Protein 3HXK (pdb70)

InterPro domains:
  IPR029058 Alpha/Beta hydrolase fold [G3DSA:3.40.50.1820] (1-268)
  IPR029058 Alpha/Beta hydrolase fold [SSF53474] (25-256)
  IPR049492 BD-FAE-like domain [PF20434] (34-141)
  IPR050300 GDXG lipolytic enzyme [PTHR48081] (22-258)

B-factor: mean 71.17, std 19.72, range [4.88, 132.17]

Sequence (996 aa):
NKSTFSLNDTAWVDFYQLQNYTFPAIIICPGGGYQHISQRESDPLALAFLAQGYQVLLLNYTVNKGTNYNFLSQNLEEVQAVFSLIHQNHKEWQINPEQVFLLGCSAGGHLAAWYGNSEQIHRPKGVILCYPVTSFTFGWPSDLSHFNFEIENISEYNISEKVTSSTPPTFIWHTADDEGVPIYNSLKYCDRLSKHQVPFEAHFFESGPHGVSLANRTTAPSDAYCLPSVHRWVSWASDWLERQIKNLENKSTFSLNDTAWVDFYQLQNYTFPAIIICPGGGYQHISQRESDPLALAFLAQGYQVLLLNYTVNKGTNYNFLSQNLEEVQAVFSLIHQNHKEWQINPEQVFLLGCSAGGHLAAWYGNSEQIHRPKGVILCYPVTSFTFGWPSDLSHFNFEIENISEYNISEKVTSSTPPTFIWHTADDEGVPIYNSLKYCDRLSKHQVPFEAHFFESGPHGVSLANRTTAPSDAYCLPSVHRWVSWASDWLERQIKNLENKSTFSLNDTAWVDFYQLQNYTFPAIIICPGGGYQHISQRESDPLALAFLAQGYQVLLLNYTVNKGTNYNFLSQNLEEVQAVFSLIHQNHKEWQINPEQVFLLGCSAGGHLAAWYGNSEQIHRPKGVILCYPVTSFTFGWPSDLSHFNFEIENISEYNISEKVTSSTPPTFIWHTADDEGVPIYNSLKYCDRLSKHQVPFEAHFFESGPHGVSLANRTTAPSDAYCLPSVHRWVSWASDWLERQIKNLENKSTFSLNDTAWVDFYQLQNYTFPAIIICPGGGYQHISQRESDPLALAFLAQGYQVLLLNYTVNKGTNYNFLSQNLEEVQAVFSLIHQNHKEWQINPEQVFLLGCSAGGHLAAWYGNSEQIHRPKGVILCYPVTSFTFGWPSDLSHFNFEIENISEYNISEKVTSSTPPTFIWHTADDEGVPIYNSLKYCDRLSKHQVPFEAHFFESGPHGVSLANRTTAPSDAYCLPSVHRWVSWASDWLERQIKNLE

Organism: Lactococcus lactis subsp. lactis (strain IL1403) (NCBI:txid272623)

Foldseek 3Di:
DWDWDDDDPAKIKIWAADDPAAFQAEEEQADDPLAAGQPLQFPLLQVLVVVLGHTYIYIRFHRNPDDDDPCLVVRLVSLLVVLVVCVVCSVVSSHDLLRYEYEAEAQSQLSVLVNQDDDDSSHHLEYEYENYAQFCPFCPPVDPDDSPPDDPPRVVSGSLLVEALSGHEYEYEYECAANNGHCVRVVSSVVSHVVRVHHYYYYYHDHAYGQLRLLPPSRADDNRSNDPVVNCVSVVVSCVSVVVVVVSD/DWDWDDFDPAKIKIWAADDPAAFQAEEEQADDPLAAGQPLQFPLLQCLVVVLTHTYIYIRFHRVPDDDDPCLVVRLVSLLVVLVVCVVCSVVSSHDLVRYEYEYEAQSQLSVLVNQDDDDSSHHLEYEYENYAQFCPFCPPVDPDDSPPDDPPRVVSGSLLVEALSGHEYEYEYECAANNGHCVRVVSSVVSHVVRVHHYYYYYHDHAYGQLNLLPPSRADDNRSNDPVVNCVSVVVSCVSVVVVVVDD/DWDWDDFDPAKIKIWAADDPAAFQAEEEQADDPLAAGQPLQFPLLQCLVVVLGHTYIYIRFHRNPDDDDPCLVVRLVSLLVVLVVCVVCSVVSSHDLLRYEYEYEAQSQLSVLVNQDDDDSSHHLEYEYENYAQFCPFCPPVDPDDSPPDDPPRVVSGSLLVEALSGHEYEYEYECAANNGHCVRVVSSVVSHVVRVHHYYYYYHDHAYGQLRLLPPSRADDNRSNDPVVNCVSVVVSCVSVVVVVVSD/DWDWDDFDPAKIKIWAADDPAAFQAEEEQADDPLAAGQPLQFPLLQCLVVVLGHTYIYIRFHRNPDDDDPCLVVRLVSLLVVLVVCVVCSVVSSHDLLRYEYEYEAQSQLSVLVNQDDDDSSHHLEYEYENYAQFCPFCPPVDPDDSPPDDPPRVVSGSLLVEALSGHEYEYEYECAANNGHCVSVVSSVVSHVVRVHHYYYYYHDHAYGQLRLLPPSRADDNRSNDPVVNCVSVVVSCVSVVSVVVRD

CATH classification: 3.40.50.1820

Structure (mmCIF, N/CA/C/O backbone):
data_3HXK
#
_entry.id   3HXK
#
_cell.length_a   68.391
_cell.length_b   150.425
_cell.length_c   218.859
_cell.angle_alpha   90.000
_cell.angle_beta   90.000
_cell.angle_gamma   90.000
#
_symmetry.space_group_name_H-M   'C 2 2 21'
#
loop_
_entity.id
_entity.type
_entity.pdbx_description
1 polymer 'Sugar hydrolase'
2 water water
#
loop_
_atom_site.group_PDB
_atom_site.id
_atom_site.type_symbol
_atom_site.label_atom_id
_atom_site.label_alt_id
_atom_site.label_comp_id
_atom_site.label_asym_id
_atom_site.label_entity_id
_atom_site.label_seq_id
_atom_site.pdbx_PDB_ins_code
_atom_site.Cartn_x
_atom_site.Cartn_y
_atom_site.Cartn_z
_atom_site.occupancy
_atom_site.B_iso_or_equiv
_atom_site.auth_seq_id
_atom_site.auth_comp_id
_atom_site.auth_asym_id
_atom_site.auth_atom_id
_atom_site.pdbx_PDB_model_num
ATOM 1 N N . ASN A 1 15 ? 24.797 -40.243 2.743 1.00 74.97 15 ASN A N 1
ATOM 2 C CA . ASN A 1 15 ? 24.681 -39.356 3.939 1.00 76.12 15 ASN A CA 1
ATOM 3 C C . ASN A 1 15 ? 25.786 -38.296 3.995 1.00 79.58 15 ASN A C 1
ATOM 4 O O . ASN A 1 15 ? 25.587 -37.215 4.556 1.00 83.27 15 ASN A O 1
ATOM 9 N N . LYS A 1 16 ? 26.952 -38.614 3.432 1.00 79.16 16 LYS A N 1
ATOM 10 C CA . LYS A 1 16 ? 28.088 -37.695 3.417 1.00 75.34 16 LYS A CA 1
ATOM 11 C C . LYS A 1 16 ? 29.135 -38.094 2.381 1.00 78.36 16 LYS A C 1
ATOM 12 O O . LYS A 1 16 ? 29.428 -39.274 2.205 1.00 80.93 16 LYS A O 1
ATOM 18 N N . SER A 1 17 ? 29.698 -37.101 1.699 1.00 81.11 17 SER A N 1
ATOM 19 C CA . SER A 1 17 ? 30.732 -37.324 0.685 1.00 81.37 17 SER A CA 1
ATOM 20 C C . SER A 1 17 ? 31.391 -35.987 0.347 1.00 81.82 17 SER A C 1
ATOM 21 O O . SER A 1 17 ? 30.710 -34.990 0.103 1.00 80.91 17 SER A O 1
ATOM 24 N N . THR A 1 18 ? 32.719 -35.967 0.339 1.00 81.65 18 THR A N 1
ATOM 25 C CA . THR A 1 18 ? 33.456 -34.738 0.056 1.00 80.14 18 THR A CA 1
ATOM 26 C C . THR A 1 18 ? 33.586 -34.472 -1.440 1.00 79.02 18 THR A C 1
ATOM 27 O O . THR A 1 18 ? 33.484 -35.382 -2.256 1.00 79.77 18 THR A O 1
ATOM 31 N N . PHE A 1 19 ? 33.802 -33.212 -1.791 1.00 79.81 19 PHE A N 1
ATOM 32 C CA . PHE A 1 19 ? 33.956 -32.817 -3.182 1.00 80.18 19 PHE A CA 1
ATOM 33 C C . PHE A 1 19 ? 35.102 -31.836 -3.315 1.00 79.92 19 PHE A C 1
ATOM 34 O O . PHE A 1 19 ? 35.061 -30.732 -2.768 1.00 77.50 19 PHE A O 1
ATOM 42 N N . SER A 1 20 ? 36.134 -32.255 -4.035 1.00 81.12 20 SER A N 1
ATOM 43 C CA . SER A 1 20 ? 37.300 -31.415 -4.251 1.00 84.50 20 SER A CA 1
ATOM 44 C C . SER A 1 20 ? 36.883 -30.148 -4.973 1.00 85.06 20 SER A C 1
ATOM 45 O O . SER A 1 20 ? 36.081 -30.186 -5.916 1.00 83.39 20 SER A O 1
ATOM 48 N N . LEU A 1 21 ? 37.447 -29.028 -4.528 1.00 86.17 21 LEU A N 1
ATOM 49 C CA . LEU A 1 21 ? 37.147 -27.718 -5.095 1.00 85.65 21 LEU A CA 1
ATOM 50 C C . LEU A 1 21 ? 38.362 -27.204 -5.868 1.00 87.19 21 LEU A C 1
ATOM 51 O O . LEU A 1 21 ? 38.390 -27.234 -7.105 1.00 87.97 21 LEU A O 1
ATOM 56 N N . ASN A 1 22 ? 39.369 -26.739 -5.135 1.00 88.49 22 ASN A N 1
ATOM 57 C CA . ASN A 1 22 ? 40.582 -26.231 -5.756 1.00 87.65 22 ASN A CA 1
ATOM 58 C C . ASN A 1 22 ? 41.776 -27.027 -5.308 1.00 86.33 22 ASN A C 1
ATOM 59 O O . ASN A 1 22 ? 41.648 -28.111 -4.754 1.00 85.02 22 ASN A O 1
ATOM 64 N N . ASP A 1 23 ? 42.949 -26.488 -5.565 1.00 89.05 23 ASP A N 1
ATOM 65 C CA . ASP A 1 23 ? 44.173 -27.162 -5.185 1.00 92.84 23 ASP A CA 1
ATOM 66 C C . ASP A 1 23 ? 44.155 -27.392 -3.668 1.00 92.05 23 ASP A C 1
ATOM 67 O O . ASP A 1 23 ? 44.590 -28.432 -3.170 1.00 90.10 23 ASP A O 1
ATOM 72 N N . THR A 1 24 ? 43.621 -26.413 -2.949 1.00 90.65 24 THR A N 1
ATOM 73 C CA . THR A 1 24 ? 43.547 -26.481 -1.505 1.00 89.90 24 THR A CA 1
ATOM 74 C C . THR A 1 24 ? 42.225 -25.896 -1.004 1.00 92.03 24 THR A C 1
ATOM 75 O O . THR A 1 24 ? 42.137 -24.717 -0.644 1.00 91.15 24 THR A O 1
ATOM 79 N N . ALA A 1 25 ? 41.191 -26.731 -0.985 1.00 93.04 25 ALA A N 1
ATOM 80 C CA . ALA A 1 25 ? 39.873 -26.299 -0.542 1.00 91.54 25 ALA A CA 1
ATOM 81 C C . ALA A 1 25 ? 38.867 -27.442 -0.537 1.00 91.41 25 ALA A C 1
ATOM 82 O O . ALA A 1 25 ? 38.237 -27.723 -1.555 1.00 90.35 25 ALA A O 1
ATOM 84 N N . TRP A 1 26 ? 38.722 -28.093 0.614 1.00 92.00 26 TRP A N 1
ATOM 85 C CA . TRP A 1 26 ? 37.777 -29.198 0.765 1.00 90.89 26 TRP A CA 1
ATOM 86 C C . TRP A 1 26 ? 36.380 -28.616 0.937 1.00 85.92 26 TRP A C 1
ATOM 87 O O . TRP A 1 26 ? 36.233 -27.479 1.376 1.00 84.72 26 TRP A O 1
ATOM 98 N N . VAL A 1 27 ? 35.362 -29.394 0.577 1.00 81.66 27 VAL A N 1
ATOM 99 C CA . VAL A 1 27 ? 33.971 -28.974 0.733 1.00 75.33 27 VAL A CA 1
ATOM 100 C C . VAL A 1 27 ? 33.128 -30.181 1.108 1.00 70.01 27 VAL A C 1
ATOM 101 O O . VAL A 1 27 ? 32.572 -30.847 0.247 1.00 67.76 27 VAL A O 1
ATOM 105 N N . ASP A 1 28 ? 33.060 -30.457 2.403 1.00 67.98 28 ASP A N 1
ATOM 106 C CA . ASP A 1 28 ? 32.299 -31.580 2.911 1.00 68.52 28 ASP A CA 1
ATOM 107 C C . ASP A 1 28 ? 30.815 -31.304 2.683 1.00 68.05 28 ASP A C 1
ATOM 108 O O . ASP A 1 28 ? 30.327 -30.219 3.004 1.00 67.84 28 ASP A O 1
ATOM 113 N N . PHE A 1 29 ? 30.102 -32.278 2.117 1.00 67.31 29 PHE A N 1
ATOM 114 C CA . PHE A 1 29 ? 28.673 -32.120 1.849 1.00 66.60 29 PHE A CA 1
ATOM 115 C C . PHE A 1 29 ? 27.828 -33.163 2.555 1.00 65.98 29 PHE A C 1
ATOM 116 O O . PHE A 1 29 ? 27.830 -34.329 2.180 1.00 67.00 29 PHE A O 1
ATOM 124 N N . TYR A 1 30 ? 27.077 -32.734 3.557 1.00 64.40 30 TYR A N 1
ATOM 125 C CA . TYR A 1 30 ? 26.237 -33.653 4.292 1.00 64.33 30 TYR A CA 1
ATOM 126 C C . TYR A 1 30 ? 24.832 -33.628 3.739 1.00 64.35 30 TYR A C 1
ATOM 127 O O . TYR A 1 30 ? 24.230 -32.566 3.575 1.00 63.20 30 TYR A O 1
ATOM 136 N N . GLN A 1 31 ? 24.312 -34.814 3.453 1.00 65.76 31 GLN A N 1
ATOM 137 C CA . GLN A 1 31 ? 22.973 -34.952 2.899 1.00 67.72 31 GLN A CA 1
ATOM 138 C C . GLN A 1 31 ? 22.212 -36.075 3.569 1.00 67.36 31 GLN A C 1
ATOM 139 O O . GLN A 1 31 ? 22.786 -37.082 3.968 1.00 68.70 31 GLN A O 1
ATOM 145 N N . LEU A 1 32 ? 20.908 -35.904 3.680 1.00 67.06 32 LEU A N 1
ATOM 146 C CA . LEU A 1 32 ? 20.083 -36.943 4.257 1.00 70.64 32 LEU A CA 1
ATOM 147 C C . LEU A 1 32 ? 18.899 -37.110 3.305 1.00 71.43 32 LEU A C 1
ATOM 148 O O . LEU A 1 32 ? 18.918 -36.556 2.210 1.00 70.73 32 LEU A O 1
ATOM 153 N N . GLN A 1 33 ? 17.885 -37.872 3.706 1.00 71.38 33 GLN A N 1
ATOM 154 C CA . GLN A 1 33 ? 16.699 -38.066 2.879 1.00 71.17 33 GLN A CA 1
ATOM 155 C C . GLN A 1 33 ? 15.494 -38.479 3.702 1.00 76.33 33 GLN A C 1
ATOM 156 O O . GLN A 1 33 ? 15.596 -39.397 4.526 1.00 81.98 33 GLN A O 1
ATOM 162 N N . ASN A 1 34 ? 14.352 -37.819 3.467 1.00 73.74 34 ASN A N 1
ATOM 163 C CA . ASN A 1 34 ? 13.101 -38.119 4.189 1.00 68.64 34 ASN A CA 1
ATOM 164 C C . ASN A 1 34 ? 12.821 -39.624 4.247 1.00 68.28 34 ASN A C 1
ATOM 165 O O . ASN A 1 34 ? 12.634 -40.293 3.223 1.00 66.12 34 ASN A O 1
ATOM 170 N N . TYR A 1 41 ? 10.890 -33.959 -1.503 1.00 84.03 41 TYR A N 1
ATOM 171 C CA . TYR A 1 41 ? 11.225 -32.745 -0.764 1.00 81.80 41 TYR A CA 1
ATOM 172 C C . TYR A 1 41 ? 12.434 -32.053 -1.352 1.00 81.13 41 TYR A C 1
ATOM 173 O O . TYR A 1 41 ? 13.083 -32.549 -2.282 1.00 81.87 41 TYR A O 1
ATOM 182 N N . THR A 1 42 ? 12.734 -30.901 -0.774 1.00 78.56 42 THR A N 1
ATOM 183 C CA . THR A 1 42 ? 13.863 -30.097 -1.193 1.00 76.86 42 THR A CA 1
ATOM 184 C C . THR A 1 42 ? 14.264 -29.301 0.036 1.00 76.12 42 THR A C 1
ATOM 185 O O . THR A 1 42 ? 13.907 -28.132 0.168 1.00 77.77 42 THR A O 1
ATOM 189 N N . PHE A 1 43 ? 14.995 -29.944 0.942 1.00 72.40 43 PHE A N 1
ATOM 190 C CA . PHE A 1 43 ? 15.432 -29.310 2.183 1.00 63.74 43 PHE A CA 1
ATOM 191 C C . PHE A 1 43 ? 16.318 -28.113 1.932 1.00 57.89 43 PHE A C 1
ATOM 192 O O . PHE A 1 43 ? 17.192 -28.136 1.080 1.00 57.52 43 PHE A O 1
ATOM 200 N N . PRO A 1 44 ? 16.106 -27.041 2.685 1.00 53.27 44 PRO A N 1
ATOM 201 C CA . PRO A 1 44 ? 16.933 -25.854 2.507 1.00 52.28 44 PRO A CA 1
ATOM 202 C C . PRO A 1 44 ? 18.332 -26.166 3.044 1.00 51.05 44 PRO A C 1
ATOM 203 O O . PRO A 1 44 ? 18.492 -26.610 4.182 1.00 54.80 44 PRO A O 1
ATOM 207 N N . ALA A 1 45 ? 19.343 -25.952 2.219 1.00 45.92 45 ALA A N 1
ATOM 208 C CA . ALA A 1 45 ? 20.698 -26.219 2.634 1.00 43.03 45 ALA A CA 1
ATOM 209 C C . ALA A 1 45 ? 21.306 -24.972 3.265 1.00 43.30 45 ALA A C 1
ATOM 210 O O . ALA A 1 45 ? 20.741 -23.880 3.212 1.00 39.97 45 ALA A O 1
ATOM 212 N N . ILE A 1 46 ? 22.480 -25.144 3.851 1.00 44.39 46 ILE A N 1
ATOM 213 C CA . ILE A 1 46 ? 23.175 -24.061 4.505 1.00 40.47 46 ILE A CA 1
ATOM 214 C C . ILE A 1 46 ? 24.685 -24.376 4.502 1.00 40.04 46 ILE A C 1
ATOM 215 O O . ILE A 1 46 ? 25.113 -25.456 4.913 1.00 39.23 46 ILE A O 1
ATOM 220 N N . ILE A 1 47 ? 25.474 -23.441 3.977 1.00 40.03 47 ILE A N 1
ATOM 221 C CA . ILE A 1 47 ? 26.924 -23.578 3.919 1.00 36.85 47 ILE A CA 1
ATOM 222 C C . ILE A 1 47 ? 27.506 -23.014 5.205 1.00 40.74 47 ILE A C 1
ATOM 223 O O . ILE A 1 47 ? 27.049 -21.975 5.700 1.00 45.96 47 ILE A O 1
ATOM 228 N N . ILE A 1 48 ? 28.516 -23.687 5.743 1.00 39.29 48 ILE A N 1
ATOM 229 C CA . ILE A 1 48 ? 29.151 -23.231 6.971 1.00 40.40 48 ILE A CA 1
ATOM 230 C C . ILE A 1 48 ? 30.600 -22.830 6.722 1.00 41.43 48 ILE A C 1
ATOM 231 O O . ILE A 1 48 ? 31.259 -23.366 5.844 1.00 42.79 48 ILE A O 1
ATOM 236 N N . CYS A 1 49 ? 31.080 -21.875 7.502 1.00 43.67 49 CYS A N 1
ATOM 237 C CA . CYS A 1 49 ? 32.445 -21.410 7.391 1.00 49.11 49 CYS A CA 1
ATOM 238 C C . CYS A 1 49 ? 33.105 -21.438 8.747 1.00 50.32 49 CYS A C 1
ATOM 239 O O . CYS A 1 49 ? 33.096 -20.440 9.482 1.00 48.99 49 CYS A O 1
ATOM 242 N N . PRO A 1 50 ? 33.674 -22.596 9.107 1.00 51.76 50 PRO A N 1
ATOM 243 C CA . PRO A 1 50 ? 34.353 -22.771 10.390 1.00 51.82 50 PRO A CA 1
ATOM 244 C C . PRO A 1 50 ? 35.488 -21.771 10.567 1.00 54.59 50 PRO A C 1
ATOM 245 O O . PRO A 1 50 ? 36.213 -21.458 9.620 1.00 53.33 50 PRO A O 1
ATOM 249 N N . GLY A 1 51 ? 35.626 -21.260 11.791 1.00 58.94 51 GLY A N 1
ATOM 250 C CA . GLY A 1 51 ? 36.658 -20.270 12.092 1.00 61.33 51 GLY A CA 1
ATOM 251 C C . GLY A 1 51 ? 38.022 -20.881 12.325 1.00 59.15 51 GLY A C 1
ATOM 252 O O . GLY A 1 51 ? 38.181 -22.090 12.239 1.00 60.03 51 GLY A O 1
ATOM 253 N N . GLY A 1 52 ? 39.005 -20.050 12.628 1.00 59.55 52 GLY A N 1
ATOM 254 C CA . GLY A 1 52 ? 40.335 -20.569 12.843 1.00 63.21 52 GLY A CA 1
ATOM 255 C C . GLY A 1 52 ? 41.411 -19.611 12.389 1.00 66.32 52 GLY A C 1
ATOM 256 O O . GLY A 1 52 ? 42.510 -20.029 12.013 1.00 64.92 52 GLY A O 1
ATOM 257 N N . GLY A 1 53 ? 41.072 -18.322 12.418 1.00 65.97 53 GLY A N 1
ATOM 258 C CA . GLY A 1 53 ? 41.990 -17.261 12.033 1.00 66.20 53 GLY A CA 1
ATOM 259 C C . GLY A 1 53 ? 42.697 -17.414 10.701 1.00 65.54 53 GLY A C 1
ATOM 260 O O . GLY A 1 53 ? 43.837 -16.976 10.563 1.00 67.93 53 GLY A O 1
ATOM 261 N N . TYR A 1 54 ? 42.030 -18.022 9.723 1.00 64.80 54 TYR A N 1
ATOM 262 C CA . TYR A 1 54 ? 42.613 -18.241 8.402 1.00 65.08 54 TYR A CA 1
ATOM 263 C C . TYR A 1 54 ? 43.842 -19.139 8.463 1.00 67.04 54 TYR A C 1
ATOM 264 O O . TYR A 1 54 ? 44.410 -19.511 7.434 1.00 63.96 54 TYR A O 1
ATOM 273 N N . GLN A 1 55 ? 44.246 -19.475 9.686 1.00 73.10 55 GLN A N 1
ATOM 274 C CA . GLN A 1 55 ? 45.397 -20.349 9.929 1.00 77.64 55 GLN A CA 1
ATOM 275 C C . GLN A 1 55 ? 44.972 -21.801 9.675 1.00 76.40 55 GLN A C 1
ATOM 276 O O . GLN A 1 55 ? 45.535 -22.491 8.816 1.00 72.29 55 GLN A O 1
ATOM 282 N N . HIS A 1 56 ? 43.963 -22.247 10.414 1.00 75.54 56 HIS A N 1
ATOM 283 C CA . HIS A 1 56 ? 43.452 -23.600 10.269 1.00 77.16 56 HIS A CA 1
ATOM 284 C C . HIS A 1 56 ? 41.921 -23.610 10.243 1.00 74.75 56 HIS A C 1
ATOM 285 O O . HIS A 1 56 ? 41.273 -22.620 9.895 1.00 71.55 56 HIS A O 1
ATOM 292 N N . ILE A 1 57 ? 41.351 -24.743 10.624 1.00 74.18 57 ILE A N 1
ATOM 293 C CA . ILE A 1 57 ? 39.910 -24.897 10.651 1.00 73.91 57 ILE A CA 1
ATOM 294 C C . ILE A 1 57 ? 39.483 -25.424 12.025 1.00 75.17 57 ILE A C 1
ATOM 295 O O . ILE A 1 57 ? 39.644 -26.611 12.321 1.00 77.53 57 ILE A O 1
ATOM 300 N N . SER A 1 58 ? 38.959 -24.533 12.862 1.00 74.67 58 SER A N 1
ATOM 301 C CA . SER A 1 58 ? 38.516 -24.905 14.203 1.00 74.36 58 SER A CA 1
ATOM 302 C C . SER A 1 58 ? 37.605 -26.114 14.093 1.00 73.14 58 SER A C 1
ATOM 303 O O . SER A 1 58 ? 36.443 -26.014 13.698 1.00 71.48 58 SER A O 1
ATOM 306 N N . GLN A 1 59 ? 38.151 -27.263 14.446 1.00 74.38 59 GLN A N 1
ATOM 307 C CA . GLN A 1 59 ? 37.406 -28.494 14.362 1.00 78.42 59 GLN A CA 1
ATOM 308 C C . GLN A 1 59 ? 36.111 -28.378 15.148 1.00 78.37 59 GLN A C 1
ATOM 309 O O . GLN A 1 59 ? 35.053 -28.815 14.686 1.00 81.31 59 GLN A O 1
ATOM 315 N N . ARG A 1 60 ? 36.187 -27.770 16.328 1.00 76.11 60 ARG A N 1
ATOM 316 C CA . ARG A 1 60 ? 35.002 -27.623 17.175 1.00 73.77 60 ARG A CA 1
ATOM 317 C C . ARG A 1 60 ? 33.961 -26.653 16.621 1.00 71.00 60 ARG A C 1
ATOM 318 O O . ARG A 1 60 ? 33.042 -26.239 17.330 1.00 70.32 60 ARG A O 1
ATOM 326 N N . GLU A 1 61 ? 34.106 -26.313 15.342 1.00 67.90 61 GLU A N 1
ATOM 327 C CA . GLU A 1 61 ? 33.178 -25.415 14.663 1.00 62.80 61 GLU A CA 1
ATOM 328 C C . GLU A 1 61 ? 32.773 -26.038 13.325 1.00 60.47 61 GLU A C 1
ATOM 329 O O . GLU A 1 61 ? 32.172 -25.385 12.486 1.00 60.08 61 GLU A O 1
ATOM 335 N N . SER A 1 62 ? 33.097 -27.313 13.136 1.00 61.51 62 SER A N 1
ATOM 336 C CA . SER A 1 62 ? 32.763 -28.012 11.898 1.00 60.09 62 SER A CA 1
ATOM 337 C C . SER A 1 62 ? 31.767 -29.136 12.127 1.00 61.44 62 SER A C 1
ATOM 338 O O . SER A 1 62 ? 30.612 -28.892 12.479 1.00 61.80 62 SER A O 1
ATOM 341 N N . ASP A 1 63 ? 32.228 -30.369 11.936 1.00 60.64 63 ASP A N 1
ATOM 342 C CA . ASP A 1 63 ? 31.386 -31.551 12.100 1.00 61.33 63 ASP A CA 1
ATOM 343 C C . ASP A 1 63 ? 30.303 -31.401 13.178 1.00 60.33 63 ASP A C 1
ATOM 344 O O . ASP A 1 63 ? 29.118 -31.659 12.921 1.00 57.66 63 ASP A O 1
ATOM 349 N N . PRO A 1 64 ? 30.692 -30.993 14.403 1.00 57.94 64 PRO A N 1
ATOM 350 C CA . PRO A 1 64 ? 29.684 -30.835 15.456 1.00 58.01 64 PRO A CA 1
ATOM 351 C C . PRO A 1 64 ? 28.620 -29.813 15.037 1.00 56.45 64 PRO A C 1
ATOM 352 O O . PRO A 1 64 ? 27.421 -30.047 15.163 1.00 61.64 64 PRO A O 1
ATOM 356 N N . LEU A 1 65 ? 29.077 -28.681 14.536 1.00 47.65 65 LEU A N 1
ATOM 357 C CA . LEU A 1 65 ? 28.189 -27.645 14.099 1.00 45.84 65 LEU A CA 1
ATOM 358 C C . LEU A 1 65 ? 27.275 -28.184 13.019 1.00 51.33 65 LEU A C 1
ATOM 359 O O . LEU A 1 65 ? 26.071 -27.919 13.031 1.00 59.25 65 LEU A O 1
ATOM 364 N N . ALA A 1 66 ? 27.848 -28.938 12.078 1.00 51.51 66 ALA A N 1
ATOM 365 C CA . ALA A 1 66 ? 27.091 -29.540 10.959 1.00 47.34 66 ALA A CA 1
ATOM 366 C C . ALA A 1 66 ? 25.903 -30.352 11.471 1.00 47.06 66 ALA A C 1
ATOM 367 O O . ALA A 1 66 ? 24.761 -30.083 11.112 1.00 48.97 66 ALA A O 1
ATOM 369 N N . LEU A 1 67 ? 26.191 -31.357 12.294 1.00 43.39 67 LEU A N 1
ATOM 370 C CA . LEU A 1 67 ? 25.145 -32.182 12.854 1.00 43.22 67 LEU A CA 1
ATOM 371 C C . LEU A 1 67 ? 24.030 -31.305 13.451 1.00 41.45 67 LEU A C 1
ATOM 372 O O . LEU A 1 67 ? 22.840 -31.502 13.165 1.00 36.40 67 LEU A O 1
ATOM 377 N N . ALA A 1 68 ? 24.407 -30.339 14.282 1.00 38.68 68 ALA A N 1
ATOM 378 C CA . ALA A 1 68 ? 23.406 -29.481 14.893 1.00 39.89 68 ALA A CA 1
ATOM 379 C C . ALA A 1 68 ? 22.328 -29.120 13.866 1.00 41.65 68 ALA A C 1
ATOM 380 O O . ALA A 1 68 ? 21.155 -29.439 14.075 1.00 42.99 68 ALA A O 1
ATOM 382 N N . PHE A 1 69 ? 22.733 -28.470 12.767 1.00 37.41 69 PHE A N 1
ATOM 383 C CA . PHE A 1 69 ? 21.808 -28.045 11.715 1.00 37.63 69 PHE A CA 1
ATOM 384 C C . PHE A 1 69 ? 21.187 -29.195 10.922 1.00 40.47 69 PHE A C 1
ATOM 385 O O . PHE A 1 69 ? 19.978 -29.220 10.611 1.00 33.48 69 PHE A O 1
ATOM 393 N N . LEU A 1 70 ? 22.037 -30.142 10.578 1.00 42.25 70 LEU A N 1
ATOM 394 C CA . LEU A 1 70 ? 21.593 -31.305 9.863 1.00 44.20 70 LEU A CA 1
ATOM 395 C C . LEU A 1 70 ? 20.460 -31.936 10.675 1.00 46.72 70 LEU A C 1
ATOM 396 O O . LEU A 1 70 ? 19.543 -32.546 10.117 1.00 48.75 70 LEU A O 1
ATOM 401 N N . ALA A 1 71 ? 20.507 -31.793 11.995 1.00 46.96 71 ALA A N 1
ATOM 402 C CA . ALA A 1 71 ? 19.442 -32.345 12.832 1.00 46.47 71 ALA A CA 1
ATOM 403 C C . ALA A 1 71 ? 18.235 -31.407 12.841 1.00 47.96 71 ALA A C 1
ATOM 404 O O . ALA A 1 71 ? 17.101 -31.856 12.960 1.00 46.67 71 ALA A O 1
ATOM 406 N N . GLN A 1 72 ? 18.507 -30.107 12.711 1.00 49.75 72 GLN A N 1
ATOM 407 C CA . GLN A 1 72 ? 17.494 -29.058 12.704 1.00 48.84 72 GLN A CA 1
ATOM 408 C C . GLN A 1 72 ? 16.811 -29.015 11.320 1.00 49.27 72 GLN A C 1
ATOM 409 O O . GLN A 1 72 ? 16.055 -28.094 11.008 1.00 48.39 72 GLN A O 1
ATOM 415 N N . GLY A 1 73 ? 17.105 -30.014 10.492 1.00 47.88 73 GLY A N 1
ATOM 416 C CA . GLY A 1 73 ? 16.492 -30.104 9.186 1.00 44.37 73 GLY A CA 1
ATOM 417 C C . GLY A 1 73 ? 17.110 -29.254 8.107 1.00 44.19 73 GLY A C 1
ATOM 418 O O . GLY A 1 73 ? 16.399 -28.535 7.417 1.00 45.33 73 GLY A O 1
ATOM 419 N N . TYR A 1 74 ? 18.423 -29.340 7.941 1.00 44.30 74 TYR A N 1
ATOM 420 C CA . TYR A 1 74 ? 19.107 -28.552 6.926 1.00 48.19 74 TYR A CA 1
ATOM 421 C C . TYR A 1 74 ? 20.214 -29.328 6.253 1.00 47.46 74 TYR A C 1
ATOM 422 O O . TYR A 1 74 ? 20.988 -30.013 6.922 1.00 50.11 74 TYR A O 1
ATOM 431 N N . GLN A 1 75 ? 20.294 -29.216 4.930 1.00 48.37 75 GLN A N 1
ATOM 432 C CA . GLN A 1 75 ? 21.357 -29.886 4.186 1.00 50.14 75 GLN A CA 1
ATOM 433 C C . GLN A 1 75 ? 22.600 -29.089 4.550 1.00 46.86 75 GLN A C 1
ATOM 434 O O . GLN A 1 75 ? 22.572 -27.863 4.510 1.00 43.98 75 GLN A O 1
ATOM 440 N N . VAL A 1 76 ? 23.682 -29.775 4.900 1.00 45.80 76 VAL A N 1
ATOM 441 C CA . VAL A 1 76 ? 24.892 -29.079 5.310 1.00 48.41 76 VAL A CA 1
ATOM 442 C C . VAL A 1 76 ? 26.068 -29.187 4.363 1.00 49.53 76 VAL A C 1
ATOM 443 O O . VAL A 1 76 ? 26.442 -30.280 3.947 1.00 51.86 76 VAL A O 1
ATOM 447 N N . LEU A 1 77 ? 26.646 -28.039 4.030 1.00 47.65 77 LEU A N 1
ATOM 448 C CA . LEU A 1 77 ? 27.806 -27.971 3.155 1.00 49.11 77 LEU A CA 1
ATOM 449 C C . LEU A 1 77 ? 28.925 -27.336 3.940 1.00 53.21 77 LEU A C 1
ATOM 450 O O . LEU A 1 77 ? 29.044 -26.120 3.974 1.00 61.65 77 LEU A O 1
ATOM 455 N N . LEU A 1 78 ? 29.741 -28.154 4.587 1.00 55.86 78 LEU A N 1
ATOM 456 C CA . LEU A 1 78 ? 30.851 -27.639 5.380 1.00 57.41 78 LEU A CA 1
ATOM 457 C C . LEU A 1 78 ? 32.012 -27.306 4.438 1.00 59.59 78 LEU A C 1
ATOM 458 O O . LEU A 1 78 ? 32.570 -28.189 3.789 1.00 63.01 78 LEU A O 1
ATOM 463 N N . LEU A 1 79 ? 32.366 -26.029 4.364 1.00 59.16 79 LEU A N 1
ATOM 464 C CA . LEU A 1 79 ? 33.437 -25.591 3.488 1.00 60.25 79 LEU A CA 1
ATOM 465 C C . LEU A 1 79 ? 34.783 -25.493 4.182 1.00 60.41 79 LEU A C 1
ATOM 466 O O . LEU A 1 79 ? 34.948 -24.719 5.121 1.00 55.79 79 LEU A O 1
ATOM 471 N N . ASN A 1 80 ? 35.745 -26.279 3.698 1.00 64.75 80 ASN A N 1
ATOM 472 C CA . ASN A 1 80 ? 37.097 -26.291 4.244 1.00 66.14 80 ASN A CA 1
ATOM 473 C C . ASN A 1 80 ? 37.991 -25.401 3.395 1.00 66.80 80 ASN A C 1
ATOM 474 O O . ASN A 1 80 ? 38.945 -25.868 2.766 1.00 65.29 80 ASN A O 1
ATOM 479 N N . TYR A 1 81 ? 37.660 -24.111 3.396 1.00 69.79 81 TYR A N 1
ATOM 480 C CA . TYR A 1 81 ? 38.369 -23.086 2.634 1.00 72.14 81 TYR A CA 1
ATOM 481 C C . TYR A 1 81 ? 39.857 -22.971 2.939 1.00 73.13 81 TYR A C 1
ATOM 482 O O . TYR A 1 81 ? 40.286 -23.044 4.086 1.00 73.15 81 TYR A O 1
ATOM 491 N N . THR A 1 82 ? 40.632 -22.763 1.886 1.00 76.35 82 THR A N 1
ATOM 492 C CA . THR A 1 82 ? 42.076 -22.632 1.984 1.00 79.02 82 THR A CA 1
ATOM 493 C C . THR A 1 82 ? 42.522 -21.740 3.153 1.00 77.63 82 THR A C 1
ATOM 494 O O . THR A 1 82 ? 41.910 -20.709 3.413 1.00 77.95 82 THR A O 1
ATOM 498 N N . VAL A 1 83 ? 43.584 -22.153 3.846 1.00 78.38 83 VAL A N 1
ATOM 499 C CA . VAL A 1 83 ? 44.139 -21.412 4.983 1.00 80.70 83 VAL A CA 1
ATOM 500 C C . VAL A 1 83 ? 45.653 -21.625 5.095 1.00 81.10 83 VAL A C 1
ATOM 501 O O . VAL A 1 83 ? 46.216 -22.435 4.366 1.00 82.45 83 VAL A O 1
ATOM 513 N N . ASN A 1 85 ? 47.416 -23.396 6.472 1.00 83.72 85 ASN A N 1
ATOM 514 C CA . ASN A 1 85 ? 47.735 -24.752 6.883 1.00 82.24 85 ASN A CA 1
ATOM 515 C C . ASN A 1 85 ? 48.106 -25.635 5.718 1.00 79.19 85 ASN A C 1
ATOM 516 O O . ASN A 1 85 ? 48.167 -26.845 5.860 1.00 75.46 85 ASN A O 1
ATOM 521 N N . LYS A 1 86 ? 48.346 -25.032 4.562 1.00 82.60 86 LYS A N 1
ATOM 522 C CA . LYS A 1 86 ? 48.727 -25.803 3.382 1.00 86.37 86 LYS A CA 1
ATOM 523 C C . LYS A 1 86 ? 49.737 -25.030 2.532 1.00 87.96 86 LYS A C 1
ATOM 524 O O . LYS A 1 86 ? 49.589 -24.938 1.315 1.00 88.99 86 LYS A O 1
ATOM 530 N N . GLY A 1 87 ? 50.756 -24.465 3.174 1.00 89.30 87 GLY A N 1
ATOM 531 C CA . GLY A 1 87 ? 51.760 -23.720 2.435 1.00 90.87 87 GLY A CA 1
ATOM 532 C C . GLY A 1 87 ? 51.190 -22.426 1.900 1.00 92.00 87 GLY A C 1
ATOM 533 O O . GLY A 1 87 ? 50.747 -22.344 0.757 1.00 90.64 87 GLY A O 1
ATOM 534 N N . THR A 1 88 ? 51.206 -21.405 2.741 1.00 95.21 88 THR A N 1
ATOM 535 C CA . THR A 1 88 ? 50.676 -20.106 2.370 1.00 98.59 88 THR A CA 1
ATOM 536 C C . THR A 1 88 ? 51.663 -19.265 1.565 1.00 100.78 88 THR A C 1
ATOM 537 O O . THR A 1 88 ? 52.856 -19.188 1.885 1.00 99.09 88 THR A O 1
ATOM 541 N N . ASN A 1 89 ? 51.147 -18.632 0.515 1.00 103.64 89 ASN A N 1
ATOM 542 C CA . ASN A 1 89 ? 51.946 -17.761 -0.341 1.00 104.95 89 ASN A CA 1
ATOM 543 C C . ASN A 1 89 ? 51.344 -16.346 -0.344 1.00 105.58 89 ASN A C 1
ATOM 544 O O . ASN A 1 89 ? 51.816 -15.457 0.373 1.00 103.46 89 ASN A O 1
ATOM 549 N N . TYR A 1 90 ? 50.293 -16.160 -1.144 1.00 105.84 90 TYR A N 1
ATOM 550 C CA . TYR A 1 90 ? 49.615 -14.868 -1.277 1.00 107.12 90 TYR A CA 1
ATOM 551 C C . TYR A 1 90 ? 48.344 -14.779 -0.429 1.00 103.98 90 TYR A C 1
ATOM 552 O O . TYR A 1 90 ? 47.855 -15.791 0.072 1.00 104.12 90 TYR A O 1
ATOM 561 N N . ASN A 1 91 ? 47.834 -13.558 -0.261 1.00 99.99 91 ASN A N 1
ATOM 562 C CA . ASN A 1 91 ? 46.619 -13.325 0.503 1.00 97.59 91 ASN A CA 1
ATOM 563 C C . ASN A 1 91 ? 45.432 -13.926 -0.210 1.00 97.51 91 ASN A C 1
ATOM 564 O O . ASN A 1 91 ? 44.706 -13.236 -0.925 1.00 97.45 91 ASN A O 1
ATOM 569 N N . PHE A 1 92 ? 45.250 -15.226 -0.007 1.00 98.12 92 PHE A N 1
ATOM 570 C CA . PHE A 1 92 ? 44.158 -15.987 -0.607 1.00 96.36 92 PHE A CA 1
ATOM 571 C C . PHE A 1 92 ? 42.796 -15.507 -0.110 1.00 92.59 92 PHE A C 1
ATOM 572 O O . PHE A 1 92 ? 41.752 -16.073 -0.451 1.00 92.63 92 PHE A O 1
ATOM 580 N N . LEU A 1 93 ? 42.814 -14.455 0.699 1.00 86.92 93 LEU A N 1
ATOM 581 C CA . LEU A 1 93 ? 41.587 -13.896 1.229 1.00 83.72 93 LEU A CA 1
ATOM 582 C C . LEU A 1 93 ? 40.623 -13.650 0.084 1.00 83.67 93 LEU A C 1
ATOM 583 O O . LEU A 1 93 ? 39.414 -13.568 0.281 1.00 81.33 93 LEU A O 1
ATOM 588 N N . SER A 1 94 ? 41.168 -13.525 -1.118 1.00 85.69 94 SER A N 1
ATOM 589 C CA . SER A 1 94 ? 40.341 -13.325 -2.296 1.00 87.05 94 SER A CA 1
ATOM 590 C C . SER A 1 94 ? 40.007 -14.695 -2.866 1.00 87.19 94 SER A C 1
ATOM 591 O O . SER A 1 94 ? 38.897 -14.931 -3.328 1.00 89.11 94 SER A O 1
ATOM 594 N N . GLN A 1 95 ? 40.982 -15.596 -2.829 1.00 86.32 95 GLN A N 1
ATOM 595 C CA . GLN A 1 95 ? 40.785 -16.938 -3.340 1.00 86.38 95 GLN A CA 1
ATOM 596 C C . GLN A 1 95 ? 39.690 -17.659 -2.560 1.00 85.28 95 GLN A C 1
ATOM 597 O O . GLN A 1 95 ? 39.061 -18.582 -3.069 1.00 85.50 95 GLN A O 1
ATOM 603 N N . ASN A 1 96 ? 39.456 -17.232 -1.326 1.00 83.06 96 ASN A N 1
ATOM 604 C CA . ASN A 1 96 ? 38.432 -17.861 -0.510 1.00 80.30 96 ASN A CA 1
ATOM 605 C C . ASN A 1 96 ? 37.054 -17.604 -1.083 1.00 79.88 96 ASN A C 1
ATOM 606 O O . ASN A 1 96 ? 36.326 -18.544 -1.406 1.00 79.91 96 ASN A O 1
ATOM 611 N N . LEU A 1 97 ? 36.705 -16.329 -1.216 1.00 77.64 97 LEU A N 1
ATOM 612 C CA . LEU A 1 97 ? 35.415 -15.939 -1.769 1.00 78.38 97 LEU A CA 1
ATOM 613 C C . LEU A 1 97 ? 35.086 -16.812 -2.969 1.00 83.47 97 LEU A C 1
ATOM 614 O O . LEU A 1 97 ? 33.920 -17.148 -3.217 1.00 84.46 97 LEU A O 1
ATOM 619 N N . GLU A 1 98 ? 36.126 -17.184 -3.713 1.00 87.35 98 GLU A N 1
ATOM 620 C CA . GLU A 1 98 ? 35.959 -18.021 -4.901 1.00 89.63 98 GLU A CA 1
ATOM 621 C C . GLU A 1 98 ? 35.456 -19.387 -4.433 1.00 88.05 98 GLU A C 1
ATOM 622 O O . GLU A 1 98 ? 34.393 -19.853 -4.858 1.00 87.93 98 GLU A O 1
ATOM 628 N N . GLU A 1 99 ? 36.230 -20.005 -3.542 1.00 84.41 99 GLU A N 1
ATOM 629 C CA . GLU A 1 99 ? 35.909 -21.310 -2.980 1.00 79.00 99 GLU A CA 1
ATOM 630 C C . GLU A 1 99 ? 34.451 -21.395 -2.526 1.00 75.02 99 GLU A C 1
ATOM 631 O O . GLU A 1 99 ? 33.700 -22.267 -2.971 1.00 73.87 99 GLU A O 1
ATOM 637 N N . VAL A 1 100 ? 34.044 -20.488 -1.650 1.00 70.97 100 VAL A N 1
ATOM 638 C CA . VAL A 1 100 ? 32.664 -20.492 -1.186 1.00 70.69 100 VAL A CA 1
ATOM 639 C C . VAL A 1 100 ? 31.738 -20.359 -2.393 1.00 70.79 100 VAL A C 1
ATOM 640 O O . VAL A 1 100 ? 30.765 -21.098 -2.529 1.00 68.60 100 VAL A O 1
ATOM 644 N N . GLN A 1 101 ? 32.060 -19.424 -3.279 1.00 71.89 101 GLN A N 1
ATOM 645 C CA . GLN A 1 101 ? 31.270 -19.215 -4.483 1.00 70.67 101 GLN A CA 1
ATOM 646 C C . GLN A 1 101 ? 31.066 -20.546 -5.190 1.00 69.00 101 GLN A C 1
ATOM 647 O O . GLN A 1 101 ? 29.947 -20.902 -5.554 1.00 64.79 101 GLN A O 1
ATOM 653 N N . ALA A 1 102 ? 32.163 -21.278 -5.375 1.00 70.05 102 ALA A N 1
ATOM 654 C CA . ALA A 1 102 ? 32.138 -22.588 -6.043 1.00 68.09 102 ALA A CA 1
ATOM 655 C C . ALA A 1 102 ? 31.106 -23.516 -5.428 1.00 64.59 102 ALA A C 1
ATOM 656 O O . ALA A 1 102 ? 30.535 -24.364 -6.107 1.00 61.94 102 ALA A O 1
ATOM 658 N N . VAL A 1 103 ? 30.890 -23.346 -4.132 1.00 62.11 103 VAL A N 1
ATOM 659 C CA . VAL A 1 103 ? 29.925 -24.141 -3.405 1.00 59.71 103 VAL A CA 1
ATOM 660 C C . VAL A 1 103 ? 28.536 -23.886 -3.953 1.00 58.59 103 VAL A C 1
ATOM 661 O O . VAL A 1 103 ? 27.814 -24.812 -4.307 1.00 54.27 103 VAL A O 1
ATOM 665 N N . PHE A 1 104 ? 28.159 -22.615 -4.010 1.00 60.90 104 PHE A N 1
ATOM 666 C CA . PHE A 1 104 ? 26.850 -22.260 -4.530 1.00 62.52 104 PHE A CA 1
ATOM 667 C C . PHE A 1 104 ? 26.763 -22.821 -5.936 1.00 64.41 104 PHE A C 1
ATOM 668 O O . PHE A 1 104 ? 25.769 -23.447 -6.296 1.00 63.60 104 PHE A O 1
ATOM 676 N N . SER A 1 105 ? 27.818 -22.594 -6.719 1.00 66.65 105 SER A N 1
ATOM 677 C CA . SER A 1 105 ? 27.899 -23.086 -8.092 1.00 65.82 105 SER A CA 1
ATOM 678 C C . SER A 1 105 ? 27.552 -24.565 -8.077 1.00 65.75 105 SER A C 1
ATOM 679 O O . SER A 1 105 ? 26.665 -25.019 -8.802 1.00 65.07 105 SER A O 1
ATOM 682 N N . LEU A 1 106 ? 28.256 -25.310 -7.236 1.00 64.07 106 LEU A N 1
ATOM 683 C CA . LEU A 1 106 ? 28.005 -26.732 -7.119 1.00 66.09 106 LEU A CA 1
ATOM 684 C C . LEU A 1 106 ? 26.518 -26.989 -6.912 1.00 68.34 106 LEU A C 1
ATOM 685 O O . LEU A 1 106 ? 25.932 -27.860 -7.550 1.00 67.49 106 LEU A O 1
ATOM 690 N N . ILE A 1 107 ? 25.903 -26.219 -6.025 1.00 72.94 107 ILE A N 1
ATOM 691 C CA . ILE A 1 107 ? 24.476 -26.379 -5.759 1.00 77.90 107 ILE A CA 1
ATOM 692 C C . ILE A 1 107 ? 23.662 -26.015 -6.999 1.00 80.23 107 ILE A C 1
ATOM 693 O O . ILE A 1 107 ? 22.859 -26.808 -7.482 1.00 78.53 107 ILE A O 1
ATOM 698 N N . HIS A 1 108 ? 23.883 -24.805 -7.506 1.00 85.38 108 HIS A N 1
ATOM 699 C CA . HIS A 1 108 ? 23.172 -24.292 -8.680 1.00 88.36 108 HIS A CA 1
ATOM 700 C C . HIS A 1 108 ? 23.080 -25.349 -9.779 1.00 87.77 108 HIS A C 1
ATOM 701 O O . HIS A 1 108 ? 22.112 -25.373 -10.537 1.00 89.00 108 HIS A O 1
ATOM 708 N N . GLN A 1 109 ? 24.077 -26.230 -9.853 1.00 85.07 109 GLN A N 1
ATOM 709 C CA . GLN A 1 109 ? 24.077 -27.268 -10.873 1.00 85.59 109 GLN A CA 1
ATOM 710 C C . GLN A 1 109 ? 23.637 -28.628 -10.354 1.00 84.88 109 GLN A C 1
ATOM 711 O O . GLN A 1 109 ? 23.083 -29.432 -11.100 1.00 87.75 109 GLN A O 1
ATOM 717 N N . ASN A 1 110 ? 23.861 -28.893 -9.077 1.00 81.52 110 ASN A N 1
ATOM 718 C CA . ASN A 1 110 ? 23.471 -30.184 -8.538 1.00 76.50 110 ASN A CA 1
ATOM 719 C C . ASN A 1 110 ? 22.365 -30.042 -7.521 1.00 74.98 110 ASN A C 1
ATOM 720 O O . ASN A 1 110 ? 22.238 -30.865 -6.627 1.00 72.64 110 ASN A O 1
ATOM 725 N N . HIS A 1 111 ? 21.548 -29.005 -7.676 1.00 77.88 111 HIS A N 1
ATOM 726 C CA . HIS A 1 111 ? 20.452 -28.748 -6.747 1.00 80.37 111 HIS A CA 1
ATOM 727 C C . HIS A 1 111 ? 19.331 -29.773 -6.833 1.00 80.48 111 HIS A C 1
ATOM 728 O O . HIS A 1 111 ? 18.573 -29.956 -5.886 1.00 78.94 111 HIS A O 1
ATOM 735 N N . LYS A 1 112 ? 19.216 -30.437 -7.972 1.00 82.64 112 LYS A N 1
ATOM 736 C CA . LYS A 1 112 ? 18.188 -31.450 -8.125 1.00 85.21 112 LYS A CA 1
ATOM 737 C C . LYS A 1 112 ? 18.623 -32.717 -7.394 1.00 83.90 112 LYS A C 1
ATOM 738 O O . LYS A 1 112 ? 17.865 -33.295 -6.619 1.00 83.56 112 LYS A O 1
ATOM 744 N N . GLU A 1 113 ? 19.856 -33.139 -7.647 1.00 82.79 113 GLU A N 1
ATOM 745 C CA . GLU A 1 113 ? 20.401 -34.349 -7.043 1.00 83.22 113 GLU A CA 1
ATOM 746 C C . GLU A 1 113 ? 20.574 -34.169 -5.537 1.00 80.69 113 GLU A C 1
ATOM 747 O O . GLU A 1 113 ? 20.182 -35.038 -4.762 1.00 79.63 113 GLU A O 1
ATOM 753 N N . TRP A 1 114 ? 21.150 -33.034 -5.138 1.00 80.19 114 TRP A N 1
ATOM 754 C CA . TRP A 1 114 ? 21.386 -32.729 -3.727 1.00 79.21 114 TRP A CA 1
ATOM 755 C C . TRP A 1 114 ? 20.070 -32.612 -2.960 1.00 77.12 114 TRP A C 1
ATOM 756 O O . TRP A 1 114 ? 20.067 -32.472 -1.734 1.00 79.30 114 TRP A O 1
ATOM 767 N N . GLN A 1 115 ? 18.953 -32.670 -3.678 1.00 72.00 115 GLN A N 1
ATOM 768 C CA . GLN A 1 115 ? 17.655 -32.583 -3.036 1.00 70.74 115 GLN A CA 1
ATOM 769 C C . GLN A 1 115 ? 17.535 -31.243 -2.307 1.00 70.27 115 GLN A C 1
ATOM 770 O O . GLN A 1 115 ? 16.730 -31.093 -1.387 1.00 71.85 115 GLN A O 1
ATOM 776 N N . ILE A 1 116 ? 18.338 -30.271 -2.727 1.00 66.67 116 ILE A N 1
ATOM 777 C CA . ILE A 1 116 ? 18.366 -28.944 -2.114 1.00 62.81 116 ILE A CA 1
ATOM 778 C C . ILE A 1 116 ? 17.491 -27.914 -2.825 1.00 66.62 116 ILE A C 1
ATOM 779 O O . ILE A 1 116 ? 17.398 -27.914 -4.053 1.00 72.72 116 ILE A O 1
ATOM 784 N N . ASN A 1 117 ? 16.847 -27.032 -2.068 1.00 63.33 117 ASN A N 1
ATOM 785 C CA . ASN A 1 117 ? 16.028 -25.998 -2.693 1.00 61.58 117 ASN A CA 1
ATOM 786 C C . ASN A 1 117 ? 16.927 -24.790 -2.948 1.00 61.40 117 ASN A C 1
ATOM 787 O O . ASN A 1 117 ? 17.153 -23.974 -2.062 1.00 59.48 117 ASN A O 1
ATOM 792 N N . PRO A 1 118 ? 17.415 -24.640 -4.184 1.00 63.34 118 PRO A N 1
ATOM 793 C CA . PRO A 1 118 ? 18.301 -23.524 -4.535 1.00 62.88 118 PRO A CA 1
ATOM 794 C C . PRO A 1 118 ? 17.832 -22.156 -4.070 1.00 62.22 118 PRO A C 1
ATOM 795 O O . PRO A 1 118 ? 18.624 -21.230 -3.951 1.00 63.98 118 PRO A O 1
ATOM 799 N N . GLU A 1 119 ? 16.548 -22.023 -3.795 1.00 59.57 119 GLU A N 1
ATOM 800 C CA . GLU A 1 119 ? 16.075 -20.735 -3.362 1.00 62.43 119 GLU A CA 1
ATOM 801 C C . GLU A 1 119 ? 16.113 -20.626 -1.849 1.00 60.35 119 GLU A C 1
ATOM 802 O O . GLU A 1 119 ? 15.606 -19.668 -1.260 1.00 59.66 119 GLU A O 1
ATOM 808 N N . GLN A 1 120 ? 16.725 -21.624 -1.221 1.00 60.75 120 GLN A N 1
ATOM 809 C CA . GLN A 1 120 ? 16.842 -21.669 0.236 1.00 57.59 120 GLN A CA 1
ATOM 810 C C . GLN A 1 120 ? 18.233 -22.088 0.721 1.00 54.16 120 GLN A C 1
ATOM 811 O O . GLN A 1 120 ? 18.384 -23.047 1.484 1.00 50.49 120 GLN A O 1
ATOM 817 N N . VAL A 1 121 ? 19.242 -21.340 0.272 1.00 51.65 121 VAL A N 1
ATOM 818 C CA . VAL A 1 121 ? 20.636 -21.578 0.647 1.00 49.91 121 VAL A CA 1
ATOM 819 C C . VAL A 1 121 ? 21.123 -20.417 1.526 1.00 47.61 121 VAL A C 1
ATOM 820 O O . VAL A 1 121 ? 21.021 -19.241 1.148 1.00 41.93 121 VAL A O 1
ATOM 824 N N . PHE A 1 122 ? 21.639 -20.777 2.703 1.00 46.46 122 PHE A N 1
ATOM 825 C CA . PHE A 1 122 ? 22.157 -19.816 3.656 1.00 44.11 122 PHE A CA 1
ATOM 826 C C . PHE A 1 122 ? 23.623 -20.024 3.977 1.00 46.41 122 PHE A C 1
ATOM 827 O O . PHE A 1 122 ? 24.153 -21.118 3.816 1.00 46.52 122 PHE A O 1
ATOM 835 N N . LEU A 1 123 ? 24.266 -18.968 4.465 1.00 49.98 123 LEU A N 1
ATOM 836 C CA . LEU A 1 123 ? 25.681 -19.012 4.796 1.00 50.66 123 LEU A CA 1
ATOM 837 C C . LEU A 1 123 ? 25.917 -18.835 6.276 1.00 51.91 123 LEU A C 1
ATOM 838 O O . LEU A 1 123 ? 25.350 -17.936 6.912 1.00 53.65 123 LEU A O 1
ATOM 843 N N . LEU A 1 124 ? 26.776 -19.684 6.818 1.00 49.10 124 LEU A N 1
ATOM 844 C CA . LEU A 1 124 ? 27.114 -19.604 8.225 1.00 49.83 124 LEU A CA 1
ATOM 845 C C . LEU A 1 124 ? 28.614 -19.451 8.374 1.00 48.94 124 LEU A C 1
ATOM 846 O O . LEU A 1 124 ? 29.370 -19.891 7.521 1.00 51.41 124 LEU A O 1
ATOM 851 N N . GLY A 1 125 ? 29.031 -18.812 9.460 1.00 50.11 125 GLY A N 1
ATOM 852 C CA . GLY A 1 125 ? 30.446 -18.605 9.736 1.00 50.51 125 GLY A CA 1
ATOM 853 C C . GLY A 1 125 ? 30.621 -18.140 11.172 1.00 51.58 125 GLY A C 1
ATOM 854 O O . GLY A 1 125 ? 29.712 -17.524 11.740 1.00 51.43 125 GLY A O 1
ATOM 855 N N . CYS A 1 126 ? 31.754 -18.469 11.789 1.00 50.71 126 CYS A N 1
ATOM 856 C CA . CYS A 1 126 ? 32.022 -18.024 13.167 1.00 49.25 126 CYS A CA 1
ATOM 857 C C . CYS A 1 126 ? 33.473 -17.539 13.323 1.00 44.68 126 CYS A C 1
ATOM 858 O O . CYS A 1 126 ? 34.378 -17.976 12.603 1.00 45.13 126 CYS A O 1
ATOM 861 N N . SER A 1 127 ? 33.692 -16.616 14.248 0.50 37.81 127 SER A N 1
ATOM 862 C CA . SER A 1 127 ? 35.031 -16.094 14.432 0.50 32.23 127 SER A CA 1
ATOM 863 C C . SER A 1 127 ? 35.443 -15.673 13.050 0.50 33.24 127 SER A C 1
ATOM 864 O O . SER A 1 127 ? 34.630 -15.162 12.290 0.50 32.79 127 SER A O 1
ATOM 867 N N . ALA A 1 128 ? 36.700 -15.908 12.717 1.00 34.74 128 ALA A N 1
ATOM 868 C CA . ALA A 1 128 ? 37.197 -15.530 11.407 1.00 44.28 128 ALA A CA 1
ATOM 869 C C . ALA A 1 128 ? 36.342 -16.184 10.314 1.00 49.62 128 ALA A C 1
ATOM 870 O O . ALA A 1 128 ? 35.991 -15.549 9.302 1.00 51.60 128 ALA A O 1
ATOM 872 N N . GLY A 1 129 ? 36.001 -17.451 10.508 1.00 46.38 129 GLY A N 1
ATOM 873 C CA . GLY A 1 129 ? 35.185 -18.105 9.511 1.00 52.71 129 GLY A CA 1
ATOM 874 C C . GLY A 1 129 ? 33.987 -17.239 9.177 1.00 57.14 129 GLY A C 1
ATOM 875 O O . GLY A 1 129 ? 33.414 -17.326 8.089 1.00 61.58 129 GLY A O 1
ATOM 876 N N . GLY A 1 130 ? 33.619 -16.378 10.119 1.00 59.18 130 GLY A N 1
ATOM 877 C CA . GLY A 1 130 ? 32.477 -15.506 9.921 1.00 58.41 130 GLY A CA 1
ATOM 878 C C . GLY A 1 130 ? 32.837 -14.386 8.989 1.00 58.12 130 GLY A C 1
ATOM 879 O O . GLY A 1 130 ? 32.064 -14.049 8.096 1.00 57.29 130 GLY A O 1
ATOM 880 N N . HIS A 1 131 ? 34.020 -13.821 9.207 1.00 58.42 131 HIS A N 1
ATOM 881 C CA . HIS A 1 131 ? 34.515 -12.723 8.393 1.00 60.01 131 HIS A CA 1
ATOM 882 C C . HIS A 1 131 ? 34.320 -13.039 6.915 1.00 56.02 131 HIS A C 1
ATOM 883 O O . HIS A 1 131 ? 33.797 -12.209 6.165 1.00 54.60 131 HIS A O 1
ATOM 890 N N . LEU A 1 132 ? 34.726 -14.241 6.506 1.00 50.97 132 LEU A N 1
ATOM 891 C CA . LEU A 1 132 ? 34.575 -14.658 5.112 1.00 50.43 132 LEU A CA 1
ATOM 892 C C . LEU A 1 132 ? 33.100 -14.608 4.713 1.00 53.13 132 LEU A C 1
ATOM 893 O O . LEU A 1 132 ? 32.745 -14.160 3.620 1.00 54.07 132 LEU A O 1
ATOM 898 N N . ALA A 1 133 ? 32.249 -15.074 5.619 1.00 54.24 133 ALA A N 1
ATOM 899 C CA . ALA A 1 133 ? 30.808 -15.115 5.403 1.00 55.49 133 ALA A CA 1
ATOM 900 C C . ALA A 1 133 ? 30.200 -13.740 5.076 1.00 57.25 133 ALA A C 1
ATOM 901 O O . ALA A 1 133 ? 29.514 -13.562 4.062 1.00 51.72 133 ALA A O 1
ATOM 903 N N . ALA A 1 134 ? 30.450 -12.776 5.956 1.00 60.71 134 ALA A N 1
ATOM 904 C CA . ALA A 1 134 ? 29.948 -11.430 5.771 1.00 64.32 134 ALA A CA 1
ATOM 905 C C . ALA A 1 134 ? 30.546 -10.903 4.480 1.00 69.87 134 ALA A C 1
ATOM 906 O O . ALA A 1 134 ? 29.859 -10.263 3.681 1.00 74.83 134 ALA A O 1
ATOM 908 N N . TRP A 1 135 ? 31.833 -11.191 4.288 1.00 74.44 135 TRP A N 1
ATOM 909 C CA . TRP A 1 135 ? 32.585 -10.777 3.098 1.00 79.07 135 TRP A CA 1
ATOM 910 C C . TRP A 1 135 ? 31.797 -11.227 1.867 1.00 78.32 135 TRP A C 1
ATOM 911 O O . TRP A 1 135 ? 31.390 -10.409 1.041 1.00 80.67 135 TRP A O 1
ATOM 922 N N . TYR A 1 136 ? 31.560 -12.527 1.755 1.00 74.34 136 TYR A N 1
ATOM 923 C CA . TYR A 1 136 ? 30.837 -13.050 0.613 1.00 71.14 136 TYR A CA 1
ATOM 924 C C . TYR A 1 136 ? 29.441 -12.487 0.594 1.00 71.56 136 TYR A C 1
ATOM 925 O O . TYR A 1 136 ? 28.737 -12.630 -0.398 1.00 70.47 136 TYR A O 1
ATOM 934 N N . GLY A 1 137 ? 29.057 -11.851 1.701 1.00 74.09 137 GLY A N 1
ATOM 935 C CA . GLY A 1 137 ? 27.732 -11.270 1.837 1.00 76.69 137 GLY A CA 1
ATOM 936 C C . GLY A 1 137 ? 27.488 -10.058 0.971 1.00 79.35 137 GLY A C 1
ATOM 937 O O . GLY A 1 137 ? 26.816 -9.126 1.403 1.00 79.21 137 GLY A O 1
ATOM 938 N N . ASN A 1 138 ? 28.040 -10.080 -0.247 1.00 85.26 138 ASN A N 1
ATOM 939 C CA . ASN A 1 138 ? 27.906 -8.996 -1.240 1.00 87.70 138 ASN A CA 1
ATOM 940 C C . ASN A 1 138 ? 28.788 -9.191 -2.489 1.00 90.72 138 ASN A C 1
ATOM 941 O O . ASN A 1 138 ? 29.905 -9.713 -2.400 1.00 88.66 138 ASN A O 1
ATOM 946 N N . SER A 1 139 ? 28.263 -8.753 -3.639 1.00 95.16 139 SER A N 1
ATOM 947 C CA . SER A 1 139 ? 28.930 -8.838 -4.949 1.00 97.11 139 SER A CA 1
ATOM 948 C C . SER A 1 139 ? 28.942 -10.255 -5.502 1.00 96.18 139 SER A C 1
ATOM 949 O O . SER A 1 139 ? 29.985 -10.909 -5.549 1.00 98.05 139 SER A O 1
ATOM 952 N N . GLU A 1 140 ? 27.776 -10.723 -5.923 1.00 94.54 140 GLU A N 1
ATOM 953 C CA . GLU A 1 140 ? 27.638 -12.073 -6.459 1.00 94.78 140 GLU A CA 1
ATOM 954 C C . GLU A 1 140 ? 26.391 -12.144 -7.289 1.00 95.42 140 GLU A C 1
ATOM 955 O O . GLU A 1 140 ? 25.832 -11.116 -7.651 1.00 94.42 140 GLU A O 1
ATOM 961 N N . GLN A 1 141 ? 25.943 -13.352 -7.596 1.00 98.04 141 GLN A N 1
ATOM 962 C CA . GLN A 1 141 ? 24.729 -13.463 -8.378 1.00 105.86 141 GLN A CA 1
ATOM 963 C C . GLN A 1 141 ? 23.763 -14.542 -7.890 1.00 107.42 141 GLN A C 1
ATOM 964 O O . GLN A 1 141 ? 23.216 -14.431 -6.786 1.00 109.14 141 GLN A O 1
ATOM 970 N N . ILE A 1 142 ? 23.528 -15.566 -8.713 1.00 108.25 142 ILE A N 1
ATOM 971 C CA . ILE A 1 142 ? 22.617 -16.661 -8.343 1.00 107.56 142 ILE A CA 1
ATOM 972 C C . ILE A 1 142 ? 23.413 -17.567 -7.402 1.00 105.50 142 ILE A C 1
ATOM 973 O O . ILE A 1 142 ? 23.387 -18.797 -7.498 1.00 102.69 142 ILE A O 1
ATOM 978 N N . HIS A 1 143 ? 24.131 -16.903 -6.500 1.00 103.95 143 HIS A N 1
ATOM 979 C CA . HIS A 1 143 ? 24.967 -17.530 -5.498 1.00 102.33 143 HIS A CA 1
ATOM 980 C C . HIS A 1 143 ? 24.837 -16.677 -4.229 1.00 100.18 143 HIS A C 1
ATOM 981 O O . HIS A 1 143 ? 25.649 -16.767 -3.312 1.00 102.50 143 HIS A O 1
ATOM 988 N N . ARG A 1 144 ? 23.810 -15.834 -4.199 1.00 92.99 144 ARG A N 1
ATOM 989 C CA . ARG A 1 144 ? 23.558 -14.968 -3.061 1.00 85.71 144 ARG A CA 1
ATOM 990 C C . ARG A 1 144 ? 22.749 -15.720 -2.022 1.00 84.16 144 ARG A C 1
ATOM 991 O O . ARG A 1 144 ? 21.670 -16.232 -2.315 1.00 86.39 144 ARG A O 1
ATOM 999 N N . PRO A 1 145 ? 23.263 -15.800 -0.788 1.00 79.93 145 PRO A N 1
ATOM 1000 C CA . PRO A 1 145 ? 22.566 -16.502 0.295 1.00 75.87 145 PRO A CA 1
ATOM 1001 C C . PRO A 1 145 ? 21.360 -15.709 0.784 1.00 70.89 145 PRO A C 1
ATOM 1002 O O . PRO A 1 145 ? 21.484 -14.529 1.086 1.00 70.34 145 PRO A O 1
ATOM 1006 N N . LYS A 1 146 ? 20.197 -16.349 0.852 1.00 66.72 146 LYS A N 1
ATOM 1007 C CA . LYS A 1 146 ? 19.001 -15.658 1.314 1.00 64.35 146 LYS A CA 1
ATOM 1008 C C . LYS A 1 146 ? 19.177 -15.116 2.732 1.00 62.35 146 LYS A C 1
ATOM 1009 O O . LYS A 1 146 ? 18.360 -14.330 3.213 1.00 64.55 146 LYS A O 1
ATOM 1015 N N . GLY A 1 147 ? 20.253 -15.533 3.392 1.00 57.30 147 GLY A N 1
ATOM 1016 C CA . GLY A 1 147 ? 20.527 -15.083 4.744 1.00 51.17 147 GLY A CA 1
ATOM 1017 C C . GLY A 1 147 ? 21.816 -15.665 5.295 1.00 48.53 147 GLY A C 1
ATOM 1018 O O . GLY A 1 147 ? 22.295 -16.695 4.828 1.00 45.66 147 GLY A O 1
ATOM 1019 N N . VAL A 1 148 ? 22.403 -15.006 6.285 1.00 45.81 148 VAL A N 1
ATOM 1020 C CA . VAL A 1 148 ? 23.626 -15.526 6.858 1.00 41.86 148 VAL A CA 1
ATOM 1021 C C . VAL A 1 148 ? 23.621 -15.380 8.363 1.00 42.10 148 VAL A C 1
ATOM 1022 O O . VAL A 1 148 ? 22.906 -14.556 8.928 1.00 43.84 148 VAL A O 1
ATOM 1026 N N . ILE A 1 149 ? 24.435 -16.197 9.005 1.00 38.92 149 ILE A N 1
ATOM 1027 C CA . ILE A 1 149 ? 24.551 -16.180 10.442 1.00 36.83 149 ILE A CA 1
ATOM 1028 C C . ILE A 1 149 ? 26.020 -16.026 10.737 1.00 36.03 149 ILE A C 1
ATOM 1029 O O . ILE A 1 149 ? 26.857 -16.622 10.069 1.00 28.45 149 ILE A O 1
ATOM 1034 N N . LEU A 1 150 ? 26.323 -15.223 11.742 1.00 41.21 150 LEU A N 1
ATOM 1035 C CA . LEU A 1 150 ? 27.699 -14.960 12.110 1.00 48.77 150 LEU A CA 1
ATOM 1036 C C . LEU A 1 150 ? 27.917 -15.082 13.612 1.00 51.97 150 LEU A C 1
ATOM 1037 O O . LEU A 1 150 ? 27.556 -14.186 14.379 1.00 52.18 150 LEU A O 1
ATOM 1042 N N . CYS A 1 151 ? 28.514 -16.195 14.021 1.00 52.63 151 CYS A N 1
ATOM 1043 C CA . CYS A 1 151 ? 28.810 -16.460 15.422 1.00 53.09 151 CYS A CA 1
ATOM 1044 C C . CYS A 1 151 ? 30.121 -15.783 15.798 1.00 52.88 151 CYS A C 1
ATOM 1045 O O . CYS A 1 151 ? 31.173 -16.109 15.244 1.00 53.11 151 CYS A O 1
ATOM 1048 N N . TYR A 1 152 ? 30.065 -14.863 16.758 1.00 56.31 152 TYR A N 1
ATOM 1049 C CA . TYR A 1 152 ? 31.254 -14.114 17.177 1.00 59.35 152 TYR A CA 1
ATOM 1050 C C . TYR A 1 152 ? 32.165 -13.971 15.964 1.00 65.12 152 TYR A C 1
ATOM 1051 O O . TYR A 1 152 ? 33.268 -14.509 15.930 1.00 67.25 152 TYR A O 1
ATOM 1060 N N . PRO A 1 153 ? 31.689 -13.256 14.928 1.00 69.64 153 PRO A N 1
ATOM 1061 C CA . PRO A 1 153 ? 32.442 -13.034 13.684 1.00 67.85 153 PRO A CA 1
ATOM 1062 C C . PRO A 1 153 ? 33.558 -12.003 13.760 1.00 63.79 153 PRO A C 1
ATOM 1063 O O . PRO A 1 153 ? 33.702 -11.304 14.752 1.00 59.96 153 PRO A O 1
ATOM 1067 N N . VAL A 1 154 ? 34.356 -11.947 12.701 1.00 65.13 154 VAL A N 1
ATOM 1068 C CA . VAL A 1 154 ? 35.446 -10.997 12.602 1.00 68.40 154 VAL A CA 1
ATOM 1069 C C . VAL A 1 154 ? 35.011 -9.976 11.574 1.00 72.95 154 VAL A C 1
ATOM 1070 O O . VAL A 1 154 ? 34.887 -10.301 10.395 1.00 72.63 154 VAL A O 1
ATOM 1074 N N . THR A 1 155 ? 34.777 -8.748 12.024 1.00 75.53 155 THR A N 1
ATOM 1075 C CA . THR A 1 155 ? 34.319 -7.675 11.150 1.00 78.50 155 THR A CA 1
ATOM 1076 C C . THR A 1 155 ? 35.444 -7.044 10.321 1.00 81.69 155 THR A C 1
ATOM 1077 O O . THR A 1 155 ? 35.240 -6.683 9.160 1.00 82.51 155 THR A O 1
ATOM 1081 N N . SER A 1 156 ? 36.623 -6.894 10.921 1.00 82.49 156 SER A N 1
ATOM 1082 C CA . SER A 1 156 ? 37.778 -6.329 10.229 1.00 80.23 156 SER A CA 1
ATOM 1083 C C . SER A 1 156 ? 39.049 -6.617 11.002 1.00 80.17 156 SER A C 1
ATOM 1084 O O . SER A 1 156 ? 39.035 -6.777 12.221 1.00 81.14 156 SER A O 1
ATOM 1087 N N . PHE A 1 157 ? 40.154 -6.668 10.274 1.00 77.41 157 PHE A N 1
ATOM 1088 C CA . PHE A 1 157 ? 41.453 -6.926 10.857 1.00 73.86 157 PHE A CA 1
ATOM 1089 C C . PHE A 1 157 ? 41.903 -5.676 11.602 1.00 75.56 157 PHE A C 1
ATOM 1090 O O . PHE A 1 157 ? 43.068 -5.529 11.944 1.00 77.27 157 PHE A O 1
ATOM 1098 N N . THR A 1 158 ? 40.958 -4.780 11.861 1.00 76.30 158 THR A N 1
ATOM 1099 C CA . THR A 1 158 ? 41.246 -3.531 12.547 1.00 75.51 158 THR A CA 1
ATOM 1100 C C . THR A 1 158 ? 40.445 -3.421 13.839 1.00 79.91 158 THR A C 1
ATOM 1101 O O . THR A 1 158 ? 40.492 -2.397 14.532 1.00 79.05 158 THR A O 1
ATOM 1105 N N . PHE A 1 159 ? 39.705 -4.481 14.158 1.00 81.63 159 PHE A N 1
ATOM 1106 C CA . PHE A 1 159 ? 38.874 -4.525 15.367 1.00 78.89 159 PHE A CA 1
ATOM 1107 C C . PHE A 1 159 ? 39.422 -5.491 16.408 1.00 77.86 159 PHE A C 1
ATOM 1108 O O . PHE A 1 159 ? 38.893 -6.584 16.585 1.00 76.42 159 PHE A O 1
ATOM 1116 N N . GLY A 1 160 ? 40.472 -5.077 17.104 1.00 76.83 160 GLY A N 1
ATOM 1117 C CA . GLY A 1 160 ? 41.050 -5.931 18.115 1.00 74.54 160 GLY A CA 1
ATOM 1118 C C . GLY A 1 160 ? 41.625 -7.232 17.580 1.00 75.76 160 GLY A C 1
ATOM 1119 O O . GLY A 1 160 ? 42.316 -7.947 18.312 1.00 77.20 160 GLY A O 1
ATOM 1120 N N . TRP A 1 161 ? 41.346 -7.564 16.320 1.00 74.63 161 TRP A N 1
ATOM 1121 C CA . TRP A 1 161 ? 41.870 -8.803 15.732 1.00 75.30 161 TRP A CA 1
ATOM 1122 C C . TRP A 1 161 ? 42.255 -8.599 14.265 1.00 78.37 161 TRP A C 1
ATOM 1123 O O . TRP A 1 161 ? 41.560 -7.890 13.535 1.00 79.07 161 TRP A O 1
ATOM 1134 N N . PRO A 1 162 ? 43.379 -9.201 13.815 1.00 80.73 162 PRO A N 1
ATOM 1135 C CA . PRO A 1 162 ? 44.331 -10.061 14.538 1.00 82.73 162 PRO A CA 1
ATOM 1136 C C . PRO A 1 162 ? 45.011 -9.381 15.728 1.00 85.74 162 PRO A C 1
ATOM 1137 O O . PRO A 1 162 ? 45.465 -8.236 15.637 1.00 80.48 162 PRO A O 1
ATOM 1141 N N . SER A 1 163 ? 45.078 -10.105 16.843 1.00 92.06 163 SER A N 1
ATOM 1142 C CA . SER A 1 163 ? 45.696 -9.591 18.067 1.00 97.57 163 SER A CA 1
ATOM 1143 C C . SER A 1 163 ? 47.075 -9.018 17.770 1.00 98.76 163 SER A C 1
ATOM 1144 O O . SER A 1 163 ? 47.406 -7.919 18.217 1.00 98.55 163 SER A O 1
ATOM 1147 N N . ASP A 1 164 ? 47.874 -9.765 17.012 1.00 101.31 164 ASP A N 1
ATOM 1148 C CA . ASP A 1 164 ? 49.215 -9.317 16.660 1.00 104.63 164 ASP A CA 1
ATOM 1149 C C . ASP A 1 164 ? 49.209 -8.543 15.347 1.00 105.04 164 ASP A C 1
ATOM 1150 O O . ASP A 1 164 ? 48.677 -9.009 14.331 1.00 100.62 164 ASP A O 1
ATOM 1155 N N . LEU A 1 165 ? 49.804 -7.353 15.385 1.00 107.58 165 LEU A N 1
ATOM 1156 C CA . LEU A 1 165 ? 49.897 -6.497 14.209 1.00 109.37 165 LEU A CA 1
ATOM 1157 C C . LEU A 1 165 ? 50.557 -7.271 13.063 1.00 111.05 165 LEU A C 1
ATOM 1158 O O . LEU A 1 165 ? 50.137 -7.152 11.915 1.00 110.98 165 LEU A O 1
ATOM 1163 N N . SER A 1 166 ? 51.575 -8.074 13.383 1.00 111.39 166 SER A N 1
ATOM 1164 C CA . SER A 1 166 ? 52.286 -8.857 12.368 1.00 111.20 166 SER A CA 1
ATOM 1165 C C . SER A 1 166 ? 52.390 -10.351 12.662 1.00 111.51 166 SER A C 1
ATOM 1166 O O . SER A 1 166 ? 53.292 -10.794 13.373 1.00 110.42 166 SER A O 1
ATOM 1169 N N . HIS A 1 167 ? 51.465 -11.121 12.103 1.00 112.34 167 HIS A N 1
ATOM 1170 C CA . HIS A 1 167 ? 51.452 -12.567 12.270 1.00 115.08 167 HIS A CA 1
ATOM 1171 C C . HIS A 1 167 ? 51.006 -13.163 10.947 1.00 115.92 167 HIS A C 1
ATOM 1172 O O . HIS A 1 167 ? 51.819 -13.392 10.052 1.00 118.02 167 HIS A O 1
ATOM 1179 N N . PHE A 1 168 ? 49.703 -13.399 10.824 1.00 115.33 168 PHE A N 1
ATOM 1180 C CA . PHE A 1 168 ? 49.140 -13.952 9.600 1.00 113.67 168 PHE A CA 1
ATOM 1181 C C . PHE A 1 168 ? 49.267 -12.868 8.538 1.00 112.80 168 PHE A C 1
ATOM 1182 O O . PHE A 1 168 ? 48.706 -12.975 7.443 1.00 111.08 168 PHE A O 1
ATOM 1190 N N . ASN A 1 169 ? 50.006 -11.819 8.901 1.00 113.01 169 ASN A N 1
ATOM 1191 C CA . ASN A 1 169 ? 50.268 -10.672 8.037 1.00 112.67 169 ASN A CA 1
ATOM 1192 C C . ASN A 1 169 ? 51.213 -11.025 6.882 1.00 111.89 169 ASN A C 1
ATOM 1193 O O . ASN A 1 169 ? 52.432 -11.128 7.061 1.00 110.95 169 ASN A O 1
ATOM 1198 N N . PHE A 1 170 ? 50.631 -11.209 5.698 1.00 110.11 170 PHE A N 1
ATOM 1199 C CA . PHE A 1 170 ? 51.386 -11.545 4.499 1.00 105.61 170 PHE A CA 1
ATOM 1200 C C . PHE A 1 170 ? 51.317 -10.411 3.490 1.00 106.50 170 PHE A C 1
ATOM 1201 O O . PHE A 1 170 ? 51.052 -10.626 2.309 1.00 105.82 170 PHE A O 1
ATOM 1209 N N . GLU A 1 171 ? 51.543 -9.201 3.995 1.00 107.87 171 GLU A N 1
ATOM 1210 C CA . GLU A 1 171 ? 51.570 -7.982 3.198 1.00 109.15 171 GLU A CA 1
ATOM 1211 C C . GLU A 1 171 ? 50.211 -7.338 2.883 1.00 108.74 171 GLU A C 1
ATOM 1212 O O . GLU A 1 171 ? 49.341 -7.246 3.752 1.00 104.96 171 GLU A O 1
ATOM 1218 N N . ILE A 1 172 ? 50.052 -6.889 1.635 1.00 111.44 172 ILE A N 1
ATOM 1219 C CA . ILE A 1 172 ? 48.843 -6.206 1.155 1.00 111.99 172 ILE A CA 1
ATOM 1220 C C . ILE A 1 172 ? 48.609 -4.932 1.976 1.00 114.29 172 ILE A C 1
ATOM 1221 O O . ILE A 1 172 ? 48.022 -4.966 3.064 1.00 112.74 172 ILE A O 1
ATOM 1226 N N . GLU A 1 173 ? 49.102 -3.813 1.446 1.00 116.88 173 GLU A N 1
ATOM 1227 C CA . GLU A 1 173 ? 48.969 -2.506 2.090 1.00 118.11 173 GLU A CA 1
ATOM 1228 C C . GLU A 1 173 ? 47.502 -2.247 2.408 1.00 117.09 173 GLU A C 1
ATOM 1229 O O . GLU A 1 173 ? 47.133 -2.070 3.573 1.00 116.44 173 GLU A O 1
ATOM 1235 N N . ASN A 1 174 ? 46.681 -2.232 1.355 1.00 116.15 174 ASN A N 1
ATOM 1236 C CA . ASN A 1 174 ? 45.241 -2.002 1.476 1.00 113.73 174 ASN A CA 1
ATOM 1237 C C . ASN A 1 174 ? 44.668 -2.941 2.531 1.00 110.39 174 ASN A C 1
ATOM 1238 O O . ASN A 1 174 ? 44.373 -4.100 2.252 1.00 111.92 174 ASN A O 1
ATOM 1243 N N . ILE A 1 175 ? 44.537 -2.433 3.753 1.00 105.59 175 ILE A N 1
ATOM 1244 C CA . ILE A 1 175 ? 44.010 -3.219 4.861 1.00 98.71 175 ILE A CA 1
ATOM 1245 C C . ILE A 1 175 ? 42.556 -2.859 5.124 1.00 95.97 175 ILE A C 1
ATOM 1246 O O . ILE A 1 175 ? 41.773 -3.684 5.600 1.00 94.41 175 ILE A O 1
ATOM 1251 N N . SER A 1 176 ? 42.205 -1.619 4.807 1.00 93.96 176 SER A N 1
ATOM 1252 C CA . SER A 1 176 ? 40.849 -1.134 4.999 1.00 91.14 176 SER A CA 1
ATOM 1253 C C . SER A 1 176 ? 39.900 -1.914 4.098 1.00 88.98 176 SER A C 1
ATOM 1254 O O . SER A 1 176 ? 38.704 -1.986 4.366 1.00 86.38 176 SER A O 1
ATOM 1257 N N . GLU A 1 177 ? 40.446 -2.498 3.032 1.00 89.40 177 GLU A N 1
ATOM 1258 C CA . GLU A 1 177 ? 39.661 -3.282 2.075 1.00 88.73 177 GLU A CA 1
ATOM 1259 C C . GLU A 1 177 ? 39.144 -4.561 2.735 1.00 88.31 177 GLU A C 1
ATOM 1260 O O . GLU A 1 177 ? 38.043 -5.019 2.422 1.00 88.52 177 GLU A O 1
ATOM 1266 N N . TYR A 1 178 ? 39.939 -5.119 3.654 1.00 86.73 178 TYR A N 1
ATOM 1267 C CA . TYR A 1 178 ? 39.576 -6.346 4.364 1.00 83.35 178 TYR A CA 1
ATOM 1268 C C . TYR A 1 178 ? 38.718 -6.114 5.615 1.00 79.07 178 TYR A C 1
ATOM 1269 O O . TYR A 1 178 ? 38.752 -6.880 6.575 1.00 76.23 178 TYR A O 1
ATOM 1278 N N . ASN A 1 179 ? 37.933 -5.046 5.571 1.00 76.74 179 ASN A N 1
ATOM 1279 C CA . ASN A 1 179 ? 37.013 -4.705 6.637 1.00 76.31 179 ASN A CA 1
ATOM 1280 C C . ASN A 1 179 ? 35.612 -4.857 6.051 1.00 76.77 179 ASN A C 1
ATOM 1281 O O . ASN A 1 179 ? 35.090 -3.929 5.416 1.00 76.99 179 ASN A O 1
ATOM 1286 N N . ILE A 1 180 ? 35.009 -6.027 6.254 1.00 76.98 180 ILE A N 1
ATOM 1287 C CA . ILE A 1 180 ? 33.675 -6.298 5.721 1.00 76.78 180 ILE A CA 1
ATOM 1288 C C . ILE A 1 180 ? 32.546 -5.508 6.406 1.00 75.07 180 ILE A C 1
ATOM 1289 O O . ILE A 1 180 ? 31.369 -5.753 6.141 1.00 75.07 180 ILE A O 1
ATOM 1294 N N . SER A 1 181 ? 32.911 -4.564 7.274 1.00 73.78 181 SER A N 1
ATOM 1295 C CA . SER A 1 181 ? 31.926 -3.734 7.958 1.00 74.10 181 SER A CA 1
ATOM 1296 C C . SER A 1 181 ? 31.431 -2.715 6.965 1.00 75.54 181 SER A C 1
ATOM 1297 O O . SER A 1 181 ? 30.235 -2.572 6.732 1.00 77.43 181 SER A O 1
ATOM 1300 N N . GLU A 1 182 ? 32.375 -2.002 6.376 1.00 77.82 182 GLU A N 1
ATOM 1301 C CA . GLU A 1 182 ? 32.032 -0.991 5.407 1.00 80.07 182 GLU A CA 1
ATOM 1302 C C . GLU A 1 182 ? 31.331 -1.644 4.233 1.00 79.62 182 GLU A C 1
ATOM 1303 O O . GLU A 1 182 ? 30.380 -1.090 3.688 1.00 84.07 182 GLU A O 1
ATOM 1309 N N . LYS A 1 183 ? 31.779 -2.836 3.865 1.00 77.20 183 LYS A N 1
ATOM 1310 C CA . LYS A 1 183 ? 31.193 -3.549 2.742 1.00 78.99 183 LYS A CA 1
ATOM 1311 C C . LYS A 1 183 ? 29.750 -4.015 2.942 1.00 79.79 183 LYS A C 1
ATOM 1312 O O . LYS A 1 183 ? 29.304 -4.996 2.334 1.00 80.20 183 LYS A O 1
ATOM 1318 N N . VAL A 1 184 ? 29.014 -3.298 3.784 1.00 80.87 184 VAL A N 1
ATOM 1319 C CA . VAL A 1 184 ? 27.618 -3.629 4.049 1.00 82.54 184 VAL A CA 1
ATOM 1320 C C . VAL A 1 184 ? 26.676 -2.561 3.490 1.00 82.81 184 VAL A C 1
ATOM 1321 O O . VAL A 1 184 ? 26.797 -1.374 3.802 1.00 83.50 184 VAL A O 1
ATOM 1325 N N . THR A 1 185 ? 25.731 -2.998 2.667 1.00 82.90 185 THR A N 1
ATOM 1326 C CA . THR A 1 185 ? 24.777 -2.089 2.048 1.00 82.34 185 THR A CA 1
ATOM 1327 C C . THR A 1 185 ? 23.356 -2.635 2.146 1.00 81.01 185 THR A C 1
ATOM 1328 O O . THR A 1 185 ? 23.125 -3.706 2.704 1.00 79.79 185 THR A O 1
ATOM 1332 N N . SER A 1 186 ? 22.412 -1.890 1.577 1.00 79.45 186 SER A N 1
ATOM 1333 C CA . SER A 1 186 ? 21.011 -2.277 1.593 1.00 75.24 186 SER A CA 1
ATOM 1334 C C . SER A 1 186 ? 20.815 -3.627 0.926 1.00 74.34 186 SER A C 1
ATOM 1335 O O . SER A 1 186 ? 19.871 -4.359 1.242 1.00 72.68 186 SER A O 1
ATOM 1338 N N . SER A 1 187 ? 21.716 -3.964 0.007 1.00 75.19 187 SER A N 1
ATOM 1339 C CA . SER A 1 187 ? 21.632 -5.241 -0.703 1.00 77.35 187 SER A CA 1
ATOM 1340 C C . SER A 1 187 ? 22.045 -6.423 0.191 1.00 73.96 187 SER A C 1
ATOM 1341 O O . SER A 1 187 ? 21.689 -7.570 -0.091 1.00 70.88 187 SER A O 1
ATOM 1344 N N . THR A 1 188 ? 22.786 -6.128 1.264 1.00 70.45 188 THR A N 1
ATOM 1345 C CA . THR A 1 188 ? 23.246 -7.144 2.224 1.00 68.00 188 THR A CA 1
ATOM 1346 C C . THR A 1 188 ? 22.068 -7.958 2.741 1.00 67.88 188 THR A C 1
ATOM 1347 O O . THR A 1 188 ? 21.083 -7.405 3.218 1.00 73.27 188 THR A O 1
ATOM 1351 N N . PRO A 1 189 ? 22.178 -9.293 2.693 1.00 65.17 189 PRO A N 1
ATOM 1352 C CA . PRO A 1 189 ? 21.114 -10.189 3.147 1.00 60.01 189 PRO A CA 1
ATOM 1353 C C . PRO A 1 189 ? 20.857 -10.133 4.643 1.00 56.42 189 PRO A C 1
ATOM 1354 O O . PRO A 1 189 ? 21.689 -9.665 5.418 1.00 53.81 189 PRO A O 1
ATOM 1358 N N . PRO A 1 190 ? 19.680 -10.599 5.066 1.00 54.11 190 PRO A N 1
ATOM 1359 C CA . PRO A 1 190 ? 19.350 -10.587 6.493 1.00 52.19 190 PRO A CA 1
ATOM 1360 C C . PRO A 1 190 ? 20.386 -11.416 7.228 1.00 50.07 190 PRO A C 1
ATOM 1361 O O . PRO A 1 190 ? 20.843 -12.441 6.723 1.00 43.46 190 PRO A O 1
ATOM 1365 N N . THR A 1 191 ? 20.777 -10.966 8.409 1.00 49.19 191 THR A N 1
ATOM 1366 C CA . THR A 1 191 ? 21.754 -11.726 9.156 1.00 47.55 191 THR A CA 1
ATOM 1367 C C . THR A 1 191 ? 21.389 -11.890 10.616 1.00 47.80 191 THR A C 1
ATOM 1368 O O . THR A 1 191 ? 20.592 -11.138 11.183 1.00 46.84 191 THR A O 1
ATOM 1372 N N . PHE A 1 192 ? 21.996 -12.905 11.209 1.00 49.46 192 PHE A N 1
ATOM 1373 C CA . PHE A 1 192 ? 21.799 -13.253 12.598 1.00 47.44 192 PHE A CA 1
ATOM 1374 C C . PHE A 1 192 ? 23.193 -13.213 13.187 1.00 46.24 192 PHE A C 1
ATOM 1375 O O . PHE A 1 192 ? 24.082 -13.929 12.727 1.00 46.40 192 PHE A O 1
ATOM 1383 N N . ILE A 1 193 ? 23.395 -12.342 14.169 1.00 45.94 193 ILE A N 1
ATOM 1384 C CA . ILE A 1 193 ? 24.696 -12.229 14.813 1.00 47.36 193 ILE A CA 1
ATOM 1385 C C . ILE A 1 193 ? 24.600 -12.256 16.322 1.00 46.00 193 ILE A C 1
ATOM 1386 O O . ILE A 1 193 ? 23.770 -11.569 16.929 1.00 43.84 193 ILE A O 1
ATOM 1391 N N . TRP A 1 194 ? 25.467 -13.061 16.921 1.00 43.98 194 TRP A N 1
ATOM 1392 C CA . TRP A 1 194 ? 25.527 -13.172 18.367 1.00 45.86 194 TRP A CA 1
ATOM 1393 C C . TRP A 1 194 ? 26.958 -13.123 18.783 1.00 47.91 194 TRP A C 1
ATOM 1394 O O . TRP A 1 194 ? 27.829 -13.483 18.012 1.00 50.84 194 TRP A O 1
ATOM 1405 N N . HIS A 1 195 ? 27.212 -12.709 20.012 1.00 53.17 195 HIS A N 1
ATOM 1406 C CA . HIS A 1 195 ? 28.582 -12.628 20.456 1.00 57.49 195 HIS A CA 1
ATOM 1407 C C . HIS A 1 195 ? 28.640 -12.573 21.981 1.00 58.93 195 HIS A C 1
ATOM 1408 O O . HIS A 1 195 ? 27.756 -11.993 22.619 1.00 59.98 195 HIS A O 1
ATOM 1415 N N . THR A 1 196 ? 29.652 -13.205 22.570 1.00 56.32 196 THR A N 1
ATOM 1416 C CA . THR A 1 196 ? 29.782 -13.185 24.020 1.00 56.18 196 THR A CA 1
ATOM 1417 C C . THR A 1 196 ? 30.433 -11.866 24.418 1.00 60.54 196 THR A C 1
ATOM 1418 O O . THR A 1 196 ? 31.509 -11.527 23.920 1.00 61.63 196 THR A O 1
ATOM 1422 N N . ALA A 1 197 ? 29.776 -11.114 25.296 1.00 64.35 197 ALA A N 1
ATOM 1423 C CA . ALA A 1 197 ? 30.303 -9.815 25.721 1.00 69.91 197 ALA A CA 1
ATOM 1424 C C . ALA A 1 197 ? 31.499 -9.890 26.684 1.00 72.21 197 ALA A C 1
ATOM 1425 O O . ALA A 1 197 ? 31.488 -9.297 27.767 1.00 72.91 197 ALA A O 1
ATOM 1427 N N . ASP A 1 198 ? 32.527 -10.617 26.275 1.00 72.88 198 ASP A N 1
ATOM 1428 C CA . ASP A 1 198 ? 33.724 -10.774 27.079 1.00 73.93 198 ASP A CA 1
ATOM 1429 C C . ASP A 1 198 ? 34.722 -11.604 26.274 1.00 75.83 198 ASP A C 1
ATOM 1430 O O . ASP A 1 198 ? 35.802 -11.949 26.766 1.00 76.38 198 ASP A O 1
ATOM 1435 N N . ASP A 1 199 ? 34.354 -11.930 25.036 1.00 76.73 199 ASP A N 1
ATOM 1436 C CA . ASP A 1 199 ? 35.221 -12.719 24.166 1.00 77.95 199 ASP A CA 1
ATOM 1437 C C . ASP A 1 199 ? 36.550 -11.993 24.048 1.00 79.59 199 ASP A C 1
ATOM 1438 O O . ASP A 1 199 ? 36.623 -10.894 23.485 1.00 78.69 199 ASP A O 1
ATOM 1443 N N . GLU A 1 200 ? 37.599 -12.615 24.578 1.00 81.74 200 GLU A N 1
ATOM 1444 C CA . GLU A 1 200 ? 38.921 -12.004 24.563 1.00 84.52 200 GLU A CA 1
ATOM 1445 C C . GLU A 1 200 ? 39.696 -12.165 23.249 1.00 83.02 200 GLU A C 1
ATOM 1446 O O . GLU A 1 200 ? 40.601 -11.381 22.964 1.00 83.19 200 GLU A O 1
ATOM 1452 N N . GLY A 1 201 ? 39.348 -13.173 22.453 1.00 82.73 201 GLY A N 1
ATOM 1453 C CA . GLY A 1 201 ? 40.009 -13.358 21.170 1.00 78.77 201 GLY A CA 1
ATOM 1454 C C . GLY A 1 201 ? 39.641 -12.211 20.228 1.00 77.59 201 GLY A C 1
ATOM 1455 O O . GLY A 1 201 ? 40.487 -11.703 19.481 1.00 76.97 201 GLY A O 1
ATOM 1456 N N . VAL A 1 202 ? 38.369 -11.800 20.278 1.00 74.42 202 VAL A N 1
ATOM 1457 C CA . VAL A 1 202 ? 37.834 -10.717 19.451 1.00 68.76 202 VAL A CA 1
ATOM 1458 C C . VAL A 1 202 ? 36.704 -9.988 20.174 1.00 66.39 202 VAL A C 1
ATOM 1459 O O . VAL A 1 202 ? 35.670 -10.578 20.492 1.00 59.24 202 VAL A O 1
ATOM 1463 N N . PRO A 1 203 ? 36.892 -8.679 20.430 1.00 68.10 203 PRO A N 1
ATOM 1464 C CA . PRO A 1 203 ? 35.897 -7.847 21.120 1.00 68.63 203 PRO A CA 1
ATOM 1465 C C . PRO A 1 203 ? 34.526 -7.867 20.458 1.00 67.78 203 PRO A C 1
ATOM 1466 O O . PRO A 1 203 ? 34.419 -7.963 19.231 1.00 68.18 203 PRO A O 1
ATOM 1470 N N . ILE A 1 204 ? 33.483 -7.779 21.279 1.00 66.42 204 ILE A N 1
ATOM 1471 C CA . ILE A 1 204 ? 32.118 -7.766 20.767 1.00 64.19 204 ILE A CA 1
ATOM 1472 C C . ILE A 1 204 ? 31.958 -6.614 19.794 1.00 66.42 204 ILE A C 1
ATOM 1473 O O . ILE A 1 204 ? 31.076 -6.648 18.936 1.00 67.33 204 ILE A O 1
ATOM 1478 N N . TYR A 1 205 ? 32.813 -5.597 19.924 1.00 67.02 205 TYR A N 1
ATOM 1479 C CA . TYR A 1 205 ? 32.737 -4.443 19.034 1.00 67.40 205 TYR A CA 1
ATOM 1480 C C . TYR A 1 205 ? 32.480 -4.966 17.619 1.00 67.16 205 TYR A C 1
ATOM 1481 O O . TYR A 1 205 ? 31.581 -4.477 16.939 1.00 66.13 205 TYR A O 1
ATOM 1490 N N . ASN A 1 206 ? 33.245 -5.981 17.195 1.00 64.76 206 ASN A N 1
ATOM 1491 C CA . ASN A 1 206 ? 33.072 -6.576 15.860 1.00 61.48 206 ASN A CA 1
ATOM 1492 C C . ASN A 1 206 ? 31.600 -6.681 15.481 1.00 63.04 206 ASN A C 1
ATOM 1493 O O . ASN A 1 206 ? 31.124 -6.040 14.534 1.00 64.80 206 ASN A O 1
ATOM 1498 N N . SER A 1 207 ? 30.873 -7.511 16.215 1.00 61.02 207 SER A N 1
ATOM 1499 C CA . SER A 1 207 ? 29.461 -7.692 15.941 1.00 58.86 207 SER A CA 1
ATOM 1500 C C . SER A 1 207 ? 28.672 -6.413 16.236 1.00 57.11 207 SER A C 1
ATOM 1501 O O . SER A 1 207 ? 27.794 -6.020 15.464 1.00 54.10 207 SER A O 1
ATOM 1504 N N . LEU A 1 208 ? 29.003 -5.758 17.343 1.00 56.31 208 LEU A N 1
ATOM 1505 C CA . LEU A 1 208 ? 28.338 -4.519 17.742 1.00 55.92 208 LEU A CA 1
ATOM 1506 C C . LEU A 1 208 ? 28.311 -3.490 16.635 1.00 55.03 208 LEU A C 1
ATOM 1507 O O . LEU A 1 208 ? 27.266 -3.191 16.081 1.00 54.10 208 LEU A O 1
ATOM 1512 N N . LYS A 1 209 ? 29.474 -2.941 16.324 1.00 58.48 209 LYS A N 1
ATOM 1513 C CA . LYS A 1 209 ? 29.588 -1.947 15.265 1.00 63.02 209 LYS A CA 1
ATOM 1514 C C . LYS A 1 209 ? 28.918 -2.496 14.016 1.00 63.41 209 LYS A C 1
ATOM 1515 O O . LYS A 1 209 ? 28.204 -1.779 13.324 1.00 63.40 209 LYS A O 1
ATOM 1521 N N . TYR A 1 210 ? 29.132 -3.776 13.736 1.00 63.50 210 TYR A N 1
ATOM 1522 C CA . TYR A 1 210 ? 28.549 -4.357 12.551 1.00 59.75 210 TYR A CA 1
ATOM 1523 C C . TYR A 1 210 ? 27.053 -4.151 12.529 1.00 60.11 210 TYR A C 1
ATOM 1524 O O . TYR A 1 210 ? 26.496 -3.781 11.502 1.00 59.40 210 TYR A O 1
ATOM 1533 N N . CYS A 1 211 ? 26.400 -4.386 13.665 1.00 64.76 211 CYS A N 1
ATOM 1534 C CA . CYS A 1 211 ? 24.935 -4.212 13.766 1.00 69.64 211 CYS A CA 1
ATOM 1535 C C . CYS A 1 211 ? 24.537 -2.778 13.429 1.00 73.17 211 CYS A C 1
ATOM 1536 O O . CYS A 1 211 ? 23.615 -2.543 12.640 1.00 75.31 211 CYS A O 1
ATOM 1539 N N . ASP A 1 212 ? 25.231 -1.830 14.054 1.00 73.59 212 ASP A N 1
ATOM 1540 C CA . ASP A 1 212 ? 25.002 -0.422 13.814 1.00 72.88 212 ASP A CA 1
ATOM 1541 C C . ASP A 1 212 ? 25.102 -0.219 12.310 1.00 73.39 212 ASP A C 1
ATOM 1542 O O . ASP A 1 212 ? 24.138 0.178 11.658 1.00 75.04 212 ASP A O 1
ATOM 1547 N N . ARG A 1 213 ? 26.266 -0.529 11.758 1.00 74.92 213 ARG A N 1
ATOM 1548 C CA . ARG A 1 213 ? 26.507 -0.376 10.325 1.00 76.70 213 ARG A CA 1
ATOM 1549 C C . ARG A 1 213 ? 25.744 -1.451 9.549 1.00 74.87 213 ARG A C 1
ATOM 1550 O O . ARG A 1 213 ? 26.172 -1.887 8.484 1.00 75.99 213 ARG A O 1
ATOM 1558 N N . LEU A 1 214 ? 24.612 -1.875 10.092 1.00 71.03 214 LEU A N 1
ATOM 1559 C CA . LEU A 1 214 ? 23.803 -2.884 9.446 1.00 69.49 214 LEU A CA 1
ATOM 1560 C C . LEU A 1 214 ? 22.361 -2.455 9.543 1.00 69.06 214 LEU A C 1
ATOM 1561 O O . LEU A 1 214 ? 21.537 -2.789 8.702 1.00 70.35 214 LEU A O 1
ATOM 1566 N N . SER A 1 215 ? 22.064 -1.708 10.590 1.00 68.98 215 SER A N 1
ATOM 1567 C CA . SER A 1 215 ? 20.718 -1.228 10.796 1.00 72.84 215 SER A CA 1
ATOM 1568 C C . SER A 1 215 ? 20.508 0.040 9.976 1.00 74.38 215 SER A C 1
ATOM 1569 O O . SER A 1 215 ? 19.451 0.231 9.364 1.00 72.32 215 SER A O 1
ATOM 1572 N N . LYS A 1 216 ? 21.526 0.902 9.973 1.00 77.62 216 LYS A N 1
ATOM 1573 C CA . LYS A 1 216 ? 21.478 2.170 9.248 1.00 79.51 216 LYS A CA 1
ATOM 1574 C C . LYS A 1 216 ? 21.168 1.927 7.786 1.00 78.09 216 LYS A C 1
ATOM 1575 O O . LYS A 1 216 ? 20.736 2.827 7.071 1.00 75.99 216 LYS A O 1
ATOM 1581 N N . HIS A 1 217 ? 21.388 0.706 7.334 1.00 78.20 217 HIS A N 1
ATOM 1582 C CA . HIS A 1 217 ? 21.093 0.403 5.952 1.00 81.18 217 HIS A CA 1
ATOM 1583 C C . HIS A 1 217 ? 19.805 -0.385 5.878 1.00 79.62 217 HIS A C 1
ATOM 1584 O O . HIS A 1 217 ? 19.593 -1.158 4.951 1.00 81.05 217 HIS A O 1
ATOM 1591 N N . GLN A 1 218 ? 18.946 -0.173 6.867 1.00 77.50 218 GLN A N 1
ATOM 1592 C CA . GLN A 1 218 ? 17.651 -0.843 6.929 1.00 77.98 218 GLN A CA 1
ATOM 1593 C C . GLN A 1 218 ? 17.708 -2.334 6.544 1.00 75.70 218 GLN A C 1
ATOM 1594 O O . GLN A 1 218 ? 16.848 -2.835 5.802 1.00 70.94 218 GLN A O 1
ATOM 1600 N N . VAL A 1 219 ? 18.723 -3.032 7.055 1.00 73.20 219 VAL A N 1
ATOM 1601 C CA . VAL A 1 219 ? 18.903 -4.460 6.787 1.00 69.95 219 VAL A CA 1
ATOM 1602 C C . VAL A 1 219 ? 18.266 -5.235 7.923 1.00 66.18 219 VAL A C 1
ATOM 1603 O O . VAL A 1 219 ? 18.672 -5.093 9.073 1.00 62.61 219 VAL A O 1
ATOM 1607 N N . PRO A 1 220 ? 17.255 -6.066 7.610 1.00 64.47 220 PRO A N 1
ATOM 1608 C CA . PRO A 1 220 ? 16.563 -6.862 8.627 1.00 61.46 220 PRO A CA 1
ATOM 1609 C C . PRO A 1 220 ? 17.534 -7.876 9.245 1.00 61.30 220 PRO A C 1
ATOM 1610 O O . PRO A 1 220 ? 18.165 -8.669 8.532 1.00 63.24 220 PRO A O 1
ATOM 1614 N N . PHE A 1 221 ? 17.674 -7.831 10.566 1.00 56.37 221 PHE A N 1
ATOM 1615 C CA . PHE A 1 221 ? 18.583 -8.732 11.252 1.00 51.48 221 PHE A CA 1
ATOM 1616 C C . PHE A 1 221 ? 18.188 -8.921 12.696 1.00 49.48 221 PHE A C 1
ATOM 1617 O O . PHE A 1 221 ? 17.323 -8.221 13.222 1.00 54.43 221 PHE A O 1
ATOM 1625 N N . GLU A 1 222 ? 18.853 -9.861 13.344 1.00 43.05 222 GLU A N 1
ATOM 1626 C CA . GLU A 1 222 ? 18.570 -10.165 14.727 1.00 41.18 222 GLU A CA 1
ATOM 1627 C C . GLU A 1 222 ? 19.912 -10.299 15.401 1.00 40.23 222 GLU A C 1
ATOM 1628 O O . GLU A 1 222 ? 20.855 -10.806 14.805 1.00 39.29 222 GLU A O 1
ATOM 1634 N N . ALA A 1 223 ? 20.003 -9.828 16.637 1.00 41.79 223 ALA A N 1
ATOM 1635 C CA . ALA A 1 223 ? 21.249 -9.917 17.371 1.00 40.45 223 ALA A CA 1
ATOM 1636 C C . ALA A 1 223 ? 21.027 -10.405 18.788 1.00 40.81 223 ALA A C 1
ATOM 1637 O O . ALA A 1 223 ? 19.948 -10.250 19.374 1.00 31.27 223 ALA A O 1
ATOM 1639 N N . HIS A 1 224 ? 22.074 -11.014 19.321 1.00 42.36 224 HIS A N 1
ATOM 1640 C CA . HIS A 1 224 ? 22.053 -11.533 20.669 1.00 42.66 224 HIS A CA 1
ATOM 1641 C C . HIS A 1 224 ? 23.437 -11.424 21.238 1.00 44.92 224 HIS A C 1
ATOM 1642 O O . HIS A 1 224 ? 24.412 -11.785 20.586 1.00 46.89 224 HIS A O 1
ATOM 1649 N N . PHE A 1 225 ? 23.523 -10.925 22.460 1.00 45.47 225 PHE A N 1
ATOM 1650 C CA . PHE A 1 225 ? 24.811 -10.792 23.102 1.00 45.18 225 PHE A CA 1
ATOM 1651 C C . PHE A 1 225 ? 24.806 -11.306 24.518 1.00 45.03 225 PHE A C 1
ATOM 1652 O O . PHE A 1 225 ? 24.188 -10.707 25.391 1.00 40.90 225 PHE A O 1
ATOM 1660 N N . PHE A 1 226 ? 25.511 -12.418 24.729 1.00 44.39 226 PHE A N 1
ATOM 1661 C CA . PHE A 1 226 ? 25.583 -13.067 26.036 1.00 48.06 226 PHE A CA 1
ATOM 1662 C C . PHE A 1 226 ? 26.591 -12.416 26.977 1.00 51.07 226 PHE A C 1
ATOM 1663 O O . PHE A 1 226 ? 27.594 -11.848 26.542 1.00 54.74 226 PHE A O 1
ATOM 1671 N N . GLU A 1 227 ? 26.317 -12.507 28.273 1.00 52.93 227 GLU A N 1
ATOM 1672 C CA . GLU A 1 227 ? 27.171 -11.906 29.291 1.00 58.05 227 GLU A CA 1
ATOM 1673 C C . GLU A 1 227 ? 28.630 -12.341 29.168 1.00 60.49 227 GLU A C 1
ATOM 1674 O O . GLU A 1 227 ? 29.501 -11.536 28.834 1.00 59.92 227 GLU A O 1
ATOM 1680 N N . SER A 1 228 ? 28.898 -13.613 29.432 1.00 62.51 228 SER A N 1
ATOM 1681 C CA . SER A 1 228 ? 30.260 -14.106 29.359 1.00 67.70 228 SER A CA 1
ATOM 1682 C C . SER A 1 228 ? 30.402 -15.353 28.477 1.00 69.67 228 SER A C 1
ATOM 1683 O O . SER A 1 228 ? 29.398 -15.954 28.071 1.00 71.37 228 SER A O 1
ATOM 1686 N N . GLY A 1 229 ? 31.658 -15.725 28.194 1.00 68.46 229 GLY A N 1
ATOM 1687 C CA . GLY A 1 229 ? 31.966 -16.883 27.366 1.00 66.12 229 GLY A CA 1
ATOM 1688 C C . GLY A 1 229 ? 33.202 -16.663 26.493 1.00 65.68 229 GLY A C 1
ATOM 1689 O O . GLY A 1 229 ? 33.285 -15.632 25.807 1.00 61.57 229 GLY A O 1
ATOM 1690 N N . PRO A 1 230 ? 34.174 -17.610 26.489 1.00 66.17 230 PRO A N 1
ATOM 1691 C CA . PRO A 1 230 ? 35.419 -17.548 25.705 1.00 61.89 230 PRO A CA 1
ATOM 1692 C C . PRO A 1 230 ? 35.185 -17.647 24.181 1.00 62.62 230 PRO A C 1
ATOM 1693 O O . PRO A 1 230 ? 34.133 -18.110 23.724 1.00 64.15 230 PRO A O 1
ATOM 1697 N N . HIS A 1 231 ? 36.177 -17.227 23.400 1.00 61.13 231 HIS A N 1
ATOM 1698 C CA . HIS A 1 231 ? 36.075 -17.260 21.942 1.00 60.09 231 HIS A CA 1
ATOM 1699 C C . HIS A 1 231 ? 36.051 -18.694 21.405 1.00 59.69 231 HIS A C 1
ATOM 1700 O O . HIS A 1 231 ? 36.710 -19.582 21.952 1.00 63.54 231 HIS A O 1
ATOM 1707 N N . GLY A 1 232 ? 35.272 -18.913 20.345 1.00 57.77 232 GLY A N 1
ATOM 1708 C CA . GLY A 1 232 ? 35.149 -20.241 19.761 1.00 52.85 232 GLY A CA 1
ATOM 1709 C C . GLY A 1 232 ? 34.149 -21.131 20.503 1.00 49.94 232 GLY A C 1
ATOM 1710 O O . GLY A 1 232 ? 34.105 -22.341 20.285 1.00 49.86 232 GLY A O 1
ATOM 1711 N N . VAL A 1 233 ? 33.346 -20.531 21.375 1.00 46.63 233 VAL A N 1
ATOM 1712 C CA . VAL A 1 233 ? 32.355 -21.254 22.161 1.00 45.84 233 VAL A CA 1
ATOM 1713 C C . VAL A 1 233 ? 31.528 -22.250 21.343 1.00 48.05 233 VAL A C 1
ATOM 1714 O O . VAL A 1 233 ? 31.100 -23.302 21.851 1.00 48.65 233 VAL A O 1
ATOM 1718 N N . SER A 1 234 ? 31.308 -21.917 20.074 1.00 49.12 234 SER A N 1
ATOM 1719 C CA . SER A 1 234 ? 30.533 -22.775 19.159 1.00 45.83 234 SER A CA 1
ATOM 1720 C C . SER A 1 234 ? 29.106 -23.043 19.656 1.00 41.92 234 SER A C 1
ATOM 1721 O O . SER A 1 234 ? 28.318 -22.131 19.816 1.00 39.50 234 SER A O 1
ATOM 1724 N N . LEU A 1 235 ? 28.791 -24.309 19.883 1.00 42.18 235 LEU A N 1
ATOM 1725 C CA . LEU A 1 235 ? 27.480 -24.710 20.355 1.00 39.71 235 LEU A CA 1
ATOM 1726 C C . LEU A 1 235 ? 27.362 -24.652 21.882 1.00 41.13 235 LEU A C 1
ATOM 1727 O O . LEU A 1 235 ? 26.267 -24.806 22.437 1.00 40.13 235 LEU A O 1
ATOM 1732 N N . ALA A 1 236 ? 28.484 -24.447 22.567 1.00 42.74 236 ALA A N 1
ATOM 1733 C CA . ALA A 1 236 ? 28.476 -24.360 24.024 1.00 45.16 236 ALA A CA 1
ATOM 1734 C C . ALA A 1 236 ? 27.934 -25.637 24.653 1.00 49.74 236 ALA A C 1
ATOM 1735 O O . ALA A 1 236 ? 27.591 -25.659 25.836 1.00 46.19 236 ALA A O 1
ATOM 1737 N N . ASN A 1 237 ? 27.869 -26.697 23.847 1.00 56.62 237 ASN A N 1
ATOM 1738 C CA . ASN A 1 237 ? 27.352 -27.996 24.279 1.00 60.04 237 ASN A CA 1
ATOM 1739 C C . ASN A 1 237 ? 28.499 -28.918 24.548 1.00 58.86 237 ASN A C 1
ATOM 1740 O O . ASN A 1 237 ? 29.602 -28.663 24.093 1.00 58.17 237 ASN A O 1
ATOM 1745 N N . ARG A 1 238 ? 28.246 -30.001 25.274 1.00 58.22 238 ARG A N 1
ATOM 1746 C CA . ARG A 1 238 ? 29.322 -30.929 25.562 1.00 56.71 238 ARG A CA 1
ATOM 1747 C C . ARG A 1 238 ? 29.812 -31.558 24.255 1.00 58.59 238 ARG A C 1
ATOM 1748 O O . ARG A 1 238 ? 30.670 -32.434 24.278 1.00 57.42 238 ARG A O 1
ATOM 1756 N N . THR A 1 239 ? 29.272 -31.099 23.119 1.00 59.15 239 THR A N 1
ATOM 1757 C CA . THR A 1 239 ? 29.675 -31.596 21.801 1.00 56.30 239 THR A CA 1
ATOM 1758 C C . THR A 1 239 ? 30.811 -30.728 21.288 1.00 59.79 239 THR A C 1
ATOM 1759 O O . THR A 1 239 ? 31.730 -31.204 20.631 1.00 56.40 239 THR A O 1
ATOM 1763 N N . THR A 1 240 ? 30.733 -29.442 21.610 1.00 65.54 240 THR A N 1
ATOM 1764 C CA . THR A 1 240 ? 31.737 -28.465 21.194 1.00 69.65 240 THR A CA 1
ATOM 1765 C C . THR A 1 240 ? 32.309 -27.689 22.389 1.00 71.17 240 THR A C 1
ATOM 1766 O O . THR A 1 240 ? 31.854 -26.584 22.700 1.00 74.21 240 THR A O 1
ATOM 1770 N N . ALA A 1 241 ? 33.308 -28.262 23.052 1.00 71.79 241 ALA A N 1
ATOM 1771 C CA . ALA A 1 241 ? 33.901 -27.613 24.213 1.00 72.97 241 ALA A CA 1
ATOM 1772 C C . ALA A 1 241 ? 34.994 -28.456 24.827 1.00 72.52 241 ALA A C 1
ATOM 1773 O O . ALA A 1 241 ? 34.754 -29.585 25.269 1.00 69.98 241 ALA A O 1
ATOM 1775 N N . PRO A 1 242 ? 36.215 -27.913 24.855 1.00 73.90 242 PRO A N 1
ATOM 1776 C CA . PRO A 1 242 ? 37.396 -28.579 25.418 1.00 77.54 242 PRO A CA 1
ATOM 1777 C C . PRO A 1 242 ? 37.290 -28.793 26.935 1.00 78.53 242 PRO A C 1
ATOM 1778 O O . PRO A 1 242 ? 37.365 -29.929 27.419 1.00 78.50 242 PRO A O 1
ATOM 1782 N N . SER A 1 243 ? 37.103 -27.699 27.673 1.00 76.57 243 SER A N 1
ATOM 1783 C CA . SER A 1 243 ? 36.972 -27.756 29.125 1.00 76.48 243 SER A CA 1
ATOM 1784 C C . SER A 1 243 ? 35.542 -27.473 29.555 1.00 75.64 243 SER A C 1
ATOM 1785 O O . SER A 1 243 ? 34.641 -27.448 28.729 1.00 75.52 243 SER A O 1
ATOM 1788 N N . ASP A 1 244 ? 35.344 -27.249 30.851 1.00 74.42 244 ASP A N 1
ATOM 1789 C CA . ASP A 1 244 ? 34.020 -26.964 31.387 1.00 70.88 244 ASP A CA 1
ATOM 1790 C C . ASP A 1 244 ? 33.564 -25.551 31.052 1.00 66.53 244 ASP A C 1
ATOM 1791 O O . ASP A 1 244 ? 32.384 -25.318 30.777 1.00 65.09 244 ASP A O 1
ATOM 1796 N N . ALA A 1 245 ? 34.504 -24.613 31.080 1.00 62.92 245 ALA A N 1
ATOM 1797 C CA . ALA A 1 245 ? 34.205 -23.214 30.802 1.00 62.40 245 ALA A CA 1
ATOM 1798 C C . ALA A 1 245 ? 33.671 -23.021 29.397 1.00 59.89 245 ALA A C 1
ATOM 1799 O O . ALA A 1 245 ? 32.973 -22.042 29.121 1.00 59.41 245 ALA A O 1
ATOM 1801 N N . TYR A 1 246 ? 34.002 -23.961 28.516 1.00 58.45 246 TYR A N 1
ATOM 1802 C CA . TYR A 1 246 ? 33.550 -23.911 27.129 1.00 60.39 246 TYR A CA 1
ATOM 1803 C C . TYR A 1 246 ? 32.188 -24.585 26.927 1.00 59.40 246 TYR A C 1
ATOM 1804 O O . TYR A 1 246 ? 31.715 -24.728 25.803 1.00 57.24 246 TYR A O 1
ATOM 1813 N N . CYS A 1 247 ? 31.561 -24.978 28.029 1.00 58.93 247 CYS A N 1
ATOM 1814 C CA . CYS A 1 247 ? 30.258 -25.6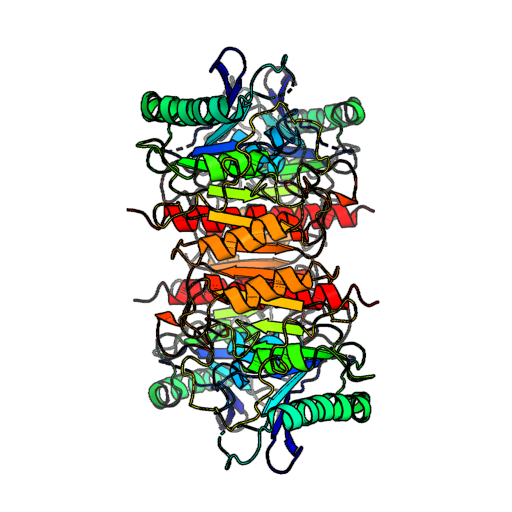15 27.995 1.00 58.14 247 CYS A CA 1
ATOM 1815 C C . CYS A 1 247 ? 29.303 -24.697 28.723 1.00 57.10 247 CYS A C 1
ATOM 1816 O O . CYS A 1 247 ? 29.183 -24.758 29.946 1.00 57.20 247 CYS A O 1
ATOM 1819 N N . LEU A 1 248 ? 28.625 -23.838 27.973 1.00 58.71 248 LEU A N 1
ATOM 1820 C CA . LEU A 1 248 ? 27.687 -22.878 28.564 1.00 60.04 248 LEU A CA 1
ATOM 1821 C C . LEU A 1 248 ? 26.257 -23.098 28.068 1.00 60.39 248 LEU A C 1
ATOM 1822 O O . LEU A 1 248 ? 25.952 -22.870 26.901 1.00 61.20 248 LEU A O 1
ATOM 1827 N N . PRO A 1 249 ? 25.357 -23.523 28.964 1.00 63.54 249 PRO A N 1
ATOM 1828 C CA . PRO A 1 249 ? 23.960 -23.777 28.608 1.00 64.23 249 PRO A CA 1
ATOM 1829 C C . PRO A 1 249 ? 23.240 -22.527 28.145 1.00 62.87 249 PRO A C 1
ATOM 1830 O O . PRO A 1 249 ? 22.514 -22.565 27.149 1.00 60.97 249 PRO A O 1
ATOM 1834 N N . SER A 1 250 ? 23.445 -21.417 28.854 1.00 62.22 250 SER A N 1
ATOM 1835 C CA . SER A 1 250 ? 22.767 -20.187 28.476 1.00 61.07 250 SER A CA 1
ATOM 1836 C C . SER A 1 250 ? 23.144 -19.744 27.076 1.00 56.70 250 SER A C 1
ATOM 1837 O O . SER A 1 250 ? 22.292 -19.303 26.312 1.00 53.07 250 SER A O 1
ATOM 1840 N N . VAL A 1 251 ? 24.427 -19.877 26.749 1.00 54.15 251 VAL A N 1
ATOM 1841 C CA . VAL A 1 251 ? 24.952 -19.480 25.438 1.00 51.51 251 VAL A CA 1
ATOM 1842 C C . VAL A 1 251 ? 24.471 -20.441 24.346 1.00 49.81 251 VAL A C 1
ATOM 1843 O O . VAL A 1 251 ? 24.207 -20.038 23.212 1.00 51.12 251 VAL A O 1
ATOM 1847 N N . HIS A 1 252 ? 24.373 -21.717 24.695 1.00 44.69 252 HIS A N 1
ATOM 1848 C CA . HIS A 1 252 ? 23.932 -22.722 23.759 1.00 41.76 252 HIS A CA 1
ATOM 1849 C C . HIS A 1 252 ? 22.572 -22.339 23.155 1.00 43.91 252 HIS A C 1
ATOM 1850 O O . HIS A 1 252 ? 22.178 -22.842 22.090 1.00 37.11 252 HIS A O 1
ATOM 1857 N N . ARG A 1 253 ? 21.854 -21.439 23.827 1.00 41.85 253 ARG A N 1
ATOM 1858 C CA . ARG A 1 253 ? 20.544 -21.007 23.343 1.00 36.32 253 ARG A CA 1
ATOM 1859 C C . ARG A 1 253 ? 20.557 -20.409 21.951 1.00 33.79 253 ARG A C 1
ATOM 1860 O O . ARG A 1 253 ? 19.531 -20.387 21.288 1.00 34.84 253 ARG A O 1
ATOM 1868 N N . TRP A 1 254 ? 21.706 -19.917 21.511 1.00 31.67 254 TRP A N 1
ATOM 1869 C CA . TRP A 1 254 ? 21.777 -19.307 20.200 1.00 34.23 254 TRP A CA 1
ATOM 1870 C C . TRP A 1 254 ? 21.404 -20.254 19.096 1.00 31.88 254 TRP A C 1
ATOM 1871 O O . TRP A 1 254 ? 20.638 -19.898 18.205 1.00 28.68 254 TRP A O 1
ATOM 1882 N N . VAL A 1 255 ? 21.948 -21.463 19.145 1.00 33.61 255 VAL A N 1
ATOM 1883 C CA . VAL A 1 255 ? 21.647 -22.458 18.109 1.00 40.21 255 VAL A CA 1
ATOM 1884 C C . VAL A 1 255 ? 20.138 -22.694 18.002 1.00 39.64 255 VAL A C 1
ATOM 1885 O O . VAL A 1 255 ? 19.643 -23.192 16.988 1.00 31.73 255 VAL A O 1
ATOM 1889 N N . SER A 1 256 ? 19.414 -22.334 19.058 1.00 42.44 256 SER A N 1
ATOM 1890 C CA . SER A 1 256 ? 17.970 -22.491 19.061 1.00 45.13 256 SER A CA 1
ATOM 1891 C C . SER A 1 256 ? 17.359 -21.228 18.470 1.00 45.36 256 SER A C 1
ATOM 1892 O O . SER A 1 256 ? 16.465 -21.308 17.639 1.00 46.09 256 SER A O 1
ATOM 1895 N N . TRP A 1 257 ? 17.849 -20.070 18.905 1.00 49.58 257 TRP A N 1
ATOM 1896 C CA . TRP A 1 257 ? 17.365 -18.792 18.390 1.00 52.10 257 TRP A CA 1
ATOM 1897 C C . TRP A 1 257 ? 17.607 -18.862 16.883 1.00 49.66 257 TRP A C 1
ATOM 1898 O O . TRP A 1 257 ? 16.696 -18.608 16.092 1.00 51.51 257 TRP A O 1
ATOM 1909 N N . ALA A 1 258 ? 18.829 -19.223 16.484 1.00 44.33 258 ALA A N 1
ATOM 1910 C CA . ALA A 1 258 ? 19.150 -19.297 15.071 1.00 36.71 258 ALA A CA 1
ATOM 1911 C C . ALA A 1 258 ? 18.144 -20.171 14.361 1.00 33.91 258 ALA A C 1
ATOM 1912 O O . ALA A 1 258 ? 17.606 -19.774 13.348 1.00 36.26 258 ALA A O 1
ATOM 1914 N N . SER A 1 259 ? 17.848 -21.342 14.894 1.00 33.69 259 SER A N 1
ATOM 1915 C CA . SER A 1 259 ? 16.874 -22.187 14.214 1.00 43.35 259 SER A CA 1
ATOM 1916 C C . SER A 1 259 ? 15.591 -21.449 13.868 1.00 44.98 259 SER A C 1
ATOM 1917 O O . SER A 1 259 ? 15.151 -21.459 12.723 1.00 42.62 259 SER A O 1
ATOM 1920 N N . ASP A 1 260 ? 14.985 -20.827 14.871 1.00 50.46 260 ASP A N 1
ATOM 1921 C CA . ASP A 1 260 ? 13.743 -20.089 14.679 1.00 56.72 260 ASP A CA 1
ATOM 1922 C C . ASP A 1 260 ? 13.932 -18.973 13.663 1.00 55.93 260 ASP A C 1
ATOM 1923 O O . ASP A 1 260 ? 13.103 -18.780 12.768 1.00 54.85 260 ASP A O 1
ATOM 1928 N N . TRP A 1 261 ? 15.025 -18.237 13.793 1.00 54.51 261 TRP A N 1
ATOM 1929 C CA . TRP A 1 261 ? 15.273 -17.151 12.866 1.00 52.16 261 TRP A CA 1
ATOM 1930 C C . TRP A 1 261 ? 15.247 -17.666 11.429 1.00 47.28 261 TRP A C 1
ATOM 1931 O O . TRP A 1 261 ? 14.436 -17.230 10.620 1.00 42.40 261 TRP A O 1
ATOM 1942 N N . LEU A 1 262 ? 16.142 -18.599 11.130 1.00 46.99 262 LEU A N 1
ATOM 1943 C CA . LEU A 1 262 ? 16.225 -19.178 9.804 1.00 50.36 262 LEU A CA 1
ATOM 1944 C C . LEU A 1 262 ? 14.849 -19.511 9.286 1.00 52.22 262 LEU A C 1
ATOM 1945 O O . LEU A 1 262 ? 14.373 -18.927 8.319 1.00 51.69 262 LEU A O 1
ATOM 1950 N N . GLU A 1 263 ? 14.197 -20.460 9.938 1.00 56.91 263 GLU A N 1
ATOM 1951 C CA . GLU A 1 263 ? 12.871 -20.851 9.501 1.00 57.62 263 GLU A CA 1
ATOM 1952 C C . GLU A 1 263 ? 11.916 -19.662 9.386 1.00 56.87 263 GLU A C 1
ATOM 1953 O O . GLU A 1 263 ? 11.067 -19.608 8.498 1.00 48.28 263 GLU A O 1
ATOM 1959 N N . ARG A 1 264 ? 12.072 -18.679 10.257 1.00 61.23 264 ARG A N 1
ATOM 1960 C CA . ARG A 1 264 ? 11.201 -17.530 10.151 1.00 62.24 264 ARG A CA 1
ATOM 1961 C C . ARG A 1 264 ? 11.463 -16.927 8.776 1.00 61.91 264 ARG A C 1
ATOM 1962 O O . ARG A 1 264 ? 10.550 -16.437 8.126 1.00 64.39 264 ARG A O 1
ATOM 1970 N N . GLN A 1 265 ? 12.711 -16.970 8.324 1.00 60.36 265 GLN A N 1
ATOM 1971 C CA . GLN A 1 265 ? 13.040 -16.433 7.003 1.00 61.10 265 GLN A CA 1
ATOM 1972 C C . GLN A 1 265 ? 12.482 -17.335 5.883 1.00 63.78 265 GLN A C 1
ATOM 1973 O O . GLN A 1 265 ? 11.977 -16.839 4.877 1.00 62.42 265 GLN A O 1
ATOM 1979 N N . ILE A 1 266 ? 12.574 -18.652 6.055 1.00 63.97 266 ILE A N 1
ATOM 1980 C CA . ILE A 1 266 ? 12.063 -19.561 5.042 1.00 63.56 266 ILE A CA 1
ATOM 1981 C C . ILE A 1 266 ? 10.621 -19.234 4.749 1.00 68.90 266 ILE A C 1
ATOM 1982 O O . ILE A 1 266 ? 10.258 -18.999 3.599 1.00 72.38 266 ILE A O 1
ATOM 1987 N N . LYS A 1 267 ? 9.797 -19.215 5.794 1.00 74.02 267 LYS A N 1
ATOM 1988 C CA . LYS A 1 267 ? 8.363 -18.926 5.657 1.00 76.57 267 LYS A CA 1
ATOM 1989 C C . LYS A 1 267 ? 8.147 -17.602 4.951 1.00 75.52 267 LYS A C 1
ATOM 1990 O O . LYS A 1 267 ? 7.321 -17.508 4.044 1.00 74.24 267 LYS A O 1
ATOM 1996 N N . ASN A 1 268 ? 8.894 -16.596 5.419 1.00 74.95 268 ASN A N 1
ATOM 1997 C CA . ASN A 1 268 ? 8.858 -15.222 4.928 1.00 75.32 268 ASN A CA 1
ATOM 1998 C C . ASN A 1 268 ? 9.755 -15.054 3.704 1.00 78.08 268 ASN A C 1
ATOM 1999 O O . ASN A 1 268 ? 10.533 -14.096 3.619 1.00 81.78 268 ASN A O 1
ATOM 2004 N N . LEU A 1 269 ? 9.645 -16.004 2.770 1.00 78.23 269 LEU A N 1
ATOM 2005 C CA . LEU A 1 269 ? 10.403 -16.009 1.505 1.00 77.09 269 LEU A CA 1
ATOM 2006 C C . LEU A 1 269 ? 9.401 -16.359 0.396 1.00 76.45 269 LEU A C 1
ATOM 2007 O O . LEU A 1 269 ? 9.568 -15.968 -0.763 1.00 77.37 269 LEU A O 1
ATOM 2012 N N . GLU A 1 270 ? 8.354 -17.088 0.787 1.00 75.63 270 GLU A N 1
ATOM 2013 C CA . GLU A 1 270 ? 7.242 -17.490 -0.083 1.00 74.38 270 GLU A CA 1
ATOM 2014 C C . GLU A 1 270 ? 6.226 -18.266 0.744 1.00 71.02 270 GLU A C 1
ATOM 2015 O O . GLU A 1 270 ? 5.118 -17.725 0.972 1.00 68.76 270 GLU A O 1
ATOM 2021 N N . ASN B 1 15 ? -2.936 -5.736 47.903 1.00 74.73 15 ASN B N 1
ATOM 2022 C CA . ASN B 1 15 ? -2.450 -6.094 46.546 1.00 74.75 15 ASN B CA 1
ATOM 2023 C C . ASN B 1 15 ? -1.894 -4.887 45.788 1.00 78.63 15 ASN B C 1
ATOM 2024 O O . ASN B 1 15 ? -1.008 -5.042 44.953 1.00 82.07 15 ASN B O 1
ATOM 2029 N N . LYS B 1 16 ? -2.424 -3.692 46.068 1.00 81.35 16 LYS B N 1
ATOM 2030 C CA . LYS B 1 16 ? -1.989 -2.445 45.406 1.00 81.27 16 LYS B CA 1
ATOM 2031 C C . LYS B 1 16 ? -2.433 -1.183 46.153 1.00 82.53 16 LYS B C 1
ATOM 2032 O O . LYS B 1 16 ? -3.565 -1.086 46.619 1.00 83.15 16 LYS B O 1
ATOM 2038 N N . SER B 1 17 ? -1.533 -0.214 46.245 1.00 84.31 17 SER B N 1
ATOM 2039 C CA . SER B 1 17 ? -1.815 1.045 46.923 1.00 84.74 17 SER B CA 1
ATOM 2040 C C . SER B 1 17 ? -0.744 2.062 46.532 1.00 84.35 17 SER B C 1
ATOM 2041 O O . SER B 1 17 ? 0.451 1.762 46.583 1.00 86.81 17 SER B O 1
ATOM 2044 N N . THR B 1 18 ? -1.171 3.258 46.138 1.00 82.21 18 THR B N 1
ATOM 2045 C CA . THR B 1 18 ? -0.234 4.300 45.724 1.00 81.79 18 THR B CA 1
ATOM 2046 C C . THR B 1 18 ? 0.380 5.050 46.903 1.00 82.50 18 THR B C 1
ATOM 2047 O O . THR B 1 18 ? -0.188 5.075 47.988 1.00 87.13 18 THR B O 1
ATOM 2051 N N . PHE B 1 19 ? 1.551 5.640 46.689 1.00 80.44 19 PHE B N 1
ATOM 2052 C CA . PHE B 1 19 ? 2.222 6.410 47.726 1.00 79.65 19 PHE B CA 1
ATOM 2053 C C . PHE B 1 19 ? 2.746 7.716 47.158 1.00 81.36 19 PHE B C 1
ATOM 2054 O O . PHE B 1 19 ? 3.600 7.724 46.278 1.00 79.00 19 PHE B O 1
ATOM 2062 N N . SER B 1 20 ? 2.200 8.821 47.649 1.00 85.51 20 SER B N 1
ATOM 2063 C CA . SER B 1 20 ? 2.613 10.142 47.204 1.00 88.81 20 SER B CA 1
ATOM 2064 C C . SER B 1 20 ? 4.103 10.329 47.483 1.00 90.08 20 SER B C 1
ATOM 2065 O O . SER B 1 20 ? 4.611 9.951 48.553 1.00 88.44 20 SER B O 1
ATOM 2068 N N . LEU B 1 21 ? 4.794 10.920 46.511 1.00 89.96 21 LEU B N 1
ATOM 2069 C CA . LEU B 1 21 ? 6.229 11.158 46.613 1.00 88.54 21 LEU B CA 1
ATOM 2070 C C . LEU B 1 21 ? 6.501 12.654 46.760 1.00 87.61 21 LEU B C 1
ATOM 2071 O O . LEU B 1 21 ? 6.833 13.138 47.848 1.00 84.39 21 LEU B O 1
ATOM 2076 N N . ASN B 1 22 ? 6.357 13.378 45.657 1.00 88.93 22 ASN B N 1
ATOM 2077 C CA . ASN B 1 22 ? 6.572 14.811 45.670 1.00 91.28 22 ASN B CA 1
ATOM 2078 C C . ASN B 1 22 ? 5.324 15.546 45.235 1.00 92.98 22 ASN B C 1
ATOM 2079 O O . ASN B 1 22 ? 4.230 14.988 45.198 1.00 94.67 22 ASN B O 1
ATOM 2084 N N . ASP B 1 23 ? 5.484 16.815 44.914 1.00 93.71 23 ASP B N 1
ATOM 2085 C CA . ASP B 1 23 ? 4.355 17.618 44.492 1.00 94.47 23 ASP B CA 1
ATOM 2086 C C . ASP B 1 23 ? 3.750 16.963 43.251 1.00 92.06 23 ASP B C 1
ATOM 2087 O O . ASP B 1 23 ? 2.532 16.922 43.083 1.00 88.16 23 ASP B O 1
ATOM 2092 N N . THR B 1 24 ? 4.619 16.434 42.399 1.00 90.96 24 THR B N 1
ATOM 2093 C CA . THR B 1 24 ? 4.190 15.794 41.169 1.00 90.73 24 THR B CA 1
ATOM 2094 C C . THR B 1 24 ? 5.024 14.542 40.881 1.00 92.34 24 THR B C 1
ATOM 2095 O O . THR B 1 24 ? 6.010 14.587 40.142 1.00 92.87 24 THR B O 1
ATOM 2099 N N . ALA B 1 25 ? 4.614 13.423 41.470 1.00 91.60 25 ALA B N 1
ATOM 2100 C CA . ALA B 1 25 ? 5.330 12.174 41.289 1.00 91.21 25 ALA B CA 1
ATOM 2101 C C . ALA B 1 25 ? 4.652 11.011 42.000 1.00 90.95 25 ALA B C 1
ATOM 2102 O O . ALA B 1 25 ? 4.896 10.764 43.185 1.00 89.62 25 ALA B O 1
ATOM 2104 N N . TRP B 1 26 ? 3.793 10.304 41.274 1.00 91.07 26 TRP B N 1
ATOM 2105 C CA . TRP B 1 26 ? 3.089 9.144 41.816 1.00 91.12 26 TRP B CA 1
ATOM 2106 C C . TRP B 1 26 ? 4.040 7.953 41.849 1.00 88.64 26 TRP B C 1
ATOM 2107 O O . TRP B 1 26 ? 5.004 7.898 41.084 1.00 88.19 26 TRP B O 1
ATOM 2118 N N . VAL B 1 27 ? 3.770 7.005 42.742 1.00 84.67 27 VAL B N 1
ATOM 2119 C CA . VAL B 1 27 ? 4.578 5.792 42.842 1.00 78.49 27 VAL B CA 1
ATOM 2120 C C . VAL B 1 27 ? 3.676 4.632 43.213 1.00 74.96 27 VAL B C 1
ATOM 2121 O O . VAL B 1 27 ? 3.481 4.326 44.385 1.00 72.87 27 VAL B O 1
ATOM 2125 N N . ASP B 1 28 ? 3.105 4.010 42.191 1.00 73.68 28 ASP B N 1
ATOM 2126 C CA . ASP B 1 28 ? 2.220 2.875 42.377 1.00 73.70 28 ASP B CA 1
ATOM 2127 C C . ASP B 1 28 ? 3.042 1.687 42.898 1.00 72.25 28 ASP B C 1
ATOM 2128 O O . ASP B 1 28 ? 4.085 1.337 42.336 1.00 75.28 28 ASP B O 1
ATOM 2133 N N . PHE B 1 29 ? 2.577 1.076 43.980 1.00 67.08 29 PHE B N 1
ATOM 2134 C CA . PHE B 1 29 ? 3.276 -0.059 44.552 1.00 68.25 29 PHE B CA 1
ATOM 2135 C C . PHE B 1 29 ? 2.435 -1.323 44.543 1.00 72.43 29 PHE B C 1
ATOM 2136 O O . PHE B 1 29 ? 1.468 -1.431 45.298 1.00 75.66 29 PHE B O 1
ATOM 2144 N N . TYR B 1 30 ? 2.819 -2.290 43.715 1.00 71.76 30 TYR B N 1
ATOM 2145 C CA . TYR B 1 30 ? 2.078 -3.538 43.635 1.00 69.99 30 TYR B CA 1
ATOM 2146 C C . TYR B 1 30 ? 2.715 -4.587 44.538 1.00 70.32 30 TYR B C 1
ATOM 2147 O O . TYR B 1 30 ? 3.920 -4.819 44.479 1.00 73.02 30 TYR B O 1
ATOM 2156 N N . GLN B 1 31 ? 1.894 -5.210 45.376 1.00 67.81 31 GLN B N 1
ATOM 2157 C CA . GLN B 1 31 ? 2.365 -6.217 46.302 1.00 66.15 31 GLN B CA 1
ATOM 2158 C C . GLN B 1 31 ? 1.428 -7.396 46.322 1.00 67.73 31 GLN B C 1
ATOM 2159 O O . GLN B 1 31 ? 0.228 -7.244 46.126 1.00 68.02 31 GLN B O 1
ATOM 2165 N N . LEU B 1 32 ? 1.980 -8.579 46.549 1.00 70.65 32 LEU B N 1
ATOM 2166 C CA . LEU B 1 32 ? 1.166 -9.783 46.653 1.00 72.79 32 LEU B CA 1
ATOM 2167 C C . LEU B 1 32 ? 1.675 -10.513 47.891 1.00 74.80 32 LEU B C 1
ATOM 2168 O O . LEU B 1 32 ? 2.462 -9.948 48.655 1.00 77.30 32 LEU B O 1
ATOM 2173 N N . GLN B 1 33 ? 1.223 -11.745 48.104 1.00 75.70 33 GLN B N 1
ATOM 2174 C CA . GLN B 1 33 ? 1.680 -12.542 49.250 1.00 76.94 33 GLN B CA 1
ATOM 2175 C C . GLN B 1 33 ? 1.527 -14.040 49.016 1.00 77.58 33 GLN B C 1
ATOM 2176 O O . GLN B 1 33 ? 0.463 -14.486 48.589 1.00 82.63 33 GLN B O 1
ATOM 2182 N N . ASN B 1 34 ? 2.577 -14.812 49.311 1.00 72.49 34 ASN B N 1
ATOM 2183 C CA . ASN B 1 34 ? 2.545 -16.264 49.134 1.00 68.55 34 ASN B CA 1
ATOM 2184 C C . ASN B 1 34 ? 1.281 -16.871 49.710 1.00 70.38 34 ASN B C 1
ATOM 2185 O O . ASN B 1 34 ? 1.036 -16.771 50.911 1.00 72.90 34 ASN B O 1
ATOM 2190 N N . TYR B 1 41 ? 8.563 -15.153 53.266 1.00 76.77 41 TYR B N 1
ATOM 2191 C CA . TYR B 1 41 ? 9.326 -14.845 52.060 1.00 77.96 41 TYR B CA 1
ATOM 2192 C C . TYR B 1 41 ? 9.697 -13.362 51.972 1.00 76.52 41 TYR B C 1
ATOM 2193 O O . TYR B 1 41 ? 9.293 -12.540 52.795 1.00 73.80 41 TYR B O 1
ATOM 2202 N N . THR B 1 42 ? 10.467 -13.043 50.943 1.00 74.74 42 THR B N 1
ATOM 2203 C CA . THR B 1 42 ? 10.922 -11.698 50.702 1.00 70.08 42 THR B CA 1
ATOM 2204 C C . THR B 1 42 ? 11.176 -11.630 49.212 1.00 70.70 42 THR B C 1
ATOM 2205 O O . THR B 1 42 ? 12.321 -11.721 48.758 1.00 72.07 42 THR B O 1
ATOM 2209 N N . PHE B 1 43 ? 10.097 -11.511 48.448 1.00 69.13 43 PHE B N 1
ATOM 2210 C CA . PHE B 1 43 ? 10.196 -11.441 46.989 1.00 66.53 43 PHE B CA 1
ATOM 2211 C C . PHE B 1 43 ? 11.045 -10.273 46.501 1.00 62.34 43 PHE B C 1
ATOM 2212 O O . PHE B 1 43 ? 10.934 -9.148 47.003 1.00 60.60 43 PHE B O 1
ATOM 2220 N N . PRO B 1 44 ? 11.900 -10.529 45.507 1.00 58.25 44 PRO B N 1
ATOM 2221 C CA . PRO B 1 44 ? 12.735 -9.456 44.980 1.00 55.69 44 PRO B CA 1
ATOM 2222 C C . PRO B 1 44 ? 11.835 -8.495 44.226 1.00 55.98 44 PRO B C 1
ATOM 2223 O O . PRO B 1 44 ? 11.074 -8.907 43.335 1.00 58.73 44 PRO B O 1
ATOM 2227 N N . ALA B 1 45 ? 11.902 -7.216 44.584 1.00 54.99 45 ALA B N 1
ATOM 2228 C CA . ALA B 1 45 ? 11.077 -6.205 43.919 1.00 50.89 45 ALA B CA 1
ATOM 2229 C C . ALA B 1 45 ? 11.805 -5.620 42.726 1.00 48.02 45 ALA B C 1
ATOM 2230 O O . ALA B 1 45 ? 12.992 -5.862 42.516 1.00 50.93 45 ALA B O 1
ATOM 2232 N N . ILE B 1 46 ? 11.080 -4.836 41.952 1.00 43.70 46 ILE B N 1
ATOM 2233 C CA . ILE B 1 46 ? 11.644 -4.225 40.769 1.00 44.92 46 ILE B CA 1
ATOM 2234 C C . ILE B 1 46 ? 10.869 -2.933 40.445 1.00 45.48 46 ILE B C 1
ATOM 2235 O O . ILE B 1 46 ? 9.639 -2.928 40.343 1.00 43.28 46 ILE B O 1
ATOM 2240 N N . ILE B 1 47 ? 11.603 -1.833 40.335 1.00 43.44 47 ILE B N 1
ATOM 2241 C CA . ILE B 1 47 ? 10.992 -0.559 40.022 1.00 48.30 47 ILE B CA 1
ATOM 2242 C C . ILE B 1 47 ? 10.954 -0.392 38.521 1.00 48.83 47 ILE B C 1
ATOM 2243 O O . ILE B 1 47 ? 11.924 -0.720 37.842 1.00 50.58 47 ILE B O 1
ATOM 2248 N N . ILE B 1 48 ? 9.858 0.151 38.005 1.00 46.49 48 ILE B N 1
ATOM 2249 C CA . ILE B 1 48 ? 9.734 0.368 36.572 1.00 44.78 48 ILE B CA 1
ATOM 2250 C C . ILE B 1 48 ? 9.641 1.854 36.219 1.00 47.48 48 ILE B C 1
ATOM 2251 O O . ILE B 1 48 ? 9.092 2.660 36.969 1.00 47.22 48 ILE B O 1
ATOM 2256 N N . CYS B 1 49 ? 10.174 2.200 35.058 1.00 50.62 49 CYS B N 1
ATOM 2257 C CA . CYS B 1 49 ? 10.145 3.574 34.578 1.00 55.00 49 CYS B CA 1
ATOM 2258 C C . CYS B 1 49 ? 9.520 3.651 33.202 1.00 55.48 49 CYS B C 1
ATOM 2259 O O . CYS B 1 49 ? 10.224 3.626 32.181 1.00 54.91 49 CYS B O 1
ATOM 2262 N N . PRO B 1 50 ? 8.188 3.754 33.159 1.00 53.87 50 PRO B N 1
ATOM 2263 C CA . PRO B 1 50 ? 7.457 3.835 31.897 1.00 51.19 50 PRO B CA 1
ATOM 2264 C C . PRO B 1 50 ? 7.933 4.983 31.037 1.00 52.90 50 PRO B C 1
ATOM 2265 O O . PRO B 1 50 ? 8.237 6.062 31.543 1.00 49.65 50 PRO B O 1
ATOM 2269 N N . GLY B 1 51 ? 8.001 4.740 29.730 1.00 59.10 51 GLY B N 1
ATOM 2270 C CA . GLY B 1 51 ? 8.452 5.758 28.787 1.00 61.90 51 GLY B CA 1
ATOM 2271 C C . GLY B 1 51 ? 7.376 6.761 28.421 1.00 63.31 51 GLY B C 1
ATOM 2272 O O . GLY B 1 51 ? 6.248 6.667 28.899 1.00 64.34 51 GLY B O 1
ATOM 2273 N N . GLY B 1 52 ? 7.717 7.723 27.573 1.00 61.82 52 GLY B N 1
ATOM 2274 C CA . GLY B 1 52 ? 6.733 8.711 27.189 1.00 62.01 52 GLY B CA 1
ATOM 2275 C C . GLY B 1 52 ? 7.347 10.060 26.932 1.00 65.39 52 GLY B C 1
ATOM 2276 O O . GLY B 1 52 ? 6.697 11.095 27.098 1.00 67.04 52 GLY B O 1
ATOM 2277 N N . GLY B 1 53 ? 8.617 10.040 26.536 1.00 68.95 53 GLY B N 1
ATOM 2278 C CA . GLY B 1 53 ? 9.353 11.263 26.230 1.00 71.36 53 GLY B CA 1
ATOM 2279 C C . GLY B 1 53 ? 9.306 12.390 27.253 1.00 70.07 53 GLY B C 1
ATOM 2280 O O . GLY B 1 53 ? 9.304 13.564 26.882 1.00 71.31 53 GLY B O 1
ATOM 2281 N N . TYR B 1 54 ? 9.279 12.032 28.535 1.00 69.92 54 TYR B N 1
ATOM 2282 C CA . TYR B 1 54 ? 9.232 13.004 29.623 1.00 67.76 54 TYR B CA 1
ATOM 2283 C C . TYR B 1 54 ? 7.998 13.883 29.541 1.00 68.20 54 TYR B C 1
ATOM 2284 O O . TYR B 1 54 ? 7.738 14.691 30.428 1.00 67.90 54 TYR B O 1
ATOM 2293 N N . GLN B 1 55 ? 7.238 13.714 28.467 1.00 71.59 55 GLN B N 1
ATOM 2294 C CA . GLN B 1 55 ? 5.997 14.458 28.255 1.00 75.29 55 GLN B CA 1
ATOM 2295 C C . GLN B 1 55 ? 4.913 13.847 29.150 1.00 78.47 55 GLN B C 1
ATOM 2296 O O . GLN B 1 55 ? 4.358 14.530 30.011 1.00 78.94 55 GLN B O 1
ATOM 2302 N N . HIS B 1 56 ? 4.627 12.557 28.947 1.00 78.30 56 HIS B N 1
ATOM 2303 C CA . HIS B 1 56 ? 3.616 11.845 29.728 1.00 75.26 56 HIS B CA 1
ATOM 2304 C C . HIS B 1 56 ? 4.137 10.488 30.193 1.00 76.34 56 HIS B C 1
ATOM 2305 O O . HIS B 1 56 ? 5.344 10.278 30.327 1.00 74.67 56 HIS B O 1
ATOM 2312 N N . ILE B 1 57 ? 3.216 9.564 30.439 1.00 77.14 57 ILE B N 1
ATOM 2313 C CA . ILE B 1 57 ? 3.575 8.216 30.881 1.00 73.17 57 ILE B CA 1
ATOM 2314 C C . ILE B 1 57 ? 2.873 7.185 30.004 1.00 74.40 57 ILE B C 1
ATOM 2315 O O . ILE B 1 57 ? 1.684 6.917 30.179 1.00 72.76 57 ILE B O 1
ATOM 2320 N N . SER B 1 58 ? 3.617 6.618 29.059 1.00 75.91 58 SER B N 1
ATOM 2321 C CA . SER B 1 58 ? 3.070 5.624 28.148 1.00 79.39 58 SER B CA 1
ATOM 2322 C C . SER B 1 58 ? 2.335 4.563 28.955 1.00 79.27 58 SER B C 1
ATOM 2323 O O . SER B 1 58 ? 2.942 3.699 29.589 1.00 80.30 58 SER B O 1
ATOM 2326 N N . GLN B 1 59 ? 1.014 4.652 28.933 1.00 80.39 59 GLN B N 1
ATOM 2327 C CA . GLN B 1 59 ? 0.174 3.725 29.671 1.00 81.92 59 GLN B CA 1
ATOM 2328 C C . GLN B 1 59 ? 0.495 2.271 29.297 1.00 80.46 59 GLN B C 1
ATOM 2329 O O . GLN B 1 59 ? 0.582 1.384 30.159 1.00 78.71 59 GLN B O 1
ATOM 2335 N N . ARG B 1 60 ? 0.681 2.031 28.005 1.00 78.15 60 ARG B N 1
ATOM 2336 C CA . ARG B 1 60 ? 0.991 0.690 27.538 1.00 75.66 60 ARG B CA 1
ATOM 2337 C C . ARG B 1 60 ? 2.380 0.201 27.948 1.00 72.60 60 ARG B C 1
ATOM 2338 O O . ARG B 1 60 ? 2.892 -0.779 27.398 1.00 70.74 60 ARG B O 1
ATOM 2346 N N . GLU B 1 61 ? 2.979 0.888 28.920 1.00 68.63 61 GLU B N 1
ATOM 2347 C CA . GLU B 1 61 ? 4.297 0.527 29.430 1.00 64.17 61 GLU B CA 1
ATOM 2348 C C . GLU B 1 61 ? 4.231 0.549 30.949 1.00 62.54 61 GLU B C 1
ATOM 2349 O O . GLU B 1 61 ? 5.254 0.483 31.620 1.00 63.40 61 GLU B O 1
ATOM 2355 N N . SER B 1 62 ? 3.017 0.631 31.487 1.00 62.46 62 SER B N 1
ATOM 2356 C CA . SER B 1 62 ? 2.829 0.641 32.934 1.00 62.23 62 SER B CA 1
ATOM 2357 C C . SER B 1 62 ? 2.097 -0.602 33.444 1.00 60.99 62 SER B C 1
ATOM 2358 O O . SER B 1 62 ? 2.611 -1.723 33.392 1.00 55.65 62 SER B O 1
ATOM 2361 N N . ASP B 1 63 ? 0.887 -0.383 33.936 1.00 60.45 63 ASP B N 1
ATOM 2362 C CA . ASP B 1 63 ? 0.079 -1.455 34.485 1.00 64.79 63 ASP B CA 1
ATOM 2363 C C . ASP B 1 63 ? 0.277 -2.814 33.805 1.00 64.41 63 ASP B C 1
ATOM 2364 O O . ASP B 1 63 ? 0.485 -3.829 34.480 1.00 64.32 63 ASP B O 1
ATOM 2369 N N . PRO B 1 64 ? 0.198 -2.864 32.464 1.00 63.35 64 PRO B N 1
ATOM 2370 C CA . PRO B 1 64 ? 0.381 -4.143 31.764 1.00 61.60 64 PRO B CA 1
ATOM 2371 C C . PRO B 1 64 ? 1.777 -4.715 32.046 1.00 61.91 64 PRO B C 1
ATOM 2372 O O . PRO B 1 64 ? 1.951 -5.907 32.338 1.00 62.82 64 PRO B O 1
ATOM 2376 N N . LEU B 1 65 ? 2.773 -3.846 31.948 1.00 57.38 65 LEU B N 1
ATOM 2377 C CA . LEU B 1 65 ? 4.145 -4.237 32.202 1.00 52.06 65 LEU B CA 1
ATOM 2378 C C . LEU B 1 65 ? 4.260 -4.758 33.648 1.00 52.79 65 LEU B C 1
ATOM 2379 O O . LEU B 1 65 ? 4.901 -5.782 33.899 1.00 55.08 65 LEU B O 1
ATOM 2384 N N . ALA B 1 66 ? 3.626 -4.047 34.582 1.00 47.70 66 ALA B N 1
ATOM 2385 C CA . ALA B 1 66 ? 3.634 -4.419 35.992 1.00 44.52 66 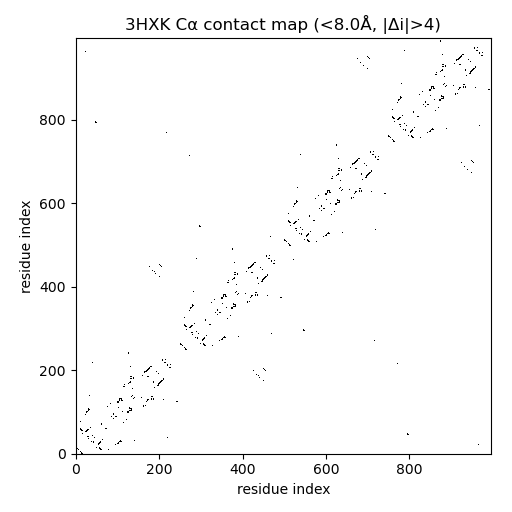ALA B CA 1
ATOM 2386 C C . ALA B 1 66 ? 3.200 -5.852 36.171 1.00 46.35 66 ALA B C 1
ATOM 2387 O O . ALA B 1 66 ? 3.946 -6.682 36.710 1.00 51.97 66 ALA B O 1
ATOM 2389 N N . LEU B 1 67 ? 1.982 -6.145 35.730 1.00 44.17 67 LEU B N 1
ATOM 2390 C CA . LEU B 1 67 ? 1.441 -7.497 35.850 1.00 39.67 67 LEU B CA 1
ATOM 2391 C C . LEU B 1 67 ? 2.454 -8.489 35.309 1.00 36.09 67 LEU B C 1
ATOM 2392 O O . LEU B 1 67 ? 2.806 -9.438 36.003 1.00 36.44 67 LEU B O 1
ATOM 2397 N N . ALA B 1 68 ? 2.948 -8.262 34.094 1.00 30.67 68 ALA B N 1
ATOM 2398 C CA . ALA B 1 68 ? 3.907 -9.188 33.529 1.00 31.94 68 ALA B CA 1
ATOM 2399 C C . ALA B 1 68 ? 4.869 -9.705 34.587 1.00 33.83 68 ALA B C 1
ATOM 2400 O O . ALA B 1 68 ? 4.928 -10.905 34.836 1.00 37.32 68 ALA B O 1
ATOM 2402 N N . PHE B 1 69 ? 5.590 -8.788 35.228 1.00 36.86 69 PHE B N 1
ATOM 2403 C CA . PHE B 1 69 ? 6.578 -9.130 36.254 1.00 38.30 69 PHE B CA 1
ATOM 2404 C C . PHE B 1 69 ? 5.951 -9.631 37.537 1.00 40.72 69 PHE B C 1
ATOM 2405 O O . PHE B 1 69 ? 6.402 -10.618 38.138 1.00 42.21 69 PHE B O 1
ATOM 2413 N N . LEU B 1 70 ? 4.900 -8.943 37.952 1.00 37.94 70 LEU B N 1
ATOM 2414 C CA . LEU B 1 70 ? 4.219 -9.301 39.162 1.00 37.68 70 LEU B CA 1
ATOM 2415 C C . LEU B 1 70 ? 3.847 -10.765 39.012 1.00 40.37 70 LEU B C 1
ATOM 2416 O O . LEU B 1 70 ? 3.774 -11.508 39.991 1.00 45.18 70 LEU B O 1
ATOM 2421 N N . ALA B 1 71 ? 3.644 -11.195 37.775 1.00 39.42 71 ALA B N 1
ATOM 2422 C CA . ALA B 1 71 ? 3.278 -12.582 37.535 1.00 43.97 71 ALA B CA 1
ATOM 2423 C C . ALA B 1 71 ? 4.503 -13.475 37.545 1.00 45.83 71 ALA B C 1
ATOM 2424 O O . ALA B 1 71 ? 4.439 -14.646 37.946 1.00 48.24 71 ALA B O 1
ATOM 2426 N N . GLN B 1 72 ? 5.610 -12.902 37.084 1.00 43.58 72 GLN B N 1
ATOM 2427 C CA . GLN B 1 72 ? 6.894 -13.580 37.003 1.00 40.37 72 GLN B CA 1
ATOM 2428 C C . GLN B 1 72 ? 7.534 -13.639 38.396 1.00 41.25 72 GLN B C 1
ATOM 2429 O O . GLN B 1 72 ? 8.713 -13.966 38.532 1.00 38.15 72 GLN B O 1
ATOM 2435 N N . GLY B 1 73 ? 6.750 -13.301 39.423 1.00 43.97 73 GLY B N 1
ATOM 2436 C CA . GLY B 1 73 ? 7.228 -13.353 40.800 1.00 45.05 73 GLY B CA 1
ATOM 2437 C C . GLY B 1 73 ? 8.094 -12.203 41.272 1.00 48.75 73 GLY B C 1
ATOM 2438 O O . GLY B 1 73 ? 9.170 -12.417 41.830 1.00 51.41 73 GLY B O 1
ATOM 2439 N N . TYR B 1 74 ? 7.625 -10.980 41.064 1.00 49.37 74 TYR B N 1
ATOM 2440 C CA . TYR B 1 74 ? 8.377 -9.797 41.473 1.00 49.46 74 TYR B CA 1
ATOM 2441 C C . TYR B 1 74 ? 7.458 -8.700 42.011 1.00 51.93 74 TYR B C 1
ATOM 2442 O O . TYR B 1 74 ? 6.408 -8.387 41.435 1.00 46.12 74 TYR B O 1
ATOM 2451 N N . GLN B 1 75 ? 7.857 -8.124 43.133 1.00 54.63 75 GLN B N 1
ATOM 2452 C CA . GLN B 1 75 ? 7.093 -7.045 43.718 1.00 56.48 75 GLN B CA 1
ATOM 2453 C C . GLN B 1 75 ? 7.305 -5.904 42.735 1.00 56.70 75 GLN B C 1
ATOM 2454 O O . GLN B 1 75 ? 8.436 -5.647 42.309 1.00 60.65 75 GLN B O 1
ATOM 2460 N N . VAL B 1 76 ? 6.236 -5.211 42.375 1.00 51.36 76 VAL B N 1
ATOM 2461 C CA . VAL B 1 76 ? 6.368 -4.126 41.425 1.00 50.58 76 VAL B CA 1
ATOM 2462 C C . VAL B 1 76 ? 6.136 -2.725 41.975 1.00 49.83 76 VAL B C 1
ATOM 2463 O O . VAL B 1 76 ? 5.144 -2.465 42.648 1.00 53.01 76 VAL B O 1
ATOM 2467 N N . LEU B 1 77 ? 7.064 -1.833 41.671 1.00 48.17 77 LEU B N 1
ATOM 2468 C CA . LEU B 1 77 ? 6.966 -0.444 42.078 1.00 50.65 77 LEU B CA 1
ATOM 2469 C C . LEU B 1 77 ? 6.949 0.406 40.826 1.00 55.60 77 LEU B C 1
ATOM 2470 O O . LEU B 1 77 ? 8.004 0.769 40.290 1.00 58.92 77 LEU B O 1
ATOM 2475 N N . LEU B 1 78 ? 5.755 0.712 40.343 1.00 58.21 78 LEU B N 1
ATOM 2476 C CA . LEU B 1 78 ? 5.614 1.512 39.135 1.00 61.22 78 LEU B CA 1
ATOM 2477 C C . LEU B 1 78 ? 5.777 2.982 39.509 1.00 60.17 78 LEU B C 1
ATOM 2478 O O . LEU B 1 78 ? 4.971 3.532 40.254 1.00 61.12 78 LEU B O 1
ATOM 2483 N N . LEU B 1 79 ? 6.825 3.612 38.997 1.00 61.06 79 LEU B N 1
ATOM 2484 C CA . LEU B 1 79 ? 7.079 5.007 39.304 1.00 64.79 79 LEU B CA 1
ATOM 2485 C C . LEU B 1 79 ? 6.512 5.970 38.270 1.00 66.24 79 LEU B C 1
ATOM 2486 O O . LEU B 1 79 ? 6.875 5.911 37.094 1.00 67.83 79 LEU B O 1
ATOM 2491 N N . ASN B 1 80 ? 5.632 6.861 38.725 1.00 66.33 80 ASN B N 1
ATOM 2492 C CA . ASN B 1 80 ? 5.013 7.859 37.859 1.00 68.10 80 ASN B CA 1
ATOM 2493 C C . ASN B 1 80 ? 5.743 9.188 38.024 1.00 68.57 80 ASN B C 1
ATOM 2494 O O . ASN B 1 80 ? 5.178 10.194 38.475 1.00 65.18 80 ASN B O 1
ATOM 2499 N N . TYR B 1 81 ? 7.016 9.167 37.644 1.00 71.05 81 TYR B N 1
ATOM 2500 C CA . TYR B 1 81 ? 7.902 10.321 37.734 1.00 73.74 81 TYR B CA 1
ATOM 2501 C C . TYR B 1 81 ? 7.410 11.555 36.990 1.00 75.13 81 TYR B C 1
ATOM 2502 O O . TYR B 1 81 ? 6.890 11.464 35.879 1.00 74.91 81 TYR B O 1
ATOM 2511 N N . THR B 1 82 ? 7.616 12.708 37.617 1.00 75.23 82 THR B N 1
ATOM 2512 C CA . THR B 1 82 ? 7.219 13.995 37.070 1.00 76.07 82 THR B CA 1
ATOM 2513 C C . THR B 1 82 ? 7.562 14.159 35.581 1.00 74.78 82 THR B C 1
ATOM 2514 O O . THR B 1 82 ? 8.633 13.748 35.141 1.00 73.45 82 THR B O 1
ATOM 2518 N N . VAL B 1 83 ? 6.638 14.748 34.818 1.00 73.95 83 VAL B N 1
ATOM 2519 C CA . VAL B 1 83 ? 6.817 14.979 33.382 1.00 77.41 83 VAL B CA 1
ATOM 2520 C C . VAL B 1 83 ? 6.086 16.253 32.939 1.00 80.18 83 VAL B C 1
ATOM 2521 O O . VAL B 1 83 ? 5.374 16.866 33.733 1.00 79.93 83 VAL B O 1
ATOM 2533 N N . ASN B 1 85 ? 3.497 16.908 31.875 1.00 88.98 85 ASN B N 1
ATOM 2534 C CA . ASN B 1 85 ? 2.056 16.720 31.915 1.00 87.83 85 ASN B CA 1
ATOM 2535 C C . ASN B 1 85 ? 1.451 17.300 33.177 1.00 88.02 85 ASN B C 1
ATOM 2536 O O . ASN B 1 85 ? 0.295 17.029 33.490 1.00 86.29 85 ASN B O 1
ATOM 2541 N N . LYS B 1 86 ? 2.232 18.085 33.912 1.00 88.51 86 LYS B N 1
ATOM 2542 C CA . LYS B 1 86 ? 1.726 18.706 35.138 1.00 90.70 86 LYS B CA 1
ATOM 2543 C C . LYS B 1 86 ? 2.289 20.124 35.312 1.00 92.03 86 LYS B C 1
ATOM 2544 O O . LYS B 1 86 ? 2.711 20.506 36.407 1.00 91.83 86 LYS B O 1
ATOM 2550 N N . GLY B 1 87 ? 2.282 20.906 34.236 1.00 92.38 87 GLY B N 1
ATOM 2551 C CA . GLY B 1 87 ? 2.806 22.257 34.316 1.00 92.74 87 GLY B CA 1
ATOM 2552 C C . GLY B 1 87 ? 4.318 22.242 34.462 1.00 95.25 87 GLY B C 1
ATOM 2553 O O . GLY B 1 87 ? 4.857 22.299 35.571 1.00 94.83 87 GLY B O 1
ATOM 2554 N N . THR B 1 88 ? 5.007 22.169 33.330 1.00 96.62 88 THR B N 1
ATOM 2555 C CA . THR B 1 88 ? 6.456 22.131 33.320 1.00 98.49 88 THR B CA 1
ATOM 2556 C C . THR B 1 88 ? 7.103 23.508 33.433 1.00 101.30 88 THR B C 1
ATOM 2557 O O . THR B 1 88 ? 6.684 24.474 32.779 1.00 98.89 88 THR B O 1
ATOM 2561 N N . ASN B 1 89 ? 8.129 23.584 34.277 1.00 105.16 89 ASN B N 1
ATOM 2562 C CA . ASN B 1 89 ? 8.879 24.819 34.493 1.00 106.18 89 ASN B CA 1
ATOM 2563 C C . ASN B 1 89 ? 10.352 24.597 34.140 1.00 107.02 89 ASN B C 1
ATOM 2564 O O . ASN B 1 89 ? 10.792 24.944 33.041 1.00 105.64 89 ASN B O 1
ATOM 2569 N N . TYR B 1 90 ? 11.095 24.004 35.077 1.00 108.57 90 TYR B N 1
ATOM 2570 C CA . TYR B 1 90 ? 12.526 23.735 34.904 1.00 110.42 90 TYR B CA 1
ATOM 2571 C C . TYR B 1 90 ? 12.801 22.282 34.481 1.00 108.26 90 TYR B C 1
ATOM 2572 O O . TYR B 1 90 ? 11.914 21.423 34.556 1.00 107.28 90 TYR B O 1
ATOM 2581 N N . ASN B 1 91 ? 14.022 22.024 34.006 1.00 104.71 91 ASN B N 1
ATOM 2582 C CA . ASN B 1 91 ? 14.434 20.681 33.597 1.00 100.33 91 ASN B CA 1
ATOM 2583 C C . ASN B 1 91 ? 14.500 19.766 34.799 1.00 97.88 91 ASN B C 1
ATOM 2584 O O . ASN B 1 91 ? 15.571 19.545 35.374 1.00 94.99 91 ASN B O 1
ATOM 2589 N N . PHE B 1 92 ? 13.337 19.239 35.161 1.00 96.17 92 PHE B N 1
ATOM 2590 C CA . PHE B 1 92 ? 13.187 18.334 36.293 1.00 93.43 92 PHE B CA 1
ATOM 2591 C C . PHE B 1 92 ? 13.952 17.041 36.071 1.00 88.69 92 PHE B C 1
ATOM 2592 O O . PHE B 1 92 ? 13.899 16.131 36.894 1.00 84.92 92 PHE B O 1
ATOM 2600 N N . LEU B 1 93 ? 14.671 16.977 34.953 1.00 85.72 93 LEU B N 1
ATOM 2601 C CA . LEU B 1 93 ? 15.463 15.805 34.620 1.00 80.80 93 LEU B CA 1
ATOM 2602 C C . LEU B 1 93 ? 16.325 15.435 35.816 1.00 80.13 93 LEU B C 1
ATOM 2603 O O . LEU B 1 93 ? 16.782 14.304 35.940 1.00 79.25 93 LEU B O 1
ATOM 2608 N N . SER B 1 94 ? 16.545 16.398 36.699 1.00 81.05 94 SER B N 1
ATOM 2609 C CA . SER B 1 94 ? 17.338 16.152 37.892 1.00 82.57 94 SER B CA 1
ATOM 2610 C C . SER B 1 94 ? 16.384 15.768 39.000 1.00 82.39 94 SER B C 1
ATOM 2611 O O . SER B 1 94 ? 16.671 14.907 39.820 1.00 78.30 94 SER B O 1
ATOM 2614 N N . GLN B 1 95 ? 15.234 16.425 39.014 1.00 86.55 95 GLN B N 1
ATOM 2615 C CA . GLN B 1 95 ? 14.232 16.158 40.028 1.00 90.64 95 GLN B CA 1
ATOM 2616 C C . GLN B 1 95 ? 13.734 14.717 39.927 1.00 92.33 95 GLN B C 1
ATOM 2617 O O . GLN B 1 95 ? 13.241 14.143 40.906 1.00 94.83 95 GLN B O 1
ATOM 2623 N N . ASN B 1 96 ? 13.864 14.127 38.742 1.00 91.21 96 ASN B N 1
ATOM 2624 C CA . ASN B 1 96 ? 13.423 12.748 38.542 1.00 86.35 96 ASN B CA 1
ATOM 2625 C C . ASN B 1 96 ? 14.281 11.791 39.352 1.00 84.80 96 ASN B C 1
ATOM 2626 O O . ASN B 1 96 ? 13.768 11.051 40.193 1.00 82.23 96 ASN B O 1
ATOM 2631 N N . LEU B 1 97 ? 15.587 11.817 39.095 1.00 83.51 97 LEU B N 1
ATOM 2632 C CA . LEU B 1 97 ? 16.531 10.957 39.802 1.00 84.68 97 LEU B CA 1
ATOM 2633 C C . LEU B 1 97 ? 16.185 10.939 41.283 1.00 87.89 97 LEU B C 1
ATOM 2634 O O . LEU B 1 97 ? 16.350 9.918 41.959 1.00 90.25 97 LEU B O 1
ATOM 2639 N N . GLU B 1 98 ? 15.697 12.075 41.781 1.00 89.74 98 GLU B N 1
ATOM 2640 C CA . GLU B 1 98 ? 15.321 12.196 43.185 1.00 89.83 98 GLU B CA 1
ATOM 2641 C C . GLU B 1 98 ? 14.139 11.256 43.413 1.00 88.21 98 GLU B C 1
ATOM 2642 O O . GLU B 1 98 ? 14.193 10.348 44.246 1.00 88.32 98 GLU B O 1
ATOM 2648 N N . GLU B 1 99 ? 13.079 11.483 42.644 1.00 86.14 99 GLU B N 1
ATOM 2649 C CA . GLU B 1 99 ? 11.861 10.685 42.732 1.00 85.03 99 GLU B CA 1
ATOM 2650 C C . GLU B 1 99 ? 12.156 9.172 42.776 1.00 82.50 99 GLU B C 1
ATOM 2651 O O . GLU B 1 99 ? 11.742 8.473 43.715 1.00 81.11 99 GLU B O 1
ATOM 2657 N N . VAL B 1 100 ? 12.879 8.666 41.780 1.00 77.47 100 VAL B N 1
ATOM 2658 C CA . VAL B 1 100 ? 13.210 7.247 41.756 1.00 75.03 100 VAL B CA 1
ATOM 2659 C C . VAL B 1 100 ? 13.971 6.901 43.041 1.00 73.87 100 VAL B C 1
ATOM 2660 O O . VAL B 1 100 ? 13.680 5.910 43.717 1.00 69.94 100 VAL B O 1
ATOM 2664 N N . GLN B 1 101 ? 14.933 7.746 43.386 1.00 73.84 101 GLN B N 1
ATOM 2665 C CA . GLN B 1 101 ? 15.719 7.540 44.592 1.00 72.44 101 GLN B CA 1
ATOM 2666 C C . GLN B 1 101 ? 14.764 7.336 45.770 1.00 69.49 101 GLN B C 1
ATOM 2667 O O . GLN B 1 101 ? 14.889 6.383 46.536 1.00 64.83 101 GLN B O 1
ATOM 2673 N N . ALA B 1 102 ? 13.796 8.237 45.887 1.00 68.82 102 ALA B N 1
ATOM 2674 C CA . ALA B 1 102 ? 12.824 8.183 46.966 1.00 69.67 102 ALA B CA 1
ATOM 2675 C C . ALA B 1 102 ? 12.189 6.811 47.050 1.00 69.85 102 ALA B C 1
ATOM 2676 O O . ALA B 1 102 ? 11.816 6.347 48.129 1.00 72.76 102 ALA B O 1
ATOM 2678 N N . VAL B 1 103 ? 12.067 6.163 45.903 1.00 67.39 103 VAL B N 1
ATOM 2679 C CA . VAL B 1 103 ? 11.465 4.846 45.845 1.00 67.74 103 VAL B CA 1
ATOM 2680 C C . VAL B 1 103 ? 12.308 3.871 46.631 1.00 68.81 103 VAL B C 1
ATOM 2681 O O . VAL B 1 103 ? 11.801 3.144 47.494 1.00 68.23 103 VAL B O 1
ATOM 2685 N N . PHE B 1 104 ? 13.601 3.835 46.316 1.00 68.57 104 PHE B N 1
ATOM 2686 C CA . PHE B 1 104 ? 14.511 2.937 47.023 1.00 66.62 104 PHE B CA 1
ATOM 2687 C C . PHE B 1 104 ? 14.413 3.259 48.503 1.00 65.96 104 PHE B C 1
ATOM 2688 O O . PHE B 1 104 ? 14.268 2.358 49.333 1.00 61.89 104 PHE B O 1
ATOM 2696 N N . SER B 1 105 ? 14.475 4.557 48.810 1.00 67.08 105 SER B N 1
ATOM 2697 C CA . SER B 1 105 ? 14.367 5.047 50.178 1.00 67.34 105 SER B CA 1
ATOM 2698 C C . SER B 1 105 ? 13.150 4.407 50.808 1.00 67.43 105 SER B C 1
ATOM 2699 O O . SER B 1 105 ? 13.235 3.791 51.865 1.00 66.50 105 SER B O 1
ATOM 2702 N N . LEU B 1 106 ? 12.012 4.570 50.151 1.00 67.64 106 LEU B N 1
ATOM 2703 C CA . LEU B 1 106 ? 10.785 3.978 50.646 1.00 74.21 106 LEU B CA 1
ATOM 2704 C C . LEU B 1 106 ? 11.010 2.499 50.973 1.00 76.49 106 LEU B C 1
ATOM 2705 O O . LEU B 1 106 ? 10.591 2.017 52.026 1.00 77.63 106 LEU B O 1
ATOM 2710 N N . ILE B 1 107 ? 11.680 1.780 50.078 1.00 77.63 107 ILE B N 1
ATOM 2711 C CA . ILE B 1 107 ? 11.936 0.366 50.308 1.00 81.78 107 ILE B CA 1
ATOM 2712 C C . ILE B 1 107 ? 12.878 0.181 51.500 1.00 85.50 107 ILE B C 1
ATOM 2713 O O . ILE B 1 107 ? 12.569 -0.544 52.453 1.00 85.36 107 ILE B O 1
ATOM 2718 N N . HIS B 1 108 ? 14.025 0.854 51.439 1.00 88.35 108 HIS B N 1
ATOM 2719 C CA . HIS B 1 108 ? 15.046 0.782 52.495 1.00 90.10 108 HIS B CA 1
ATOM 2720 C C . HIS B 1 108 ? 14.428 0.872 53.898 1.00 87.78 108 HIS B C 1
ATOM 2721 O O . HIS B 1 108 ? 14.945 0.289 54.851 1.00 85.54 108 HIS B O 1
ATOM 2728 N N . GLN B 1 109 ? 13.313 1.589 54.014 1.00 86.72 109 GLN B N 1
ATOM 2729 C CA . GLN B 1 109 ? 12.652 1.755 55.303 1.00 86.28 109 GLN B CA 1
ATOM 2730 C C . GLN B 1 109 ? 11.425 0.876 55.474 1.00 85.37 109 GLN B C 1
ATOM 2731 O O . GLN B 1 109 ? 11.059 0.526 56.588 1.00 86.41 109 GLN B O 1
ATOM 2737 N N . ASN B 1 110 ? 10.784 0.506 54.379 1.00 84.10 110 ASN B N 1
ATOM 2738 C CA . ASN B 1 110 ? 9.599 -0.329 54.490 1.00 81.49 110 ASN B CA 1
ATOM 2739 C C . ASN B 1 110 ? 9.821 -1.686 53.853 1.00 81.26 110 ASN B C 1
ATOM 2740 O O . ASN B 1 110 ? 8.877 -2.332 53.422 1.00 79.67 110 ASN B O 1
ATOM 2745 N N . HIS B 1 111 ? 11.079 -2.116 53.816 1.00 83.25 111 HIS B N 1
ATOM 2746 C CA . HIS B 1 111 ? 11.433 -3.392 53.212 1.00 84.40 111 HIS B CA 1
ATOM 2747 C C . HIS B 1 111 ? 10.905 -4.587 53.992 1.00 85.34 111 HIS B C 1
ATOM 2748 O O . HIS B 1 111 ? 10.721 -5.664 53.427 1.00 85.76 111 HIS B O 1
ATOM 2755 N N . LYS B 1 112 ? 10.658 -4.409 55.287 1.00 87.58 112 LYS B N 1
ATOM 2756 C CA . LYS B 1 112 ? 10.134 -5.506 56.103 1.00 88.66 112 LYS B CA 1
ATOM 2757 C C . LYS B 1 112 ? 8.642 -5.687 55.824 1.00 86.28 112 LYS B C 1
ATOM 2758 O O . LYS B 1 112 ? 8.160 -6.802 55.613 1.00 81.57 112 LYS B O 1
ATOM 2764 N N . GLU B 1 113 ? 7.923 -4.570 55.818 1.00 86.54 113 GLU B N 1
ATOM 2765 C CA . GLU B 1 113 ? 6.487 -4.577 55.583 1.00 88.42 113 GLU B CA 1
ATOM 2766 C C . GLU B 1 113 ? 6.184 -4.970 54.131 1.00 85.89 113 GLU B C 1
ATOM 2767 O O . GLU B 1 113 ? 5.338 -5.828 53.874 1.00 83.89 113 GLU B O 1
ATOM 2773 N N . TRP B 1 114 ? 6.891 -4.344 53.191 1.00 84.34 114 TRP B N 1
ATOM 2774 C CA . TRP B 1 114 ? 6.704 -4.611 51.766 1.00 83.71 114 TRP B CA 1
ATOM 2775 C C . TRP B 1 114 ? 7.048 -6.057 51.409 1.00 82.57 114 TRP B C 1
ATOM 2776 O O . TRP B 1 114 ? 6.865 -6.481 50.264 1.00 82.67 114 TRP B O 1
ATOM 2787 N N . GLN B 1 115 ? 7.557 -6.808 52.381 1.00 79.15 115 GLN B N 1
ATOM 2788 C CA . GLN B 1 115 ? 7.909 -8.202 52.147 1.00 76.22 115 GLN B CA 1
ATOM 2789 C C . GLN B 1 115 ? 8.963 -8.301 51.034 1.00 73.43 115 GLN B C 1
ATOM 2790 O O . GLN B 1 115 ? 9.115 -9.346 50.401 1.00 77.61 115 GLN B O 1
ATOM 2796 N N . ILE B 1 116 ? 9.687 -7.209 50.812 1.00 65.97 116 ILE B N 1
ATOM 2797 C CA . ILE B 1 116 ? 10.700 -7.130 49.772 1.00 60.36 116 ILE B CA 1
ATOM 2798 C C . ILE B 1 116 ? 12.106 -7.402 50.277 1.00 61.47 116 ILE B C 1
ATOM 2799 O O . ILE B 1 116 ? 12.459 -7.019 51.387 1.00 65.34 116 ILE B O 1
ATOM 2804 N N . ASN B 1 117 ? 12.919 -8.067 49.469 1.00 59.03 117 ASN B N 1
ATOM 2805 C CA . ASN B 1 117 ? 14.304 -8.310 49.875 1.00 59.96 117 ASN B CA 1
ATOM 2806 C C . ASN B 1 117 ? 15.164 -7.133 49.389 1.00 59.61 117 ASN B C 1
ATOM 2807 O O . ASN B 1 117 ? 15.608 -7.118 48.244 1.00 54.30 117 ASN B O 1
ATOM 2812 N N . PRO B 1 118 ? 15.469 -6.171 50.288 1.00 59.82 118 PRO B N 1
ATOM 2813 C CA . PRO B 1 118 ? 16.262 -4.987 49.938 1.00 57.85 118 PRO B CA 1
ATOM 2814 C C . PRO B 1 118 ? 17.512 -5.265 49.138 1.00 59.74 118 PRO B C 1
ATOM 2815 O O . PRO B 1 118 ? 18.018 -4.380 48.442 1.00 55.69 118 PRO B O 1
ATOM 2819 N N . GLU B 1 119 ? 18.009 -6.493 49.223 1.00 60.62 119 GLU B N 1
ATOM 2820 C CA . GLU B 1 119 ? 19.208 -6.818 48.488 1.00 65.90 119 GLU B CA 1
ATOM 2821 C C . GLU B 1 119 ? 18.870 -7.358 47.101 1.00 66.17 119 GLU B C 1
ATOM 2822 O O . GLU B 1 119 ? 19.740 -7.832 46.371 1.00 67.91 119 GLU B O 1
ATOM 2828 N N . GLN B 1 120 ? 17.596 -7.263 46.741 1.00 63.51 120 GLN B N 1
ATOM 2829 C CA . GLN B 1 120 ? 17.131 -7.738 45.452 1.00 56.88 120 GLN B CA 1
ATOM 2830 C C . GLN B 1 120 ? 16.160 -6.767 44.765 1.00 56.48 120 GLN B C 1
ATOM 2831 O O . GLN B 1 120 ? 15.045 -7.137 44.385 1.00 54.35 120 GLN B O 1
ATOM 2837 N N . VAL B 1 121 ? 16.612 -5.521 44.615 1.00 54.01 121 VAL B N 1
ATOM 2838 C CA . VAL B 1 121 ? 15.835 -4.461 43.977 1.00 51.80 121 VAL B CA 1
ATOM 2839 C C . VAL B 1 121 ? 16.471 -4.078 42.638 1.00 54.78 121 VAL B C 1
ATOM 2840 O O . VAL B 1 121 ? 17.664 -3.724 42.562 1.00 52.55 121 VAL B O 1
ATOM 2844 N N . PHE B 1 122 ? 15.663 -4.156 41.582 1.00 53.37 122 PHE B N 1
ATOM 2845 C CA . PHE B 1 122 ? 16.112 -3.843 40.228 1.00 48.81 122 PHE B CA 1
ATOM 2846 C C . PHE B 1 122 ? 15.328 -2.693 39.608 1.00 49.57 122 PHE B C 1
ATOM 2847 O O . PHE B 1 122 ? 14.209 -2.356 40.019 1.00 49.60 122 PHE B O 1
ATOM 2855 N N . LEU B 1 123 ? 15.917 -2.112 38.579 1.00 48.61 123 LEU B N 1
ATOM 2856 C CA . LEU B 1 123 ? 15.302 -0.987 37.901 1.00 51.75 123 LEU B CA 1
ATOM 2857 C C . LEU B 1 123 ? 14.976 -1.302 36.463 1.00 52.75 123 LEU B C 1
ATOM 2858 O O . LEU B 1 123 ? 15.806 -1.855 35.742 1.00 53.96 123 LEU B O 1
ATOM 2863 N N . LEU B 1 124 ? 13.775 -0.923 36.043 1.00 53.47 124 LEU B N 1
ATOM 2864 C CA . LEU B 1 124 ? 13.339 -1.139 34.670 1.00 52.07 124 LEU B CA 1
ATOM 2865 C C . LEU B 1 124 ? 12.903 0.184 34.067 1.00 53.05 124 LEU B C 1
ATOM 2866 O O . LEU B 1 124 ? 12.457 1.087 34.777 1.00 55.65 124 LEU B O 1
ATOM 2871 N N . GLY B 1 125 ? 13.051 0.291 32.752 1.00 52.17 125 GLY B N 1
ATOM 2872 C CA . GLY B 1 125 ? 12.669 1.496 32.035 1.00 51.41 125 GLY B CA 1
ATOM 2873 C C . GLY B 1 125 ? 12.645 1.216 30.544 1.00 53.08 125 GLY B C 1
ATOM 2874 O O . GLY B 1 125 ? 13.359 0.337 30.071 1.00 60.66 125 GLY B O 1
ATOM 2875 N N . CYS B 1 126 ? 11.804 1.917 29.795 1.00 50.61 126 CYS B N 1
ATOM 2876 C CA . CYS B 1 126 ? 11.771 1.719 28.346 1.00 50.77 126 CYS B CA 1
ATOM 2877 C C . CYS B 1 126 ? 11.646 3.064 27.633 1.00 46.90 126 CYS B C 1
ATOM 2878 O O . CYS B 1 126 ? 11.118 4.025 28.193 1.00 40.11 126 CYS B O 1
ATOM 2881 N N . SER B 1 127 ? 12.146 3.128 26.401 0.50 42.55 127 SER B N 1
ATOM 2882 C CA . SER B 1 127 ? 12.123 4.371 25.654 0.50 37.18 127 SER B CA 1
ATOM 2883 C C . SER B 1 127 ? 12.763 5.384 26.594 0.50 37.54 127 SER B C 1
ATOM 2884 O O . SER B 1 127 ? 13.724 5.069 27.292 0.50 36.80 127 SER B O 1
ATOM 2887 N N . ALA B 1 128 ? 12.224 6.592 26.617 1.00 39.56 128 ALA B N 1
ATOM 2888 C CA . ALA B 1 128 ? 12.733 7.618 27.502 1.00 43.19 128 ALA B CA 1
ATOM 2889 C C . ALA B 1 128 ? 12.728 7.129 28.955 1.00 45.95 128 ALA B C 1
ATOM 2890 O O . ALA B 1 128 ? 13.663 7.375 29.713 1.00 44.45 128 ALA B O 1
ATOM 2892 N N . GLY B 1 129 ? 11.675 6.433 29.353 1.00 51.75 129 GLY B N 1
ATOM 2893 C CA . GLY B 1 129 ? 11.624 5.947 30.718 1.00 56.54 129 GLY B CA 1
ATOM 2894 C C . GLY B 1 129 ? 12.899 5.197 31.026 1.00 58.66 129 GLY B C 1
ATOM 2895 O O . GLY B 1 129 ? 13.314 5.081 32.178 1.00 58.36 129 GLY B O 1
ATOM 2896 N N . GLY B 1 130 ? 13.527 4.679 29.977 1.00 61.05 130 GLY B N 1
ATOM 2897 C CA . GLY B 1 130 ? 14.763 3.937 30.147 1.00 60.59 130 GLY B CA 1
ATOM 2898 C C . GLY B 1 130 ? 15.912 4.876 30.437 1.00 58.62 130 GLY B C 1
ATOM 2899 O O . GLY B 1 130 ? 16.730 4.612 31.314 1.00 60.29 130 GLY B O 1
ATOM 2900 N N . HIS B 1 131 ? 15.978 5.967 29.682 1.00 56.61 131 HIS B N 1
ATOM 2901 C CA . HIS B 1 131 ? 17.014 6.970 29.862 1.00 56.78 131 HIS B CA 1
ATOM 2902 C C . HIS B 1 131 ? 17.194 7.296 31.349 1.00 57.29 131 HIS B C 1
ATOM 2903 O O . HIS B 1 131 ? 18.319 7.298 31.854 1.00 52.98 131 HIS B O 1
ATOM 2910 N N . LEU B 1 132 ? 16.087 7.560 32.046 1.00 56.18 132 LEU B N 1
ATOM 2911 C CA . LEU B 1 132 ? 16.137 7.870 33.471 1.00 50.74 132 LEU B CA 1
ATOM 2912 C C . LEU B 1 132 ? 16.777 6.705 34.210 1.00 51.78 132 LEU B C 1
ATOM 2913 O O . LEU B 1 132 ? 17.620 6.904 35.086 1.00 50.52 132 LEU B O 1
ATOM 2918 N N . ALA B 1 133 ? 16.371 5.492 33.842 1.00 54.18 133 ALA B N 1
ATOM 2919 C CA . ALA B 1 133 ? 16.882 4.267 34.456 1.00 59.38 133 ALA B CA 1
ATOM 2920 C C . ALA B 1 133 ? 18.397 4.154 34.390 1.00 62.24 133 ALA B C 1
ATOM 2921 O O . ALA B 1 133 ? 19.053 3.961 35.412 1.00 63.94 133 ALA B O 1
ATOM 2923 N N . ALA B 1 134 ? 18.946 4.261 33.187 1.00 65.31 134 ALA B N 1
ATOM 2924 C CA . ALA B 1 134 ? 20.391 4.185 33.007 1.00 70.93 134 ALA B CA 1
ATOM 2925 C C . ALA B 1 134 ? 21.019 5.341 33.767 1.00 74.69 134 ALA B C 1
ATOM 2926 O O . ALA B 1 134 ? 22.065 5.187 34.416 1.00 77.62 134 ALA B O 1
ATOM 2928 N N . TRP B 1 135 ? 20.362 6.497 33.684 1.00 77.75 135 TRP B N 1
ATOM 2929 C CA . TRP B 1 135 ? 20.816 7.721 34.350 1.00 81.77 135 TRP B CA 1
ATOM 2930 C C . TRP B 1 135 ? 21.027 7.389 35.821 1.00 81.21 135 TRP B C 1
ATOM 2931 O O . TRP B 1 135 ? 22.134 7.516 36.337 1.00 80.95 135 TRP B O 1
ATOM 2942 N N . TYR B 1 136 ? 19.965 6.940 36.485 1.00 79.31 136 TYR B N 1
ATOM 2943 C CA . TYR B 1 136 ? 20.052 6.609 37.900 1.00 77.22 136 TYR B CA 1
ATOM 2944 C C . TYR B 1 136 ? 21.044 5.475 38.110 1.00 76.44 136 TYR B C 1
ATOM 2945 O O . TYR B 1 136 ? 21.446 5.187 39.236 1.00 76.31 136 TYR B O 1
ATOM 2954 N N . GLY B 1 137 ? 21.443 4.848 37.007 1.00 78.18 137 GLY B N 1
ATOM 2955 C CA . GLY B 1 137 ? 22.376 3.737 37.059 1.00 82.35 137 GLY B CA 1
ATOM 2956 C C . GLY B 1 137 ? 23.795 4.116 37.441 1.00 86.46 137 GLY B C 1
ATOM 2957 O O . GLY B 1 137 ? 24.757 3.555 36.899 1.00 87.05 137 GLY B O 1
ATOM 2958 N N . ASN B 1 138 ? 23.915 5.063 38.376 1.00 88.14 138 ASN B N 1
ATOM 2959 C CA . ASN B 1 138 ? 25.204 5.558 38.880 1.00 89.76 138 ASN B CA 1
ATOM 2960 C C . ASN B 1 138 ? 25.061 6.779 39.801 1.00 92.33 138 ASN B C 1
ATOM 2961 O O . ASN B 1 138 ? 24.189 7.628 39.603 1.00 93.90 138 ASN B O 1
ATOM 2966 N N . SER B 1 139 ? 25.944 6.859 40.797 1.00 94.74 139 SER B N 1
ATOM 2967 C CA . SER B 1 139 ? 25.971 7.953 41.783 1.00 96.24 139 SER B CA 1
ATOM 2968 C C . SER B 1 139 ? 24.834 7.860 42.792 1.00 95.11 139 SER B C 1
ATOM 2969 O O . SER B 1 139 ? 23.906 8.668 42.781 1.00 92.86 139 SER B O 1
ATOM 2972 N N . GLU B 1 140 ? 24.928 6.880 43.678 1.00 95.11 140 GLU B N 1
ATOM 2973 C CA . GLU B 1 140 ? 23.913 6.663 44.694 1.00 97.89 140 GLU B CA 1
ATOM 2974 C C . GLU B 1 140 ? 24.499 5.851 45.815 1.00 100.01 140 GLU B C 1
ATOM 2975 O O . GLU B 1 140 ? 25.711 5.709 45.903 1.00 101.13 140 GLU B O 1
ATOM 2981 N N . GLN B 1 141 ? 23.650 5.301 46.674 1.00 103.54 141 GLN B N 1
ATOM 2982 C CA . GLN B 1 141 ? 24.183 4.480 47.747 1.00 110.12 141 GLN B CA 1
ATOM 2983 C C . GLN B 1 141 ? 23.416 3.171 47.991 1.00 111.84 141 GLN B C 1
ATOM 2984 O O . GLN B 1 141 ? 23.422 2.275 47.137 1.00 112.23 141 GLN B O 1
ATOM 2990 N N . ILE B 1 142 ? 22.784 3.049 49.160 1.00 112.54 142 ILE B N 1
ATOM 2991 C CA . ILE B 1 142 ? 22.013 1.848 49.501 1.00 111.75 142 ILE B CA 1
ATOM 2992 C C . ILE B 1 142 ? 20.670 1.990 48.783 1.00 110.21 142 ILE B C 1
ATOM 2993 O O . ILE B 1 142 ? 19.589 1.722 49.331 1.00 107.79 142 ILE B O 1
ATOM 2998 N N . HIS B 1 143 ? 20.783 2.443 47.537 1.00 108.80 143 HIS B N 1
ATOM 2999 C CA . HIS B 1 143 ? 19.662 2.676 46.641 1.00 106.75 143 HIS B CA 1
ATOM 3000 C C . HIS B 1 143 ? 20.131 2.268 45.240 1.00 101.45 143 HIS B C 1
ATOM 3001 O O . HIS B 1 143 ? 19.530 2.638 44.230 1.00 102.98 143 HIS B O 1
ATOM 3008 N N . ARG B 1 144 ? 21.219 1.506 45.198 1.00 93.96 144 ARG B N 1
ATOM 3009 C CA . ARG B 1 144 ? 21.783 1.034 43.944 1.00 87.50 144 ARG B CA 1
ATOM 3010 C C . ARG B 1 144 ? 21.099 -0.254 43.533 1.00 83.32 144 ARG B C 1
ATOM 3011 O O . ARG B 1 144 ? 21.089 -1.229 44.287 1.00 83.41 144 ARG B O 1
ATOM 3019 N N . PRO B 1 145 ? 20.514 -0.277 42.324 1.00 79.84 145 PRO B N 1
ATOM 3020 C CA . PRO B 1 145 ? 19.822 -1.472 41.822 1.00 77.19 145 PRO B CA 1
ATOM 3021 C C . PRO B 1 145 ? 20.806 -2.570 41.443 1.00 72.24 145 PRO B C 1
ATOM 3022 O O . PRO B 1 145 ? 21.737 -2.321 40.685 1.00 75.35 145 PRO B O 1
ATOM 3026 N N . LYS B 1 146 ? 20.616 -3.780 41.961 1.00 63.64 146 LYS B N 1
ATOM 3027 C CA . LYS B 1 146 ? 21.544 -4.861 41.637 1.00 59.66 146 LYS B CA 1
ATOM 3028 C C . LYS B 1 146 ? 21.594 -5.143 40.131 1.00 60.14 146 LYS B C 1
ATOM 3029 O O . LYS B 1 146 ? 22.449 -5.895 39.650 1.00 58.10 146 LYS B O 1
ATOM 3035 N N . GLY B 1 147 ? 20.678 -4.516 39.392 1.00 59.28 147 GLY B N 1
ATOM 3036 C CA . GLY B 1 147 ? 20.619 -4.679 37.949 1.00 51.90 147 GLY B CA 1
ATOM 3037 C C . GLY B 1 147 ? 19.490 -3.887 37.324 1.00 49.61 147 GLY B C 1
ATOM 3038 O O . GLY B 1 147 ? 18.494 -3.568 37.985 1.00 45.97 147 GLY B O 1
ATOM 3039 N N . VAL B 1 148 ? 19.640 -3.557 36.047 1.00 48.73 148 VAL B N 1
ATOM 3040 C CA . VAL B 1 148 ? 18.599 -2.800 35.361 1.00 47.02 148 VAL B CA 1
ATOM 3041 C C . VAL B 1 148 ? 18.329 -3.360 33.974 1.00 46.61 148 VAL B C 1
ATOM 3042 O O . VAL B 1 148 ? 19.162 -4.055 33.379 1.00 43.11 148 VAL B O 1
ATOM 3046 N N . ILE B 1 149 ? 17.137 -3.065 33.482 1.00 44.65 149 ILE B N 1
ATOM 3047 C CA . ILE B 1 149 ? 16.710 -3.519 32.185 1.00 44.51 149 ILE B CA 1
ATOM 3048 C C . ILE B 1 149 ? 16.277 -2.274 31.449 1.00 47.76 149 ILE B C 1
ATOM 3049 O O . ILE B 1 149 ? 15.638 -1.387 32.022 1.00 44.43 149 ILE B O 1
ATOM 3054 N N . LEU B 1 150 ? 16.647 -2.199 30.178 1.00 51.37 150 LEU B N 1
ATOM 3055 C CA . LEU B 1 150 ? 16.300 -1.051 29.359 1.00 53.96 150 LEU B CA 1
ATOM 3056 C C . LEU B 1 150 ? 15.687 -1.468 28.016 1.00 53.73 150 LEU B C 1
ATOM 3057 O O . LEU B 1 150 ? 16.390 -1.895 27.108 1.00 56.80 150 LEU B O 1
ATOM 3062 N N . CYS B 1 151 ? 14.376 -1.316 27.902 1.00 50.58 151 CYS B N 1
ATOM 3063 C CA . CYS B 1 151 ? 13.659 -1.674 26.698 1.00 56.42 151 CYS B CA 1
ATOM 3064 C C . CYS B 1 151 ? 13.744 -0.507 25.752 1.00 56.28 151 CYS B C 1
ATOM 3065 O O . CYS B 1 151 ? 13.295 0.576 26.110 1.00 56.58 151 CYS B O 1
ATOM 3068 N N . TYR B 1 152 ? 14.303 -0.725 24.555 1.00 59.07 152 TYR B N 1
ATOM 3069 C CA . TYR B 1 152 ? 14.465 0.350 23.569 1.00 62.29 152 TYR B CA 1
ATOM 3070 C C . TYR B 1 152 ? 14.618 1.674 24.315 1.00 64.25 152 TYR B C 1
ATOM 3071 O O . TYR B 1 152 ? 13.781 2.569 24.196 1.00 63.71 152 TYR B O 1
ATOM 3080 N N . PRO B 1 153 ? 15.692 1.800 25.112 1.00 66.02 153 PRO B N 1
ATOM 3081 C CA . PRO B 1 153 ? 15.979 3.002 25.905 1.00 64.98 153 PRO B CA 1
ATOM 3082 C C . PRO B 1 153 ? 16.497 4.213 25.141 1.00 63.98 153 PRO B C 1
ATOM 3083 O O . PRO B 1 153 ? 16.797 4.127 23.956 1.00 61.47 153 PRO B O 1
ATOM 3087 N N . VAL B 1 154 ? 16.570 5.346 25.833 1.00 65.41 154 VAL B N 1
ATOM 3088 C CA . VAL B 1 154 ? 17.081 6.571 25.240 1.00 67.92 154 VAL B CA 1
ATOM 3089 C C . VAL B 1 154 ? 18.419 6.801 25.886 1.00 69.89 154 VAL B C 1
ATOM 3090 O O . VAL B 1 154 ? 18.485 7.042 27.087 1.00 68.79 154 VAL B O 1
ATOM 3094 N N . THR B 1 155 ? 19.478 6.708 25.087 1.00 73.53 155 THR B N 1
ATOM 3095 C CA . THR B 1 155 ? 20.849 6.875 25.568 1.00 77.58 155 THR B CA 1
ATOM 3096 C C . THR B 1 155 ? 21.261 8.342 25.751 1.00 78.69 155 THR B C 1
ATOM 3097 O O . THR B 1 155 ? 21.960 8.689 26.712 1.00 79.40 155 THR B O 1
ATOM 3101 N N . SER B 1 156 ? 20.842 9.197 24.825 1.00 77.40 156 SER B N 1
ATOM 3102 C CA . SER B 1 156 ? 21.140 10.615 24.917 1.00 76.77 156 SER B CA 1
ATOM 3103 C C . SER B 1 156 ? 20.247 11.399 23.992 1.00 77.05 156 SER B C 1
ATOM 3104 O O . SER B 1 156 ? 19.784 10.884 22.982 1.00 79.63 156 SER B O 1
ATOM 3107 N N . PHE B 1 157 ? 20.027 12.659 24.344 1.00 75.75 157 PHE B N 1
ATOM 3108 C CA . PHE B 1 157 ? 19.193 13.555 23.563 1.00 75.39 157 PHE B CA 1
ATOM 3109 C C . PHE B 1 157 ? 19.948 13.956 22.317 1.00 76.84 157 PHE B C 1
ATOM 3110 O O . PHE B 1 157 ? 19.589 14.915 21.636 1.00 77.21 157 PHE B O 1
ATOM 3118 N N . THR B 1 158 ? 20.995 13.197 22.016 1.00 78.74 158 THR B N 1
ATOM 3119 C CA . THR B 1 158 ? 21.832 13.458 20.854 1.00 80.26 158 THR B CA 1
ATOM 3120 C C . THR B 1 158 ? 21.846 12.271 19.892 1.00 80.87 158 THR B C 1
ATOM 3121 O O . THR B 1 158 ? 22.550 12.298 18.880 1.00 81.93 158 THR B O 1
ATOM 3125 N N . PHE B 1 159 ? 21.062 11.241 20.215 1.00 81.10 159 PHE B N 1
ATOM 3126 C CA . PHE B 1 159 ? 20.985 10.026 19.408 1.00 80.01 159 PHE B CA 1
ATOM 3127 C C . PHE B 1 159 ? 19.665 9.907 18.687 1.00 78.10 159 PHE B C 1
ATOM 3128 O O . PHE B 1 159 ? 18.820 9.124 19.090 1.00 80.52 159 PHE B O 1
ATOM 3136 N N . GLY B 1 160 ? 19.490 10.678 17.621 1.00 76.51 160 GLY B N 1
ATOM 3137 C CA . GLY B 1 160 ? 18.247 10.621 16.877 1.00 74.42 160 GLY B CA 1
ATOM 3138 C C . GLY B 1 160 ? 17.017 11.049 17.662 1.00 73.57 160 GLY B C 1
ATOM 3139 O O . GLY B 1 160 ? 15.952 11.211 17.074 1.00 73.91 160 GLY B O 1
ATOM 3140 N N . TRP B 1 161 ? 17.144 11.220 18.978 1.00 72.01 161 TRP B N 1
ATOM 3141 C CA . TRP B 1 161 ? 16.008 11.636 19.805 1.00 72.06 161 TRP B CA 1
ATOM 3142 C C . TRP B 1 161 ? 16.472 12.589 20.913 1.00 74.38 161 TRP B C 1
ATOM 3143 O O . TRP B 1 161 ? 17.528 12.388 21.499 1.00 74.71 161 TRP B O 1
ATOM 3154 N N . PRO B 1 162 ? 15.671 13.632 21.235 1.00 77.38 162 PRO B N 1
ATOM 3155 C CA . PRO B 1 162 ? 14.373 14.013 20.650 1.00 80.92 162 PRO B CA 1
ATOM 3156 C C . PRO B 1 162 ? 14.416 14.318 19.161 1.00 83.02 162 PRO B C 1
ATOM 3157 O O . PRO B 1 162 ? 15.293 15.039 18.694 1.00 80.21 162 PRO B O 1
ATOM 3161 N N . SER B 1 163 ? 13.452 13.771 18.428 1.00 87.98 163 SER B N 1
ATOM 3162 C CA . SER B 1 163 ? 13.369 13.968 16.989 1.00 92.95 163 SER B CA 1
ATOM 3163 C C . SER B 1 163 ? 13.491 15.446 16.634 1.00 96.66 163 SER B C 1
ATOM 3164 O O . SER B 1 163 ? 14.235 15.814 15.720 1.00 95.10 163 SER B O 1
ATOM 3167 N N . ASP B 1 164 ? 12.758 16.292 17.356 1.00 102.19 164 ASP B N 1
ATOM 3168 C CA . ASP B 1 164 ? 12.802 17.735 17.107 1.00 106.29 164 ASP B CA 1
ATOM 3169 C C . ASP B 1 164 ? 13.864 18.418 17.968 1.00 106.36 164 ASP B C 1
ATOM 3170 O O . ASP B 1 164 ? 13.916 18.222 19.187 1.00 105.20 164 ASP B O 1
ATOM 3175 N N . LEU B 1 165 ? 14.713 19.212 17.319 1.00 106.50 165 LEU B N 1
ATOM 3176 C CA . LEU B 1 165 ? 15.772 19.935 18.009 1.00 106.97 165 LEU B CA 1
ATOM 3177 C C . LEU B 1 165 ? 15.163 20.784 19.122 1.00 107.68 165 LEU B C 1
ATOM 3178 O O . LEU B 1 165 ? 15.720 20.863 20.215 1.00 107.20 165 LEU B O 1
ATOM 3183 N N . SER B 1 166 ? 14.007 21.396 18.850 1.00 110.21 166 SER B N 1
ATOM 3184 C CA . SER B 1 166 ? 13.324 22.247 19.837 1.00 111.21 166 SER B CA 1
ATOM 3185 C C . SER B 1 166 ? 11.861 21.895 20.104 1.00 111.02 166 SER B C 1
ATOM 3186 O O . SER B 1 166 ? 10.962 22.325 19.381 1.00 107.48 166 SER B O 1
ATOM 3189 N N . HIS B 1 167 ? 11.636 21.117 21.155 1.00 113.70 167 HIS B N 1
ATOM 3190 C CA . HIS B 1 167 ? 10.295 20.717 21.559 1.00 117.31 167 HIS B CA 1
ATOM 3191 C C . HIS B 1 167 ? 10.276 20.683 23.084 1.00 117.70 167 HIS B C 1
ATOM 3192 O O . HIS B 1 167 ? 10.041 21.705 23.733 1.00 118.24 167 HIS B O 1
ATOM 3199 N N . PHE B 1 168 ? 10.543 19.506 23.650 1.00 117.05 168 PHE B N 1
ATOM 3200 C CA . PHE B 1 168 ? 10.571 19.339 25.098 1.00 115.77 168 PHE B CA 1
ATOM 3201 C C . PHE B 1 168 ? 11.786 20.101 25.597 1.00 114.98 168 PHE B C 1
ATOM 3202 O O . PHE B 1 168 ? 12.175 19.992 26.761 1.00 114.32 168 PHE B O 1
ATOM 3210 N N . ASN B 1 169 ? 12.378 20.859 24.678 1.00 114.94 169 ASN B N 1
ATOM 3211 C CA . ASN B 1 169 ? 13.555 21.665 24.946 1.00 114.57 169 ASN B CA 1
ATOM 3212 C C . ASN B 1 169 ? 13.207 22.869 25.823 1.00 114.83 169 ASN B C 1
ATOM 3213 O O . ASN B 1 169 ? 12.602 23.843 25.363 1.00 115.61 169 ASN B O 1
ATOM 3218 N N . PHE B 1 170 ? 13.581 22.776 27.098 1.00 112.99 170 PHE B N 1
ATOM 3219 C CA . PHE B 1 170 ? 13.350 23.840 28.062 1.00 108.75 170 PHE B CA 1
ATOM 3220 C C . PHE B 1 170 ? 14.676 24.428 28.545 1.00 109.34 170 PHE B C 1
ATOM 3221 O O . PHE B 1 170 ? 14.902 24.588 29.742 1.00 110.04 170 PHE B O 1
ATOM 3229 N N . GLU B 1 171 ? 15.544 24.728 27.582 1.00 109.16 171 GLU B N 1
ATOM 3230 C CA . GLU B 1 171 ? 16.849 25.326 27.826 1.00 110.13 171 GLU B CA 1
ATOM 3231 C C . GLU B 1 171 ? 17.976 24.369 28.263 1.00 111.72 171 GLU B C 1
ATOM 3232 O O . GLU B 1 171 ? 18.114 23.267 27.724 1.00 111.41 171 GLU B O 1
ATOM 3238 N N . ILE B 1 172 ? 18.778 24.810 29.237 1.00 113.22 172 ILE B N 1
ATOM 3239 C CA . ILE B 1 172 ? 19.929 24.053 29.748 1.00 113.03 172 ILE B CA 1
ATOM 3240 C C . ILE B 1 172 ? 20.936 23.820 28.613 1.00 113.43 172 ILE B C 1
ATOM 3241 O O . ILE B 1 172 ? 20.803 22.885 27.818 1.00 112.00 172 ILE B O 1
ATOM 3246 N N . GLU B 1 173 ? 21.932 24.699 28.541 1.00 114.46 173 GLU B N 1
ATOM 3247 C CA . GLU B 1 173 ? 22.977 24.622 27.527 1.00 116.07 173 GLU B CA 1
ATOM 3248 C C . GLU B 1 173 ? 23.628 23.241 27.557 1.00 115.20 173 GLU B C 1
ATOM 3249 O O . GLU B 1 173 ? 23.608 22.501 26.563 1.00 116.20 173 GLU B O 1
ATOM 3255 N N . ASN B 1 174 ? 24.199 22.906 28.714 1.00 113.50 174 ASN B N 1
ATOM 3256 C CA . ASN B 1 174 ? 24.866 21.623 28.926 1.00 110.65 174 ASN B CA 1
ATOM 3257 C C . ASN B 1 174 ? 23.948 20.484 28.509 1.00 107.27 174 ASN B C 1
ATOM 3258 O O . ASN B 1 174 ? 23.112 20.028 29.286 1.00 106.14 174 ASN B O 1
ATOM 3263 N N . ILE B 1 175 ? 24.108 20.036 27.267 1.00 103.95 175 ILE B N 1
ATOM 3264 C CA . ILE B 1 175 ? 23.285 18.956 26.730 1.00 100.26 175 ILE B CA 1
ATOM 3265 C C . ILE B 1 175 ? 24.031 17.632 26.774 1.00 97.45 175 ILE B C 1
ATOM 3266 O O . ILE B 1 175 ? 23.430 16.562 26.878 1.00 97.46 175 ILE B O 1
ATOM 3271 N N . SER B 1 176 ? 25.349 17.717 26.688 1.00 95.18 176 SER B N 1
ATOM 3272 C CA . SER B 1 176 ? 26.184 16.534 26.729 1.00 93.52 176 SER B CA 1
ATOM 3273 C C . SER B 1 176 ? 26.042 15.865 28.093 1.00 91.62 176 SER B C 1
ATOM 3274 O O . SER B 1 176 ? 26.312 14.676 28.236 1.00 92.68 176 SER B O 1
ATOM 3277 N N . GLU B 1 177 ? 25.613 16.635 29.091 1.00 89.54 177 GLU B N 1
ATOM 3278 C CA . GLU B 1 177 ? 25.434 16.116 30.447 1.00 87.85 177 GLU B CA 1
ATOM 3279 C C . GLU B 1 177 ? 24.287 15.104 30.487 1.00 85.59 177 GLU B C 1
ATOM 3280 O O . GLU B 1 177 ? 24.339 14.131 31.238 1.00 84.41 177 GLU B O 1
ATOM 3286 N N . TYR B 1 178 ? 23.265 15.333 29.664 1.00 83.50 178 TYR B N 1
ATOM 3287 C CA . TYR B 1 178 ? 22.099 14.459 29.619 1.00 80.11 178 TYR B CA 1
ATOM 3288 C C . TYR B 1 178 ? 22.254 13.268 28.677 1.00 77.57 178 TYR B C 1
ATOM 3289 O O . TYR B 1 178 ? 21.293 12.750 28.116 1.00 77.26 178 TYR B O 1
ATOM 3298 N N . ASN B 1 179 ? 23.493 12.835 28.524 1.00 76.31 179 ASN B N 1
ATOM 3299 C CA . ASN B 1 179 ? 23.818 11.679 27.713 1.00 77.44 179 ASN B CA 1
ATOM 3300 C C . ASN B 1 179 ? 24.319 10.611 28.690 1.00 78.97 179 ASN B C 1
ATOM 3301 O O . ASN B 1 179 ? 25.502 10.591 29.061 1.00 77.49 179 ASN B O 1
ATOM 3306 N N . ILE B 1 180 ? 23.416 9.732 29.119 1.00 79.61 180 ILE B N 1
ATOM 3307 C CA . ILE B 1 180 ? 23.774 8.677 30.068 1.00 80.26 180 ILE B CA 1
ATOM 3308 C C . ILE B 1 180 ? 24.690 7.567 29.504 1.00 79.74 180 ILE B C 1
ATOM 3309 O O . ILE B 1 180 ? 24.952 6.565 30.180 1.00 78.26 180 ILE B O 1
ATOM 3314 N N . SER B 1 181 ? 25.181 7.757 28.275 1.00 77.92 181 SER B N 1
ATOM 3315 C CA . SER B 1 181 ? 26.086 6.797 27.635 1.00 72.46 181 SER B CA 1
ATOM 3316 C C . SER B 1 181 ? 27.439 6.963 28.278 1.00 73.59 181 SER B C 1
ATOM 3317 O O . SER B 1 181 ? 28.023 6.014 28.790 1.00 70.42 181 SER B O 1
ATOM 3320 N N . GLU B 1 182 ? 27.934 8.190 28.235 1.00 77.54 182 GLU B N 1
ATOM 3321 C CA . GLU B 1 182 ? 29.218 8.491 28.826 1.00 80.65 182 GLU B CA 1
ATOM 3322 C C . GLU B 1 182 ? 29.193 8.166 30.309 1.00 81.45 182 GLU B C 1
ATOM 3323 O O . GLU B 1 182 ? 30.164 7.643 30.848 1.00 83.00 182 GLU B O 1
ATOM 3329 N N . LYS B 1 183 ? 28.068 8.452 30.955 1.00 82.04 183 LYS B N 1
ATOM 3330 C CA . LYS B 1 183 ? 27.921 8.214 32.382 1.00 83.40 183 LYS B CA 1
ATOM 3331 C C . LYS B 1 183 ? 27.935 6.748 32.783 1.00 83.80 183 LYS B C 1
ATOM 3332 O O . LYS B 1 183 ? 27.352 6.357 33.802 1.00 85.36 183 LYS B O 1
ATOM 3338 N N . VAL B 1 184 ? 28.606 5.931 31.982 1.00 84.71 184 VAL B N 1
ATOM 3339 C CA . VAL B 1 184 ? 28.697 4.502 32.279 1.00 86.62 184 VAL B CA 1
ATOM 3340 C C . VAL B 1 184 ? 30.125 4.113 32.643 1.00 83.82 184 VAL B C 1
ATOM 3341 O O . VAL B 1 184 ? 31.067 4.381 31.896 1.00 82.60 184 VAL B O 1
ATOM 3345 N N . THR B 1 185 ? 30.270 3.475 33.801 1.00 83.03 185 THR B N 1
ATOM 3346 C CA . THR B 1 185 ? 31.572 3.053 34.297 1.00 82.28 185 THR B CA 1
ATOM 3347 C C . THR B 1 185 ? 31.553 1.622 34.820 1.00 77.82 185 THR B C 1
ATOM 3348 O O . THR B 1 185 ? 30.523 0.959 34.807 1.00 76.00 185 THR B O 1
ATOM 3352 N N . SER B 1 186 ? 32.709 1.167 35.289 1.00 76.26 186 SER B N 1
ATOM 3353 C CA . SER B 1 186 ? 32.851 -0.173 35.833 1.00 77.28 186 SER B CA 1
ATOM 3354 C C . SER B 1 186 ? 31.869 -0.408 36.992 1.00 78.60 186 SER B C 1
ATOM 3355 O O . SER B 1 186 ? 31.456 -1.542 37.258 1.00 79.45 186 SER B O 1
ATOM 3358 N N . SER B 1 187 ? 31.496 0.671 37.671 1.00 76.17 187 SER B N 1
ATOM 3359 C CA . SER B 1 187 ? 30.578 0.577 38.787 1.00 75.22 187 SER B CA 1
ATOM 3360 C C . SER B 1 187 ? 29.137 0.330 38.315 1.00 73.88 187 SER B C 1
ATOM 3361 O O . SER B 1 187 ? 28.299 -0.160 39.084 1.00 70.65 187 SER B O 1
ATOM 3364 N N . THR B 1 188 ? 28.855 0.671 37.054 1.00 74.37 188 THR B N 1
ATOM 3365 C CA . THR B 1 188 ? 27.519 0.472 36.451 1.00 75.08 188 THR B CA 1
ATOM 3366 C C . THR B 1 188 ? 27.051 -0.975 36.638 1.00 72.10 188 THR B C 1
ATOM 3367 O O . THR B 1 188 ? 27.766 -1.921 36.309 1.00 71.48 188 THR B O 1
ATOM 3371 N N . PRO B 1 189 ? 25.816 -1.154 37.130 1.00 69.83 189 PRO B N 1
ATOM 3372 C CA . PRO B 1 189 ? 25.241 -2.480 37.374 1.00 65.36 189 PRO B CA 1
ATOM 3373 C C . PRO B 1 189 ? 24.958 -3.275 36.115 1.00 61.56 189 PRO B C 1
ATOM 3374 O O . PRO B 1 189 ? 24.829 -2.719 35.027 1.00 62.69 189 PRO B O 1
ATOM 3378 N N . PRO B 1 190 ? 24.859 -4.600 36.248 1.00 59.30 190 PRO B N 1
ATOM 3379 C CA . PRO B 1 190 ? 24.584 -5.442 35.084 1.00 55.26 190 PRO B CA 1
ATOM 3380 C C . PRO B 1 190 ? 23.296 -4.962 34.439 1.00 53.96 190 PRO B C 1
ATOM 3381 O O . PRO B 1 190 ? 22.357 -4.568 35.137 1.00 54.05 190 PRO B O 1
ATOM 3385 N N . THR B 1 191 ? 23.250 -4.965 33.112 1.00 51.60 191 THR B N 1
ATOM 3386 C CA . THR B 1 191 ? 22.032 -4.522 32.445 1.00 51.62 191 THR B CA 1
ATOM 3387 C C . THR B 1 191 ? 21.587 -5.433 31.316 1.00 50.61 191 THR B C 1
ATOM 3388 O O . THR B 1 191 ? 22.373 -6.180 30.740 1.00 48.31 191 THR B O 1
ATOM 3392 N N . PHE B 1 192 ? 20.297 -5.353 31.018 1.00 51.38 192 PHE B N 1
ATOM 3393 C CA . PHE B 1 192 ? 19.666 -6.143 29.973 1.00 49.00 192 PHE B CA 1
ATOM 3394 C C . PHE B 1 192 ? 19.070 -5.119 29.030 1.00 46.02 192 PHE B C 1
ATOM 3395 O O . PHE B 1 192 ? 18.239 -4.306 29.434 1.00 43.71 192 PHE B O 1
ATOM 3403 N N . ILE B 1 193 ? 19.539 -5.129 27.789 1.00 43.22 193 ILE B N 1
ATOM 3404 C CA . ILE B 1 193 ? 19.046 -4.185 26.806 1.00 48.32 193 ILE B CA 1
ATOM 3405 C C . ILE B 1 193 ? 18.630 -4.839 25.523 1.00 48.59 193 ILE B C 1
ATOM 3406 O O . ILE B 1 193 ? 19.372 -5.649 24.974 1.00 53.88 193 ILE B O 1
ATOM 3411 N N . TRP B 1 194 ? 17.441 -4.477 25.047 1.00 45.73 194 TRP B N 1
ATOM 3412 C CA . TRP B 1 194 ? 16.924 -4.994 23.788 1.00 44.60 194 TRP B CA 1
ATOM 3413 C C . TRP B 1 194 ? 16.352 -3.863 23.002 1.00 42.56 194 TRP B C 1
ATOM 3414 O O . TRP B 1 194 ? 15.943 -2.856 23.567 1.00 43.34 194 TRP B O 1
ATOM 3425 N N . HIS B 1 195 ? 16.276 -4.034 21.696 1.00 44.86 195 HIS B N 1
ATOM 3426 C CA . HIS B 1 195 ? 15.765 -2.953 20.878 1.00 49.27 195 HIS B CA 1
ATOM 3427 C C . HIS B 1 195 ? 15.415 -3.462 19.496 1.00 49.81 195 HIS B C 1
ATOM 3428 O O . HIS B 1 195 ? 16.090 -4.335 18.953 1.00 51.93 195 HIS B O 1
ATOM 3435 N N . THR B 1 196 ? 14.345 -2.932 18.929 1.00 49.05 196 THR B N 1
ATOM 3436 C CA . THR B 1 196 ? 13.930 -3.373 17.604 1.00 54.19 196 THR B CA 1
ATOM 3437 C C . THR B 1 196 ? 14.775 -2.666 16.564 1.00 55.98 196 THR B C 1
ATOM 3438 O O . THR B 1 196 ? 14.820 -1.442 16.550 1.00 59.39 196 THR B O 1
ATOM 3442 N N . ALA B 1 197 ? 15.436 -3.427 15.692 1.00 58.30 197 ALA B N 1
ATOM 3443 C CA . ALA B 1 197 ? 16.303 -2.831 14.673 1.00 65.56 197 ALA B CA 1
ATOM 3444 C C . ALA B 1 197 ? 15.568 -2.151 13.520 1.00 68.69 197 ALA B C 1
ATOM 3445 O O . ALA B 1 197 ? 15.810 -2.452 12.347 1.00 70.45 197 ALA B O 1
ATOM 3447 N N . ASP B 1 198 ? 14.679 -1.226 13.865 1.00 71.06 198 ASP B N 1
ATOM 3448 C CA . ASP B 1 198 ? 13.911 -0.474 12.882 1.00 71.29 198 ASP B CA 1
ATOM 3449 C C . ASP B 1 198 ? 13.049 0.561 13.607 1.00 71.46 198 ASP B C 1
ATOM 3450 O O . ASP B 1 198 ? 12.257 1.278 12.987 1.00 69.01 198 ASP B O 1
ATOM 3455 N N . ASP B 1 199 ? 13.208 0.624 14.928 1.00 71.47 199 ASP B N 1
ATOM 3456 C CA . ASP B 1 199 ? 12.453 1.562 15.742 1.00 73.21 199 ASP B CA 1
ATOM 3457 C C . ASP B 1 199 ? 12.693 2.964 15.195 1.00 77.74 199 ASP B C 1
ATOM 3458 O O . ASP B 1 199 ? 13.801 3.499 15.270 1.00 78.40 199 ASP B O 1
ATOM 3463 N N . GLU B 1 200 ? 11.644 3.560 14.642 1.00 82.13 200 GLU B N 1
ATOM 3464 C CA . GLU B 1 200 ? 11.754 4.887 14.049 1.00 83.95 200 GLU B CA 1
ATOM 3465 C C . GLU B 1 200 ? 11.698 6.040 15.052 1.00 83.06 200 GLU B C 1
ATOM 3466 O O . GLU B 1 200 ? 12.158 7.139 14.751 1.00 83.80 200 GLU B O 1
ATOM 3472 N N . GLY B 1 201 ? 11.131 5.798 16.231 1.00 81.13 201 GLY B N 1
ATOM 3473 C CA . GLY B 1 201 ? 11.076 6.841 17.242 1.00 78.47 201 GLY B CA 1
ATOM 3474 C C . GLY B 1 201 ? 12.483 7.122 17.763 1.00 77.09 201 GLY B C 1
ATOM 3475 O O . GLY B 1 201 ? 12.849 8.280 18.000 1.00 77.55 201 GLY B O 1
ATOM 3476 N N . VAL B 1 202 ? 13.270 6.058 17.936 1.00 71.57 202 VAL B N 1
ATOM 3477 C CA . VAL B 1 202 ? 14.645 6.161 18.416 1.00 69.18 202 VAL B CA 1
ATOM 3478 C C . VAL B 1 202 ? 15.503 5.048 17.836 1.00 68.00 202 VAL B C 1
ATOM 3479 O O . VAL B 1 202 ? 15.250 3.878 18.088 1.00 66.93 202 VAL B O 1
ATOM 3483 N N . PRO B 1 203 ? 16.547 5.407 17.064 1.00 68.46 203 PRO B N 1
ATOM 3484 C CA . PRO B 1 203 ? 17.457 4.441 16.433 1.00 70.51 203 PRO B CA 1
ATOM 3485 C C . PRO B 1 203 ? 18.096 3.463 17.408 1.00 69.99 203 PRO B C 1
ATOM 3486 O O . PRO B 1 203 ? 18.386 3.824 18.552 1.00 69.11 203 PRO B O 1
ATOM 3490 N N . ILE B 1 204 ? 18.302 2.225 16.951 1.00 68.55 204 ILE B N 1
ATOM 3491 C CA . ILE B 1 204 ? 18.919 1.196 17.786 1.00 66.34 204 ILE B CA 1
ATOM 3492 C C . ILE B 1 204 ? 20.283 1.677 18.245 1.00 66.33 204 ILE B C 1
ATOM 3493 O O . ILE B 1 204 ? 20.804 1.211 19.255 1.00 65.93 204 ILE B O 1
ATOM 3498 N N . TYR B 1 205 ? 20.859 2.618 17.504 1.00 65.53 205 TYR B N 1
ATOM 3499 C CA . TYR B 1 205 ? 22.161 3.134 17.883 1.00 65.30 205 TYR B CA 1
ATOM 3500 C C . TYR B 1 205 ? 22.145 3.315 19.403 1.00 64.02 205 TYR B C 1
ATOM 3501 O O . TYR B 1 205 ? 23.047 2.843 20.079 1.00 64.26 205 TYR B O 1
ATOM 3510 N N . ASN B 1 206 ? 21.101 3.955 19.936 1.00 62.92 206 ASN B N 1
ATOM 3511 C CA . ASN B 1 206 ? 20.987 4.178 21.381 1.00 61.37 206 ASN B CA 1
ATOM 3512 C C . ASN B 1 206 ? 21.477 2.987 22.180 1.00 61.69 206 ASN B C 1
ATOM 3513 O O . ASN B 1 206 ? 22.461 3.071 22.919 1.00 63.75 206 ASN B O 1
ATOM 3518 N N . SER B 1 207 ? 20.784 1.869 22.049 1.00 60.51 207 SER B N 1
ATOM 3519 C CA . SER B 1 207 ? 21.173 0.678 22.787 1.00 61.30 207 SER B CA 1
ATOM 3520 C C . SER B 1 207 ? 22.504 0.137 22.266 1.00 63.91 207 SER B C 1
ATOM 3521 O O . SER B 1 207 ? 23.346 -0.295 23.055 1.00 65.59 207 SER B O 1
ATOM 3524 N N . LEU B 1 208 ? 22.693 0.184 20.943 1.00 63.26 208 LEU B N 1
ATOM 3525 C CA . LEU B 1 208 ? 23.915 -0.306 20.302 1.00 60.13 208 LEU B CA 1
ATOM 3526 C C . LEU B 1 208 ? 25.166 0.318 20.909 1.00 60.41 208 LEU B C 1
ATOM 3527 O O . LEU B 1 208 ? 25.951 -0.362 21.578 1.00 58.84 208 LEU B O 1
ATOM 3532 N N . LYS B 1 209 ? 25.340 1.615 20.667 1.00 61.49 209 LYS B N 1
ATOM 3533 C CA . LYS B 1 209 ? 26.481 2.357 21.179 1.00 61.77 209 LYS B CA 1
ATOM 3534 C C . LYS B 1 209 ? 26.549 2.121 22.676 1.00 63.52 209 LYS B C 1
ATOM 3535 O O . LYS B 1 209 ? 27.629 1.961 23.238 1.00 68.40 209 LYS B O 1
ATOM 3541 N N . TYR B 1 210 ? 25.396 2.090 23.330 1.00 61.37 210 TYR B N 1
ATOM 3542 C CA . TYR B 1 210 ? 25.397 1.887 24.762 1.00 60.21 210 TYR B CA 1
ATOM 3543 C C . TYR B 1 210 ? 26.106 0.597 25.141 1.00 61.60 210 TYR B C 1
ATOM 3544 O O . TYR B 1 210 ? 26.888 0.583 26.082 1.00 62.39 210 TYR B O 1
ATOM 3553 N N . CYS B 1 211 ? 25.832 -0.484 24.414 1.00 66.14 211 CYS B N 1
ATOM 3554 C CA . CYS B 1 211 ? 26.460 -1.785 24.689 1.00 68.81 211 CYS B CA 1
ATOM 3555 C C . CYS B 1 211 ? 27.972 -1.710 24.555 1.00 68.36 211 CYS B C 1
ATOM 3556 O O . CYS B 1 211 ? 28.717 -2.201 25.408 1.00 66.54 211 CYS B O 1
ATOM 3559 N N . ASP B 1 212 ? 28.415 -1.115 23.455 1.00 69.92 212 ASP B N 1
ATOM 3560 C CA . ASP B 1 212 ? 29.837 -0.916 23.203 1.00 73.98 212 ASP B CA 1
ATOM 3561 C C . ASP B 1 212 ? 30.406 -0.206 24.429 1.00 74.18 212 ASP B C 1
ATOM 3562 O O . ASP B 1 212 ? 31.270 -0.739 25.122 1.00 72.32 212 ASP B O 1
ATOM 3567 N N . ARG B 1 213 ? 29.883 0.988 24.700 1.00 75.24 213 ARG B N 1
ATOM 3568 C CA . ARG B 1 213 ? 30.307 1.800 25.838 1.00 76.01 213 ARG B CA 1
ATOM 3569 C C . ARG B 1 213 ? 29.811 1.179 27.140 1.00 72.45 213 ARG B C 1
ATOM 3570 O O . ARG B 1 213 ? 29.563 1.878 28.117 1.00 70.10 213 ARG B O 1
ATOM 3578 N N . LEU B 1 214 ? 29.664 -0.139 27.142 1.00 69.84 214 LEU B N 1
ATOM 3579 C CA . LEU B 1 214 ? 29.185 -0.840 28.316 1.00 68.85 214 LEU B CA 1
ATOM 3580 C C . LEU B 1 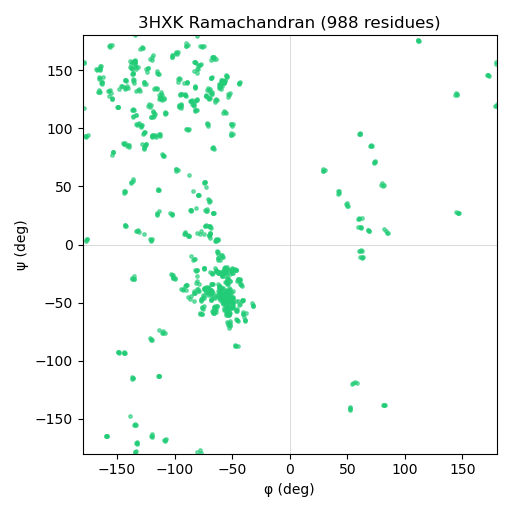214 ? 30.035 -2.064 28.468 1.00 69.70 214 LEU B C 1
ATOM 3581 O O . LEU B 1 214 ? 30.250 -2.548 29.578 1.00 72.21 214 LEU B O 1
ATOM 3586 N N . SER B 1 215 ? 30.526 -2.568 27.342 1.00 71.06 215 SER B N 1
ATOM 3587 C CA . SER B 1 215 ? 31.376 -3.760 27.359 1.00 74.53 215 SER B CA 1
ATOM 3588 C C . SER B 1 215 ? 32.808 -3.360 27.673 1.00 73.69 215 SER B C 1
ATOM 3589 O O . SER B 1 215 ? 33.498 -4.038 28.433 1.00 68.83 215 SER B O 1
ATOM 3592 N N . LYS B 1 216 ? 33.235 -2.253 27.068 1.00 76.15 216 LYS B N 1
ATOM 3593 C CA . LYS B 1 216 ? 34.574 -1.731 27.266 1.00 77.99 216 LYS B CA 1
ATOM 3594 C C . LYS B 1 216 ? 34.860 -1.515 28.742 1.00 76.39 216 LYS B C 1
ATOM 3595 O O . LYS B 1 216 ? 36.011 -1.459 29.159 1.00 78.01 216 LYS B O 1
ATOM 3601 N N . HIS B 1 217 ? 33.815 -1.393 29.541 1.00 75.38 217 HIS B N 1
ATOM 3602 C CA . HIS B 1 217 ? 34.023 -1.192 30.956 1.00 76.22 217 HIS B CA 1
ATOM 3603 C C . HIS B 1 217 ? 33.785 -2.484 31.690 1.00 74.67 217 HIS B C 1
ATOM 3604 O O . HIS B 1 217 ? 33.452 -2.492 32.864 1.00 73.58 217 HIS B O 1
ATOM 3611 N N . GLN B 1 218 ? 33.979 -3.587 30.977 1.00 77.48 218 GLN B N 1
ATOM 3612 C CA . GLN B 1 218 ? 33.803 -4.931 31.539 1.00 78.73 218 GLN B CA 1
ATOM 3613 C C . GLN B 1 218 ? 32.550 -5.061 32.422 1.00 76.31 218 GLN B C 1
ATOM 3614 O O . GLN B 1 218 ? 32.608 -5.658 33.505 1.00 73.64 218 GLN B O 1
ATOM 3620 N N . VAL B 1 219 ? 31.433 -4.502 31.947 1.00 72.66 219 VAL B N 1
ATOM 3621 C CA . VAL B 1 219 ? 30.155 -4.557 32.658 1.00 68.83 219 VAL B CA 1
ATOM 3622 C C . VAL B 1 219 ? 29.357 -5.735 32.124 1.00 65.36 219 VAL B C 1
ATOM 3623 O O . VAL B 1 219 ? 29.013 -5.773 30.945 1.00 58.68 219 VAL B O 1
ATOM 3627 N N . PRO B 1 220 ? 29.053 -6.720 32.993 1.00 66.86 220 PRO B N 1
ATOM 3628 C CA . PRO B 1 220 ? 28.290 -7.906 32.591 1.00 65.27 220 PRO B CA 1
ATOM 3629 C C . PRO B 1 220 ? 26.883 -7.496 32.146 1.00 61.71 220 PRO B C 1
ATOM 3630 O O . PRO B 1 220 ? 26.155 -6.827 32.886 1.00 61.02 220 PRO B O 1
ATOM 3634 N N . PHE B 1 221 ? 26.522 -7.882 30.929 1.00 56.34 221 PHE B N 1
ATOM 3635 C CA . PHE B 1 221 ? 25.228 -7.530 30.391 1.00 55.15 221 PHE B CA 1
ATOM 3636 C C . PHE B 1 221 ? 24.790 -8.493 29.309 1.00 52.50 221 PHE B C 1
ATOM 3637 O O . PHE B 1 221 ? 25.571 -9.324 28.854 1.00 56.58 221 PHE B O 1
ATOM 3645 N N . GLU B 1 222 ? 23.531 -8.364 28.902 1.00 47.38 222 GLU B N 1
ATOM 3646 C CA . GLU B 1 222 ? 22.956 -9.210 27.875 1.00 42.65 222 GLU B CA 1
ATOM 3647 C C . GLU B 1 222 ? 22.180 -8.311 26.936 1.00 41.98 222 GLU B C 1
ATOM 3648 O O . GLU B 1 222 ? 21.497 -7.394 27.382 1.00 47.34 222 GLU B O 1
ATOM 3654 N N . ALA B 1 223 ? 22.282 -8.558 25.638 1.00 40.56 223 ALA B N 1
ATOM 3655 C CA . ALA B 1 223 ? 21.575 -7.724 24.676 1.00 40.93 223 ALA B CA 1
ATOM 3656 C C . ALA B 1 223 ? 20.828 -8.554 23.662 1.00 42.14 223 ALA B C 1
ATOM 3657 O O . ALA B 1 223 ? 21.205 -9.695 23.343 1.00 46.74 223 ALA B O 1
ATOM 3659 N N . HIS B 1 224 ? 19.763 -7.962 23.147 1.00 34.46 224 HIS B N 1
ATOM 3660 C CA . HIS B 1 224 ? 18.947 -8.620 22.155 1.00 35.95 224 HIS B CA 1
ATOM 3661 C C . HIS B 1 224 ? 18.438 -7.568 21.219 1.00 39.90 224 HIS B C 1
ATOM 3662 O O . HIS B 1 224 ? 18.019 -6.500 21.659 1.00 38.81 224 HIS B O 1
ATOM 3669 N N . PHE B 1 225 ? 18.482 -7.860 19.921 1.00 44.41 225 PHE B N 1
ATOM 3670 C CA . PHE B 1 225 ? 17.995 -6.917 18.922 1.00 42.46 225 PHE B CA 1
ATOM 3671 C C . PHE B 1 225 ? 17.157 -7.593 17.862 1.00 43.02 225 PHE B C 1
ATOM 3672 O O . PHE B 1 225 ? 17.652 -8.357 17.041 1.00 39.48 225 PHE B O 1
ATOM 3680 N N . PHE B 1 226 ? 15.870 -7.285 17.897 1.00 43.62 226 PHE B N 1
ATOM 3681 C CA . PHE B 1 226 ? 14.908 -7.844 16.966 1.00 47.48 226 PHE B CA 1
ATOM 3682 C C . PHE B 1 226 ? 14.910 -7.164 15.594 1.00 51.17 226 PHE B C 1
ATOM 3683 O O . PHE B 1 226 ? 15.220 -5.978 15.462 1.00 50.39 226 PHE B O 1
ATOM 3691 N N . GLU B 1 227 ? 14.545 -7.927 14.571 1.00 53.74 227 GLU B N 1
ATOM 3692 C CA . GLU B 1 227 ? 14.529 -7.430 13.204 1.00 56.75 227 GLU B CA 1
ATOM 3693 C C . GLU B 1 227 ? 13.694 -6.178 13.048 1.00 58.19 227 GLU B C 1
ATOM 3694 O O . GLU B 1 227 ? 14.218 -5.103 12.766 1.00 55.98 227 GLU B O 1
ATOM 3700 N N . SER B 1 228 ? 12.387 -6.315 13.230 1.00 60.76 228 SER B N 1
ATOM 3701 C CA . SER B 1 228 ? 11.495 -5.168 13.086 1.00 64.47 228 SER B CA 1
ATOM 3702 C C . SER B 1 228 ? 10.569 -4.984 14.292 1.00 64.76 228 SER B C 1
ATOM 3703 O O . SER B 1 228 ? 10.482 -5.857 15.156 1.00 63.70 228 SER B O 1
ATOM 3706 N N . GLY B 1 229 ? 9.892 -3.834 14.335 1.00 65.02 229 GLY B N 1
ATOM 3707 C CA . GLY B 1 229 ? 8.966 -3.514 15.410 1.00 62.87 229 GLY B CA 1
ATOM 3708 C C . GLY B 1 229 ? 8.970 -2.031 15.746 1.00 62.88 229 GLY B C 1
ATOM 3709 O O . GLY B 1 229 ? 10.036 -1.464 15.952 1.00 64.62 229 GLY B O 1
ATOM 3710 N N . PRO B 1 230 ? 7.800 -1.368 15.808 1.00 63.05 230 PRO B N 1
ATOM 3711 C CA . PRO B 1 230 ? 7.645 0.062 16.123 1.00 63.03 230 PRO B CA 1
ATOM 3712 C C . PRO B 1 230 ? 8.029 0.422 17.572 1.00 64.05 230 PRO B C 1
ATOM 3713 O O . PRO B 1 230 ? 8.076 -0.443 18.453 1.00 64.50 230 PRO B O 1
ATOM 3717 N N . HIS B 1 231 ? 8.282 1.706 17.819 1.00 61.59 231 HIS B N 1
ATOM 3718 C CA . HIS B 1 231 ? 8.677 2.161 19.146 1.00 59.91 231 HIS B CA 1
ATOM 3719 C C . HIS B 1 231 ? 7.536 2.027 20.152 1.00 58.70 231 HIS B C 1
ATOM 3720 O O . HIS B 1 231 ? 6.370 2.234 19.812 1.00 58.06 231 HIS B O 1
ATOM 3727 N N . GLY B 1 232 ? 7.885 1.661 21.387 1.00 57.08 232 GLY B N 1
ATOM 3728 C CA . GLY B 1 232 ? 6.893 1.487 22.441 1.00 53.79 232 GLY B CA 1
ATOM 3729 C C . GLY B 1 232 ? 6.242 0.107 22.430 1.00 53.30 232 GLY B C 1
ATOM 3730 O O . GLY B 1 232 ? 5.269 -0.133 23.142 1.00 51.23 232 GLY B O 1
ATOM 3731 N N . VAL B 1 233 ? 6.780 -0.805 21.624 1.00 51.24 233 VAL B N 1
ATOM 3732 C CA . VAL B 1 233 ? 6.255 -2.167 21.507 1.00 46.46 233 VAL B CA 1
ATOM 3733 C C . VAL B 1 233 ? 5.883 -2.821 22.837 1.00 45.84 233 VAL B C 1
ATOM 3734 O O . VAL B 1 233 ? 4.996 -3.676 22.896 1.00 43.69 233 VAL B O 1
ATOM 3738 N N . SER B 1 234 ? 6.580 -2.427 23.899 1.00 47.14 234 SER B N 1
ATOM 3739 C CA . SER B 1 234 ? 6.343 -2.955 25.252 1.00 47.42 234 SER B CA 1
ATOM 3740 C C . SER B 1 234 ? 6.433 -4.488 25.302 1.00 45.92 234 SER B C 1
ATOM 3741 O O . SER B 1 234 ? 7.484 -5.061 25.017 1.00 43.69 234 SER B O 1
ATOM 3744 N N . LEU B 1 235 ? 5.331 -5.133 25.685 1.00 42.64 235 LEU B N 1
ATOM 3745 C CA . LEU B 1 235 ? 5.278 -6.585 25.784 1.00 42.31 235 LEU B CA 1
ATOM 3746 C C . LEU B 1 235 ? 4.996 -7.272 24.445 1.00 47.82 235 LEU B C 1
ATOM 3747 O O . LEU B 1 235 ? 5.135 -8.500 24.315 1.00 47.12 235 LEU B O 1
ATOM 3752 N N . ALA B 1 236 ? 4.596 -6.483 23.447 1.00 50.83 236 ALA B N 1
ATOM 3753 C CA . ALA B 1 236 ? 4.302 -7.029 22.124 1.00 49.42 236 ALA B CA 1
ATOM 3754 C C . ALA B 1 236 ? 3.174 -8.043 22.204 1.00 48.34 236 ALA B C 1
ATOM 3755 O O . ALA B 1 236 ? 2.966 -8.813 21.278 1.00 45.36 236 ALA B O 1
ATOM 3757 N N . ASN B 1 237 ? 2.465 -8.035 23.331 1.00 55.45 237 ASN B N 1
ATOM 3758 C CA . ASN B 1 237 ? 1.353 -8.951 23.576 1.00 60.54 237 ASN B CA 1
ATOM 3759 C C . ASN B 1 237 ? 0.048 -8.235 23.350 1.00 60.58 237 ASN B C 1
ATOM 3760 O O . ASN B 1 237 ? 0.005 -7.007 23.335 1.00 63.28 237 ASN B O 1
ATOM 3765 N N . ARG B 1 238 ? -1.031 -8.987 23.189 1.00 60.41 238 ARG B N 1
ATOM 3766 C CA . ARG B 1 238 ? -2.308 -8.336 22.977 1.00 59.61 238 ARG B CA 1
ATOM 3767 C C . ARG B 1 238 ? -2.688 -7.522 24.207 1.00 59.63 238 ARG B C 1
ATOM 3768 O O . ARG B 1 238 ? -3.758 -6.936 24.245 1.00 56.41 238 ARG B O 1
ATOM 3776 N N . THR B 1 239 ? -1.803 -7.493 25.206 1.00 63.53 239 THR B N 1
ATOM 3777 C CA . THR B 1 239 ? -2.023 -6.723 26.439 1.00 65.66 239 THR B CA 1
ATOM 3778 C C . THR B 1 239 ? -1.468 -5.297 26.228 1.00 68.47 239 THR B C 1
ATOM 3779 O O . THR B 1 239 ? -2.022 -4.311 26.730 1.00 70.31 239 THR B O 1
ATOM 3783 N N . THR B 1 240 ? -0.378 -5.200 25.474 1.00 69.88 240 THR B N 1
ATOM 3784 C CA . THR B 1 240 ? 0.266 -3.922 25.206 1.00 73.70 240 THR B CA 1
ATOM 3785 C C . THR B 1 240 ? 0.437 -3.696 23.704 1.00 73.93 240 THR B C 1
ATOM 3786 O O . THR B 1 240 ? 1.505 -3.950 23.141 1.00 77.72 240 THR B O 1
ATOM 3790 N N . ALA B 1 241 ? -0.612 -3.230 23.051 1.00 71.37 241 ALA B N 1
ATOM 3791 C CA . ALA B 1 241 ? -0.544 -2.999 21.620 1.00 72.60 241 ALA B CA 1
ATOM 3792 C C . ALA B 1 241 ? -1.833 -2.428 21.070 1.00 76.13 241 ALA B C 1
ATOM 3793 O O . ALA B 1 241 ? -2.886 -3.063 21.145 1.00 74.58 241 ALA B O 1
ATOM 3795 N N . PRO B 1 242 ? -1.766 -1.201 20.517 1.00 80.59 242 PRO B N 1
ATOM 3796 C CA . PRO B 1 242 ? -2.919 -0.504 19.930 1.00 81.98 242 PRO B CA 1
ATOM 3797 C C . PRO B 1 242 ? -3.479 -1.237 18.692 1.00 85.12 242 PRO B C 1
ATOM 3798 O O . PRO B 1 242 ? -4.658 -1.626 18.669 1.00 87.00 242 PRO B O 1
ATOM 3802 N N . SER B 1 243 ? -2.632 -1.432 17.677 1.00 83.60 243 SER B N 1
ATOM 3803 C CA . SER B 1 243 ? -3.031 -2.133 16.453 1.00 79.25 243 SER B CA 1
ATOM 3804 C C . SER B 1 243 ? -2.384 -3.523 16.381 1.00 76.42 243 SER B C 1
ATOM 3805 O O . SER B 1 243 ? -1.806 -4.014 17.356 1.00 72.26 243 SER B O 1
ATOM 3808 N N . ASP B 1 244 ? -2.484 -4.152 15.217 1.00 74.22 244 ASP B N 1
ATOM 3809 C CA . ASP B 1 244 ? -1.917 -5.478 15.021 1.00 71.75 244 ASP B CA 1
ATOM 3810 C C . ASP B 1 244 ? -0.402 -5.457 14.925 1.00 69.23 244 ASP B C 1
ATOM 3811 O O . ASP B 1 244 ? 0.276 -6.360 15.410 1.00 64.38 244 ASP B O 1
ATOM 3816 N N . ALA B 1 245 ? 0.117 -4.419 14.279 1.00 69.13 245 ALA B N 1
ATOM 3817 C CA . ALA B 1 245 ? 1.554 -4.266 14.083 1.00 70.10 245 ALA B CA 1
ATOM 3818 C C . ALA B 1 245 ? 2.295 -4.154 15.413 1.00 69.62 245 ALA B C 1
ATOM 3819 O O . ALA B 1 245 ? 3.494 -4.463 15.495 1.00 69.24 245 ALA B O 1
ATOM 3821 N N . TYR B 1 246 ? 1.582 -3.713 16.451 1.00 65.88 246 TYR B N 1
ATOM 3822 C CA . TYR B 1 246 ? 2.171 -3.566 17.776 1.00 63.59 246 TYR B CA 1
ATOM 3823 C C . TYR B 1 246 ? 2.075 -4.857 18.579 1.00 63.66 246 TYR B C 1
ATOM 3824 O O . TYR B 1 246 ? 2.410 -4.884 19.759 1.00 63.65 246 TYR B O 1
ATOM 3833 N N . CYS B 1 247 ? 1.622 -5.925 17.927 1.00 63.03 247 CYS B N 1
ATOM 3834 C CA . CYS B 1 247 ? 1.496 -7.235 18.560 1.00 62.21 247 CYS B CA 1
ATOM 3835 C C . CYS B 1 247 ? 2.454 -8.193 17.851 1.00 61.35 247 CYS B C 1
ATOM 3836 O O . CYS B 1 247 ? 2.105 -8.811 16.848 1.00 63.73 247 CYS B O 1
ATOM 3839 N N . LEU B 1 248 ? 3.663 -8.308 18.381 1.00 58.44 248 LEU B N 1
ATOM 3840 C CA . LEU B 1 248 ? 4.674 -9.158 17.784 1.00 57.89 248 LEU B CA 1
ATOM 3841 C C . LEU B 1 248 ? 5.095 -10.289 18.713 1.00 63.45 248 LEU B C 1
ATOM 3842 O O . LEU B 1 248 ? 5.712 -10.058 19.750 1.00 66.29 248 LEU B O 1
ATOM 3847 N N . PRO B 1 249 ? 4.767 -11.545 18.348 1.00 65.23 249 PRO B N 1
ATOM 3848 C CA . PRO B 1 249 ? 5.124 -12.720 19.156 1.00 64.55 249 PRO B CA 1
ATOM 3849 C C . PRO B 1 249 ? 6.648 -12.902 19.291 1.00 64.69 249 PRO B C 1
ATOM 3850 O O . PRO B 1 249 ? 7.152 -13.161 20.386 1.00 68.15 249 PRO B O 1
ATOM 3854 N N . SER B 1 250 ? 7.387 -12.759 18.193 1.00 60.58 250 SER B N 1
ATOM 3855 C CA . SER B 1 250 ? 8.833 -12.934 18.267 1.00 57.27 250 SER B CA 1
ATOM 3856 C C . SER B 1 250 ? 9.476 -11.950 19.220 1.00 55.44 250 SER B C 1
ATOM 3857 O O . SER B 1 250 ? 10.377 -12.311 19.966 1.00 54.28 250 SER B O 1
ATOM 3860 N N . VAL B 1 251 ? 9.009 -10.708 19.187 1.00 52.24 251 VAL B N 1
ATOM 3861 C CA . VAL B 1 251 ? 9.545 -9.664 20.053 1.00 51.52 251 VAL B CA 1
ATOM 3862 C C . VAL B 1 251 ? 9.136 -9.902 21.513 1.00 51.03 251 VAL B C 1
ATOM 3863 O O . VAL B 1 251 ? 9.902 -9.666 22.442 1.00 54.13 251 VAL B O 1
ATOM 3867 N N . HIS B 1 252 ? 7.918 -10.377 21.710 1.00 48.40 252 HIS B N 1
ATOM 3868 C CA . HIS B 1 252 ? 7.417 -10.639 23.041 1.00 45.74 252 HIS B CA 1
ATOM 3869 C C . HIS B 1 252 ? 8.395 -11.498 23.805 1.00 42.43 252 HIS B C 1
ATOM 3870 O O . HIS B 1 252 ? 8.399 -11.500 25.027 1.00 44.06 252 HIS B O 1
ATOM 3877 N N . ARG B 1 253 ? 9.240 -12.216 23.082 1.00 40.15 253 ARG B N 1
ATOM 3878 C CA . ARG B 1 253 ? 10.203 -13.099 23.723 1.00 40.53 253 ARG B CA 1
ATOM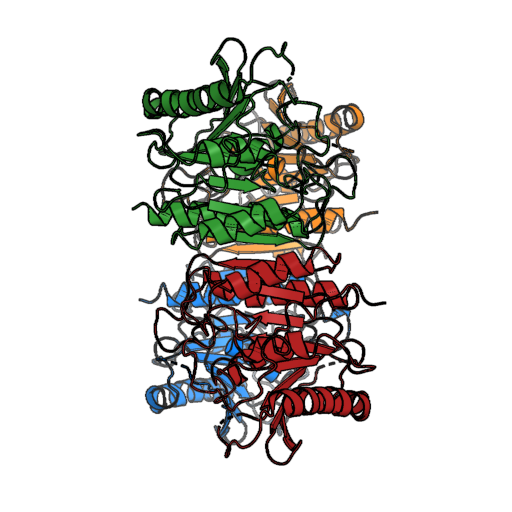 3879 C C . ARG B 1 253 ? 11.105 -12.434 24.731 1.00 36.74 253 ARG B C 1
ATOM 3880 O O . ARG B 1 253 ? 11.630 -13.095 25.612 1.00 40.42 253 ARG B O 1
ATOM 3888 N N . TRP B 1 254 ? 11.306 -11.134 24.607 1.00 37.08 254 TRP B N 1
ATOM 3889 C CA . TRP B 1 254 ? 12.214 -10.445 25.531 1.00 39.27 254 TRP B CA 1
ATOM 3890 C C . TRP B 1 254 ? 11.776 -10.561 26.991 1.00 40.17 254 TRP B C 1
ATOM 3891 O O . TRP B 1 254 ? 12.601 -10.817 27.874 1.00 35.24 254 TRP B O 1
ATOM 3902 N N . VAL B 1 255 ? 10.479 -10.374 27.240 1.00 40.08 255 VAL B N 1
ATOM 3903 C CA . VAL B 1 255 ? 9.964 -10.451 28.592 1.00 40.27 255 VAL B CA 1
ATOM 3904 C C . VAL B 1 255 ? 10.309 -11.805 29.172 1.00 40.12 255 VAL B C 1
ATOM 3905 O O . VAL B 1 255 ? 10.349 -11.968 30.384 1.00 42.41 255 VAL B O 1
ATOM 3909 N N . SER B 1 256 ? 10.534 -12.785 28.309 1.00 38.46 256 SER B N 1
ATOM 3910 C CA . SER B 1 256 ? 10.896 -14.106 28.796 1.00 43.78 256 SER B CA 1
ATOM 3911 C C . SER B 1 256 ? 12.426 -14.157 29.022 1.00 45.12 256 SER B C 1
ATOM 3912 O O . SER B 1 256 ? 12.891 -14.649 30.048 1.00 45.19 256 SER B O 1
ATOM 3915 N N . TRP B 1 257 ? 13.192 -13.634 28.064 1.00 46.41 257 TRP B N 1
ATOM 3916 C CA . TRP B 1 257 ? 14.638 -13.590 28.171 1.00 46.75 257 TRP B CA 1
ATOM 3917 C C . TRP B 1 257 ? 14.909 -12.818 29.451 1.00 49.22 257 TRP B C 1
ATOM 3918 O O . TRP B 1 257 ? 15.669 -13.266 30.312 1.00 49.49 257 TRP B O 1
ATOM 3929 N N . ALA B 1 258 ? 14.293 -11.644 29.577 1.00 47.24 258 ALA B N 1
ATOM 3930 C CA . ALA B 1 258 ? 14.502 -10.838 30.775 1.00 47.53 258 ALA B CA 1
ATOM 3931 C C . ALA B 1 258 ? 14.234 -11.660 32.034 1.00 48.69 258 ALA B C 1
ATOM 3932 O O . ALA B 1 258 ? 15.032 -11.632 32.961 1.00 50.99 258 ALA B O 1
ATOM 3934 N N . SER B 1 259 ? 13.137 -12.408 32.082 1.00 47.94 259 SER B N 1
ATOM 3935 C CA . SER B 1 259 ? 12.882 -13.196 33.283 1.00 50.11 259 SER B CA 1
ATOM 3936 C C . SER B 1 259 ? 14.085 -14.034 33.676 1.00 51.98 259 SER B C 1
ATOM 3937 O O . SER B 1 259 ? 14.564 -13.963 34.808 1.00 52.45 259 SER B O 1
ATOM 3940 N N . ASP B 1 260 ? 14.570 -14.833 32.733 1.00 55.92 260 ASP B N 1
ATOM 3941 C CA . ASP B 1 260 ? 15.716 -15.705 32.991 1.00 61.98 260 ASP B CA 1
ATOM 3942 C C . ASP B 1 260 ? 16.925 -14.884 33.410 1.00 59.70 260 ASP B C 1
ATOM 3943 O O . ASP B 1 260 ? 17.620 -15.222 34.368 1.00 56.41 260 ASP B O 1
ATOM 3948 N N . TRP B 1 261 ? 17.172 -13.793 32.700 1.00 60.03 261 TRP B N 1
ATOM 3949 C CA . TRP B 1 261 ? 18.318 -12.968 33.035 1.00 59.71 261 TRP B CA 1
ATOM 3950 C C . TRP B 1 261 ? 18.258 -12.547 34.504 1.00 57.50 261 TRP B C 1
ATOM 3951 O O . TRP B 1 261 ? 19.172 -12.837 35.275 1.00 56.35 261 TRP B O 1
ATOM 3962 N N . LEU B 1 262 ? 17.179 -11.863 34.871 1.00 54.94 262 LEU B N 1
ATOM 3963 C CA . LEU B 1 262 ? 16.989 -11.415 36.232 1.00 55.87 262 LEU B CA 1
ATOM 3964 C C . LEU B 1 262 ? 17.293 -12.525 37.206 1.00 58.97 262 LEU B C 1
ATOM 3965 O O . LEU B 1 262 ? 18.234 -12.450 37.985 1.00 62.43 262 LEU B O 1
ATOM 3970 N N . GLU B 1 263 ? 16.494 -13.574 37.166 1.00 62.29 263 GLU B N 1
ATOM 3971 C CA . GLU B 1 263 ? 16.707 -14.671 38.081 1.00 61.64 263 GLU B CA 1
ATOM 3972 C C . GLU B 1 263 ? 18.112 -15.228 38.006 1.00 62.14 263 GLU B C 1
ATOM 3973 O O . GLU B 1 263 ? 18.666 -15.684 39.007 1.00 61.79 263 GLU B O 1
ATOM 3979 N N . ARG B 1 264 ? 18.717 -15.184 36.831 1.00 65.24 264 ARG B N 1
ATOM 3980 C CA . ARG B 1 264 ? 20.085 -15.673 36.749 1.00 66.00 264 ARG B CA 1
ATOM 3981 C C . ARG B 1 264 ? 20.924 -14.760 37.669 1.00 63.89 264 ARG B C 1
ATOM 3982 O O . ARG B 1 264 ? 21.862 -15.211 38.305 1.00 66.18 264 ARG B O 1
ATOM 3990 N N . GLN B 1 265 ? 20.571 -13.482 37.750 1.00 61.31 265 GLN B N 1
ATOM 3991 C CA . GLN B 1 265 ? 21.313 -12.569 38.602 1.00 60.48 265 GLN B CA 1
ATOM 3992 C C . GLN B 1 265 ? 20.998 -12.850 40.065 1.00 61.06 265 GLN B C 1
ATOM 3993 O O . GLN B 1 265 ? 21.891 -12.840 40.912 1.00 64.68 265 GLN B O 1
ATOM 3999 N N . ILE B 1 266 ? 19.733 -13.113 40.372 1.00 62.07 266 ILE B N 1
ATOM 4000 C CA . ILE B 1 266 ? 19.356 -13.389 41.754 1.00 65.52 266 ILE B CA 1
ATOM 4001 C C . ILE B 1 266 ? 20.239 -14.500 42.296 1.00 69.87 266 ILE B C 1
ATOM 4002 O O . ILE B 1 266 ? 20.922 -14.315 43.309 1.00 72.48 266 ILE B O 1
ATOM 4007 N N . LYS B 1 267 ? 20.234 -15.647 41.615 1.00 72.91 267 LYS B N 1
ATOM 4008 C CA . LYS B 1 267 ? 21.037 -16.798 42.037 1.00 75.14 267 LYS B CA 1
ATOM 4009 C C . LYS B 1 267 ? 22.491 -16.375 42.261 1.00 73.59 267 LYS B C 1
ATOM 4010 O O . LYS B 1 267 ? 23.126 -16.805 43.222 1.00 74.40 267 LYS B O 1
ATOM 4016 N N . ASN B 1 268 ? 22.991 -15.520 41.363 1.00 72.79 268 ASN B N 1
ATOM 4017 C CA . ASN B 1 268 ? 24.359 -14.989 41.399 1.00 71.66 268 ASN B CA 1
ATOM 4018 C C . ASN B 1 268 ? 24.554 -13.976 42.511 1.00 73.39 268 ASN B C 1
ATOM 4019 O O . ASN B 1 268 ? 25.052 -12.857 42.287 1.00 70.82 268 ASN B O 1
ATOM 4024 N N . LEU B 1 269 ? 24.126 -14.389 43.704 1.00 73.97 269 LEU B N 1
ATOM 4025 C CA . LEU B 1 269 ? 24.219 -13.619 44.946 1.00 71.30 269 LEU B CA 1
ATOM 4026 C C . LEU B 1 269 ? 24.627 -14.651 45.975 1.00 71.47 269 LEU B C 1
ATOM 4027 O O . LEU B 1 269 ? 25.343 -15.595 45.647 1.00 70.73 269 LEU B O 1
ATOM 4032 N N . GLU B 1 270 ? 24.184 -14.475 47.213 1.00 74.98 270 GLU B N 1
ATOM 4033 C CA . GLU B 1 270 ? 24.514 -15.434 48.262 1.00 78.53 270 GLU B CA 1
ATOM 4034 C C . GLU B 1 270 ? 23.833 -16.768 47.942 1.00 81.32 270 GLU B C 1
ATOM 4035 O O . GLU B 1 270 ? 24.521 -17.829 48.001 1.00 82.00 270 GLU B O 1
ATOM 4041 N N . ASN C 1 15 ? -9.966 -2.302 36.659 1.00 73.12 15 ASN C N 1
ATOM 4042 C CA . ASN C 1 15 ? -8.999 -3.425 36.618 1.00 76.18 15 ASN C CA 1
ATOM 4043 C C . ASN C 1 15 ? -9.547 -4.677 37.335 1.00 81.87 15 ASN C C 1
ATOM 4044 O O . ASN C 1 15 ? -9.209 -5.816 36.986 1.00 84.73 15 ASN C O 1
ATOM 4049 N N . LYS C 1 16 ? -10.381 -4.461 38.350 1.00 83.86 16 LYS C N 1
ATOM 4050 C CA . LYS C 1 16 ? -10.964 -5.559 39.131 1.00 81.16 16 LYS C CA 1
ATOM 4051 C C . LYS C 1 16 ? -12.175 -5.100 39.939 1.00 82.60 16 LYS C C 1
ATOM 4052 O O . LYS C 1 16 ? -12.182 -4.004 40.502 1.00 80.60 16 LYS C O 1
ATOM 4058 N N . SER C 1 17 ? -13.195 -5.951 39.982 1.00 84.40 17 SER C N 1
ATOM 4059 C CA . SER C 1 17 ? -14.419 -5.666 40.721 1.00 86.74 17 SER C CA 1
ATOM 4060 C C . SER C 1 17 ? -15.221 -6.953 40.865 1.00 86.26 17 SER C C 1
ATOM 4061 O O . SER C 1 17 ? -15.405 -7.686 39.890 1.00 86.40 17 SER C O 1
ATOM 4064 N N . THR C 1 18 ? -15.693 -7.232 42.080 1.00 85.21 18 THR C N 1
ATOM 4065 C CA . THR C 1 18 ? -16.460 -8.452 42.338 1.00 82.94 18 THR C CA 1
ATOM 4066 C C . THR C 1 18 ? -17.938 -8.293 41.983 1.00 79.42 18 THR C C 1
ATOM 4067 O O . THR C 1 18 ? -18.471 -7.191 41.933 1.00 77.49 18 THR C O 1
ATOM 4071 N N . PHE C 1 19 ? -18.585 -9.416 41.728 1.00 78.93 19 PHE C N 1
ATOM 4072 C CA . PHE C 1 19 ? -19.988 -9.425 41.388 1.00 78.75 19 PHE C CA 1
ATOM 4073 C C . PHE C 1 19 ? -20.690 -10.548 42.141 1.00 80.91 19 PHE C C 1
ATOM 4074 O O . PHE C 1 19 ? -20.377 -11.728 41.962 1.00 80.81 19 PHE C O 1
ATOM 4082 N N . SER C 1 20 ? -21.623 -10.164 43.006 1.00 82.05 20 SER C N 1
ATOM 4083 C CA . SER C 1 20 ? -22.388 -11.120 43.790 1.00 84.10 20 SER C CA 1
ATOM 4084 C C . SER C 1 20 ? -23.173 -12.032 42.854 1.00 87.47 20 SER C C 1
ATOM 4085 O O . SER C 1 20 ? -23.782 -11.569 41.879 1.00 86.99 20 SER C O 1
ATOM 4088 N N . LEU C 1 21 ? -23.166 -13.326 43.167 1.00 88.14 21 LEU C N 1
ATOM 4089 C CA . LEU C 1 21 ? -23.860 -14.321 42.363 1.00 88.64 21 LEU C CA 1
ATOM 4090 C C . LEU C 1 21 ? -25.077 -14.822 43.120 1.00 91.02 21 LEU C C 1
ATOM 4091 O O . LEU C 1 21 ? -26.213 -14.438 42.823 1.00 89.65 21 LEU C O 1
ATOM 4096 N N . ASN C 1 22 ? -24.838 -15.678 44.109 1.00 93.34 22 ASN C N 1
ATOM 4097 C CA . ASN C 1 22 ? -25.925 -16.221 44.914 1.00 93.50 22 ASN C CA 1
ATOM 4098 C C . ASN C 1 22 ? -25.750 -15.853 46.368 1.00 93.97 22 ASN C C 1
ATOM 4099 O O . ASN C 1 22 ? -24.980 -14.955 46.705 1.00 95.11 22 ASN C O 1
ATOM 4104 N N . ASP C 1 23 ? -26.481 -16.540 47.230 1.00 94.63 23 ASP C N 1
ATOM 4105 C CA . ASP C 1 23 ? -26.410 -16.273 48.651 1.00 95.22 23 ASP C CA 1
ATOM 4106 C C . ASP C 1 23 ? -24.964 -16.478 49.096 1.00 94.94 23 ASP C C 1
ATOM 4107 O O . ASP C 1 23 ? -24.420 -15.717 49.905 1.00 91.22 23 ASP C O 1
ATOM 4112 N N . THR C 1 24 ? -24.335 -17.499 48.526 1.00 95.58 24 THR C N 1
ATOM 4113 C CA . THR C 1 24 ? -22.953 -17.834 48.857 1.00 96.17 24 THR C CA 1
ATOM 4114 C C . THR C 1 24 ? -22.160 -18.241 47.612 1.00 96.22 24 THR C C 1
ATOM 4115 O O . THR C 1 24 ? -22.035 -19.427 47.294 1.00 95.00 24 THR C O 1
ATOM 4119 N N . ALA C 1 25 ? -21.614 -17.248 46.918 1.00 96.18 25 ALA C N 1
ATOM 4120 C CA . ALA C 1 25 ? -20.858 -17.503 45.702 1.00 94.78 25 ALA C CA 1
ATOM 4121 C C . ALA C 1 25 ? -20.291 -16.226 45.098 1.00 93.95 25 ALA C C 1
ATOM 4122 O O . ALA C 1 25 ? -20.966 -15.541 44.324 1.00 94.32 25 ALA C O 1
ATOM 4124 N N . TRP C 1 26 ? -19.053 -15.912 45.461 1.00 92.58 26 TRP C N 1
ATOM 4125 C CA . TRP C 1 26 ? -18.369 -14.733 44.943 1.00 93.63 26 TRP C CA 1
ATOM 4126 C C . TRP C 1 26 ? -17.864 -15.032 43.537 1.00 92.55 26 TRP C C 1
ATOM 4127 O O . TRP C 1 26 ? -17.631 -16.194 43.184 1.00 92.81 26 TRP C O 1
ATOM 4138 N N . VAL C 1 27 ? -17.705 -13.986 42.731 1.00 87.97 27 VAL C N 1
ATOM 4139 C CA . VAL C 1 27 ? -17.189 -14.143 41.373 1.00 83.09 27 VAL C CA 1
ATOM 4140 C C . VAL C 1 27 ? -16.317 -12.941 41.039 1.00 82.44 27 VAL C C 1
ATOM 4141 O O . VAL C 1 27 ? -16.783 -11.950 40.478 1.00 79.17 27 VAL C O 1
ATOM 4145 N N . ASP C 1 28 ? -15.041 -13.035 41.404 1.00 81.33 28 ASP C N 1
ATOM 4146 C CA . ASP C 1 28 ? -14.081 -11.974 41.144 1.00 75.94 28 ASP C CA 1
ATOM 4147 C C . ASP C 1 28 ? -13.847 -11.877 39.633 1.00 72.28 28 ASP C C 1
ATOM 4148 O O . ASP C 1 28 ? -13.575 -12.874 38.965 1.00 67.88 28 ASP C O 1
ATOM 4153 N N . PHE C 1 29 ? -13.962 -10.670 39.099 1.00 70.61 29 PHE C N 1
ATOM 4154 C CA . PHE C 1 29 ? -13.755 -10.464 37.677 1.00 72.37 29 PHE C CA 1
ATOM 4155 C C . PHE C 1 29 ? -12.612 -9.514 37.383 1.00 73.04 29 PHE C C 1
ATOM 4156 O O . PHE C 1 29 ? -12.722 -8.304 37.610 1.00 74.94 29 PHE C O 1
ATOM 4164 N N . TYR C 1 30 ? -11.524 -10.054 36.852 1.00 71.06 30 TYR C N 1
ATOM 4165 C CA . TYR C 1 30 ? -10.380 -9.224 36.526 1.00 73.42 30 TYR C CA 1
ATOM 4166 C C . TYR C 1 30 ? -10.430 -8.773 35.065 1.00 73.13 30 TYR C C 1
ATOM 4167 O O . TYR C 1 30 ? -10.603 -9.582 34.146 1.00 73.80 30 TYR C O 1
ATOM 4176 N N . GLN C 1 31 ? -10.277 -7.470 34.860 1.00 70.15 31 GLN C N 1
ATOM 4177 C CA . GLN C 1 31 ? -10.316 -6.905 33.522 1.00 67.65 31 GLN C CA 1
ATOM 4178 C C . GLN C 1 31 ? -9.228 -5.883 33.328 1.00 66.87 31 GLN C C 1
ATOM 4179 O O . GLN C 1 31 ? -8.867 -5.178 34.259 1.00 65.82 31 GLN C O 1
ATOM 4185 N N . LEU C 1 32 ? -8.714 -5.797 32.110 1.00 69.25 32 LEU C N 1
ATOM 4186 C CA . LEU C 1 32 ? -7.674 -4.826 31.796 1.00 70.89 32 LEU C CA 1
ATOM 4187 C C . LEU C 1 32 ? -8.108 -4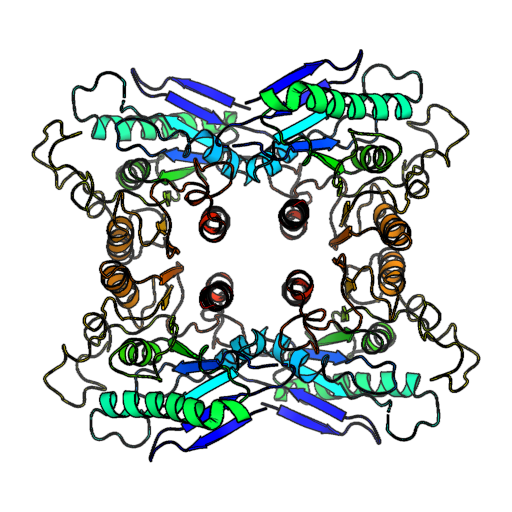.157 30.512 1.00 72.44 32 LEU C C 1
ATOM 4188 O O . LEU C 1 32 ? -9.238 -4.373 30.078 1.00 73.90 32 LEU C O 1
ATOM 4193 N N . GLN C 1 33 ? -7.243 -3.335 29.919 1.00 72.83 33 GLN C N 1
ATOM 4194 C CA . GLN C 1 33 ? -7.563 -2.668 28.655 1.00 75.01 33 GLN C CA 1
ATOM 4195 C C . GLN C 1 33 ? -6.321 -2.289 27.861 1.00 77.27 33 GLN C C 1
ATOM 4196 O O . GLN C 1 33 ? -5.413 -1.680 28.418 1.00 82.45 33 GLN C O 1
ATOM 4202 N N . ASN C 1 34 ? -6.292 -2.636 26.566 1.00 76.67 34 ASN C N 1
ATOM 4203 C CA . ASN C 1 34 ? -5.155 -2.315 25.682 1.00 73.66 34 ASN C CA 1
ATOM 4204 C C . ASN C 1 34 ? -4.686 -0.857 25.863 1.00 74.82 34 ASN C C 1
ATOM 4205 O O . ASN C 1 34 ? -5.425 0.111 25.598 1.00 72.46 34 ASN C O 1
ATOM 4210 N N . TYR C 1 41 ? -10.538 -4.097 20.950 1.00 80.55 41 TYR C N 1
ATOM 4211 C CA . TYR C 1 41 ? -10.213 -5.511 21.126 1.00 79.22 41 TYR C CA 1
ATOM 4212 C C . TYR C 1 41 ? -11.302 -6.243 21.877 1.00 75.72 41 TYR C C 1
ATOM 4213 O O . TYR C 1 41 ? -12.271 -5.652 22.345 1.00 71.02 41 TYR C O 1
ATOM 4222 N N . THR C 1 42 ? -11.110 -7.548 21.986 1.00 76.40 42 THR C N 1
ATOM 4223 C CA . THR C 1 42 ? -12.041 -8.424 22.667 1.00 76.88 42 THR C CA 1
ATOM 4224 C C . THR C 1 42 ? -11.207 -9.603 23.140 1.00 74.92 42 THR C C 1
ATOM 4225 O O . THR C 1 42 ? -11.199 -10.658 22.498 1.00 73.77 42 THR C O 1
ATOM 4229 N N . PHE C 1 43 ? -10.491 -9.404 24.250 1.00 70.98 43 PHE C N 1
ATOM 4230 C CA . PHE C 1 43 ? -9.625 -10.439 24.826 1.00 62.84 43 PHE C CA 1
ATOM 4231 C C . PHE C 1 43 ? -10.388 -11.685 25.248 1.00 58.35 43 PHE C C 1
ATOM 4232 O O . PHE C 1 43 ? -11.443 -11.609 25.884 1.00 50.88 43 PHE C O 1
ATOM 4240 N N . PRO C 1 44 ? -9.853 -12.857 24.906 1.00 56.11 44 PRO C N 1
ATOM 4241 C CA . PRO C 1 44 ? -10.526 -14.095 25.281 1.00 54.76 44 PRO C CA 1
ATOM 4242 C C . PRO C 1 44 ? -10.413 -14.254 26.788 1.00 53.97 44 PRO C C 1
ATOM 4243 O O . PRO C 1 44 ? -9.315 -14.239 27.341 1.00 57.89 44 PRO C O 1
ATOM 4247 N N . ALA C 1 45 ? -11.544 -14.410 27.453 1.00 56.08 45 ALA C N 1
ATOM 4248 C CA . ALA C 1 45 ? -11.548 -14.551 28.895 1.00 53.02 45 ALA C CA 1
ATOM 4249 C C . ALA C 1 45 ? -11.433 -15.995 29.256 1.00 51.29 45 ALA C C 1
ATOM 4250 O O . ALA C 1 45 ? -11.506 -16.868 28.387 1.00 51.85 45 ALA C O 1
ATOM 4252 N N . ILE C 1 46 ? -11.296 -16.241 30.554 1.00 50.24 46 ILE C N 1
ATOM 4253 C CA . ILE C 1 46 ? -11.147 -17.601 31.063 1.00 49.88 46 ILE C CA 1
ATOM 4254 C C . ILE C 1 46 ? -11.591 -17.622 32.528 1.00 47.62 46 ILE C C 1
ATOM 4255 O O . ILE C 1 46 ? -11.161 -16.796 33.339 1.00 46.10 46 ILE C O 1
ATOM 4260 N N . ILE C 1 47 ? -12.493 -18.547 32.838 1.00 47.40 47 ILE C N 1
ATOM 4261 C CA . ILE C 1 47 ? -13.018 -18.681 34.187 1.00 46.98 47 ILE C CA 1
ATOM 4262 C C . ILE C 1 47 ? -12.170 -19.675 34.907 1.00 49.85 47 ILE C C 1
ATOM 4263 O O . ILE C 1 47 ? -11.807 -20.696 34.321 1.00 50.57 47 ILE C O 1
ATOM 4268 N N . ILE C 1 48 ? -11.856 -19.393 36.174 1.00 52.40 48 ILE C N 1
ATOM 4269 C CA . ILE C 1 48 ? -11.026 -20.307 36.983 1.00 52.78 48 ILE C CA 1
ATOM 4270 C C . ILE C 1 48 ? -11.795 -20.913 38.158 1.00 52.30 48 ILE C C 1
ATOM 4271 O O . ILE C 1 48 ? -12.675 -20.269 38.733 1.00 53.40 48 ILE C O 1
ATOM 4276 N N . CYS C 1 49 ? -11.453 -22.149 38.502 1.00 51.54 49 CYS C N 1
ATOM 4277 C CA . CYS C 1 49 ? -12.102 -22.847 39.596 1.00 56.64 49 CYS C CA 1
ATOM 4278 C C . CYS C 1 49 ? -11.080 -23.329 40.577 1.00 56.50 49 CYS C C 1
ATOM 4279 O O . CYS C 1 49 ? -10.615 -24.477 40.499 1.00 56.33 49 CYS C O 1
ATOM 4282 N N . PRO C 1 50 ? -10.706 -22.453 41.521 1.00 57.21 50 PRO C N 1
ATOM 4283 C CA . PRO C 1 50 ? -9.716 -22.797 42.547 1.00 56.13 50 PRO C CA 1
ATOM 4284 C C . PRO C 1 50 ? -10.120 -24.023 43.352 1.00 57.13 50 PRO C C 1
ATOM 4285 O O . PRO C 1 50 ? -11.285 -24.180 43.687 1.00 55.09 50 PRO C O 1
ATOM 4289 N N . GLY C 1 51 ? -9.147 -24.891 43.635 1.00 63.20 51 GLY C N 1
ATOM 4290 C CA . GLY C 1 51 ? -9.398 -26.104 44.402 1.00 66.27 51 GLY C CA 1
ATOM 4291 C C . GLY C 1 51 ? -9.547 -25.866 45.898 1.00 69.15 51 GLY C C 1
ATOM 4292 O O . GLY C 1 51 ? -9.481 -24.724 46.376 1.00 66.97 51 GLY C O 1
ATOM 4293 N N . GLY C 1 52 ? -9.759 -26.943 46.647 1.00 69.08 52 GLY C N 1
ATOM 4294 C CA . GLY C 1 52 ? -9.905 -26.795 48.082 1.00 73.95 52 GLY C CA 1
ATOM 4295 C C . GLY C 1 52 ? -10.874 -27.785 48.685 1.00 75.97 52 GLY C C 1
ATOM 4296 O O . GLY C 1 52 ? -11.488 -27.521 49.725 1.00 76.02 52 GLY C O 1
ATOM 4297 N N . GLY C 1 53 ? -10.999 -28.934 48.020 1.00 76.77 53 GLY C N 1
ATOM 4298 C CA . GLY C 1 53 ? -11.893 -29.997 48.470 1.00 76.47 53 GLY C CA 1
ATOM 4299 C C . GLY C 1 53 ? -13.334 -29.623 48.820 1.00 76.37 53 GLY C C 1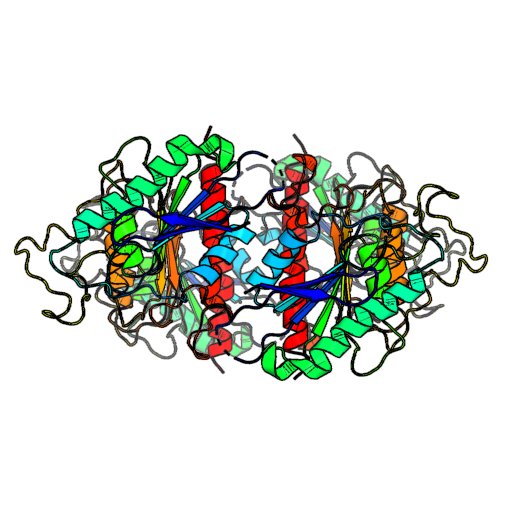
ATOM 4300 O O . GLY C 1 53 ? -13.939 -30.236 49.711 1.00 73.63 53 GLY C O 1
ATOM 4301 N N . TYR C 1 54 ? -13.885 -28.631 48.114 1.00 76.17 54 TYR C N 1
ATOM 4302 C CA . TYR C 1 54 ? -15.251 -28.153 48.339 1.00 73.28 54 TYR C CA 1
ATOM 4303 C C . TYR C 1 54 ? -15.412 -27.589 49.743 1.00 74.19 54 TYR C C 1
ATOM 4304 O O . TYR C 1 54 ? -16.468 -27.070 50.083 1.00 75.68 54 TYR C O 1
ATOM 4313 N N . GLN C 1 55 ? -14.353 -27.700 50.546 1.00 75.47 55 GLN C N 1
ATOM 4314 C CA . GLN C 1 55 ? -14.328 -27.187 51.917 1.00 75.93 55 GLN C CA 1
ATOM 4315 C C . GLN C 1 55 ? -14.123 -25.666 51.857 1.00 76.37 55 GLN C C 1
ATOM 4316 O O . GLN C 1 55 ? -14.967 -24.890 52.312 1.00 73.15 55 GLN C O 1
ATOM 4322 N N . HIS C 1 56 ? -13.006 -25.250 51.269 1.00 77.62 56 HIS C N 1
ATOM 4323 C CA . HIS C 1 56 ? -12.684 -23.835 51.138 1.00 78.18 56 HIS C CA 1
ATOM 4324 C C . HIS C 1 56 ? -12.194 -23.506 49.725 1.00 76.32 56 HIS C C 1
ATOM 4325 O O . HIS C 1 56 ? -12.504 -24.200 48.755 1.00 74.27 56 HIS C O 1
ATOM 4332 N N . ILE C 1 57 ? -11.416 -22.440 49.622 1.00 75.98 57 ILE C N 1
ATOM 4333 C CA . ILE C 1 57 ? -10.883 -22.011 48.343 1.00 76.39 57 ILE C CA 1
ATOM 4334 C C . ILE C 1 57 ? -9.377 -21.808 48.460 1.00 79.51 57 ILE C C 1
ATOM 4335 O O . ILE C 1 57 ? -8.920 -20.788 48.998 1.00 78.63 57 ILE C O 1
ATOM 4340 N N . SER C 1 58 ? -8.616 -22.785 47.958 1.00 81.02 58 SER C N 1
ATOM 4341 C CA . SER C 1 58 ? -7.151 -22.736 48.008 1.00 81.95 58 SER C CA 1
ATOM 4342 C C . SER C 1 58 ? -6.690 -21.388 47.478 1.00 80.47 58 SER C C 1
ATOM 4343 O O . SER C 1 58 ? -6.673 -21.150 46.275 1.00 77.58 58 SER C O 1
ATOM 4346 N N . GLN C 1 59 ? -6.326 -20.509 48.400 1.00 82.41 59 GLN C N 1
ATOM 4347 C CA . GLN C 1 59 ? -5.897 -19.178 48.048 1.00 84.33 59 GLN C CA 1
ATOM 4348 C C . GLN C 1 59 ? -4.759 -19.237 47.041 1.00 85.74 59 GLN C C 1
ATOM 4349 O O . GLN C 1 59 ? -4.735 -18.468 46.068 1.00 88.79 59 GLN C O 1
ATOM 4355 N N . ARG C 1 60 ? -3.824 -20.160 47.259 1.00 82.99 60 ARG C N 1
ATOM 4356 C CA . ARG C 1 60 ? -2.681 -20.298 46.355 1.00 78.44 60 ARG C CA 1
ATOM 4357 C C . ARG C 1 60 ? -3.049 -20.855 44.971 1.00 75.96 60 ARG C C 1
ATOM 4358 O O . ARG C 1 60 ? -2.185 -21.274 44.209 1.00 77.54 60 ARG C O 1
ATOM 4366 N N . GLU C 1 61 ? -4.337 -20.835 44.649 1.00 72.20 61 GLU C N 1
ATOM 4367 C CA . GLU C 1 61 ? -4.811 -21.302 43.361 1.00 65.79 61 GLU C CA 1
ATOM 4368 C C . GLU C 1 61 ? -5.767 -20.250 42.806 1.00 65.10 61 GLU C C 1
ATOM 4369 O O . GLU C 1 61 ? -6.483 -20.506 41.841 1.00 66.99 61 GLU C O 1
ATOM 4375 N N . SER C 1 62 ? -5.788 -19.071 43.426 1.00 64.48 62 SER C N 1
ATOM 4376 C CA . SER C 1 62 ? -6.677 -17.988 42.988 1.00 65.66 62 SER C CA 1
ATOM 4377 C C . SER C 1 62 ? -5.908 -16.791 42.432 1.00 64.37 62 SER C C 1
ATOM 4378 O O . SER C 1 62 ? -5.253 -16.867 41.387 1.00 59.63 62 SER C O 1
ATOM 4381 N N . ASP C 1 63 ? -5.996 -15.685 43.151 1.00 65.22 63 ASP C N 1
ATOM 4382 C CA . ASP C 1 63 ? -5.341 -14.461 42.746 1.00 67.54 63 ASP C CA 1
ATOM 4383 C C . ASP C 1 63 ? -4.031 -14.683 41.995 1.00 66.07 63 ASP C C 1
ATOM 4384 O O . ASP C 1 63 ? -3.844 -14.145 40.897 1.00 64.01 63 ASP C O 1
ATOM 4389 N N . PRO C 1 64 ? -3.099 -15.475 42.576 1.00 67.59 64 PRO C N 1
ATOM 4390 C CA . PRO C 1 64 ? -1.818 -15.713 41.893 1.00 65.37 64 PRO C CA 1
ATOM 4391 C C . PRO C 1 64 ? -2.060 -16.312 40.505 1.00 61.88 64 PRO C C 1
ATOM 4392 O O . PRO C 1 64 ? -1.511 -15.851 39.498 1.00 60.13 64 PRO C O 1
ATOM 4396 N N . LEU C 1 65 ? -2.918 -17.327 40.470 1.00 56.46 65 LEU C N 1
ATOM 4397 C CA . LEU C 1 65 ? -3.254 -18.002 39.239 1.00 48.53 65 LEU C CA 1
ATOM 4398 C C . LEU C 1 65 ? -3.821 -16.998 38.258 1.00 45.02 65 LEU C C 1
ATOM 4399 O O . LEU C 1 65 ? -3.451 -16.984 37.090 1.00 41.90 65 LEU C O 1
ATOM 4404 N N . ALA C 1 66 ? -4.707 -16.142 38.757 1.00 44.10 66 ALA C N 1
ATOM 4405 C CA . ALA C 1 66 ? -5.349 -15.112 37.943 1.00 39.92 66 ALA C CA 1
ATOM 4406 C C . ALA C 1 66 ? -4.327 -14.279 37.217 1.00 36.02 66 ALA C C 1
ATOM 4407 O O . ALA C 1 66 ? -4.324 -14.206 35.994 1.00 30.95 66 ALA C O 1
ATOM 4409 N N . LEU C 1 67 ? -3.461 -13.645 37.989 1.00 36.05 67 LEU C N 1
ATOM 4410 C CA . LEU C 1 67 ? -2.435 -12.812 37.403 1.00 40.72 67 LEU C CA 1
ATOM 4411 C C . LEU C 1 67 ? -1.718 -13.558 36.308 1.00 36.73 67 LEU C C 1
ATOM 4412 O O . LEU C 1 67 ? -1.570 -13.048 35.209 1.00 35.59 67 LEU C O 1
ATOM 4417 N N . ALA C 1 68 ? -1.287 -14.776 36.596 1.00 34.94 68 ALA C N 1
ATOM 4418 C CA . ALA C 1 68 ? -0.578 -15.550 35.584 1.00 35.30 68 ALA C CA 1
ATOM 4419 C C . ALA C 1 68 ? -1.222 -15.376 34.200 1.00 34.11 68 ALA C C 1
ATOM 4420 O O . ALA C 1 68 ? -0.587 -14.927 33.244 1.00 30.47 68 ALA C O 1
ATOM 4422 N N . PHE C 1 69 ? -2.500 -15.713 34.113 1.00 36.15 69 PHE C N 1
ATOM 4423 C CA . PHE C 1 69 ? -3.236 -15.637 32.854 1.00 36.83 69 PHE C CA 1
ATOM 4424 C C . PHE C 1 69 ? -3.514 -14.224 32.405 1.00 37.60 69 PHE C C 1
ATOM 4425 O O . PHE C 1 69 ? -3.414 -13.871 31.216 1.00 37.14 69 PHE C O 1
ATOM 4433 N N . LEU C 1 70 ? -3.881 -13.406 33.371 1.00 38.80 70 LEU C N 1
ATOM 4434 C CA . LEU C 1 70 ? -4.180 -12.027 33.085 1.00 41.21 70 LEU C CA 1
ATOM 4435 C C . LEU C 1 70 ? -2.947 -11.454 32.415 1.00 42.60 70 LEU C C 1
ATOM 4436 O O . LEU C 1 70 ? -3.037 -10.594 31.548 1.00 43.12 70 LEU C O 1
ATOM 4441 N N . ALA C 1 71 ? -1.781 -11.950 32.799 1.00 43.67 71 ALA C N 1
ATOM 4442 C CA . ALA C 1 71 ? -0.551 -11.453 32.193 1.00 44.91 71 ALA C CA 1
ATOM 4443 C C . ALA C 1 71 ? -0.345 -12.087 30.811 1.00 49.55 71 ALA C C 1
ATOM 4444 O O . ALA C 1 71 ? 0.201 -11.453 29.899 1.00 49.24 71 ALA C O 1
ATOM 4446 N N . GLN C 1 72 ? -0.777 -13.344 30.679 1.00 50.56 72 GLN C N 1
ATOM 4447 C CA . GLN C 1 72 ? -0.662 -14.107 29.444 1.00 44.55 72 GLN C CA 1
ATOM 4448 C C . GLN C 1 72 ? -1.716 -13.594 28.438 1.00 45.74 72 GLN C C 1
ATOM 4449 O O . GLN C 1 72 ? -1.927 -14.183 27.379 1.00 45.11 72 GLN C O 1
ATOM 4455 N N . GLY C 1 73 ? -2.372 -12.489 28.786 1.00 46.98 73 GLY C N 1
ATOM 4456 C CA . GLY C 1 73 ? -3.360 -11.891 27.903 1.00 53.13 73 GLY C CA 1
ATOM 4457 C C . GLY C 1 73 ? -4.750 -12.511 27.905 1.00 58.89 73 GLY C C 1
ATOM 4458 O O . GLY C 1 73 ? -5.321 -12.813 26.847 1.00 61.15 73 GLY C O 1
ATOM 4459 N N . TYR C 1 74 ? -5.317 -12.687 29.095 1.00 59.06 74 TYR C N 1
ATOM 4460 C CA . TYR C 1 74 ? -6.642 -13.281 29.228 1.00 53.75 74 TYR C CA 1
ATOM 4461 C C . TYR C 1 74 ? -7.464 -12.593 30.296 1.00 54.89 74 TYR C C 1
ATOM 4462 O O . TYR C 1 74 ? -6.961 -12.332 31.389 1.00 56.23 74 TYR C O 1
ATOM 4471 N N . GLN C 1 75 ? -8.724 -12.300 29.982 1.00 56.39 75 GLN C N 1
ATOM 4472 C CA . GLN C 1 75 ? -9.623 -11.689 30.956 1.00 53.00 75 GLN C CA 1
ATOM 4473 C C . GLN C 1 75 ? -9.873 -12.814 31.955 1.00 52.73 75 GLN C C 1
ATOM 4474 O O . GLN C 1 75 ? -10.151 -13.958 31.571 1.00 47.89 75 GLN C O 1
ATOM 4480 N N . VAL C 1 76 ? -9.764 -12.488 33.236 1.00 54.27 76 VAL C N 1
ATOM 4481 C CA . VAL C 1 76 ? -9.934 -13.495 34.275 1.00 55.54 76 VAL C CA 1
ATOM 4482 C C . VAL C 1 76 ? -11.181 -13.376 35.138 1.00 56.54 76 VAL C C 1
ATOM 4483 O O . VAL C 1 76 ? -11.458 -12.313 35.706 1.00 58.76 76 VAL C O 1
ATOM 4487 N N . LEU C 1 77 ? -11.917 -14.482 35.239 1.00 55.21 77 LEU C N 1
ATOM 4488 C CA . LEU C 1 77 ? -13.129 -14.552 36.056 1.00 54.66 77 LEU C CA 1
ATOM 4489 C C . LEU C 1 77 ? -12.909 -15.619 37.099 1.00 56.76 77 LEU C C 1
ATOM 4490 O O . LEU C 1 77 ? -13.140 -16.805 36.851 1.00 52.27 77 LEU C O 1
ATOM 4495 N N . LEU C 1 78 ? -12.445 -15.189 38.267 1.00 60.64 78 LEU C N 1
ATOM 4496 C CA . LEU C 1 78 ? -12.167 -16.104 39.364 1.00 59.35 78 LEU C CA 1
ATOM 4497 C C . LEU C 1 78 ? -13.484 -16.373 40.081 1.00 58.61 78 LEU C C 1
ATOM 4498 O O . LEU C 1 78 ? -14.086 -15.476 40.663 1.00 55.13 78 LEU C O 1
ATOM 4503 N N . LEU C 1 79 ? -13.934 -17.617 40.020 1.00 59.97 79 LEU C N 1
ATOM 4504 C CA . LEU C 1 79 ? -15.190 -17.988 40.649 1.00 65.94 79 LEU C CA 1
ATOM 4505 C C . LEU C 1 79 ? -15.025 -18.541 42.048 1.00 70.74 79 LEU C C 1
ATOM 4506 O O . LEU C 1 79 ? -14.366 -19.567 42.243 1.00 72.91 79 LEU C O 1
ATOM 4511 N N . ASN C 1 80 ? -15.648 -17.871 43.015 1.00 71.96 80 ASN C N 1
ATOM 4512 C CA . ASN C 1 80 ? -15.583 -18.301 44.404 1.00 71.49 80 ASN C CA 1
ATOM 4513 C C . ASN C 1 80 ? -16.849 -19.065 44.735 1.00 72.25 80 ASN C C 1
ATOM 4514 O O . ASN C 1 80 ? -17.660 -18.629 45.555 1.00 71.05 80 ASN C O 1
ATOM 4519 N N . TYR C 1 81 ? -16.999 -20.211 44.076 1.00 74.95 81 TYR C N 1
ATOM 4520 C CA . TYR C 1 81 ? -18.150 -21.098 44.235 1.00 76.94 81 TYR C CA 1
ATOM 4521 C C . TYR C 1 81 ? -18.382 -21.592 45.663 1.00 80.27 81 TYR C C 1
ATOM 4522 O O . TYR C 1 81 ? -17.450 -21.934 46.398 1.00 81.61 81 TYR C O 1
ATOM 4531 N N . THR C 1 82 ? -19.649 -21.636 46.036 1.00 81.90 82 THR C N 1
ATOM 4532 C CA . THR C 1 82 ? -20.049 -22.082 47.357 1.00 86.48 82 THR C CA 1
ATOM 4533 C C . THR C 1 82 ? -19.300 -23.348 47.832 1.00 87.07 82 THR C C 1
ATOM 4534 O O . THR C 1 82 ? -19.054 -24.275 47.049 1.00 87.48 82 THR C O 1
ATOM 4538 N N . VAL C 1 83 ? -18.934 -23.372 49.115 1.00 86.32 83 VAL C N 1
ATOM 4539 C CA . VAL C 1 83 ? -18.233 -24.517 49.718 1.00 87.29 83 VAL C CA 1
ATOM 4540 C C . VAL C 1 83 ? -18.598 -24.663 51.205 1.00 87.67 83 VAL C C 1
ATOM 4541 O O . VAL C 1 83 ? -19.283 -23.803 51.755 1.00 88.98 83 VAL C O 1
ATOM 4553 N N . ASN C 1 85 ? -17.561 -23.772 53.694 1.00 89.33 85 ASN C N 1
ATOM 4554 C CA . ASN C 1 85 ? -16.994 -22.685 54.474 1.00 90.96 85 ASN C CA 1
ATOM 4555 C C . ASN C 1 85 ? -18.003 -21.592 54.753 1.00 89.78 85 ASN C C 1
ATOM 4556 O O . ASN C 1 85 ? -17.635 -20.507 55.196 1.00 87.90 85 ASN C O 1
ATOM 4561 N N . LYS C 1 86 ? -19.275 -21.869 54.482 1.00 91.48 86 LYS C N 1
ATOM 4562 C CA . LYS C 1 86 ? -20.333 -20.889 54.733 1.00 94.63 86 LYS C CA 1
ATOM 4563 C C . LYS C 1 86 ? -21.618 -21.573 55.225 1.00 97.27 86 LYS C C 1
ATOM 4564 O O . LYS C 1 86 ? -22.715 -21.262 54.753 1.00 98.48 86 LYS C O 1
ATOM 4570 N N . GLY C 1 87 ? -21.480 -22.500 56.173 1.00 99.03 87 GLY C N 1
ATOM 4571 C CA . GLY C 1 87 ? -22.645 -23.195 56.701 1.00 99.21 87 GLY C CA 1
ATOM 4572 C C . GLY C 1 87 ? -23.217 -24.149 55.675 1.00 99.17 87 GLY C C 1
ATOM 4573 O O . GLY C 1 87 ? -24.148 -23.812 54.937 1.00 96.92 87 GLY C O 1
ATOM 4574 N N . THR C 1 88 ? -22.650 -25.349 55.633 1.00 101.27 88 THR C N 1
ATOM 4575 C CA . THR C 1 88 ? -23.079 -26.362 54.683 1.00 104.05 88 THR C CA 1
ATOM 4576 C C . THR C 1 88 ? -24.320 -27.143 55.120 1.00 105.51 88 THR C C 1
ATOM 4577 O O . THR C 1 88 ? -24.429 -27.579 56.271 1.00 105.34 88 THR C O 1
ATOM 4581 N N . ASN C 1 89 ? -25.255 -27.310 54.186 1.00 106.96 89 ASN C N 1
ATOM 4582 C CA . ASN C 1 89 ? -26.493 -28.036 54.434 1.00 106.28 89 ASN C CA 1
ATOM 4583 C C . ASN C 1 89 ? -26.577 -29.224 53.482 1.00 107.36 89 ASN C C 1
ATOM 4584 O O . ASN C 1 89 ? -26.223 -30.342 53.853 1.00 105.32 89 ASN C O 1
ATOM 4589 N N . TYR C 1 90 ? -27.021 -28.962 52.250 1.00 109.59 90 TYR C N 1
ATOM 4590 C CA . TYR C 1 90 ? -27.182 -29.993 51.218 1.00 112.37 90 TYR C CA 1
ATOM 4591 C C . TYR C 1 90 ? -25.992 -30.057 50.244 1.00 111.54 90 TYR C C 1
ATOM 4592 O O . TYR C 1 90 ? -25.167 -29.141 50.205 1.00 111.97 90 TYR C O 1
ATOM 4601 N N . ASN C 1 91 ? -25.897 -31.153 49.487 1.00 109.55 91 ASN C N 1
ATOM 4602 C CA . ASN C 1 91 ? -24.830 -31.338 48.501 1.00 106.69 91 ASN C CA 1
ATOM 4603 C C . ASN C 1 91 ? -24.966 -30.327 47.383 1.00 105.98 91 ASN C C 1
ATOM 4604 O O . ASN C 1 91 ? -25.511 -30.631 46.320 1.00 106.68 91 ASN C O 1
ATOM 4609 N N . PHE C 1 92 ? -24.464 -29.122 47.640 1.00 105.17 92 PHE C N 1
ATOM 4610 C CA . PHE C 1 92 ? -24.503 -28.011 46.682 1.00 101.66 92 PHE C CA 1
ATOM 4611 C C . PHE C 1 92 ? -23.692 -28.325 45.423 1.00 95.34 92 PHE C C 1
ATOM 4612 O O . PHE C 1 92 ? -23.554 -27.488 44.530 1.00 90.13 92 PHE C O 1
ATOM 4620 N N . LEU C 1 93 ? -23.162 -29.544 45.370 1.00 90.16 93 LEU C N 1
ATOM 4621 C CA . LEU C 1 93 ? -22.385 -29.983 44.229 1.00 88.00 93 LEU C CA 1
ATOM 4622 C C . LEU C 1 93 ? -23.169 -29.699 42.957 1.00 87.72 93 LEU C C 1
ATOM 4623 O O . LEU C 1 93 ? -22.608 -29.642 41.862 1.00 86.74 93 LEU C O 1
ATOM 4628 N N . SER C 1 94 ? -24.476 -29.526 43.109 1.00 88.91 94 SER C N 1
ATOM 4629 C CA . SER C 1 94 ? -25.334 -29.228 41.971 1.00 92.05 94 SER C CA 1
ATOM 4630 C C . SER C 1 94 ? -25.471 -27.725 41.889 1.00 91.72 94 SER C C 1
ATOM 4631 O O . SER C 1 94 ? -25.477 -27.142 40.804 1.00 91.24 94 SER C O 1
ATOM 4634 N N . GLN C 1 95 ? -25.571 -27.097 43.052 1.00 92.59 95 GLN C N 1
ATOM 4635 C CA . GLN C 1 95 ? -25.715 -25.649 43.114 1.00 93.42 95 GLN C CA 1
ATOM 4636 C C . GLN C 1 95 ? -24.485 -24.968 42.535 1.00 91.83 95 GLN C C 1
ATOM 4637 O O . GLN C 1 95 ? -24.555 -23.818 42.107 1.00 92.73 95 GLN C O 1
ATOM 4643 N N . ASN C 1 96 ? -23.360 -25.679 42.525 1.00 88.71 96 ASN C N 1
ATOM 4644 C CA . ASN C 1 96 ? -22.129 -25.117 41.980 1.00 86.80 96 ASN C CA 1
ATOM 4645 C C . ASN C 1 96 ? -22.251 -24.904 40.477 1.00 83.05 96 ASN C C 1
ATOM 4646 O O . ASN C 1 96 ? -22.115 -23.779 39.979 1.00 76.29 96 ASN C O 1
ATOM 4651 N N . LEU C 1 97 ? -22.519 -25.991 39.764 1.00 81.36 97 LEU C N 1
ATOM 4652 C CA . LEU C 1 97 ? -22.678 -25.937 38.320 1.00 82.68 97 LEU C CA 1
ATOM 4653 C C . LEU C 1 97 ? -23.481 -24.706 37.936 1.00 83.68 97 LEU C C 1
ATOM 4654 O O . LEU C 1 97 ? -23.241 -24.076 36.898 1.00 82.54 97 LEU C O 1
ATOM 4659 N N . GLU C 1 98 ? -24.440 -24.367 38.790 1.00 87.55 98 GLU C N 1
ATOM 4660 C CA . GLU C 1 98 ? -25.303 -23.209 38.559 1.00 91.71 98 GLU C CA 1
ATOM 4661 C C . GLU C 1 98 ? -24.419 -21.956 38.611 1.00 89.10 98 GLU C C 1
ATOM 4662 O O . GLU C 1 98 ? -24.353 -21.170 37.657 1.00 87.33 98 GLU C O 1
ATOM 4668 N N . GLU C 1 99 ? -23.727 -21.800 39.735 1.00 86.55 99 GLU C N 1
ATOM 4669 C CA . GLU C 1 99 ? -22.843 -20.671 39.966 1.00 82.96 99 GLU C CA 1
ATOM 4670 C C . GLU C 1 99 ? -21.934 -20.418 38.774 1.00 79.18 99 GLU C C 1
ATOM 4671 O O . GLU C 1 99 ? -21.945 -19.327 38.205 1.00 75.68 99 GLU C O 1
ATOM 4677 N N . VAL C 1 100 ? -21.157 -21.425 38.387 1.00 77.39 100 VAL C N 1
ATOM 4678 C CA . VAL C 1 100 ? -20.268 -21.283 37.232 1.00 74.41 100 VAL C CA 1
ATOM 4679 C C . VAL C 1 100 ? -21.103 -20.869 36.005 1.00 71.37 100 VAL C C 1
ATOM 4680 O O . VAL C 1 100 ? -20.759 -19.936 35.272 1.00 65.19 100 VAL C O 1
ATOM 4684 N N . GLN C 1 101 ? -22.218 -21.559 35.804 1.00 70.36 101 GLN C N 1
ATOM 4685 C CA . GLN C 1 101 ? -23.097 -21.249 34.697 1.00 70.94 101 GLN C CA 1
ATOM 4686 C C . GLN C 1 101 ? -23.410 -19.760 34.708 1.00 68.09 101 GLN C C 1
ATOM 4687 O O . GLN C 1 101 ? -23.299 -19.087 33.688 1.00 65.64 101 GLN C O 1
ATOM 4693 N N . ALA C 1 102 ? -23.790 -19.250 35.878 1.00 68.74 102 ALA C N 1
ATOM 4694 C CA . ALA C 1 102 ? -24.145 -17.836 36.040 1.00 67.96 102 ALA C CA 1
ATOM 4695 C C . ALA C 1 102 ? -23.040 -16.933 35.524 1.00 67.75 102 ALA C C 1
ATOM 4696 O O . ALA C 1 102 ? -23.293 -15.816 35.067 1.00 67.19 102 ALA C O 1
ATOM 4698 N N . VAL C 1 103 ? -21.812 -17.428 35.601 1.00 65.74 103 VAL C N 1
ATOM 4699 C CA . VAL C 1 103 ? -20.669 -16.672 35.144 1.00 65.05 103 VAL C CA 1
ATOM 4700 C C . VAL C 1 103 ? -20.769 -16.457 33.654 1.00 64.47 103 VAL C C 1
ATOM 4701 O O . VAL C 1 103 ? -20.694 -15.321 33.160 1.00 62.59 103 VAL C O 1
ATOM 4705 N N . PHE C 1 104 ? -20.929 -17.562 32.933 1.00 63.65 104 PHE C N 1
ATOM 4706 C CA . PHE C 1 104 ? -21.042 -17.484 31.484 1.00 62.17 104 PHE C CA 1
ATOM 4707 C C . PHE C 1 104 ? -22.177 -16.521 31.190 1.00 62.89 104 PHE C C 1
ATOM 4708 O O . PHE C 1 104 ? -22.016 -15.594 30.398 1.00 59.45 104 PHE C O 1
ATOM 4716 N N . SER C 1 105 ? -23.309 -16.741 31.864 1.00 66.31 105 SER C N 1
ATOM 4717 C CA . SER C 1 105 ? -24.499 -15.910 31.701 1.00 69.57 105 SER C CA 1
ATOM 4718 C C . SER C 1 105 ? -24.061 -14.469 31.819 1.00 73.26 105 SER C C 1
ATOM 4719 O O . SER C 1 105 ? -24.348 -13.635 30.950 1.00 73.92 105 SER C O 1
ATOM 4722 N N . LEU C 1 106 ? -23.356 -14.177 32.904 1.00 74.78 106 LEU C N 1
ATOM 4723 C CA . LEU C 1 106 ? -22.882 -12.827 33.127 1.00 78.59 106 LEU C CA 1
ATOM 4724 C C . LEU C 1 106 ? -22.144 -12.330 31.891 1.00 80.78 106 LEU C C 1
ATOM 4725 O O . LEU C 1 106 ? -22.352 -11.192 31.442 1.00 79.78 106 LEU C O 1
ATOM 4730 N N . ILE C 1 107 ? -21.288 -13.186 31.337 1.00 81.22 107 ILE C N 1
ATOM 4731 C CA . ILE C 1 107 ? -20.539 -12.811 30.143 1.00 84.30 107 ILE C CA 1
ATOM 4732 C C . ILE C 1 107 ? -21.479 -12.628 28.944 1.00 86.28 107 ILE C C 1
ATOM 4733 O O . ILE C 1 107 ? -21.474 -11.568 28.296 1.00 85.38 107 ILE C O 1
ATOM 4738 N N . HIS C 1 108 ? -22.284 -13.659 28.675 1.00 86.80 108 HIS C N 1
ATOM 4739 C CA . HIS C 1 108 ? -23.240 -13.664 27.568 1.00 87.57 108 HIS C CA 1
ATOM 4740 C C . HIS C 1 108 ? -23.997 -12.346 27.475 1.00 85.59 108 HIS C C 1
ATOM 4741 O O . HIS C 1 108 ? -24.368 -11.911 26.382 1.00 83.39 108 HIS C O 1
ATOM 4748 N N . GLN C 1 109 ? -24.211 -11.699 28.620 1.00 85.86 109 GLN C N 1
ATOM 4749 C CA . GLN C 1 109 ? -24.932 -10.417 28.647 1.00 87.02 109 GLN C CA 1
ATOM 4750 C C . GLN C 1 109 ? -24.029 -9.184 28.782 1.00 83.59 109 GLN C C 1
ATOM 4751 O O . GLN C 1 109 ? -24.383 -8.091 28.340 1.00 80.37 109 GLN C O 1
ATOM 4757 N N . ASN C 1 110 ? -22.857 -9.366 29.375 1.00 79.91 110 ASN C N 1
ATOM 4758 C CA . ASN C 1 110 ? -21.967 -8.250 29.543 1.00 77.28 110 ASN C CA 1
ATOM 4759 C C . ASN C 1 110 ? -20.698 -8.441 28.757 1.00 74.62 110 ASN C C 1
ATOM 4760 O O . ASN C 1 110 ? -19.663 -7.883 29.098 1.00 75.28 110 ASN C O 1
ATOM 4765 N N . HIS C 1 111 ? -20.792 -9.215 27.685 1.00 72.55 111 HIS C N 1
ATOM 4766 C CA . HIS C 1 111 ? -19.635 -9.479 26.852 1.00 77.78 111 HIS C CA 1
ATOM 4767 C C . HIS C 1 111 ? -19.128 -8.241 26.104 1.00 78.91 111 HIS C C 1
ATOM 4768 O O . HIS C 1 111 ? -17.953 -8.155 25.761 1.00 80.47 111 HIS C O 1
ATOM 4775 N N . LYS C 1 112 ? -20.000 -7.277 25.852 1.00 80.78 112 LYS C N 1
ATOM 4776 C CA . LYS C 1 112 ? -19.578 -6.071 25.151 1.00 84.20 112 LYS C CA 1
ATOM 4777 C C . LYS C 1 112 ? -18.807 -5.168 26.092 1.00 83.93 112 LYS C C 1
ATOM 4778 O O . LYS C 1 112 ? -17.752 -4.643 25.740 1.00 83.67 112 LYS C O 1
ATOM 4784 N N . GLU C 1 113 ? -19.350 -4.980 27.290 1.00 84.50 113 GLU C N 1
ATOM 4785 C CA . GLU C 1 113 ? -18.724 -4.127 28.302 1.00 85.00 113 GLU C CA 1
ATOM 4786 C C . GLU C 1 113 ? -17.419 -4.756 28.825 1.00 82.88 113 GLU C C 1
ATOM 4787 O O . GLU C 1 113 ? -16.391 -4.084 28.923 1.00 79.30 113 GLU C O 1
ATOM 4793 N N . TRP C 1 114 ? -17.478 -6.046 29.155 1.00 82.48 114 TRP C N 1
ATOM 4794 C CA . TRP C 1 114 ? -16.317 -6.774 29.658 1.00 82.21 114 TRP C CA 1
ATOM 4795 C C . TRP C 1 114 ? -15.174 -6.823 28.623 1.00 80.91 114 TRP C C 1
ATOM 4796 O O . TRP C 1 114 ? -14.059 -7.268 28.926 1.00 82.36 114 TRP C O 1
ATOM 4807 N N . GLN C 1 115 ? -15.452 -6.372 27.404 1.00 75.28 115 GLN C N 1
ATOM 4808 C CA . GLN C 1 115 ? -14.442 -6.366 26.367 1.00 68.54 115 GLN C CA 1
ATOM 4809 C C . GLN C 1 115 ? -14.005 -7.798 26.081 1.00 63.09 115 GLN C C 1
ATOM 4810 O O . GLN C 1 115 ? -12.913 -8.034 25.573 1.00 61.00 115 GLN C O 1
ATOM 4816 N N . ILE C 1 116 ? -14.868 -8.752 26.417 1.00 61.57 116 ILE C N 1
ATOM 4817 C CA . ILE C 1 116 ? -14.599 -10.187 26.231 1.00 60.64 116 ILE C CA 1
ATOM 4818 C C . ILE C 1 116 ? -15.188 -10.779 24.945 1.00 64.59 116 ILE C C 1
ATOM 4819 O O . ILE C 1 116 ? -16.305 -10.450 24.560 1.00 68.25 116 ILE C O 1
ATOM 4824 N N . ASN C 1 117 ? -14.447 -11.652 24.270 1.00 63.78 117 ASN C N 1
ATOM 4825 C CA . ASN C 1 117 ? -14.981 -12.278 23.057 1.00 62.91 117 ASN C CA 1
ATOM 4826 C C . ASN C 1 117 ? -15.768 -13.540 23.477 1.00 63.22 117 ASN C C 1
ATOM 4827 O O . ASN C 1 117 ? -15.188 -14.604 23.675 1.00 63.48 117 ASN C O 1
ATOM 4832 N N . PRO C 1 118 ? -17.106 -13.440 23.562 1.00 63.25 118 PRO C N 1
ATOM 4833 C CA . PRO C 1 118 ? -17.952 -14.562 23.977 1.00 60.77 118 PRO C CA 1
ATOM 4834 C C . PRO C 1 118 ? -17.641 -15.870 23.307 1.00 60.99 118 PRO C C 1
ATOM 4835 O O . PRO C 1 118 ? -17.967 -16.931 23.837 1.00 60.51 118 PRO C O 1
ATOM 4839 N N . GLU C 1 119 ? -16.999 -15.813 22.149 1.00 62.26 119 GLU C N 1
ATOM 4840 C CA . GLU C 1 119 ? -16.688 -17.051 21.453 1.00 66.14 119 GLU C CA 1
ATOM 4841 C C . GLU C 1 119 ? -15.312 -17.565 21.868 1.00 68.31 119 GLU C C 1
ATOM 4842 O O . GLU C 1 119 ? -14.765 -18.503 21.274 1.00 72.55 119 GLU C O 1
ATOM 4848 N N . GLN C 1 120 ? -14.761 -16.952 22.911 1.00 67.27 120 GLN C N 1
ATOM 4849 C CA . GLN C 1 120 ? -13.446 -17.332 23.410 1.00 62.44 120 GLN C CA 1
ATOM 4850 C C . GLN C 1 120 ? -13.371 -17.374 24.949 1.00 58.18 120 GLN C C 1
ATOM 4851 O O . GLN C 1 120 ? -12.499 -16.767 25.576 1.00 51.62 120 GLN C O 1
ATOM 4857 N N . VAL C 1 121 ? -14.306 -18.116 25.538 1.00 55.82 121 VAL C N 1
ATOM 4858 C CA . VAL C 1 121 ? -14.365 -18.309 26.984 1.00 52.16 121 VAL C CA 1
ATOM 4859 C C . VAL C 1 121 ? -13.963 -19.765 27.336 1.00 51.95 121 VAL C C 1
ATOM 4860 O O . VAL C 1 121 ? -14.520 -20.745 26.811 1.00 44.54 121 VAL C O 1
ATOM 4864 N N . PHE C 1 122 ? -12.988 -19.883 28.233 1.00 49.52 122 PHE C N 1
ATOM 4865 C CA . PHE C 1 122 ? -12.484 -21.165 28.671 1.00 44.54 122 PHE C CA 1
ATOM 4866 C C . PHE C 1 122 ? -12.629 -21.349 30.163 1.00 47.46 122 PHE C C 1
ATOM 4867 O O . PHE C 1 122 ? -12.733 -20.386 30.931 1.00 46.74 122 PHE C O 1
ATOM 4875 N N . LEU C 1 123 ? -12.587 -22.606 30.571 1.00 50.87 123 LEU C N 1
ATOM 4876 C CA . LEU C 1 123 ? -12.740 -22.945 31.971 1.00 56.27 123 LEU C CA 1
ATOM 4877 C C . LEU C 1 123 ? -11.488 -23.556 32.544 1.00 56.08 123 LEU C C 1
ATOM 4878 O O . LEU C 1 123 ? -10.888 -24.445 31.933 1.00 56.37 123 LEU C O 1
ATOM 4883 N N . LEU C 1 124 ? -11.110 -23.093 33.733 1.00 55.40 124 LEU C N 1
ATOM 4884 C CA . LEU C 1 124 ? -9.944 -23.628 34.427 1.00 54.53 124 LEU C CA 1
ATOM 4885 C C . LEU C 1 124 ? -10.333 -24.113 35.823 1.00 53.57 124 LEU C C 1
ATOM 4886 O O . LEU C 1 124 ? -11.253 -23.580 36.437 1.00 49.98 124 LEU C O 1
ATOM 4891 N N . GLY C 1 125 ? -9.634 -25.141 36.296 1.00 56.84 125 GLY C N 1
ATOM 4892 C CA . GLY C 1 125 ? -9.870 -25.703 37.615 1.00 56.94 125 GLY C CA 1
ATOM 4893 C C . GLY C 1 125 ? -8.690 -26.589 38.017 1.00 60.24 125 GLY C C 1
ATOM 4894 O O . GLY C 1 125 ? -7.987 -27.157 37.161 1.00 58.85 125 GLY C O 1
ATOM 4895 N N . CYS C 1 126 ? -8.424 -26.681 39.319 1.00 58.09 126 CYS C N 1
ATOM 4896 C CA . CYS C 1 126 ? -7.345 -27.549 39.799 1.00 53.56 126 CYS C CA 1
ATOM 4897 C C . CYS C 1 126 ? -7.796 -28.320 41.037 1.00 49.60 126 CYS C C 1
ATOM 4898 O O . CYS C 1 126 ? -8.664 -27.859 41.792 1.00 44.15 126 CYS C O 1
ATOM 4901 N N . SER C 1 127 ? -7.214 -29.498 41.240 0.50 46.30 127 SER C N 1
ATOM 4902 C CA . SER C 1 127 ? -7.605 -30.329 42.369 0.50 45.02 127 SER C CA 1
ATOM 4903 C C . SER C 1 127 ? -9.114 -30.440 42.262 0.50 46.22 127 SER C C 1
ATOM 4904 O O . SER C 1 127 ? -9.671 -30.561 41.163 0.50 40.79 127 SER C O 1
ATOM 4907 N N . ALA C 1 128 ? -9.780 -30.382 43.404 1.00 52.36 128 ALA C N 1
ATOM 4908 C CA . ALA C 1 128 ? -11.238 -30.444 43.415 1.00 58.91 128 ALA C CA 1
ATOM 4909 C C . ALA C 1 128 ? -11.845 -29.352 42.523 1.00 57.29 128 ALA C C 1
ATOM 4910 O O . ALA C 1 128 ? -12.817 -29.596 41.808 1.00 53.73 128 ALA C O 1
ATOM 4912 N N . GLY C 1 129 ? -11.289 -28.146 42.595 1.00 57.90 129 GLY C N 1
ATOM 4913 C CA . GLY C 1 129 ? -11.791 -27.074 41.759 1.00 63.15 129 GLY C CA 1
ATOM 4914 C C . GLY C 1 129 ? -11.853 -27.532 40.305 1.00 67.18 129 GLY C C 1
ATOM 4915 O O . GLY C 1 129 ? -12.602 -26.989 39.481 1.00 66.53 129 GLY C O 1
ATOM 4916 N N . GLY C 1 130 ? -11.056 -28.550 39.989 1.00 68.91 130 GLY C N 1
ATOM 4917 C CA . GLY C 1 130 ? -11.033 -29.078 38.639 1.00 69.61 130 GLY C CA 1
ATOM 4918 C C . GLY C 1 130 ? -12.265 -29.923 38.403 1.00 69.57 130 GLY C C 1
ATOM 4919 O O . GLY C 1 130 ? -12.942 -29.789 37.378 1.00 70.02 130 GLY C O 1
ATOM 4920 N N . HIS C 1 131 ? -12.551 -30.796 39.367 1.00 69.06 131 HIS C N 1
ATOM 4921 C CA . HIS C 1 131 ? -13.707 -31.682 39.300 1.00 63.21 131 HIS C CA 1
ATOM 4922 C C . HIS C 1 131 ? -14.931 -30.915 38.795 1.00 57.69 131 HIS C C 1
ATOM 4923 O O . HIS C 1 131 ? -15.596 -31.346 37.852 1.00 50.62 131 HIS C O 1
ATOM 4930 N N . LEU C 1 132 ? -15.206 -29.771 39.417 1.00 55.31 132 LEU C N 1
ATOM 4931 C CA . LEU C 1 132 ? -16.337 -28.941 39.024 1.00 53.65 132 LEU C CA 1
ATOM 4932 C C . LEU C 1 132 ? -16.217 -28.572 37.553 1.00 54.94 132 LEU C C 1
ATOM 4933 O O . LEU C 1 132 ? -17.189 -28.609 36.803 1.00 55.06 132 LEU C O 1
ATOM 4938 N N . ALA C 1 133 ? -15.004 -28.214 37.154 1.00 58.19 133 ALA C N 1
ATOM 4939 C CA . ALA C 1 133 ? -14.710 -27.809 35.784 1.00 61.31 133 ALA C CA 1
ATOM 4940 C C . ALA C 1 133 ? -15.101 -28.871 34.773 1.00 65.26 133 ALA C C 1
ATOM 4941 O O . ALA C 1 133 ? -15.870 -28.589 33.846 1.00 66.48 133 ALA C O 1
ATOM 4943 N N . ALA C 1 134 ? -14.560 -30.082 34.946 1.00 65.73 134 ALA C N 1
ATOM 4944 C CA . ALA C 1 134 ? -14.854 -31.200 34.053 1.00 64.88 134 ALA C CA 1
ATOM 4945 C C . ALA C 1 134 ? -16.341 -31.478 34.116 1.00 68.89 134 ALA C C 1
ATOM 4946 O O . ALA C 1 134 ? -16.972 -31.769 33.099 1.00 69.76 134 ALA C O 1
ATOM 4948 N N . TRP C 1 135 ? -16.888 -31.378 35.326 1.00 74.02 135 TRP C N 1
ATOM 4949 C CA . TRP C 1 135 ? -18.313 -31.596 35.573 1.00 78.59 135 TRP C CA 1
ATOM 4950 C C . TRP C 1 135 ? -19.099 -30.676 34.638 1.00 78.58 135 TRP C C 1
ATOM 4951 O O . TRP C 1 135 ? -19.891 -31.142 33.823 1.00 77.10 135 TRP C O 1
ATOM 4962 N N . TYR C 1 136 ? -18.866 -29.370 34.755 1.00 78.73 136 TYR C N 1
ATOM 4963 C CA . TYR C 1 136 ? -19.557 -28.386 33.931 1.00 77.70 136 TYR C CA 1
ATOM 4964 C C . TYR C 1 136 ? -19.229 -28.606 32.467 1.00 79.38 136 TYR C C 1
ATOM 4965 O O . TYR C 1 136 ? -19.886 -28.048 31.591 1.00 79.33 136 TYR C O 1
ATOM 4974 N N . GLY C 1 137 ? -18.209 -29.427 32.215 1.00 83.16 137 GLY C N 1
ATOM 4975 C CA . GLY C 1 137 ? -17.773 -29.724 30.857 1.00 83.61 137 GLY C CA 1
ATOM 4976 C C . GLY C 1 137 ? -18.729 -30.591 30.063 1.00 85.26 137 GLY C C 1
ATOM 4977 O O . GLY C 1 137 ? -18.298 -31.468 29.307 1.00 84.29 137 GLY C O 1
ATOM 4978 N N . ASN C 1 138 ? -20.026 -30.329 30.243 1.00 88.13 138 ASN C N 1
ATOM 4979 C CA . ASN C 1 138 ? -21.117 -31.047 29.568 1.00 91.42 138 ASN C CA 1
ATOM 4980 C C . ASN C 1 138 ? -22.514 -30.688 30.112 1.00 93.01 138 ASN C C 1
ATOM 4981 O O . ASN C 1 138 ? -22.694 -30.436 31.309 1.00 90.59 138 ASN C O 1
ATOM 4986 N N . SER C 1 139 ? -23.497 -30.686 29.211 1.00 97.74 139 SER C N 1
ATOM 4987 C CA . SER C 1 139 ? -24.899 -30.358 29.521 1.00 102.26 139 SER C CA 1
ATOM 4988 C C . SER C 1 139 ? -25.118 -28.871 29.782 1.00 103.99 139 SER C C 1
ATOM 4989 O O . SER C 1 139 ? -25.389 -28.461 30.913 1.00 104.84 139 SER C O 1
ATOM 4992 N N . GLU C 1 140 ? -25.014 -28.072 28.725 1.00 104.58 140 GLU C N 1
ATOM 4993 C CA . GLU C 1 140 ? -25.185 -26.625 28.822 1.00 103.19 140 GLU C CA 1
ATOM 4994 C C . GLU C 1 140 ? -25.520 -26.077 27.454 1.00 105.40 140 GLU C C 1
ATOM 4995 O O . GLU C 1 140 ? -25.876 -26.831 26.545 1.00 104.78 140 GLU C O 1
ATOM 5001 N N . GLN C 1 141 ? -25.403 -24.766 27.291 1.00 107.82 141 GLN C N 1
ATOM 5002 C CA . GLN C 1 141 ? -25.692 -24.197 25.989 1.00 111.85 141 GLN C CA 1
ATOM 5003 C C . GLN C 1 141 ? -24.695 -23.133 25.530 1.00 112.64 141 GLN C C 1
ATOM 5004 O O . GLN C 1 141 ? -23.532 -23.451 25.271 1.00 111.48 141 GLN C O 1
ATOM 5010 N N . ILE C 1 142 ? -25.155 -21.884 25.400 1.00 113.40 142 ILE C N 1
ATOM 5011 C CA . ILE C 1 142 ? -24.292 -20.777 24.968 1.00 111.23 142 ILE C CA 1
ATOM 5012 C C . ILE C 1 142 ? -23.505 -20.361 26.216 1.00 110.59 142 ILE C C 1
ATOM 5013 O O . ILE C 1 142 ? -23.325 -19.174 26.515 1.00 110.98 142 ILE C O 1
ATOM 5018 N N . HIS C 1 143 ? -23.058 -21.387 26.939 1.00 107.93 143 HIS C N 1
ATOM 5019 C CA . HIS C 1 143 ? -22.290 -21.251 28.163 1.00 104.51 143 HIS C CA 1
ATOM 5020 C C . HIS C 1 143 ? -21.261 -22.382 28.155 1.00 100.52 143 HIS C C 1
ATOM 5021 O O . HIS C 1 143 ? -20.672 -22.726 29.182 1.00 99.87 143 HIS C O 1
ATOM 5028 N N . ARG C 1 144 ? -21.063 -22.962 26.975 1.00 96.28 144 ARG C N 1
ATOM 5029 C CA . ARG C 1 144 ? -20.103 -24.044 26.793 1.00 90.68 144 ARG C CA 1
ATOM 5030 C C . ARG C 1 144 ? -18.712 -23.468 26.541 1.00 85.59 144 ARG C C 1
ATOM 5031 O O . ARG C 1 144 ? -18.510 -22.678 25.619 1.00 84.87 144 ARG C O 1
ATOM 5039 N N . PRO C 1 145 ? -17.735 -23.853 27.370 1.00 80.84 145 PRO C N 1
ATOM 5040 C CA . PRO C 1 145 ? -16.364 -23.369 27.221 1.00 76.13 145 PRO C CA 1
ATOM 5041 C C . PRO C 1 145 ? -15.676 -24.006 26.021 1.00 70.57 145 PRO C C 1
ATOM 5042 O O . PRO C 1 145 ? -15.658 -25.234 25.900 1.00 64.29 145 PRO C O 1
ATOM 5046 N N . LYS C 1 146 ? -15.107 -23.179 25.141 1.00 69.33 146 LYS C N 1
ATOM 5047 C CA . LYS C 1 146 ? -14.410 -23.708 23.961 1.00 69.60 146 LYS C CA 1
ATOM 5048 C C . LYS C 1 146 ? -13.263 -24.657 24.347 1.00 69.01 146 LYS C C 1
ATOM 5049 O O . LYS C 1 146 ? -12.701 -25.364 23.498 1.00 67.85 146 LYS C O 1
ATOM 5055 N N . GLY C 1 147 ? -12.937 -24.675 25.639 1.00 67.47 147 GLY C N 1
ATOM 5056 C CA . GLY C 1 147 ? -11.882 -25.536 26.148 1.00 59.60 147 GLY C CA 1
ATOM 5057 C C . GLY C 1 147 ? -11.699 -25.411 27.654 1.00 55.05 147 GLY C C 1
ATOM 5058 O O . GLY C 1 147 ? -12.067 -24.401 28.269 1.00 50.29 147 GLY C O 1
ATOM 5059 N N . VAL C 1 148 ? -11.150 -26.452 28.268 1.00 52.84 148 VAL C N 1
ATOM 5060 C CA . VAL C 1 148 ? -10.908 -26.404 29.698 1.00 48.95 148 VAL C CA 1
ATOM 5061 C C . VAL C 1 148 ? -9.541 -26.977 30.042 1.00 49.39 148 VAL C C 1
ATOM 5062 O O . VAL C 1 148 ? -8.940 -27.752 29.285 1.00 46.26 148 VAL C O 1
ATOM 5066 N N . ILE C 1 149 ? -9.044 -26.564 31.196 1.00 48.44 149 ILE C N 1
ATOM 5067 C CA . ILE C 1 149 ? -7.748 -27.000 31.671 1.00 46.64 149 ILE C CA 1
ATOM 5068 C C . ILE C 1 149 ? -8.011 -27.527 33.047 1.00 44.89 149 ILE C C 1
ATOM 5069 O O . ILE C 1 149 ? -8.813 -26.960 33.788 1.00 40.86 149 ILE C O 1
ATOM 5074 N N . LEU C 1 150 ? -7.348 -28.624 33.372 1.00 44.07 150 LEU C N 1
ATOM 5075 C CA . LEU C 1 150 ? -7.520 -29.244 34.666 1.00 52.11 150 LEU C CA 1
ATOM 5076 C C . LEU C 1 150 ? -6.186 -29.595 35.301 1.00 57.63 150 LEU C C 1
ATOM 5077 O O . LEU C 1 150 ? -5.540 -30.584 34.920 1.00 54.81 150 LEU C O 1
ATOM 5082 N N . CYS C 1 151 ? -5.786 -28.783 36.278 1.00 58.70 151 CYS C N 1
ATOM 5083 C CA . CYS C 1 151 ? -4.534 -28.989 37.000 1.00 61.54 151 CYS C CA 1
ATOM 5084 C C . CYS C 1 151 ? -4.785 -30.011 38.110 1.00 63.99 151 CYS C C 1
ATOM 5085 O O . CYS C 1 151 ? -5.626 -29.776 38.982 1.00 62.35 151 CYS C O 1
ATOM 5088 N N . TYR C 1 152 ? -4.050 -31.129 38.083 1.00 65.37 152 TYR C N 1
ATOM 5089 C CA . TYR C 1 152 ? -4.216 -32.198 39.073 1.00 64.39 152 TYR C CA 1
ATOM 5090 C C . TYR C 1 152 ? -5.683 -32.168 39.541 1.00 69.71 152 TYR C C 1
ATOM 5091 O O . TYR C 1 152 ? -5.993 -31.874 40.700 1.00 68.89 152 TYR C O 1
ATOM 5100 N N . PRO C 1 153 ? -6.618 -32.426 38.610 1.00 72.84 153 PRO C N 1
ATOM 5101 C CA . PRO C 1 153 ? -8.056 -32.433 38.912 1.00 74.22 153 PRO C CA 1
ATOM 5102 C C . PRO C 1 153 ? -8.574 -33.679 39.667 1.00 75.25 153 PRO C C 1
ATOM 5103 O O . PRO C 1 153 ? -7.869 -34.690 39.845 1.00 68.21 153 PRO C O 1
ATOM 5107 N N . VAL C 1 154 ? -9.825 -33.582 40.108 1.00 79.59 154 VAL C N 1
ATOM 5108 C CA . VAL C 1 154 ? -10.486 -34.671 40.818 1.00 79.77 154 VAL C CA 1
ATOM 5109 C C . VAL C 1 154 ? -11.497 -35.241 39.840 1.00 79.86 154 VAL C C 1
ATOM 5110 O O . VAL C 1 154 ? -12.472 -34.577 39.474 1.00 77.48 154 VAL C O 1
ATOM 5114 N N . THR C 1 155 ? -11.248 -36.472 39.415 1.00 81.32 155 THR C N 1
ATOM 5115 C CA . THR C 1 155 ? -12.116 -37.155 38.460 1.00 85.10 155 THR C CA 1
ATOM 5116 C C . THR C 1 155 ? -13.405 -37.738 39.096 1.00 84.92 155 THR C C 1
ATOM 5117 O O . THR C 1 155 ? -14.491 -37.692 38.500 1.00 85.13 155 THR C O 1
ATOM 5121 N N . SER C 1 156 ? -13.275 -38.300 40.293 1.00 84.31 156 SER C N 1
ATOM 5122 C CA . SER C 1 156 ? -14.408 -38.858 41.002 1.00 81.99 156 SER C CA 1
ATOM 5123 C C . SER C 1 156 ? -14.064 -39.082 42.452 1.00 81.54 156 SER C C 1
ATOM 5124 O O . SER C 1 156 ? -12.909 -39.322 42.803 1.00 81.82 156 SER C O 1
ATOM 5127 N N . PHE C 1 157 ? -15.091 -39.011 43.289 1.00 79.95 157 PHE C N 1
ATOM 5128 C CA . PHE C 1 157 ? -14.942 -39.213 44.716 1.00 77.95 157 PHE C CA 1
ATOM 5129 C C . PHE C 1 157 ? -14.661 -40.692 44.977 1.00 79.98 157 PHE C C 1
ATOM 5130 O O . PHE C 1 157 ? -14.754 -41.172 46.107 1.00 78.89 157 PHE C O 1
ATOM 5138 N N . THR C 1 158 ? -14.289 -41.403 43.920 1.00 81.20 158 THR C N 1
ATOM 5139 C CA . THR C 1 158 ? -14.005 -42.821 44.021 1.00 82.92 158 THR C CA 1
ATOM 5140 C C . THR C 1 158 ? -12.573 -43.124 43.608 1.00 84.37 158 THR C C 1
ATOM 5141 O O . THR C 1 158 ? -12.175 -44.296 43.552 1.00 85.53 158 THR C O 1
ATOM 5145 N N . PHE C 1 159 ? -11.805 -42.068 43.322 1.00 83.25 159 PHE C N 1
ATOM 5146 C CA . PHE C 1 159 ? -10.411 -42.205 42.892 1.00 82.29 159 PHE C CA 1
ATOM 5147 C C . PHE C 1 159 ? -9.459 -41.715 43.953 1.00 78.93 159 PHE C C 1
ATOM 5148 O O . PHE C 1 159 ? -8.922 -40.626 43.847 1.00 79.50 159 PHE C O 1
ATOM 5156 N N . GLY C 1 160 ? -9.249 -42.525 44.976 1.00 76.91 160 GLY C N 1
ATOM 5157 C CA . GLY C 1 160 ? -8.338 -42.127 46.024 1.00 76.64 160 GLY C CA 1
ATOM 5158 C C . GLY C 1 160 ? -8.749 -40.876 46.789 1.00 75.35 160 GLY C C 1
ATOM 5159 O O . GLY C 1 160 ? -8.164 -40.563 47.828 1.00 75.97 160 GLY C O 1
ATOM 5160 N N . TRP C 1 161 ? -9.747 -40.154 46.295 1.00 70.94 161 TRP C N 1
ATOM 5161 C CA . TRP C 1 161 ? -10.185 -38.952 46.976 1.00 73.47 161 TRP C CA 1
ATOM 5162 C C . TRP C 1 161 ? -11.695 -38.815 46.867 1.00 78.41 161 TRP C C 1
ATOM 5163 O O . TRP C 1 161 ? -12.270 -39.149 45.842 1.00 81.26 161 TRP C O 1
ATOM 5174 N N . PRO C 1 162 ? -12.368 -38.351 47.941 1.00 83.57 162 PRO C N 1
ATOM 5175 C CA . PRO C 1 162 ? -11.836 -37.918 49.246 1.00 87.32 162 PRO C CA 1
ATOM 5176 C C . PRO C 1 162 ? -11.102 -39.030 50.004 1.00 92.35 162 PRO C C 1
ATOM 5177 O O . PRO C 1 162 ? -11.571 -40.170 50.072 1.00 94.27 162 PRO C O 1
ATOM 5181 N N . SER C 1 163 ? -9.950 -38.685 50.573 1.00 96.74 163 SER C N 1
ATOM 5182 C CA . SER C 1 163 ? -9.141 -39.645 51.323 1.00 96.93 163 SER C CA 1
ATOM 5183 C C . SER C 1 163 ? -9.993 -40.386 52.350 1.00 97.67 163 SER C C 1
ATOM 5184 O O . SER C 1 163 ? -9.925 -41.612 52.449 1.00 94.17 163 SER C O 1
ATOM 5187 N N . ASP C 1 164 ? -10.798 -39.637 53.105 1.00 101.20 164 ASP C N 1
ATOM 5188 C CA . ASP C 1 164 ? -11.666 -40.229 54.123 1.00 105.13 164 ASP C CA 1
ATOM 5189 C C . ASP C 1 164 ? -13.037 -40.588 53.552 1.00 106.21 164 ASP C C 1
ATOM 5190 O O . ASP C 1 164 ? -13.705 -39.752 52.929 1.00 105.88 164 ASP C O 1
ATOM 5195 N N . LEU C 1 165 ? -13.445 -41.838 53.766 1.00 107.58 165 LEU C N 1
ATOM 5196 C CA . LEU C 1 165 ? -14.739 -42.317 53.290 1.00 109.10 165 LEU C CA 1
ATOM 5197 C C . LEU C 1 165 ? -15.855 -41.394 53.797 1.00 111.29 165 LEU C C 1
ATOM 5198 O O . LEU C 1 165 ? -16.791 -41.086 53.056 1.00 111.35 165 LEU C O 1
ATOM 5203 N N . SER C 1 166 ? -15.738 -40.940 55.048 1.00 113.38 166 SER C N 1
ATOM 5204 C CA . SER C 1 166 ? -16.748 -40.060 55.656 1.00 113.61 166 SER C CA 1
ATOM 5205 C C . SER C 1 166 ? -16.198 -38.768 56.253 1.00 114.07 166 SER C C 1
ATOM 5206 O O . SER C 1 166 ? -15.736 -38.744 57.394 1.00 113.07 166 SER C O 1
ATOM 5209 N N . HIS C 1 167 ? -16.265 -37.694 55.475 1.00 114.94 167 HIS C N 1
ATOM 5210 C CA . HIS C 1 167 ? -15.804 -36.384 55.920 1.00 116.00 167 HIS C CA 1
ATOM 5211 C C . HIS C 1 167 ? -16.744 -35.360 55.317 1.00 116.66 167 HIS C C 1
ATOM 5212 O O . HIS C 1 167 ? -17.788 -35.055 55.891 1.00 118.23 167 HIS C O 1
ATOM 5219 N N . PHE C 1 168 ? -16.372 -34.840 54.148 1.00 116.64 168 PHE C N 1
ATOM 5220 C CA . PHE C 1 168 ? -17.191 -33.853 53.452 1.00 115.27 168 PHE C CA 1
ATOM 5221 C C . PHE C 1 168 ? -18.431 -34.593 52.976 1.00 115.13 168 PHE C C 1
ATOM 5222 O O . PHE C 1 168 ? -19.227 -34.069 52.188 1.00 115.03 168 PHE C O 1
ATOM 5230 N N . ASN C 1 169 ? -18.562 -35.828 53.459 1.00 114.88 169 ASN C N 1
ATOM 5231 C CA . ASN C 1 169 ? -19.682 -36.701 53.130 1.00 113.97 169 ASN C CA 1
ATOM 5232 C C . ASN C 1 169 ? -20.985 -36.233 53.792 1.00 112.93 169 ASN C C 1
ATOM 5233 O O . ASN C 1 169 ? -21.204 -36.420 54.994 1.00 112.63 169 ASN C O 1
ATOM 5238 N N . PHE C 1 170 ? -21.840 -35.616 52.987 1.00 110.52 170 PHE C N 1
ATOM 5239 C CA . PHE C 1 170 ? -23.122 -35.125 53.454 1.00 108.04 170 PHE C CA 1
ATOM 5240 C C . PHE C 1 170 ? -24.270 -35.890 52.795 1.00 108.41 170 PHE C C 1
ATOM 5241 O O . PHE C 1 170 ? -25.226 -35.300 52.278 1.00 106.58 170 PHE C O 1
ATOM 5249 N N . GLU C 1 171 ? -24.133 -37.215 52.799 1.00 108.76 171 GLU C N 1
ATOM 5250 C CA . GLU C 1 171 ? -25.132 -38.135 52.262 1.00 110.63 171 GLU C CA 1
ATOM 5251 C C . GLU C 1 171 ? -25.115 -38.366 50.753 1.00 110.39 171 GLU C C 1
ATOM 5252 O O . GLU C 1 171 ? -24.052 -38.507 50.161 1.00 109.20 171 GLU C O 1
ATOM 5258 N N . ILE C 1 172 ? -26.303 -38.398 50.147 1.00 111.67 172 ILE C N 1
ATOM 5259 C CA . ILE C 1 172 ? -26.475 -38.642 48.709 1.00 112.71 172 ILE C CA 1
ATOM 5260 C C . ILE C 1 172 ? -25.911 -40.020 48.355 1.00 114.73 172 ILE C C 1
ATOM 5261 O O . ILE C 1 172 ? -24.708 -40.181 48.124 1.00 114.94 172 ILE C O 1
ATOM 5266 N N . GLU C 1 173 ? -26.796 -41.016 48.338 1.00 116.45 173 GLU C N 1
ATOM 5267 C CA . GLU C 1 173 ? -26.428 -42.397 48.018 1.00 116.36 173 GLU C CA 1
ATOM 5268 C C . GLU C 1 173 ? -25.693 -42.437 46.678 1.00 115.47 173 GLU C C 1
ATOM 5269 O O . GLU C 1 173 ? -24.535 -42.871 46.598 1.00 115.14 173 GLU C O 1
ATOM 5275 N N . ASN C 1 174 ? -26.387 -41.979 45.635 1.00 114.46 174 ASN C N 1
ATOM 5276 C CA . ASN C 1 174 ? -25.842 -41.927 44.280 1.00 112.29 174 ASN C CA 1
ATOM 5277 C C . ASN C 1 174 ? -24.478 -41.237 44.283 1.00 110.31 174 ASN C C 1
ATOM 5278 O O . ASN C 1 174 ? -24.384 -40.009 44.211 1.00 111.01 174 ASN C O 1
ATOM 5283 N N . ILE C 1 175 ? -23.423 -42.040 44.377 1.00 105.85 175 ILE C N 1
ATOM 5284 C CA . ILE C 1 175 ? -22.065 -41.517 44.406 1.00 101.14 175 ILE C CA 1
ATOM 5285 C C . ILE C 1 175 ? -21.411 -41.627 43.038 1.00 99.21 175 ILE C C 1
ATOM 5286 O O . ILE C 1 175 ? -20.555 -40.820 42.678 1.00 99.24 175 ILE C O 1
ATOM 5291 N N . SER C 1 176 ? -21.825 -42.632 42.278 1.00 96.78 176 SER C N 1
ATOM 5292 C CA . SER C 1 176 ? -21.292 -42.844 40.944 1.00 93.32 176 SER C CA 1
ATOM 5293 C C . SER C 1 176 ? -21.673 -41.667 40.048 1.00 90.13 176 SER C C 1
ATOM 5294 O O . SER C 1 176 ? -21.047 -41.438 39.020 1.00 88.86 176 SER C O 1
ATOM 5297 N N . GLU C 1 177 ? -22.703 -40.926 40.445 1.00 88.25 177 GLU C N 1
ATOM 5298 C CA . GLU C 1 177 ? -23.159 -39.768 39.679 1.00 88.78 177 GLU C CA 1
ATOM 5299 C C . GLU C 1 177 ? -22.115 -38.655 39.736 1.00 89.05 177 GLU C C 1
ATOM 5300 O O . GLU C 1 177 ? -21.937 -37.916 38.760 1.00 90.00 177 GLU C O 1
ATOM 5306 N N . TYR C 1 178 ? -21.427 -38.543 40.878 1.00 86.84 178 TYR C N 1
ATOM 5307 C CA . TYR C 1 178 ? -20.400 -37.515 41.080 1.00 82.41 178 TYR C CA 1
ATOM 5308 C C . TYR C 1 178 ? -19.012 -37.905 40.567 1.00 79.86 178 TYR C C 1
ATOM 5309 O O . TYR C 1 178 ? -17.988 -37.455 41.076 1.00 76.33 178 TYR C O 1
ATOM 5318 N N . ASN C 1 179 ? -19.006 -38.739 39.531 1.00 78.94 179 ASN C N 1
ATOM 5319 C CA . ASN C 1 179 ? -17.786 -39.179 38.874 1.00 78.19 179 ASN C CA 1
ATOM 5320 C C . ASN C 1 179 ? -17.826 -38.574 37.462 1.00 79.78 179 ASN C C 1
ATOM 5321 O O . ASN C 1 179 ? -18.428 -39.146 36.542 1.00 81.06 179 ASN C O 1
ATOM 5326 N N . ILE C 1 180 ? -17.187 -37.416 37.298 1.00 77.96 180 ILE C N 1
ATOM 5327 C CA . ILE C 1 180 ? -17.181 -36.734 36.015 1.00 75.97 180 ILE C CA 1
ATOM 5328 C C . ILE C 1 180 ? -16.346 -37.439 34.937 1.00 77.71 180 ILE C C 1
ATOM 5329 O O . ILE C 1 180 ? -16.134 -36.885 33.859 1.00 79.56 180 ILE C O 1
ATOM 5334 N N . SER C 1 181 ? -15.873 -38.652 35.233 1.00 76.80 181 SER C N 1
ATOM 5335 C CA . SER C 1 181 ? -15.084 -39.425 34.274 1.00 77.08 181 SER C CA 1
ATOM 5336 C C . SER C 1 181 ? -16.029 -40.003 33.247 1.00 79.48 181 SER C C 1
ATOM 5337 O O . SER C 1 181 ? -15.856 -39.837 32.033 1.00 79.78 181 SER C O 1
ATOM 5340 N N . GLU C 1 182 ? -17.028 -40.715 33.748 1.00 81.11 182 GLU C N 1
ATOM 5341 C CA . GLU C 1 182 ? -18.018 -41.315 32.873 1.00 83.46 182 GLU C CA 1
ATOM 5342 C C . GLU C 1 182 ? -18.732 -40.219 32.080 1.00 83.46 182 GLU C C 1
ATOM 5343 O O . GLU C 1 182 ? -19.016 -40.392 30.893 1.00 80.24 182 GLU C O 1
ATOM 5349 N N . LYS C 1 183 ? -18.994 -39.090 32.740 1.00 83.09 183 LYS C N 1
ATOM 5350 C CA . LYS C 1 183 ? -19.681 -37.965 32.118 1.00 82.89 183 LYS C CA 1
ATOM 5351 C C . LYS C 1 183 ? -18.909 -37.281 30.983 1.00 82.98 183 LYS C C 1
ATOM 5352 O O . LYS C 1 183 ? -19.091 -36.090 30.708 1.00 81.81 183 LYS C O 1
ATOM 5358 N N . VAL C 1 184 ? -18.046 -38.040 30.320 1.00 82.76 184 VAL C N 1
ATOM 5359 C CA . VAL C 1 184 ? -17.270 -37.508 29.207 1.00 83.27 184 VAL C CA 1
ATOM 5360 C C . VAL C 1 184 ? -17.692 -38.177 27.897 1.00 82.67 184 VAL C C 1
ATOM 5361 O O . VAL C 1 184 ? -17.686 -39.409 27.768 1.00 80.19 184 VAL C O 1
ATOM 5365 N N . THR C 1 185 ? -18.053 -37.346 26.927 1.00 81.25 185 THR C N 1
ATOM 5366 C CA . THR C 1 185 ? -18.488 -37.827 25.625 1.00 80.10 185 THR C CA 1
ATOM 5367 C C . THR C 1 185 ? -17.814 -37.059 24.491 1.00 79.11 185 THR C C 1
ATOM 5368 O O . THR C 1 185 ? -16.991 -36.173 24.727 1.00 80.03 185 THR C O 1
ATOM 5372 N N . SER C 1 186 ? -18.186 -37.403 23.262 1.00 76.24 186 SER C N 1
ATOM 5373 C CA . SER C 1 186 ? -17.637 -36.762 22.078 1.00 74.94 186 SER C CA 1
ATOM 5374 C C . SER C 1 186 ? -17.895 -35.264 22.098 1.00 76.52 186 SER C C 1
ATOM 5375 O O . SER C 1 186 ? -17.140 -34.473 21.514 1.00 77.47 186 SER C O 1
ATOM 5378 N N . SER C 1 187 ? -18.964 -34.868 22.775 1.00 78.22 187 SER C N 1
ATOM 5379 C CA . SER C 1 187 ? -19.310 -33.447 22.871 1.00 80.82 187 SER C CA 1
ATOM 5380 C C . SER C 1 187 ? -18.376 -32.684 23.833 1.00 79.85 187 SER C C 1
ATOM 5381 O O . SER C 1 187 ? -18.285 -31.455 23.748 1.00 79.67 187 SER C O 1
ATOM 5384 N N . THR C 1 188 ? -17.695 -33.417 24.732 1.00 78.57 188 THR C N 1
ATOM 5385 C CA . THR C 1 188 ? -16.745 -32.844 25.712 1.00 75.51 188 THR C CA 1
ATOM 5386 C C . THR C 1 188 ? -15.695 -31.986 25.002 1.00 74.85 188 THR C C 1
ATOM 5387 O O . THR C 1 188 ? -15.003 -32.462 24.088 1.00 77.59 188 THR C O 1
ATOM 5391 N N . PRO C 1 189 ? -15.529 -30.727 25.448 1.00 70.42 189 PRO C N 1
ATOM 5392 C CA . PRO C 1 189 ? -14.574 -29.793 24.853 1.00 67.08 189 PRO C CA 1
ATOM 5393 C C . PRO C 1 189 ? -13.126 -30.212 24.996 1.00 64.87 189 PRO C C 1
ATOM 5394 O O . PRO C 1 189 ? -12.791 -31.036 25.840 1.00 66.67 189 PRO C O 1
ATOM 5398 N N . PRO C 1 190 ? -12.247 -29.662 24.147 1.00 62.13 190 PRO C N 1
ATOM 5399 C CA . PRO C 1 190 ? -10.828 -30.007 24.226 1.00 58.39 190 PRO C CA 1
ATOM 5400 C C . PRO C 1 190 ? -10.321 -29.642 25.624 1.00 54.57 190 PRO C C 1
ATOM 5401 O O . PRO C 1 190 ? -10.719 -28.627 26.200 1.00 48.43 190 PRO C O 1
ATOM 5405 N N . THR C 1 191 ? -9.463 -30.481 26.182 1.00 53.11 191 THR C N 1
ATOM 5406 C CA . THR C 1 191 ? -8.942 -30.187 27.498 1.00 52.92 191 THR C CA 1
ATOM 5407 C C . THR C 1 191 ? -7.434 -30.374 27.613 1.00 52.51 191 THR C C 1
ATOM 5408 O O . THR C 1 191 ? -6.791 -31.092 26.839 1.00 49.80 191 THR C O 1
ATOM 5412 N N . PHE C 1 192 ? -6.885 -29.687 28.602 1.00 54.59 192 PHE C N 1
ATOM 5413 C CA . PHE C 1 192 ? -5.473 -29.727 28.905 1.00 53.61 192 PHE C CA 1
ATOM 5414 C C . PHE C 1 192 ? -5.394 -30.234 30.354 1.00 52.23 192 PHE C C 1
ATOM 5415 O O . PHE C 1 192 ? -5.967 -29.621 31.267 1.00 53.20 192 PHE C O 1
ATOM 5423 N N . ILE C 1 193 ? -4.729 -31.368 30.550 1.00 42.94 193 ILE C N 1
ATOM 5424 C CA . ILE C 1 193 ? -4.605 -31.929 31.874 1.00 43.53 193 ILE C CA 1
ATOM 5425 C C . ILE C 1 193 ? -3.195 -32.324 32.195 1.00 46.91 193 ILE C C 1
ATOM 5426 O O . ILE C 1 193 ? -2.514 -32.975 31.395 1.00 46.07 193 ILE C O 1
ATOM 5431 N N . TRP C 1 194 ? -2.755 -31.925 33.384 1.00 49.37 194 TRP C N 1
ATOM 5432 C CA . TRP C 1 194 ? -1.414 -32.256 33.872 1.00 50.68 194 TRP C CA 1
ATOM 5433 C C . TRP C 1 194 ? -1.521 -32.710 35.301 1.00 50.05 194 TRP C C 1
ATOM 5434 O O . TRP C 1 194 ? -2.465 -32.370 36.002 1.00 52.70 194 TRP C O 1
ATOM 5445 N N . HIS C 1 195 ? -0.536 -33.457 35.750 1.00 50.21 195 HIS C N 1
ATOM 5446 C CA . HIS C 1 195 ? -0.611 -33.946 37.098 1.00 54.91 195 HIS C CA 1
ATOM 5447 C C . HIS C 1 195 ? 0.745 -34.461 37.530 1.00 53.90 195 HIS C C 1
ATOM 5448 O O . HIS C 1 195 ? 1.489 -35.005 36.717 1.00 51.85 195 HIS C O 1
ATOM 5455 N N . THR C 1 196 ? 1.083 -34.263 38.801 1.00 55.00 196 THR C N 1
ATOM 5456 C CA . THR C 1 196 ? 2.369 -34.718 39.314 1.00 57.43 196 THR C CA 1
ATOM 5457 C C . THR C 1 196 ? 2.254 -36.194 39.651 1.00 59.38 196 THR C C 1
ATOM 5458 O O . THR C 1 196 ? 1.391 -36.590 40.432 1.00 59.55 196 THR C O 1
ATOM 5462 N N . ALA C 1 197 ? 3.119 -37.015 39.064 1.00 62.71 197 ALA C N 1
ATOM 5463 C CA . ALA C 1 197 ? 3.052 -38.467 39.285 1.00 67.38 197 ALA C CA 1
ATOM 5464 C C . ALA C 1 197 ? 3.549 -38.906 40.653 1.00 70.95 197 ALA C C 1
ATOM 5465 O O . ALA C 1 197 ? 4.419 -39.780 40.762 1.00 71.31 197 ALA C O 1
ATOM 5467 N N . ASP C 1 198 ? 2.992 -38.293 41.695 1.00 74.11 198 ASP C N 1
ATOM 5468 C CA . ASP C 1 198 ? 3.359 -38.611 43.077 1.00 77.68 198 ASP C CA 1
ATOM 5469 C C . ASP C 1 198 ? 2.468 -37.806 44.012 1.00 75.99 198 ASP C C 1
ATOM 5470 O O . ASP C 1 198 ? 2.648 -37.834 45.228 1.00 75.59 198 ASP C O 1
ATOM 5475 N N . ASP C 1 199 ? 1.512 -37.086 43.431 1.00 75.70 199 ASP C N 1
ATOM 5476 C CA . ASP C 1 199 ? 0.594 -36.281 44.220 1.00 76.33 199 ASP C CA 1
ATOM 5477 C C . ASP C 1 199 ? -0.101 -37.198 45.199 1.00 78.09 199 ASP C C 1
ATOM 5478 O O . ASP C 1 199 ? -0.864 -38.081 44.798 1.00 77.98 199 ASP C O 1
ATOM 5483 N N . GLU C 1 200 ? 0.155 -36.978 46.488 1.00 81.31 200 GLU C N 1
ATOM 5484 C CA . GLU C 1 200 ? -0.415 -37.829 47.529 1.00 85.84 200 GLU C CA 1
ATOM 5485 C C . GLU C 1 200 ? -1.852 -37.475 47.925 1.00 85.65 200 GLU C C 1
ATOM 5486 O O . GLU C 1 200 ? -2.584 -38.318 48.461 1.00 87.82 200 GLU C O 1
ATOM 5492 N N . GLY C 1 201 ? -2.262 -36.238 47.657 1.00 83.05 201 GLY C N 1
ATOM 5493 C CA . GLY C 1 201 ? -3.633 -35.846 47.966 1.00 80.01 201 GLY C CA 1
ATOM 5494 C C . GLY C 1 201 ? -4.637 -36.571 47.060 1.00 76.38 201 GLY C C 1
ATOM 5495 O O . GLY C 1 201 ? -5.726 -36.990 47.487 1.00 70.83 201 GLY C O 1
ATOM 5496 N N . VAL C 1 202 ? -4.258 -36.715 45.791 1.00 72.95 202 VAL C N 1
ATOM 5497 C CA . VAL C 1 202 ? -5.076 -37.383 44.788 1.00 65.02 202 VAL C CA 1
ATOM 5498 C C . VAL C 1 202 ? -4.178 -38.027 43.738 1.00 65.22 202 VAL C C 1
ATOM 5499 O O . VAL C 1 202 ? -3.439 -37.342 43.047 1.00 66.28 202 VAL C O 1
ATOM 5503 N N . PRO C 1 203 ? -4.241 -39.363 43.600 1.00 67.76 203 PRO C N 1
ATOM 5504 C CA . PRO C 1 203 ? -3.444 -40.150 42.638 1.00 68.21 203 PRO C CA 1
ATOM 5505 C C . PRO C 1 203 ? -3.591 -39.680 41.207 1.00 67.28 203 PRO C C 1
ATOM 5506 O O . PRO C 1 203 ? -4.668 -39.241 40.796 1.00 70.12 203 PRO C O 1
ATOM 5510 N N . ILE C 1 204 ? -2.507 -39.778 40.448 1.00 65.78 204 ILE C N 1
ATOM 5511 C CA . ILE C 1 204 ? -2.535 -39.343 39.058 1.00 66.74 204 ILE C CA 1
ATOM 5512 C C . ILE C 1 204 ? -3.616 -40.107 38.322 1.00 67.36 204 ILE C C 1
ATOM 5513 O O . ILE C 1 204 ? -4.130 -39.627 37.303 1.00 69.42 204 ILE C O 1
ATOM 5518 N N . TYR C 1 205 ? -3.970 -41.285 38.839 1.00 64.87 205 TYR C N 1
ATOM 5519 C CA . TYR C 1 205 ? -4.998 -42.086 38.193 1.00 64.94 205 TYR C CA 1
ATOM 5520 C C . TYR C 1 205 ? -6.112 -41.121 37.727 1.00 64.56 205 TYR C C 1
ATOM 5521 O O . TYR C 1 205 ? -6.530 -41.164 36.565 1.00 62.78 205 TYR C O 1
ATOM 5530 N N . ASN C 1 206 ? -6.550 -40.218 38.607 1.00 64.03 206 ASN C N 1
ATOM 5531 C CA . ASN C 1 206 ? -7.601 -39.260 38.250 1.00 65.00 206 ASN C CA 1
ATOM 5532 C C . ASN C 1 206 ? -7.436 -38.760 36.830 1.00 65.72 206 ASN C C 1
ATOM 5533 O O . ASN C 1 206 ? -8.277 -39.014 35.970 1.00 70.65 206 ASN C O 1
ATOM 5538 N N . SER C 1 207 ? -6.345 -38.044 36.585 1.00 63.47 207 SER C N 1
ATOM 5539 C CA . SER C 1 207 ? -6.099 -37.488 35.266 1.00 61.76 207 SER C CA 1
ATOM 5540 C C . SER C 1 207 ? -5.824 -38.599 34.266 1.00 60.02 207 SER C C 1
ATOM 5541 O O . SER C 1 207 ? -6.305 -38.565 33.137 1.00 57.43 207 SER C O 1
ATOM 5544 N N . LEU C 1 208 ? -5.058 -39.588 34.699 1.00 59.70 208 LEU C N 1
ATOM 5545 C CA . LEU C 1 208 ? -4.721 -40.711 33.849 1.00 63.33 208 LEU C CA 1
ATOM 5546 C C . LEU C 1 208 ? -5.970 -41.343 33.244 1.00 66.62 208 LEU C C 1
ATOM 5547 O O . LEU C 1 208 ? -6.236 -41.206 32.037 1.00 69.84 208 LEU C O 1
ATOM 5552 N N . LYS C 1 209 ? -6.740 -42.038 34.075 1.00 67.16 209 LYS C N 1
ATOM 5553 C CA . LYS C 1 209 ? -7.952 -42.699 33.607 1.00 70.24 209 LYS C CA 1
ATOM 5554 C C . LYS C 1 209 ? -8.778 -41.703 32.809 1.00 68.94 209 LYS C C 1
ATOM 5555 O O . LYS C 1 209 ? -9.348 -42.050 31.778 1.00 68.35 209 LYS C O 1
ATOM 5561 N N . TYR C 1 210 ? -8.836 -40.463 33.283 1.00 65.93 210 TYR C N 1
ATOM 5562 C CA . TYR C 1 210 ? -9.620 -39.464 32.587 1.00 63.48 210 TYR C CA 1
ATOM 5563 C C . TYR C 1 210 ? -9.181 -39.368 31.132 1.00 66.95 210 TYR C C 1
ATOM 5564 O O . TYR C 1 210 ? -10.024 -39.362 30.232 1.00 65.38 210 TYR C O 1
ATOM 5573 N N . CYS C 1 211 ? -7.866 -39.303 30.906 1.00 70.38 211 CYS C N 1
ATOM 5574 C CA . CYS C 1 211 ? -7.318 -39.203 29.550 1.00 72.82 211 CYS C CA 1
ATOM 5575 C C . CYS C 1 211 ? -7.796 -40.355 28.689 1.00 76.38 211 CYS C C 1
ATOM 5576 O O . CYS C 1 211 ? -8.297 -40.154 27.569 1.00 76.06 211 CYS C O 1
ATOM 5579 N N . ASP C 1 212 ? -7.628 -41.563 29.218 1.00 79.27 212 ASP C N 1
ATOM 5580 C CA . ASP C 1 212 ? -8.055 -42.780 28.528 1.00 81.22 212 ASP C CA 1
ATOM 5581 C C . ASP C 1 212 ? -9.525 -42.565 28.155 1.00 81.81 212 ASP C C 1
ATOM 5582 O O . ASP C 1 212 ? -9.887 -42.566 26.977 1.00 83.26 212 ASP C O 1
ATOM 5587 N N . ARG C 1 213 ? -10.353 -42.336 29.171 1.00 82.56 213 ARG C N 1
ATOM 5588 C CA . ARG C 1 213 ? -11.778 -42.123 28.975 1.00 83.45 213 ARG C CA 1
ATOM 5589 C C . ARG C 1 213 ? -12.018 -40.736 28.376 1.00 81.16 213 ARG C C 1
ATOM 5590 O O . ARG C 1 213 ? -13.056 -40.110 28.610 1.00 82.12 213 ARG C O 1
ATOM 5598 N N . LEU C 1 214 ? -11.053 -40.258 27.602 1.00 75.29 214 LEU C N 1
ATOM 5599 C CA . LEU C 1 214 ? -11.179 -38.964 26.967 1.00 72.42 214 LEU C CA 1
ATOM 5600 C C . LEU C 1 214 ? -10.720 -39.111 25.541 1.00 75.03 214 LEU C C 1
ATOM 5601 O O . LEU C 1 214 ? -11.188 -38.402 24.647 1.00 74.69 214 LEU C O 1
ATOM 5606 N N . SER C 1 215 ? -9.794 -40.040 25.336 1.00 76.88 215 SER C N 1
ATOM 5607 C CA . SER C 1 215 ? -9.248 -40.290 24.010 1.00 78.81 215 SER C CA 1
ATOM 5608 C C . SER C 1 215 ? -10.178 -41.196 23.230 1.00 79.02 215 SER C C 1
ATOM 5609 O O . SER C 1 215 ? -10.410 -40.990 22.032 1.00 76.55 215 SER C O 1
ATOM 5612 N N . LYS C 1 216 ? -10.699 -42.206 23.927 1.00 82.12 216 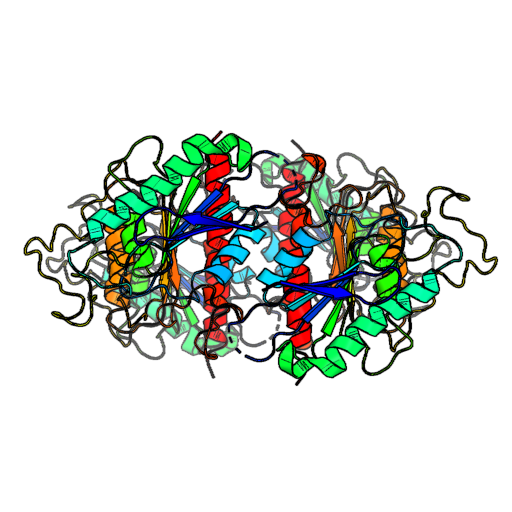LYS C N 1
ATOM 5613 C CA . LYS C 1 216 ? -11.614 -43.173 23.326 1.00 85.29 216 LYS C CA 1
ATOM 5614 C C . LYS C 1 216 ? -12.816 -42.462 22.709 1.00 84.75 216 LYS C C 1
ATOM 5615 O O . LYS C 1 216 ? -13.498 -43.020 21.852 1.00 86.27 216 LYS C O 1
ATOM 5621 N N . HIS C 1 217 ? -13.072 -41.235 23.142 1.00 81.04 217 HIS C N 1
ATOM 5622 C CA . HIS C 1 217 ? -14.176 -40.503 22.586 1.00 79.04 217 HIS C CA 1
ATOM 5623 C C . HIS C 1 217 ? -13.660 -39.489 21.586 1.00 76.22 217 HIS C C 1
ATOM 5624 O O . HIS C 1 217 ? -14.302 -38.483 21.314 1.00 76.24 217 HIS C O 1
ATOM 5631 N N . GLN C 1 218 ? -12.495 -39.782 21.026 1.00 75.38 218 GLN C N 1
ATOM 5632 C CA . GLN C 1 218 ? -11.868 -38.911 20.041 1.00 78.09 218 GLN C CA 1
ATOM 5633 C C . GLN C 1 218 ? -11.959 -37.421 20.410 1.00 77.90 218 GLN C C 1
ATOM 5634 O O . GLN C 1 218 ? -12.298 -36.583 19.560 1.00 76.16 218 GLN C O 1
ATOM 5640 N N . VAL C 1 219 ? -11.663 -37.103 21.677 1.00 75.70 219 VAL C N 1
ATOM 5641 C CA . VAL C 1 219 ? -11.685 -35.726 22.178 1.00 69.59 219 VAL C CA 1
ATOM 5642 C C . VAL C 1 219 ? -10.273 -35.202 22.116 1.00 67.17 219 VAL C C 1
ATOM 5643 O O . VAL C 1 219 ? -9.388 -35.750 22.766 1.00 64.40 219 VAL C O 1
ATOM 5647 N N . PRO C 1 220 ? -10.040 -34.138 21.320 1.00 68.03 220 PRO C N 1
ATOM 5648 C CA . PRO C 1 220 ? -8.704 -33.544 21.179 1.00 66.94 220 PRO C CA 1
ATOM 5649 C C . PRO C 1 220 ? -8.255 -32.974 22.532 1.00 68.53 220 PRO C C 1
ATOM 5650 O O . PRO C 1 220 ? -8.974 -32.172 23.143 1.00 72.18 220 PRO C O 1
ATOM 5654 N N . PHE C 1 221 ? -7.086 -33.407 23.007 1.00 65.81 221 PHE C N 1
ATOM 5655 C CA . PHE C 1 221 ? -6.561 -32.949 24.292 1.00 60.06 221 PHE C CA 1
ATOM 5656 C C . PHE C 1 221 ? -5.055 -33.100 24.353 1.00 56.68 221 PHE C C 1
ATOM 5657 O O . PHE C 1 221 ? -4.432 -33.716 23.482 1.00 56.42 221 PHE C O 1
ATOM 5665 N N . GLU C 1 222 ? -4.481 -32.529 25.400 1.00 51.27 222 GLU C N 1
ATOM 5666 C CA . GLU C 1 222 ? -3.049 -32.587 25.613 1.00 45.32 222 GLU C CA 1
ATOM 5667 C C . GLU C 1 222 ? -2.841 -32.921 27.074 1.00 43.38 222 GLU C C 1
ATOM 5668 O O . GLU C 1 222 ? -3.577 -32.439 27.934 1.00 45.71 222 GLU C O 1
ATOM 5674 N N . ALA C 1 223 ? -1.850 -33.748 27.360 1.00 39.03 223 ALA C N 1
ATOM 5675 C CA . ALA C 1 223 ? -1.593 -34.120 28.735 1.00 41.08 223 ALA C CA 1
ATOM 5676 C C . ALA C 1 223 ? -0.133 -34.039 29.079 1.00 46.64 223 ALA C C 1
ATOM 5677 O O . ALA C 1 223 ? 0.749 -34.209 28.224 1.00 51.46 223 ALA C O 1
ATOM 5679 N N . HIS C 1 224 ? 0.124 -33.809 30.357 1.00 47.80 224 HIS C N 1
ATOM 5680 C CA . HIS C 1 224 ? 1.493 -33.709 30.843 1.00 47.58 224 HIS C CA 1
ATOM 5681 C C . HIS C 1 224 ? 1.529 -34.265 32.236 1.00 44.37 224 HIS C C 1
ATOM 5682 O O . HIS C 1 224 ? 0.652 -33.979 33.046 1.00 37.03 224 HIS C O 1
ATOM 5689 N N . PHE C 1 225 ? 2.554 -35.056 32.508 1.00 46.13 225 PHE C N 1
ATOM 5690 C CA . PHE C 1 225 ? 2.694 -35.660 33.815 1.00 48.97 225 PHE C CA 1
ATOM 5691 C C . PHE C 1 225 ? 4.105 -35.588 34.325 1.00 49.85 225 PHE C C 1
ATOM 5692 O O . PHE C 1 225 ? 5.003 -36.276 33.818 1.00 47.54 225 PHE C O 1
ATOM 5700 N N . PHE C 1 226 ? 4.285 -34.746 35.341 1.00 50.44 226 PHE C N 1
ATOM 5701 C CA . PHE C 1 226 ? 5.584 -34.532 35.969 1.00 51.59 226 PHE C CA 1
ATOM 5702 C C . PHE C 1 226 ? 5.971 -35.612 36.977 1.00 53.39 226 PHE C C 1
ATOM 5703 O O . PHE C 1 226 ? 5.120 -36.201 37.637 1.00 47.72 226 PHE C O 1
ATOM 5711 N N . GLU C 1 227 ? 7.271 -35.867 37.071 1.00 58.70 227 GLU C N 1
ATOM 5712 C CA . GLU C 1 227 ? 7.816 -36.881 37.973 1.00 62.30 227 GLU C CA 1
ATOM 5713 C C . GLU C 1 227 ? 7.336 -36.747 39.416 1.00 61.21 227 GLU C C 1
ATOM 5714 O O . GLU C 1 227 ? 6.636 -37.614 39.932 1.00 55.81 227 GLU C O 1
ATOM 5720 N N . SER C 1 228 ? 7.717 -35.659 40.073 1.00 63.41 228 SER C N 1
ATOM 5721 C CA . SER C 1 228 ? 7.307 -35.451 41.453 1.00 63.77 228 SER C CA 1
ATOM 5722 C C . SER C 1 228 ? 6.705 -34.063 41.681 1.00 59.91 228 SER C C 1
ATOM 5723 O O . SER C 1 228 ? 6.800 -33.182 40.823 1.00 54.80 228 SER C O 1
ATOM 5726 N N . GLY C 1 229 ? 6.096 -33.895 42.855 1.00 61.84 229 GLY C N 1
ATOM 5727 C CA . GLY C 1 229 ? 5.459 -32.643 43.241 1.00 63.31 229 GLY C CA 1
ATOM 5728 C C . GLY C 1 229 ? 4.199 -32.842 44.089 1.00 64.54 229 GLY C C 1
ATOM 5729 O O . GLY C 1 229 ? 3.308 -33.606 43.683 1.00 64.83 229 GLY C O 1
ATOM 5730 N N . PRO C 1 230 ? 4.084 -32.175 45.260 1.00 62.44 230 PRO C N 1
ATOM 5731 C CA . PRO C 1 230 ? 2.936 -32.264 46.176 1.00 62.14 230 PRO C CA 1
ATOM 5732 C C . PRO C 1 230 ? 1.627 -31.702 45.585 1.00 62.60 230 PRO C C 1
ATOM 5733 O O . PRO C 1 230 ? 1.653 -30.932 44.625 1.00 65.33 230 PRO C O 1
ATOM 5737 N N . HIS C 1 231 ? 0.490 -32.074 46.166 1.00 59.41 231 HIS C N 1
ATOM 5738 C CA . HIS C 1 231 ? -0.802 -31.594 45.681 1.00 59.88 231 HIS C CA 1
ATOM 5739 C C . HIS C 1 231 ? -0.996 -30.089 45.936 1.00 61.80 231 HIS C C 1
ATOM 5740 O O . HIS C 1 231 ? -0.551 -29.558 46.964 1.00 66.29 231 HIS C O 1
ATOM 5747 N N . GLY C 1 232 ? -1.650 -29.408 44.991 1.00 57.76 232 GLY C N 1
ATOM 5748 C CA . GLY C 1 232 ? -1.885 -27.976 45.108 1.00 49.23 232 GLY C CA 1
ATOM 5749 C C . GLY C 1 232 ? -0.697 -27.145 44.648 1.00 51.04 232 GLY C C 1
ATOM 5750 O O . GLY C 1 232 ? -0.640 -25.939 44.882 1.00 48.92 232 GLY C O 1
ATOM 5751 N N . VAL C 1 233 ? 0.262 -27.791 43.993 1.00 50.74 233 VAL C N 1
ATOM 5752 C CA . VAL C 1 233 ? 1.469 -27.118 43.476 1.00 49.62 233 VAL C CA 1
ATOM 5753 C C . VAL C 1 233 ? 1.202 -25.787 42.745 1.00 44.48 233 VAL C C 1
ATOM 5754 O O . VAL C 1 233 ? 2.047 -24.893 42.735 1.00 38.11 233 VAL C O 1
ATOM 5758 N N . SER C 1 234 ? 0.027 -25.686 42.130 1.00 43.19 234 SER C N 1
ATOM 5759 C CA . SER C 1 234 ? -0.384 -24.499 41.410 1.00 43.76 234 SER C CA 1
ATOM 5760 C C . SER C 1 234 ? 0.599 -24.102 40.311 1.00 47.01 234 SER C C 1
ATOM 5761 O O . SER C 1 234 ? 0.816 -24.864 39.364 1.00 46.81 234 SER C O 1
ATOM 5764 N N . LEU C 1 235 ? 1.185 -22.908 40.442 1.00 48.49 235 LEU C N 1
ATOM 5765 C CA . LEU C 1 235 ? 2.154 -22.380 39.471 1.00 46.77 235 LEU C CA 1
ATOM 5766 C C . LEU C 1 235 ? 3.565 -22.882 39.735 1.00 49.41 235 LEU C C 1
ATOM 5767 O O . LEU C 1 235 ? 4.441 -22.735 38.885 1.00 50.47 235 LEU C O 1
ATOM 5772 N N . ALA C 1 236 ? 3.786 -23.470 40.906 1.00 50.72 236 ALA C N 1
ATOM 5773 C CA . ALA C 1 236 ? 5.109 -23.973 41.240 1.00 54.15 236 ALA C CA 1
ATOM 5774 C C . ALA C 1 236 ? 6.140 -22.842 41.279 1.00 55.36 236 ALA C C 1
ATOM 5775 O O . ALA C 1 236 ? 7.352 -23.082 41.263 1.00 50.19 236 ALA C O 1
ATOM 5777 N N . ASN C 1 237 ? 5.638 -21.609 41.302 1.00 61.33 237 ASN C N 1
ATOM 5778 C CA . ASN C 1 237 ? 6.474 -20.411 41.331 1.00 65.14 237 ASN C CA 1
ATOM 5779 C C . ASN C 1 237 ? 6.523 -19.838 42.740 1.00 67.03 237 ASN C C 1
ATOM 5780 O O . ASN C 1 237 ? 5.665 -20.139 43.590 1.00 65.61 237 ASN C O 1
ATOM 5785 N N . ARG C 1 238 ? 7.522 -19.005 42.999 1.00 63.34 238 ARG C N 1
ATOM 5786 C CA . ARG C 1 238 ? 7.611 -18.431 44.316 1.00 63.82 238 ARG C CA 1
ATOM 5787 C C . ARG C 1 238 ? 6.369 -17.582 44.598 1.00 65.47 238 ARG C C 1
ATOM 5788 O O . ARG C 1 238 ? 6.270 -16.955 45.651 1.00 66.83 238 ARG C O 1
ATOM 5796 N N . THR C 1 239 ? 5.413 -17.579 43.665 1.00 67.85 239 THR C N 1
ATOM 5797 C CA . THR C 1 239 ? 4.164 -16.818 43.822 1.00 68.77 239 THR C CA 1
ATOM 5798 C C . THR C 1 239 ? 3.144 -17.726 44.495 1.00 71.84 239 THR C C 1
ATOM 5799 O O . THR C 1 239 ? 2.325 -17.278 45.304 1.00 71.02 239 THR C O 1
ATOM 5803 N N . THR C 1 240 ? 3.218 -19.010 44.157 1.00 74.09 240 THR C N 1
ATOM 5804 C CA . THR C 1 240 ? 2.296 -20.011 44.691 1.00 77.84 240 THR C CA 1
ATOM 5805 C C . THR C 1 240 ? 3.042 -21.188 45.311 1.00 78.45 240 THR C C 1
ATOM 5806 O O . THR C 1 240 ? 3.240 -22.224 44.668 1.00 80.00 240 THR C O 1
ATOM 5810 N N . ALA C 1 241 ? 3.445 -21.037 46.565 1.00 79.00 241 ALA C N 1
ATOM 5811 C CA . ALA C 1 241 ? 4.172 -22.104 47.236 1.00 79.98 241 ALA C CA 1
ATOM 5812 C C . ALA C 1 241 ? 4.539 -21.704 48.649 1.00 82.57 241 ALA C C 1
ATOM 5813 O O . ALA C 1 241 ? 5.258 -20.722 48.866 1.00 84.18 241 ALA C O 1
ATOM 5815 N N . PRO C 1 242 ? 4.034 -22.458 49.633 1.00 82.66 242 PRO C N 1
ATOM 5816 C CA . PRO C 1 242 ? 4.293 -22.223 51.058 1.00 81.63 242 PRO C CA 1
ATOM 5817 C C . PRO C 1 242 ? 5.779 -22.442 51.411 1.00 82.89 242 PRO C C 1
ATOM 5818 O O . PRO C 1 242 ? 6.452 -21.523 51.898 1.00 82.69 242 PRO C O 1
ATOM 5822 N N . SER C 1 243 ? 6.286 -23.649 51.153 1.00 79.76 243 SER C N 1
ATOM 5823 C CA . SER C 1 243 ? 7.683 -23.979 51.438 1.00 81.93 243 SER C CA 1
ATOM 5824 C C . SER C 1 243 ? 8.495 -24.089 50.152 1.00 80.71 243 SER C C 1
ATOM 5825 O O . SER C 1 243 ? 8.025 -23.702 49.082 1.00 81.27 243 SER C O 1
ATOM 5828 N N . ASP C 1 244 ? 9.707 -24.631 50.256 1.00 78.99 244 ASP C N 1
ATOM 5829 C CA . ASP C 1 244 ? 10.581 -24.783 49.092 1.00 77.14 244 ASP C CA 1
ATOM 5830 C C . ASP C 1 244 ? 10.143 -25.901 48.172 1.00 71.56 244 ASP C C 1
ATOM 5831 O O . ASP C 1 244 ? 10.246 -25.786 46.952 1.00 68.01 244 ASP C O 1
ATOM 5836 N N . ALA C 1 245 ? 9.668 -26.986 48.773 1.00 70.07 245 ALA C N 1
ATOM 5837 C CA . ALA C 1 245 ? 9.222 -28.160 48.023 1.00 71.43 245 ALA C CA 1
ATOM 5838 C C . ALA C 1 245 ? 8.042 -27.832 47.099 1.00 70.52 245 ALA C C 1
ATOM 5839 O O . ALA C 1 245 ? 7.806 -28.527 46.103 1.00 68.06 245 ALA C O 1
ATOM 5841 N N . TYR C 1 246 ? 7.313 -26.771 47.437 1.00 67.91 246 TYR C N 1
ATOM 5842 C CA . TYR C 1 246 ? 6.172 -26.329 46.643 1.00 66.83 246 TYR C CA 1
ATOM 5843 C C . TYR C 1 246 ? 6.593 -25.345 45.541 1.00 66.21 246 TYR C C 1
ATOM 5844 O O . TYR C 1 246 ? 5.754 -24.736 44.872 1.00 64.31 246 TYR C O 1
ATOM 5853 N N . CYS C 1 247 ? 7.901 -25.191 45.369 1.00 64.02 247 CYS C N 1
ATOM 5854 C CA . CYS C 1 247 ? 8.443 -24.312 44.353 1.00 63.63 247 CYS C CA 1
ATOM 5855 C C . CYS C 1 247 ? 9.249 -25.188 43.416 1.00 63.59 247 CYS C C 1
ATOM 5856 O O . CYS C 1 247 ? 10.427 -25.474 43.663 1.00 62.38 247 CYS C O 1
ATOM 5859 N N . LEU C 1 248 ? 8.605 -25.623 42.341 1.00 63.46 248 LEU C N 1
ATOM 5860 C CA . LEU C 1 248 ? 9.257 -26.484 41.359 1.00 65.50 248 LEU C CA 1
ATOM 5861 C C . LEU C 1 248 ? 9.309 -25.825 39.972 1.00 66.43 248 LEU C C 1
ATOM 5862 O O . LEU C 1 248 ? 8.274 -25.595 39.338 1.00 67.15 248 LEU C O 1
ATOM 5867 N N . PRO C 1 249 ? 10.519 -25.519 39.488 1.00 63.76 249 PRO C N 1
ATOM 5868 C CA . PRO C 1 249 ? 10.698 -24.889 38.178 1.00 61.30 249 PRO C CA 1
ATOM 5869 C C . PRO C 1 249 ? 10.254 -25.798 37.040 1.00 61.56 249 PRO C C 1
ATOM 5870 O O . PRO C 1 249 ? 9.559 -25.351 36.132 1.00 63.07 249 PRO C O 1
ATOM 5874 N N . SER C 1 250 ? 10.653 -27.070 37.080 1.00 57.98 250 SER C N 1
ATOM 5875 C CA . SER C 1 250 ? 10.270 -27.996 36.018 1.00 55.94 250 SER C CA 1
ATOM 5876 C C . SER C 1 250 ? 8.753 -28.104 35.866 1.00 59.77 250 SER C C 1
ATOM 5877 O O . SER C 1 250 ? 8.246 -28.143 34.741 1.00 63.23 250 SER C O 1
ATOM 5880 N N . VAL C 1 251 ? 8.038 -28.159 36.992 1.00 58.55 251 VAL C N 1
ATOM 5881 C CA . VAL C 1 251 ? 6.576 -28.259 37.011 1.00 50.99 251 VAL C CA 1
ATOM 5882 C C . VAL C 1 251 ? 5.934 -26.950 36.542 1.00 48.80 251 VAL C C 1
ATOM 5883 O O . VAL C 1 251 ? 4.914 -26.964 35.858 1.00 42.96 251 VAL C O 1
ATOM 5887 N N . HIS C 1 252 ? 6.546 -25.830 36.916 1.00 46.66 252 HIS C N 1
ATOM 5888 C CA . HIS C 1 252 ? 6.049 -24.517 36.545 1.00 47.86 252 HIS C CA 1
ATOM 5889 C C . HIS C 1 252 ? 5.873 -24.422 35.028 1.00 47.36 252 HIS C C 1
ATOM 5890 O O . HIS C 1 252 ? 5.108 -23.579 34.525 1.00 45.25 252 HIS C O 1
ATOM 5897 N N . ARG C 1 253 ? 6.568 -25.291 34.295 1.00 40.88 253 ARG C N 1
ATOM 5898 C CA . ARG C 1 253 ? 6.465 -25.292 32.836 1.00 37.49 253 ARG C CA 1
ATOM 5899 C C . ARG C 1 253 ? 5.048 -25.471 32.295 1.00 39.58 253 ARG C C 1
ATOM 5900 O O . ARG C 1 253 ? 4.777 -25.083 31.165 1.00 37.66 253 ARG C O 1
ATOM 5908 N N . TRP C 1 254 ? 4.156 -26.069 33.083 1.00 41.27 254 TRP C N 1
ATOM 5909 C CA . TRP C 1 254 ? 2.792 -26.273 32.624 1.00 41.07 254 TRP C CA 1
ATOM 5910 C C . TRP C 1 254 ? 2.094 -24.970 32.254 1.00 42.99 254 TRP C C 1
ATOM 5911 O O . TRP C 1 254 ? 1.455 -24.884 31.210 1.00 42.02 254 TRP C O 1
ATOM 5922 N N . VAL C 1 255 ? 2.216 -23.955 33.103 1.00 45.82 255 VAL C N 1
ATOM 5923 C CA . VAL C 1 255 ? 1.553 -22.679 32.845 1.00 45.57 255 VAL C CA 1
ATOM 5924 C C . VAL C 1 255 ? 2.011 -22.152 31.504 1.00 40.25 255 VAL C C 1
ATOM 5925 O O . VAL C 1 255 ? 1.339 -21.335 30.893 1.00 42.80 255 VAL C O 1
ATOM 5929 N N . SER C 1 256 ? 3.162 -22.616 31.050 1.00 37.29 256 SER C N 1
ATOM 5930 C CA . SER C 1 256 ? 3.659 -22.164 29.764 1.00 43.88 256 SER C CA 1
ATOM 5931 C C . SER C 1 256 ? 3.049 -23.055 28.678 1.00 44.29 256 SER C C 1
ATOM 5932 O O . SER C 1 256 ? 2.562 -22.558 27.669 1.00 41.85 256 SER C O 1
ATOM 5935 N N . TRP C 1 257 ? 3.086 -24.369 28.898 1.00 45.42 257 TRP C N 1
ATOM 5936 C CA . TRP C 1 257 ? 2.495 -25.318 27.967 1.00 46.97 257 TRP C CA 1
ATOM 5937 C C . TRP C 1 257 ? 1.046 -24.861 27.786 1.00 46.64 257 TRP C C 1
ATOM 5938 O O . TRP C 1 257 ? 0.577 -24.633 26.670 1.00 44.72 257 TRP C O 1
ATOM 5949 N N . ALA C 1 258 ? 0.341 -24.714 28.901 1.00 46.22 258 ALA C N 1
ATOM 5950 C CA . ALA C 1 258 ? -1.046 -24.302 28.838 1.00 44.04 258 ALA C CA 1
ATOM 5951 C C . ALA C 1 258 ? -1.180 -23.071 27.961 1.00 45.42 258 ALA C C 1
ATOM 5952 O O . ALA C 1 258 ? -2.030 -23.060 27.081 1.00 50.62 258 ALA C O 1
ATOM 5954 N N . SER C 1 259 ? -0.343 -22.051 28.146 1.00 44.82 259 SER C N 1
ATOM 5955 C CA . SER C 1 259 ? -0.492 -20.851 27.315 1.00 48.78 259 SER C CA 1
ATOM 5956 C C . SER C 1 259 ? -0.509 -21.164 25.835 1.00 51.97 259 SER C C 1
ATOM 5957 O O . SER C 1 259 ? -1.389 -20.710 25.113 1.00 53.76 259 SER C O 1
ATOM 5960 N N . ASP C 1 260 ? 0.472 -21.932 25.381 1.00 55.84 260 ASP C N 1
ATOM 5961 C CA . ASP C 1 260 ? 0.544 -22.295 23.973 1.00 60.21 260 ASP C CA 1
ATOM 5962 C C . ASP C 1 260 ? -0.695 -23.083 23.568 1.00 59.62 260 ASP C C 1
ATOM 5963 O O . ASP C 1 260 ? -1.312 -22.811 22.535 1.00 59.90 260 ASP C O 1
ATOM 5968 N N . TRP C 1 261 ? -1.070 -24.056 24.387 1.00 58.08 261 TRP C N 1
ATOM 5969 C CA . TRP C 1 261 ? -2.238 -24.855 24.068 1.00 55.91 261 TRP C CA 1
ATOM 5970 C C . TRP C 1 261 ? -3.437 -23.951 23.805 1.00 53.44 261 TRP C C 1
ATOM 5971 O O . TRP C 1 261 ? -4.019 -23.969 22.729 1.00 52.27 261 TRP C O 1
ATOM 5982 N N . LEU C 1 262 ? -3.802 -23.166 24.806 1.00 55.71 262 LEU C N 1
ATOM 5983 C CA . LEU C 1 262 ? -4.934 -22.265 24.684 1.00 59.40 262 LEU C CA 1
ATOM 5984 C C . LEU C 1 262 ? -4.895 -21.505 23.379 1.00 56.09 262 LEU C C 1
ATOM 5985 O O . LEU C 1 262 ? -5.757 -21.657 22.516 1.00 56.83 262 LEU C O 1
ATOM 5990 N N . GLU C 1 263 ? -3.881 -20.679 23.232 1.00 56.84 263 GLU C N 1
ATOM 5991 C CA . GLU C 1 263 ? -3.769 -19.913 22.015 1.00 61.83 263 GLU C CA 1
ATOM 5992 C C . GLU C 1 263 ? -3.792 -20.790 20.776 1.00 62.03 263 GLU C C 1
ATOM 5993 O O . GLU C 1 263 ? -4.318 -20.382 19.737 1.00 61.23 263 GLU C O 1
ATOM 5999 N N . ARG C 1 264 ? -3.247 -21.998 20.873 1.00 62.10 264 ARG C N 1
ATOM 6000 C CA . ARG C 1 264 ? -3.298 -22.876 19.716 1.00 61.14 264 ARG C CA 1
ATOM 6001 C C . ARG C 1 264 ? -4.795 -23.105 19.421 1.00 60.58 264 ARG C C 1
ATOM 6002 O O . ARG C 1 264 ? -5.204 -23.176 18.269 1.00 63.16 264 ARG C O 1
ATOM 6010 N N . GLN C 1 265 ? -5.620 -23.174 20.459 1.00 58.95 265 GLN C N 1
ATOM 6011 C CA . GLN C 1 265 ? -7.042 -23.381 20.253 1.00 59.27 265 GLN C CA 1
ATOM 6012 C C . GLN C 1 265 ? -7.677 -22.120 19.691 1.00 61.90 265 GLN C C 1
ATOM 6013 O O . GLN C 1 265 ? -8.517 -22.202 18.804 1.00 66.98 265 GLN C O 1
ATOM 6019 N N . ILE C 1 266 ? -7.284 -20.956 20.199 1.00 60.14 266 ILE C N 1
ATOM 6020 C CA . ILE C 1 266 ? -7.852 -19.713 19.700 1.00 62.24 266 ILE C CA 1
ATOM 6021 C C . ILE C 1 266 ? -7.706 -19.638 18.199 1.00 66.40 266 ILE C C 1
ATOM 6022 O O . ILE C 1 266 ? -8.688 -19.457 17.478 1.00 66.51 266 ILE C O 1
ATOM 6027 N N . LYS C 1 267 ? -6.474 -19.782 17.722 1.00 73.26 267 LYS C N 1
ATOM 6028 C CA . LYS C 1 267 ? -6.197 -19.720 16.279 1.00 78.77 267 LYS C CA 1
ATOM 6029 C C . LYS C 1 267 ? -7.114 -20.690 15.533 1.00 80.50 267 LYS C C 1
ATOM 6030 O O . LYS C 1 267 ? -7.602 -20.378 14.446 1.00 84.66 267 LYS C O 1
ATOM 6036 N N . ASN C 1 268 ? -7.357 -21.850 16.144 1.00 77.67 268 ASN C N 1
ATOM 6037 C CA . ASN C 1 268 ? -8.210 -22.885 15.575 1.00 75.62 268 ASN C CA 1
ATOM 6038 C C . ASN C 1 268 ? -9.690 -22.572 15.826 1.00 74.54 268 ASN C C 1
ATOM 6039 O O . ASN C 1 268 ? -10.507 -23.480 15.962 1.00 72.60 268 ASN C O 1
ATOM 6044 N N . LEU C 1 269 ? -10.024 -21.284 15.870 1.00 74.56 269 LEU C N 1
ATOM 6045 C CA . LEU C 1 269 ? -11.392 -20.839 16.118 1.00 74.63 269 LEU C CA 1
ATOM 6046 C C . LEU C 1 269 ? -11.860 -19.870 15.025 1.00 75.65 269 LEU C C 1
ATOM 6047 O O . LEU C 1 269 ? -12.919 -19.246 15.148 1.00 72.51 269 LEU C O 1
ATOM 6052 N N . GLU C 1 270 ? -11.058 -19.745 13.964 1.00 78.53 270 GLU C N 1
ATOM 6053 C CA . GLU C 1 270 ? -11.383 -18.875 12.830 1.00 81.83 270 GLU C CA 1
ATOM 6054 C C . GLU C 1 270 ? -11.739 -19.673 11.559 1.00 80.43 270 GLU C C 1
ATOM 6055 O O . GLU C 1 270 ? -12.894 -19.518 11.072 1.00 76.99 270 GLU C O 1
ATOM 6061 N N . ASN D 1 15 ? 33.875 -41.607 13.314 1.00 76.40 15 ASN D N 1
ATOM 6062 C CA . ASN D 1 15 ? 32.541 -40.978 13.526 1.00 75.04 15 ASN D CA 1
ATOM 6063 C C . ASN D 1 15 ? 31.425 -42.013 13.533 1.00 78.01 15 ASN D C 1
ATOM 6064 O O . ASN D 1 15 ? 30.390 -41.802 14.166 1.00 83.18 15 ASN D O 1
ATOM 6069 N N . LYS D 1 16 ? 31.633 -43.120 12.818 1.00 79.46 16 LYS D N 1
ATOM 6070 C CA . LYS D 1 16 ? 30.639 -44.203 12.726 1.00 79.91 16 LYS D CA 1
ATOM 6071 C C . LYS D 1 16 ? 31.236 -45.505 12.197 1.00 80.73 16 LYS D C 1
ATOM 6072 O O . LYS D 1 16 ? 32.045 -45.493 11.272 1.00 84.85 16 LYS D O 1
ATOM 6078 N N . SER D 1 17 ? 30.828 -46.623 12.787 1.00 80.27 17 SER D N 1
ATOM 6079 C CA . SER D 1 17 ? 31.306 -47.943 12.374 1.00 81.24 17 SER D CA 1
ATOM 6080 C C . SER D 1 17 ? 30.404 -49.015 12.987 1.00 80.37 17 SER D C 1
ATOM 6081 O O . SER D 1 17 ? 30.103 -48.987 14.181 1.00 79.06 17 SER D O 1
ATOM 6084 N N . THR D 1 18 ? 29.964 -49.958 12.165 1.00 79.35 18 THR D N 1
ATOM 6085 C CA . THR D 1 18 ? 29.072 -51.012 12.643 1.00 80.02 18 THR D CA 1
ATOM 6086 C C . THR D 1 18 ? 29.834 -52.149 13.315 1.00 80.39 18 THR D C 1
ATOM 6087 O O . THR D 1 18 ? 31.024 -52.352 13.059 1.00 79.80 18 THR D O 1
ATOM 6091 N N . PHE D 1 19 ? 29.143 -52.890 14.176 1.00 80.48 19 PHE D N 1
ATOM 6092 C CA . PHE D 1 19 ? 29.741 -54.023 14.888 1.00 80.86 19 PHE D CA 1
ATOM 6093 C C . PHE D 1 19 ? 28.785 -55.208 14.875 1.00 82.59 19 PHE D C 1
ATOM 6094 O O . PHE D 1 19 ? 27.687 -55.160 15.443 1.00 84.08 19 PHE D O 1
ATOM 6102 N N . SER D 1 20 ? 29.211 -56.276 14.219 1.00 81.34 20 SER D N 1
ATOM 6103 C CA . SER D 1 20 ? 28.396 -57.467 14.125 1.00 82.69 20 SER D CA 1
ATOM 6104 C C . SER D 1 20 ? 28.123 -57.976 15.524 1.00 83.52 20 SER D C 1
ATOM 6105 O O . SER D 1 20 ? 29.009 -57.953 16.383 1.00 81.75 20 SER D O 1
ATOM 6108 N N . LEU D 1 21 ? 26.890 -58.426 15.743 1.00 85.14 21 LEU D N 1
ATOM 6109 C CA . LEU D 1 21 ? 26.473 -58.954 17.037 1.00 87.56 21 LEU D CA 1
ATOM 6110 C C . LEU D 1 21 ? 26.238 -60.462 16.926 1.00 88.67 21 LEU D C 1
ATOM 6111 O O . LEU D 1 21 ? 27.054 -61.281 17.370 1.00 89.02 21 LEU D O 1
ATOM 6116 N N . ASN D 1 22 ? 25.113 -60.831 16.331 1.00 89.68 22 ASN D N 1
ATOM 6117 C CA . ASN D 1 22 ? 24.802 -62.240 16.158 1.00 89.41 22 ASN D CA 1
ATOM 6118 C C . ASN D 1 22 ? 24.660 -62.573 14.696 1.00 90.18 22 ASN D C 1
ATOM 6119 O O . ASN D 1 22 ? 25.101 -61.821 13.828 1.00 90.19 22 ASN D O 1
ATOM 6124 N N . ASP D 1 23 ? 24.051 -63.713 14.421 1.00 93.19 23 ASP D N 1
ATOM 6125 C CA . ASP D 1 23 ? 23.858 -64.146 13.045 1.00 94.61 23 ASP D CA 1
ATOM 6126 C C . ASP D 1 23 ? 23.027 -63.080 12.319 1.00 91.65 23 ASP D C 1
ATOM 6127 O O . ASP D 1 23 ? 23.281 -62.744 11.161 1.00 86.70 23 ASP D O 1
ATOM 6132 N N . THR D 1 24 ? 22.056 -62.530 13.035 1.00 90.18 24 THR D N 1
ATOM 6133 C CA . THR D 1 24 ? 21.185 -61.516 12.479 1.00 91.70 24 THR D CA 1
ATOM 6134 C C . THR D 1 24 ? 20.896 -60.412 13.498 1.00 93.82 24 THR D C 1
ATOM 6135 O O . THR D 1 24 ? 19.868 -60.427 14.189 1.00 93.03 24 THR D O 1
ATOM 6139 N N . ALA D 1 25 ? 21.812 -59.453 13.589 1.00 94.16 25 ALA D N 1
ATOM 6140 C CA . ALA D 1 25 ? 21.659 -58.359 14.536 1.00 95.72 25 ALA D CA 1
ATOM 6141 C C . ALA D 1 25 ? 22.759 -57.317 14.397 1.00 95.17 25 ALA D C 1
ATOM 6142 O O . ALA D 1 25 ? 23.833 -57.452 14.990 1.00 94.70 25 ALA D O 1
ATOM 6144 N N . TRP D 1 26 ? 22.481 -56.277 13.611 1.00 95.43 26 TRP D N 1
ATOM 6145 C CA . TRP D 1 26 ? 23.434 -55.188 13.397 1.00 95.07 26 TRP D CA 1
ATOM 6146 C C . TRP D 1 26 ? 23.376 -54.252 14.594 1.00 92.34 26 TRP D C 1
ATOM 6147 O O . TRP D 1 26 ? 22.356 -54.171 15.283 1.00 89.79 26 TRP D O 1
ATOM 6158 N N . VAL D 1 27 ? 24.481 -53.558 14.843 1.00 89.31 27 VAL D N 1
ATOM 6159 C CA . VAL D 1 27 ? 24.555 -52.596 15.940 1.00 85.66 27 VAL D CA 1
ATOM 6160 C C . VAL D 1 27 ? 25.404 -51.402 15.516 1.00 82.27 27 VAL D C 1
ATOM 6161 O O . VAL D 1 27 ? 26.612 -51.365 15.747 1.00 81.64 27 VAL D O 1
ATOM 6165 N N . ASP D 1 28 ? 24.755 -50.431 14.886 1.00 78.09 28 ASP D N 1
ATOM 6166 C CA . ASP D 1 28 ? 25.439 -49.248 14.412 1.00 75.93 28 ASP D CA 1
ATOM 6167 C C . ASP D 1 28 ? 25.877 -48.429 15.620 1.00 72.60 28 ASP D C 1
ATOM 6168 O O . ASP D 1 28 ? 25.086 -48.191 16.534 1.00 72.30 28 ASP D O 1
ATOM 6173 N N . PHE D 1 29 ? 27.142 -48.020 15.631 1.00 68.44 29 PHE D N 1
ATOM 6174 C CA . PHE D 1 29 ? 27.672 -47.233 16.737 1.00 67.18 29 PHE D CA 1
ATOM 6175 C C . PHE D 1 29 ? 28.195 -45.881 16.303 1.00 66.61 29 PHE D C 1
ATOM 6176 O O . PHE D 1 29 ? 29.247 -45.784 15.671 1.00 65.60 29 PHE D O 1
ATOM 6184 N N . TYR D 1 30 ? 27.484 -44.831 16.677 1.00 66.31 30 TYR D N 1
ATOM 6185 C CA . TYR D 1 30 ? 27.907 -43.496 16.308 1.00 68.38 30 TYR D CA 1
ATOM 6186 C C . TYR D 1 30 ? 28.730 -42.863 17.422 1.00 67.81 30 TYR D C 1
ATOM 6187 O O . TYR D 1 30 ? 28.329 -42.844 18.587 1.00 67.74 30 TYR D O 1
ATOM 6196 N N . GLN D 1 31 ? 29.887 -42.339 17.044 1.00 65.98 31 GLN D N 1
ATOM 6197 C CA . GLN D 1 31 ? 30.789 -41.722 17.989 1.00 66.44 31 GLN D CA 1
ATOM 6198 C C . GLN D 1 31 ? 31.342 -40.433 17.445 1.00 66.62 31 GLN D C 1
ATOM 6199 O O . GLN D 1 31 ? 31.545 -40.304 16.250 1.00 68.62 31 GLN D O 1
ATOM 6205 N N . LEU D 1 32 ? 31.582 -39.476 18.326 1.00 67.71 32 LEU D N 1
ATOM 6206 C CA . LEU D 1 32 ? 32.174 -38.218 17.915 1.00 70.78 32 LEU D CA 1
ATOM 6207 C C . LEU D 1 32 ? 33.303 -37.946 18.914 1.00 73.42 32 LEU D C 1
ATOM 6208 O O . LEU D 1 32 ? 33.646 -38.835 19.694 1.00 75.88 32 LEU D O 1
ATOM 6213 N N . GLN D 1 33 ? 33.886 -36.749 18.893 1.00 72.21 33 GLN D N 1
ATOM 6214 C CA . GLN D 1 33 ? 34.957 -36.395 19.833 1.00 73.15 33 GLN D CA 1
ATOM 6215 C C . GLN D 1 33 ? 35.091 -34.899 20.007 1.00 76.58 33 GLN D C 1
ATOM 6216 O O . GLN D 1 33 ? 35.152 -34.172 19.017 1.00 83.09 33 GLN D O 1
ATOM 6222 N N . ASN D 1 34 ? 35.169 -34.443 21.260 1.00 76.68 34 ASN D N 1
ATOM 6223 C CA . ASN D 1 34 ? 35.292 -33.007 21.559 1.00 75.22 34 ASN D CA 1
ATOM 6224 C C . ASN D 1 34 ? 36.359 -32.346 20.694 1.00 75.76 34 ASN D C 1
ATOM 6225 O O . ASN D 1 34 ? 37.537 -32.684 20.782 1.00 76.06 34 ASN D O 1
ATOM 6230 N N . TYR D 1 41 ? 36.958 -36.327 27.932 1.00 63.66 41 TYR D N 1
ATOM 6231 C CA . TYR D 1 41 ? 35.542 -36.430 28.240 1.00 68.61 41 TYR D CA 1
ATOM 6232 C C . TYR D 1 41 ? 35.051 -37.859 28.175 1.00 69.21 41 TYR D C 1
ATOM 6233 O O . TYR D 1 41 ? 35.783 -38.772 27.801 1.00 70.09 41 TYR D O 1
ATOM 6242 N N . THR D 1 42 ? 33.790 -38.036 28.542 1.00 68.99 42 THR D N 1
ATOM 6243 C CA . THR D 1 42 ? 33.155 -39.339 28.543 1.00 69.32 42 THR D CA 1
ATOM 6244 C C . THR D 1 42 ? 31.671 -39.059 28.351 1.00 68.65 42 THR D C 1
ATOM 6245 O O . THR D 1 42 ? 30.898 -39.068 29.313 1.00 73.39 42 THR D O 1
ATOM 6249 N N . PHE D 1 43 ? 31.284 -38.801 27.106 1.00 64.41 43 PHE D N 1
ATOM 6250 C CA . PHE D 1 43 ? 29.898 -38.497 26.780 1.00 61.40 43 PHE D CA 1
ATOM 6251 C C . PHE D 1 43 ? 28.951 -39.614 27.128 1.00 58.34 43 PHE D C 1
ATOM 6252 O O . PHE D 1 43 ? 29.227 -40.778 26.849 1.00 58.78 43 PHE D O 1
ATOM 6260 N N . PRO D 1 44 ? 27.810 -39.273 27.731 1.00 53.33 44 PRO D N 1
ATOM 6261 C CA . PRO D 1 44 ? 26.849 -40.309 28.082 1.00 53.98 44 PRO D CA 1
ATOM 6262 C C . PRO D 1 44 ? 26.238 -40.865 26.791 1.00 51.72 44 PRO D C 1
ATOM 6263 O O . PRO D 1 44 ? 25.718 -40.112 25.963 1.00 56.66 44 PRO D O 1
ATOM 6267 N N . ALA D 1 45 ? 26.308 -42.177 26.620 1.00 45.68 45 ALA D N 1
ATOM 6268 C CA . ALA D 1 45 ? 25.758 -42.796 25.438 1.00 43.70 45 ALA D CA 1
ATOM 6269 C C . ALA D 1 45 ? 24.306 -43.148 25.647 1.00 45.14 45 ALA D C 1
ATOM 6270 O O . ALA D 1 45 ? 23.775 -43.066 26.759 1.00 45.90 45 ALA D O 1
ATOM 6272 N N . ILE D 1 46 ? 23.662 -43.555 24.563 1.00 46.92 46 ILE D N 1
ATOM 6273 C CA . ILE D 1 46 ? 22.259 -43.934 24.611 1.00 43.21 46 ILE D CA 1
ATOM 6274 C C . ILE D 1 46 ? 22.000 -44.923 23.448 1.00 45.50 46 ILE D C 1
ATOM 6275 O O . ILE D 1 46 ? 22.356 -44.663 22.297 1.00 43.43 46 ILE D O 1
ATOM 6280 N N . ILE D 1 47 ? 21.438 -46.083 23.784 1.00 45.35 47 ILE D N 1
ATOM 6281 C CA . ILE D 1 47 ? 21.108 -47.104 22.802 1.00 45.28 47 ILE D CA 1
ATOM 6282 C C . ILE D 1 47 ? 19.709 -46.845 22.315 1.00 48.77 47 ILE D C 1
ATOM 6283 O O . ILE D 1 47 ? 18.833 -46.492 23.117 1.00 49.67 47 ILE D O 1
ATOM 6288 N N . ILE D 1 48 ? 19.494 -47.003 21.007 1.00 49.72 48 ILE D N 1
ATOM 6289 C CA . ILE D 1 48 ? 18.157 -46.790 20.436 1.00 51.18 48 ILE D CA 1
ATOM 6290 C C . ILE D 1 48 ? 17.550 -48.097 19.885 1.00 53.69 48 ILE D C 1
ATOM 6291 O O . ILE D 1 48 ? 18.261 -48.971 19.396 1.00 55.25 48 ILE D O 1
ATOM 6296 N N . CYS D 1 49 ? 16.233 -48.220 19.980 1.00 53.99 49 CYS D N 1
ATOM 6297 C CA . CYS D 1 49 ? 15.537 -49.384 19.474 1.00 57.73 49 CYS D CA 1
ATOM 6298 C C . CYS D 1 49 ? 14.450 -48.968 18.506 1.00 57.08 49 CYS D C 1
ATOM 6299 O O . CYS D 1 49 ? 13.285 -48.779 18.897 1.00 57.36 49 CYS D O 1
ATOM 6302 N N . PRO D 1 50 ? 14.820 -48.811 17.225 1.00 55.12 50 PRO D N 1
ATOM 6303 C CA . PRO D 1 50 ? 13.868 -48.414 16.187 1.00 56.30 50 PRO D CA 1
ATOM 6304 C C . PRO D 1 50 ? 12.680 -49.367 16.089 1.00 58.12 50 PRO D C 1
ATOM 6305 O O . PRO D 1 50 ? 12.838 -50.583 16.201 1.00 57.87 50 PRO D O 1
ATOM 6309 N N . GLY D 1 51 ? 11.492 -48.802 15.899 1.00 59.77 51 GLY D N 1
ATOM 6310 C CA . GLY D 1 51 ? 10.295 -49.621 15.791 1.00 63.97 51 GLY D CA 1
ATOM 6311 C C . GLY D 1 51 ? 10.114 -50.286 14.433 1.00 65.36 51 GLY D C 1
ATOM 6312 O O . GLY D 1 51 ? 10.972 -50.163 13.557 1.00 69.53 51 GLY D O 1
ATOM 6313 N N . GLY D 1 52 ? 9.003 -50.993 14.244 1.00 64.33 52 GLY D N 1
ATOM 6314 C CA . GLY D 1 52 ? 8.789 -51.654 12.969 1.00 66.65 52 GLY D CA 1
ATOM 6315 C C . GLY D 1 52 ? 8.092 -52.984 13.118 1.00 67.56 52 GLY D C 1
ATOM 6316 O O . GLY D 1 52 ? 8.276 -53.890 12.301 1.00 65.86 52 GLY D O 1
ATOM 6317 N N . GLY D 1 53 ? 7.301 -53.089 14.181 1.00 67.45 53 GLY D N 1
ATOM 6318 C CA . GLY D 1 53 ? 6.546 -54.296 14.464 1.00 69.19 53 GLY D CA 1
ATOM 6319 C C . GLY D 1 53 ? 7.302 -55.612 14.410 1.00 70.54 53 GLY D C 1
ATOM 6320 O O . GLY D 1 53 ? 6.740 -56.632 14.012 1.00 70.53 53 GLY D O 1
ATOM 6321 N N . TYR D 1 54 ? 8.568 -55.600 14.818 1.00 69.90 54 TYR D N 1
ATOM 6322 C CA . TYR D 1 54 ? 9.403 -56.807 14.816 1.00 68.40 54 TYR D CA 1
ATOM 6323 C C . TYR D 1 54 ? 9.568 -57.371 13.418 1.00 68.92 54 TYR D C 1
ATOM 6324 O O . TYR D 1 54 ? 10.332 -58.312 13.216 1.00 64.45 54 TYR D O 1
ATOM 6333 N N . GLN D 1 55 ? 8.851 -56.777 12.462 1.00 71.91 55 GLN D N 1
ATOM 6334 C CA . GLN D 1 55 ? 8.912 -57.175 11.056 1.00 74.73 55 GLN D CA 1
ATOM 6335 C C . GLN D 1 55 ? 10.208 -56.629 10.450 1.00 76.29 55 GLN D C 1
ATOM 6336 O O . GLN D 1 55 ? 11.061 -57.385 9.978 1.00 74.77 55 GLN D O 1
ATOM 6342 N N . HIS D 1 56 ? 10.356 -55.309 10.485 1.00 78.42 56 HIS D N 1
ATOM 6343 C CA . HIS D 1 56 ? 11.544 -54.649 9.942 1.00 79.02 56 HIS D CA 1
ATOM 6344 C C . HIS D 1 56 ? 12.064 -53.589 10.905 1.00 77.69 56 HIS D C 1
ATOM 6345 O O . HIS D 1 56 ? 11.830 -53.655 12.111 1.00 78.43 56 HIS D O 1
ATOM 6352 N N . ILE D 1 57 ? 12.761 -52.603 10.355 1.00 76.04 57 ILE D N 1
ATOM 6353 C CA . ILE D 1 57 ? 13.320 -51.521 11.156 1.00 72.68 57 ILE D CA 1
ATOM 6354 C C . ILE D 1 57 ? 12.929 -50.184 10.551 1.00 70.13 57 ILE D C 1
ATOM 6355 O O . ILE D 1 57 ? 13.503 -49.759 9.551 1.00 69.56 57 ILE D O 1
ATOM 6360 N N . SER D 1 58 ? 11.946 -49.531 11.160 1.00 69.47 58 SER D N 1
ATOM 6361 C CA . SER D 1 58 ? 11.466 -48.249 10.670 1.00 73.32 58 SER D CA 1
ATOM 6362 C C . SER D 1 58 ? 12.652 -47.330 10.485 1.00 75.20 58 SER D C 1
ATOM 6363 O O . SER D 1 58 ? 13.205 -46.800 11.448 1.00 73.12 58 SER D O 1
ATOM 6366 N N . GLN D 1 59 ? 13.042 -47.158 9.229 1.00 76.94 59 GLN D N 1
ATOM 6367 C CA . GLN D 1 59 ? 14.173 -46.321 8.893 1.00 80.03 59 GLN D CA 1
ATOM 6368 C C . GLN D 1 59 ? 13.994 -44.916 9.466 1.00 81.65 59 GLN D C 1
ATOM 6369 O O . GLN D 1 59 ? 14.937 -44.333 10.003 1.00 82.85 59 GLN D O 1
ATOM 6375 N N . ARG D 1 60 ? 12.782 -44.377 9.360 1.00 80.62 60 ARG D N 1
ATOM 6376 C CA . ARG D 1 60 ? 12.510 -43.041 9.870 1.00 77.48 60 ARG D CA 1
ATOM 6377 C C . ARG D 1 60 ? 12.553 -42.947 11.396 1.00 74.37 60 ARG D C 1
ATOM 6378 O O . ARG D 1 60 ? 12.107 -41.961 11.983 1.00 74.89 60 ARG D O 1
ATOM 6386 N N . GLU D 1 61 ? 13.104 -43.976 12.033 1.00 71.08 61 GLU D N 1
ATOM 6387 C CA . GLU D 1 61 ? 13.231 -44.007 13.489 1.00 68.55 61 GLU D CA 1
ATOM 6388 C C . GLU D 1 61 ? 14.665 -44.396 13.844 1.00 65.88 61 GLU D C 1
ATOM 6389 O O . GLU D 1 61 ? 14.973 -44.678 15.003 1.00 65.16 61 GLU D O 1
ATOM 6395 N N . SER D 1 62 ? 15.540 -44.402 12.840 1.00 65.19 62 SER D N 1
ATOM 6396 C CA . SER D 1 62 ? 16.943 -44.765 13.044 1.00 64.03 62 SER D CA 1
ATOM 6397 C C . SER D 1 62 ? 17.877 -43.586 12.824 1.00 60.11 62 SER D C 1
ATOM 6398 O O . SER D 1 62 ? 17.865 -42.615 13.576 1.00 54.47 62 SER D O 1
ATOM 6401 N N . ASP D 1 63 ? 18.682 -43.688 11.776 1.00 60.83 63 ASP D N 1
ATOM 6402 C CA . ASP D 1 63 ? 19.647 -42.654 11.452 1.00 65.52 63 ASP D CA 1
ATOM 6403 C C . ASP D 1 63 ? 19.197 -41.236 11.834 1.00 63.08 63 ASP D C 1
ATOM 6404 O O . ASP D 1 63 ? 19.923 -40.508 12.530 1.00 62.75 63 ASP D O 1
ATOM 6409 N N . PRO D 1 64 ? 18.003 -40.818 11.383 1.00 58.17 64 PRO D N 1
ATOM 6410 C CA . PRO D 1 64 ? 17.523 -39.475 11.713 1.00 56.45 64 PRO D CA 1
ATOM 6411 C C . PRO D 1 64 ? 17.474 -39.271 13.215 1.00 55.21 64 PRO D C 1
ATOM 6412 O O . PRO D 1 64 ? 17.963 -38.274 13.742 1.00 56.85 64 PRO D O 1
ATOM 6416 N N . LEU D 1 65 ? 16.872 -40.236 13.898 1.00 52.27 65 LEU D N 1
ATOM 6417 C CA . LEU D 1 65 ? 16.750 -40.207 15.347 1.00 46.12 65 LEU D CA 1
ATOM 6418 C C . LEU D 1 65 ? 18.141 -40.114 15.979 1.00 45.13 65 LEU D C 1
ATOM 6419 O O . LEU D 1 65 ? 18.351 -39.335 16.902 1.00 42.49 65 LEU D O 1
ATOM 6424 N N . ALA D 1 66 ? 19.076 -40.913 15.464 1.00 44.63 66 ALA D N 1
ATOM 6425 C CA . ALA D 1 66 ? 20.455 -40.934 15.939 1.00 42.75 66 ALA D CA 1
ATOM 6426 C C . ALA D 1 66 ? 21.074 -39.544 15.955 1.00 39.79 66 ALA D C 1
ATOM 6427 O O . ALA D 1 66 ? 21.571 -39.065 16.978 1.00 36.56 66 ALA D O 1
ATOM 6429 N N . LEU D 1 67 ? 21.047 -38.902 14.799 1.00 42.09 67 LEU D N 1
ATOM 6430 C CA . LEU D 1 67 ? 21.604 -37.556 14.671 1.00 43.03 67 LEU D CA 1
ATOM 6431 C C . LEU D 1 67 ? 21.010 -36.665 15.722 1.00 33.12 67 LEU D C 1
ATOM 6432 O O . LEU D 1 67 ? 21.725 -35.993 16.438 1.00 26.88 67 LEU D O 1
ATOM 6437 N N . ALA D 1 68 ? 19.693 -36.678 15.822 1.00 28.02 68 ALA D N 1
ATOM 6438 C CA . ALA D 1 68 ? 19.043 -35.830 16.800 1.00 34.05 68 ALA D CA 1
ATOM 6439 C C . ALA D 1 68 ? 19.808 -35.819 18.115 1.00 38.13 68 ALA D C 1
ATOM 6440 O O . ALA D 1 68 ? 20.257 -34.772 18.557 1.00 42.11 68 ALA D O 1
ATOM 6442 N N . PHE D 1 69 ? 19.957 -36.986 18.734 1.00 37.49 69 PHE D N 1
ATOM 6443 C CA . PHE D 1 69 ? 20.667 -37.120 20.004 1.00 34.41 69 PHE D CA 1
ATOM 6444 C C . PHE D 1 69 ? 22.175 -36.877 19.904 1.00 37.97 69 PHE D C 1
ATOM 6445 O O . PHE D 1 69 ? 22.798 -36.229 20.761 1.00 32.21 69 PHE D O 1
ATOM 6453 N N . LEU D 1 70 ? 22.766 -37.430 18.860 1.00 40.10 70 LEU D N 1
ATOM 6454 C CA . LEU D 1 70 ? 24.169 -37.272 18.655 1.00 37.88 70 LEU D CA 1
ATOM 6455 C C . LEU D 1 70 ? 24.427 -35.790 18.664 1.00 38.05 70 LEU D C 1
ATOM 6456 O O . LEU D 1 70 ? 25.470 -35.350 19.099 1.00 40.08 70 LEU D O 1
ATOM 6461 N N . ALA D 1 71 ? 23.465 -35.007 18.194 1.00 41.77 71 ALA D N 1
ATOM 6462 C CA . ALA D 1 71 ? 23.639 -33.543 18.165 1.00 46.29 71 ALA D CA 1
ATOM 6463 C C . ALA D 1 71 ? 23.361 -32.933 19.541 1.00 49.52 71 ALA D C 1
ATOM 6464 O O . ALA D 1 71 ? 23.898 -31.873 19.891 1.00 54.73 71 ALA D O 1
ATOM 6466 N N . GLN D 1 72 ? 22.514 -33.616 20.309 1.00 50.02 72 GLN D N 1
ATOM 6467 C CA . GLN D 1 72 ? 22.132 -33.193 21.648 1.00 45.90 72 GLN D CA 1
ATOM 6468 C C . GLN D 1 72 ? 23.237 -33.612 22.632 1.00 45.05 72 GLN D C 1
ATOM 6469 O O . GLN D 1 72 ? 23.074 -33.526 23.850 1.00 44.22 72 GLN D O 1
ATOM 6475 N N . GLY D 1 73 ? 24.361 -34.068 22.081 1.00 45.42 73 GLY D N 1
ATOM 6476 C CA . GLY D 1 73 ? 25.491 -34.473 22.901 1.00 45.15 73 GLY D CA 1
ATOM 6477 C C . GLY D 1 73 ? 25.397 -35.858 23.523 1.00 47.22 73 GLY D C 1
ATOM 6478 O O . GLY D 1 73 ? 25.556 -36.017 24.728 1.00 47.30 73 GLY D O 1
ATOM 6479 N N . TYR D 1 74 ? 25.151 -36.870 22.705 1.00 45.96 74 TYR D N 1
ATOM 6480 C CA . TYR D 1 74 ? 25.041 -38.225 23.198 1.00 45.36 74 TYR D CA 1
ATOM 6481 C C . TYR D 1 74 ? 25.634 -39.214 22.237 1.00 47.18 74 TYR D C 1
ATOM 6482 O O . TYR D 1 74 ? 25.375 -39.135 21.040 1.00 52.49 74 TYR D O 1
ATOM 6491 N N . GLN D 1 75 ? 26.431 -40.146 22.751 1.00 48.61 75 GLN D N 1
ATOM 6492 C CA . GLN D 1 75 ? 27.020 -41.180 21.909 1.00 45.40 75 GLN D CA 1
ATOM 6493 C C . GLN D 1 75 ? 25.820 -42.055 21.558 1.00 46.12 75 GLN D C 1
ATOM 6494 O O . GLN D 1 75 ? 25.000 -42.396 22.418 1.00 37.78 75 GLN D O 1
ATOM 6500 N N . VAL D 1 76 ? 25.718 -42.417 20.288 1.00 48.25 76 VAL D N 1
ATOM 6501 C CA . VAL D 1 76 ? 24.582 -43.197 19.834 1.00 51.00 76 VAL D CA 1
ATOM 6502 C C . VAL D 1 76 ? 24.882 -44.614 19.371 1.00 53.07 76 VAL D C 1
ATOM 6503 O O . VAL D 1 76 ? 25.755 -44.836 18.532 1.00 52.45 76 VAL D O 1
ATOM 6507 N N . LEU D 1 77 ? 24.123 -45.562 19.919 1.00 52.14 77 LEU D N 1
ATOM 6508 C CA . LEU D 1 77 ? 24.252 -46.975 19.589 1.00 48.91 77 LEU D CA 1
ATOM 6509 C C . LEU D 1 77 ? 22.934 -47.417 19.031 1.00 51.53 77 LEU D C 1
ATOM 6510 O O . LEU D 1 77 ? 22.033 -47.787 19.779 1.00 50.42 77 LEU D O 1
ATOM 6515 N N . LEU D 1 78 ? 22.819 -47.358 17.711 1.00 56.23 78 LEU D N 1
ATOM 6516 C CA . LEU D 1 78 ? 21.594 -47.757 17.034 1.00 58.11 78 LEU D CA 1
ATOM 6517 C C . LEU D 1 78 ? 21.626 -49.268 16.879 1.00 60.20 78 LEU D C 1
ATOM 6518 O O . LEU D 1 78 ? 22.486 -49.808 16.178 1.00 59.38 78 LEU D O 1
ATOM 6523 N N . LEU D 1 79 ? 20.686 -49.944 17.534 1.00 62.20 79 LEU D N 1
ATOM 6524 C CA . LEU D 1 79 ? 20.622 -51.400 17.492 1.00 66.12 79 LEU D CA 1
ATOM 6525 C C . LEU D 1 79 ? 19.661 -51.928 16.453 1.00 68.48 79 LEU D C 1
ATOM 6526 O O . LEU D 1 79 ? 18.463 -51.648 16.507 1.00 67.43 79 LEU D O 1
ATOM 6531 N N . ASN D 1 80 ? 20.198 -52.713 15.520 1.00 71.31 80 ASN D N 1
ATOM 6532 C CA . ASN D 1 80 ? 19.402 -53.309 14.451 1.00 73.46 80 ASN D CA 1
ATOM 6533 C C . ASN D 1 80 ? 19.071 -54.741 14.831 1.00 73.48 80 ASN D C 1
ATOM 6534 O O . ASN D 1 80 ? 19.501 -55.693 14.186 1.00 70.50 80 ASN D O 1
ATOM 6539 N N . TYR D 1 81 ? 18.289 -54.862 15.894 1.00 75.95 81 TYR D N 1
ATOM 6540 C CA . TYR D 1 81 ? 17.882 -56.142 16.438 1.00 80.05 81 TYR D CA 1
ATOM 6541 C C . TYR D 1 81 ? 17.120 -57.030 15.461 1.00 83.13 81 TYR D C 1
ATOM 6542 O O . TYR D 1 81 ? 16.285 -56.553 14.685 1.00 83.69 81 TYR D O 1
ATOM 6551 N N . THR D 1 82 ? 17.413 -58.329 15.524 1.00 84.14 82 THR D N 1
ATOM 6552 C CA . THR D 1 82 ? 16.780 -59.328 14.671 1.00 85.20 82 THR D CA 1
ATOM 6553 C C . THR D 1 82 ? 15.250 -59.150 14.548 1.00 85.98 82 THR D C 1
ATOM 6554 O O . THR D 1 82 ? 14.572 -58.842 15.529 1.00 84.82 82 THR D O 1
ATOM 6558 N N . VAL D 1 83 ? 14.726 -59.318 13.330 1.00 88.32 83 VAL D N 1
ATOM 6559 C CA . VAL D 1 83 ? 13.286 -59.194 13.040 1.00 89.32 83 VAL D CA 1
ATOM 6560 C C . VAL D 1 83 ? 12.862 -60.145 11.896 1.00 89.40 83 VAL D C 1
ATOM 6561 O O . VAL D 1 83 ? 13.708 -60.800 11.280 1.00 90.04 83 VAL D O 1
ATOM 6573 N N . ASN D 1 85 ? 12.580 -59.986 9.066 1.00 89.08 85 ASN D N 1
ATOM 6574 C CA . ASN D 1 85 ? 13.143 -59.535 7.799 1.00 90.85 85 ASN D CA 1
ATOM 6575 C C . ASN D 1 85 ? 14.398 -60.291 7.417 1.00 89.55 85 ASN D C 1
ATOM 6576 O O . ASN D 1 85 ? 15.115 -59.884 6.507 1.00 86.49 85 ASN D O 1
ATOM 6581 N N . LYS D 1 86 ? 14.669 -61.388 8.115 1.00 91.88 86 LYS D N 1
ATOM 6582 C CA . LYS D 1 86 ? 15.851 -62.196 7.812 1.00 95.59 86 LYS D CA 1
ATOM 6583 C C . LYS D 1 86 ? 15.565 -63.691 8.011 1.00 97.74 86 LYS D C 1
ATOM 6584 O O . LYS D 1 86 ? 16.378 -64.413 8.592 1.00 99.90 86 LYS D O 1
ATOM 6590 N N . GLY D 1 87 ? 14.412 -64.151 7.523 1.00 99.26 87 GLY D N 1
ATOM 6591 C CA . GLY D 1 87 ? 14.051 -65.554 7.671 1.00 98.09 87 GLY D CA 1
ATOM 6592 C C . GLY D 1 87 ? 13.701 -65.878 9.111 1.00 97.16 87 GLY D C 1
ATOM 6593 O O . GLY D 1 87 ? 14.537 -66.341 9.894 1.00 93.29 87 GLY D O 1
ATOM 6594 N N . THR D 1 88 ? 12.449 -65.630 9.460 1.00 99.23 88 THR D N 1
ATOM 6595 C CA . THR D 1 88 ? 11.978 -65.872 10.812 1.00 103.53 88 THR D CA 1
ATOM 6596 C C . THR D 1 88 ? 11.599 -67.328 11.083 1.00 105.51 88 THR D C 1
ATOM 6597 O O . THR D 1 88 ? 10.917 -67.974 10.277 1.00 104.83 88 THR D O 1
ATOM 6601 N N . ASN D 1 89 ? 12.044 -67.830 12.234 1.00 106.66 89 ASN D N 1
ATOM 6602 C CA . ASN D 1 89 ? 11.762 -69.195 12.656 1.00 106.29 89 ASN D CA 1
ATOM 6603 C C . ASN D 1 89 ? 11.014 -69.161 13.985 1.00 107.72 89 ASN D C 1
ATOM 6604 O O . ASN D 1 89 ? 9.786 -69.244 14.012 1.00 109.11 89 ASN D O 1
ATOM 6609 N N . TYR D 1 90 ? 11.760 -69.010 15.080 1.00 107.86 90 TYR D N 1
ATOM 6610 C CA . TYR D 1 90 ? 11.181 -68.987 16.424 1.00 109.80 90 TYR D CA 1
ATOM 6611 C C . TYR D 1 90 ? 10.964 -67.563 16.951 1.00 107.12 90 TYR D C 1
ATOM 6612 O O . TYR D 1 90 ? 11.472 -66.607 16.379 1.00 107.08 90 TYR D O 1
ATOM 6621 N N . ASN D 1 91 ? 10.182 -67.436 18.024 1.00 104.19 91 ASN D N 1
ATOM 6622 C CA . ASN D 1 91 ? 9.926 -66.145 18.649 1.00 102.26 91 ASN D CA 1
ATOM 6623 C C . ASN D 1 91 ? 11.195 -65.600 19.268 1.00 102.41 91 ASN D C 1
ATOM 6624 O O . ASN D 1 91 ? 11.434 -65.761 20.472 1.00 103.78 91 ASN D O 1
ATOM 6629 N N . PHE D 1 92 ? 12.003 -64.950 18.432 1.00 101.71 92 PHE D N 1
ATOM 6630 C CA . PHE D 1 92 ? 13.284 -64.363 18.842 1.00 98.54 92 PHE D CA 1
ATOM 6631 C C . PHE D 1 92 ? 13.080 -63.236 19.830 1.00 92.80 92 PHE D C 1
ATOM 6632 O O . PHE D 1 92 ? 14.035 -62.583 20.236 1.00 89.27 92 PHE D O 1
ATOM 6640 N N . LEU D 1 93 ? 11.822 -63.018 20.204 1.00 88.72 93 LEU D N 1
ATOM 6641 C CA . LEU D 1 93 ? 11.485 -61.979 21.163 1.00 87.96 93 LEU D CA 1
ATOM 6642 C C . LEU D 1 93 ? 12.393 -62.115 22.386 1.00 88.96 93 LEU D C 1
ATOM 6643 O O . LEU D 1 93 ? 12.587 -61.164 23.152 1.00 89.45 93 LEU D O 1
ATOM 6648 N N . SER D 1 94 ? 12.948 -63.307 22.569 1.00 89.68 94 SER D N 1
ATOM 6649 C CA . SER D 1 94 ? 13.846 -63.555 23.686 1.00 91.04 94 SER D CA 1
ATOM 6650 C C . SER D 1 94 ? 15.259 -63.296 23.200 1.00 90.50 94 SER D C 1
ATOM 6651 O O . SER D 1 94 ? 16.091 -62.742 23.915 1.00 90.02 94 SER D O 1
ATOM 6654 N N . GLN D 1 95 ? 15.520 -63.701 21.966 1.00 90.45 95 GLN D N 1
ATOM 6655 C CA . GLN D 1 95 ? 16.835 -63.512 21.383 1.00 90.59 95 GLN D CA 1
ATOM 6656 C C . GLN D 1 95 ? 17.172 -62.017 21.283 1.00 90.16 95 GLN D C 1
ATOM 6657 O O . GLN D 1 95 ? 18.342 -61.628 21.259 1.00 89.73 95 GLN D O 1
ATOM 6663 N N . ASN D 1 96 ? 16.145 -61.179 21.232 1.00 87.36 96 ASN D N 1
ATOM 6664 C CA . ASN D 1 96 ? 16.366 -59.749 21.134 1.00 85.12 96 ASN D CA 1
ATOM 6665 C C . ASN D 1 96 ? 17.025 -59.219 22.396 1.00 86.63 96 ASN D C 1
ATOM 6666 O O . ASN D 1 96 ? 18.121 -58.644 22.346 1.00 87.00 96 ASN D O 1
ATOM 6671 N N . LEU D 1 97 ? 16.358 -59.416 23.529 1.00 84.17 97 LEU D N 1
ATOM 6672 C CA . LEU D 1 97 ? 16.880 -58.969 24.816 1.00 82.31 97 LEU D CA 1
ATOM 6673 C C . LEU D 1 97 ? 18.368 -59.271 24.899 1.00 83.16 97 LEU D C 1
ATOM 6674 O O . LEU D 1 97 ? 19.136 -58.521 25.498 1.00 81.64 97 LEU D O 1
ATOM 6679 N N . GLU D 1 98 ? 18.766 -60.382 24.287 1.00 85.68 98 GLU D N 1
ATOM 6680 C CA . GLU D 1 98 ? 20.162 -60.791 24.288 1.00 87.91 98 GLU D CA 1
ATOM 6681 C C . GLU D 1 98 ? 20.942 -59.740 23.496 1.00 86.26 98 GLU D C 1
ATOM 6682 O O . GLU D 1 98 ? 21.885 -59.112 24.001 1.00 85.62 98 GLU D O 1
ATOM 6688 N N . GLU D 1 99 ? 20.524 -59.550 22.249 1.00 83.62 99 GLU D N 1
ATOM 6689 C CA . GLU D 1 99 ? 21.149 -58.587 21.353 1.00 81.25 99 GLU D CA 1
ATOM 6690 C C . GLU D 1 99 ? 21.386 -57.244 22.048 1.00 78.78 99 GLU D C 1
ATOM 6691 O O . GLU D 1 99 ? 22.529 -56.768 22.120 1.00 76.89 99 GLU D O 1
ATOM 6697 N N . VAL D 1 100 ? 20.320 -56.638 22.571 1.00 75.35 100 VAL D N 1
ATOM 6698 C CA . VAL D 1 100 ? 20.462 -55.358 23.271 1.00 73.54 100 VAL D CA 1
ATOM 6699 C C . VAL D 1 100 ? 21.477 -55.516 24.418 1.00 72.15 100 VAL D C 1
ATOM 6700 O O . VAL D 1 100 ? 22.375 -54.697 24.598 1.00 72.02 100 VAL D O 1
ATOM 6704 N N . GLN D 1 101 ? 21.346 -56.600 25.166 1.00 70.82 101 GLN D N 1
ATOM 6705 C CA . GLN D 1 101 ? 22.238 -56.859 26.267 1.00 69.15 101 GLN D CA 1
ATOM 6706 C C . GLN D 1 101 ? 23.653 -56.815 25.759 1.00 66.59 101 GLN D C 1
ATOM 6707 O O . GLN D 1 101 ? 24.516 -56.185 26.364 1.00 68.79 101 GLN D O 1
ATOM 6713 N N . ALA D 1 102 ? 23.888 -57.483 24.637 1.00 64.40 102 ALA D N 1
ATOM 6714 C CA . ALA D 1 102 ? 25.226 -57.535 24.032 1.00 68.40 102 ALA D CA 1
ATOM 6715 C C . ALA D 1 102 ? 25.815 -56.147 23.810 1.00 69.09 102 ALA D C 1
ATOM 6716 O O . ALA D 1 102 ? 27.039 -55.964 23.811 1.00 66.52 102 ALA D O 1
ATOM 6718 N N . VAL D 1 103 ? 24.923 -55.182 23.598 1.00 68.72 103 VAL D N 1
ATOM 6719 C CA . VAL D 1 103 ? 25.308 -53.798 23.375 1.00 63.89 103 VAL D CA 1
ATOM 6720 C C . VAL D 1 103 ? 25.957 -53.247 24.626 1.00 61.47 103 VAL D C 1
ATOM 6721 O O . VAL D 1 103 ? 27.070 -52.707 24.584 1.00 58.17 103 VAL D O 1
ATOM 6725 N N . PHE D 1 104 ? 25.247 -53.385 25.742 1.00 61.02 104 PHE D N 1
ATOM 6726 C CA . PHE D 1 104 ? 25.763 -52.913 27.012 1.00 62.22 104 PHE D CA 1
ATOM 6727 C C . PHE D 1 104 ? 27.098 -53.586 27.224 1.00 64.13 104 PHE D C 1
ATOM 6728 O O . PHE D 1 104 ? 28.099 -52.924 27.530 1.00 65.56 104 PHE D O 1
ATOM 6736 N N . SER D 1 105 ? 27.109 -54.904 27.035 1.00 66.57 105 SER D N 1
ATOM 6737 C CA . SER D 1 105 ? 28.330 -55.702 27.171 1.00 69.55 105 SER D CA 1
ATOM 6738 C C . SER D 1 105 ? 29.436 -55.023 26.372 1.00 68.55 105 SER D C 1
ATOM 6739 O O . SER D 1 105 ? 30.510 -54.736 26.895 1.00 66.68 105 SER D O 1
ATOM 6742 N N . LEU D 1 106 ? 29.156 -54.770 25.099 1.00 71.72 106 LEU D N 1
ATOM 6743 C CA . LEU D 1 106 ? 30.121 -54.109 24.244 1.00 76.89 106 LEU D CA 1
ATOM 6744 C C . LEU D 1 106 ? 30.638 -52.854 24.939 1.00 78.36 106 LEU D C 1
ATOM 6745 O O . LEU D 1 106 ? 31.850 -52.613 24.988 1.00 77.66 106 LEU D O 1
ATOM 6750 N N . ILE D 1 107 ? 29.726 -52.062 25.496 1.00 79.17 107 ILE D N 1
ATOM 6751 C CA . ILE D 1 107 ? 30.133 -50.843 26.186 1.00 78.63 107 ILE D CA 1
ATOM 6752 C C . ILE D 1 107 ? 30.981 -51.183 27.418 1.00 79.65 107 ILE D C 1
ATOM 6753 O O . ILE D 1 107 ? 32.117 -50.720 27.544 1.00 75.85 107 ILE D O 1
ATOM 6758 N N . HIS D 1 108 ? 30.421 -52.010 28.300 1.00 81.71 108 HIS D N 1
ATOM 6759 C CA . HIS D 1 108 ? 31.080 -52.422 29.533 1.00 85.73 108 HIS D CA 1
ATOM 6760 C C . HIS D 1 108 ? 32.551 -52.771 29.314 1.00 86.60 108 HIS D C 1
ATOM 6761 O O . HIS D 1 108 ? 33.382 -52.597 30.213 1.00 87.53 108 HIS D O 1
ATOM 6768 N N . GLN D 1 109 ? 32.879 -53.257 28.121 1.00 85.96 109 GLN D N 1
ATOM 6769 C CA . GLN D 1 109 ? 34.264 -53.628 27.819 1.00 87.26 109 GLN D CA 1
ATOM 6770 C C . GLN D 1 109 ? 34.990 -52.597 26.951 1.00 86.63 109 GLN D C 1
ATOM 6771 O O . GLN D 1 109 ? 36.216 -52.486 26.996 1.00 84.23 109 GLN D O 1
ATOM 6777 N N . ASN D 1 110 ? 34.244 -51.832 26.166 1.00 85.10 110 ASN D N 1
ATOM 6778 C CA . ASN D 1 110 ? 34.892 -50.845 25.316 1.00 82.85 110 ASN D CA 1
ATOM 6779 C C . ASN D 1 110 ? 34.500 -49.438 25.717 1.00 81.40 110 ASN D C 1
ATOM 6780 O O . ASN D 1 110 ? 34.555 -48.527 24.900 1.00 81.68 110 ASN D O 1
ATOM 6785 N N . HIS D 1 111 ? 34.126 -49.262 26.982 1.00 81.56 111 HIS D N 1
ATOM 6786 C CA . HIS D 1 111 ? 33.711 -47.955 27.485 1.00 83.45 111 HIS D CA 1
ATOM 6787 C C . HIS D 1 111 ? 34.837 -46.925 27.521 1.00 82.72 111 HIS D C 1
ATOM 6788 O O . HIS D 1 111 ? 34.576 -45.722 27.493 1.00 81.77 111 HIS D O 1
ATOM 6795 N N . LYS D 1 112 ? 36.082 -47.387 27.590 1.00 82.99 112 LYS D N 1
ATOM 6796 C CA . LYS D 1 112 ? 37.217 -46.470 27.614 1.00 84.76 112 LYS D CA 1
ATOM 6797 C C . LYS D 1 112 ? 37.468 -45.944 26.209 1.00 84.05 112 LYS D C 1
ATOM 6798 O O . LYS D 1 112 ? 37.628 -44.748 26.003 1.00 79.87 112 LYS D O 1
ATOM 6804 N N . GLU D 1 113 ? 37.489 -46.858 25.247 1.00 84.74 113 GLU D N 1
ATOM 6805 C CA . GLU D 1 113 ? 37.729 -46.511 23.856 1.00 84.73 113 GLU D CA 1
ATOM 6806 C C . GLU D 1 113 ? 36.555 -45.707 23.289 1.00 82.77 113 GLU D C 1
ATOM 6807 O O . GLU D 1 113 ? 36.754 -44.678 22.658 1.00 82.21 113 GLU D O 1
ATOM 6813 N N . TRP D 1 114 ? 35.336 -46.186 23.524 1.00 80.73 114 TRP D N 1
ATOM 6814 C CA . TRP D 1 114 ? 34.134 -45.528 23.037 1.00 77.70 114 TRP D CA 1
ATOM 6815 C C . TRP D 1 114 ? 33.980 -44.141 23.639 1.00 80.34 114 TRP D C 1
ATOM 6816 O O . TRP D 1 114 ? 33.069 -43.394 23.264 1.00 84.61 114 TRP D O 1
ATOM 6827 N N . GLN D 1 115 ? 34.852 -43.796 24.585 1.00 78.23 115 GLN D N 1
ATOM 6828 C CA . GLN D 1 115 ? 34.794 -42.480 25.221 1.00 74.44 115 GLN D CA 1
ATOM 6829 C C . GLN D 1 115 ? 33.435 -42.300 25.917 1.00 69.70 115 GLN D C 1
ATOM 6830 O O . GLN D 1 115 ? 32.982 -41.181 26.147 1.00 68.34 115 GLN D O 1
ATOM 6836 N N . ILE D 1 116 ? 32.797 -43.418 26.244 1.00 65.23 116 ILE D N 1
ATOM 6837 C CA . ILE D 1 116 ? 31.490 -43.417 26.881 1.00 62.07 116 ILE D CA 1
ATOM 6838 C C . ILE D 1 116 ? 31.555 -43.564 28.394 1.00 63.37 116 ILE D C 1
ATOM 6839 O O . ILE D 1 116 ? 32.393 -44.301 28.909 1.00 65.15 116 ILE D O 1
ATOM 6844 N N . ASN D 1 117 ? 30.681 -42.863 29.109 1.00 60.25 117 ASN D N 1
ATOM 6845 C CA . ASN D 1 117 ? 30.649 -42.992 30.561 1.00 61.86 117 ASN D CA 1
ATOM 6846 C C . ASN D 1 117 ? 29.702 -44.158 30.917 1.00 60.61 117 ASN D C 1
ATOM 6847 O O . ASN D 1 117 ? 28.491 -43.996 30.993 1.00 59.38 117 ASN D O 1
ATOM 6852 N N . PRO D 1 118 ? 30.256 -45.339 31.185 1.00 58.99 118 PRO D N 1
ATOM 6853 C CA . PRO D 1 118 ? 29.427 -46.500 31.510 1.00 60.45 118 PRO D CA 1
ATOM 6854 C C . PRO D 1 118 ? 28.335 -46.266 32.528 1.00 59.96 118 PRO D C 1
ATOM 6855 O O . PRO D 1 118 ? 27.352 -47.009 32.584 1.00 59.08 118 PRO D O 1
ATOM 6859 N N . GLU D 1 119 ? 28.489 -45.228 33.333 1.00 60.71 119 GLU D N 1
ATOM 6860 C CA . GLU D 1 119 ? 27.481 -44.972 34.343 1.00 65.56 119 GLU D CA 1
ATOM 6861 C C . GLU D 1 119 ? 26.392 -44.035 33.806 1.00 64.44 119 GLU D C 1
ATOM 6862 O O . GLU D 1 119 ? 25.516 -43.562 34.545 1.00 63.74 119 GLU D O 1
ATOM 6868 N N . GLN D 1 120 ? 26.441 -43.795 32.500 1.00 61.32 120 GLN D N 1
ATOM 6869 C CA . GLN D 1 120 ? 25.483 -42.913 31.847 1.00 54.09 120 GLN D CA 1
ATOM 6870 C C . GLN D 1 120 ? 24.989 -43.462 30.495 1.00 49.96 120 GLN D C 1
ATOM 6871 O O . GLN D 1 120 ? 25.048 -42.793 29.460 1.00 41.91 120 GLN D O 1
ATOM 6877 N N . VAL D 1 121 ? 24.487 -44.694 30.533 1.00 48.95 121 VAL D N 1
ATOM 6878 C CA . VAL D 1 121 ? 23.948 -45.359 29.354 1.00 48.83 121 VAL D CA 1
ATOM 6879 C C . VAL D 1 121 ? 22.431 -45.465 29.479 1.00 49.43 121 VAL D C 1
ATOM 6880 O O . VAL D 1 121 ? 21.912 -45.980 30.468 1.00 50.34 121 VAL D O 1
ATOM 6884 N N . PHE D 1 122 ? 21.729 -44.964 28.469 1.00 49.08 122 PHE D N 1
ATOM 6885 C CA . PHE D 1 122 ? 20.280 -45.010 28.456 1.00 50.20 122 PHE D CA 1
ATOM 6886 C C . PHE D 1 122 ? 19.732 -45.804 27.269 1.00 51.33 122 PHE D C 1
ATOM 6887 O O . PHE D 1 122 ? 20.420 -46.037 26.276 1.00 49.91 122 PHE D O 1
ATOM 6895 N N . LEU D 1 123 ? 18.470 -46.187 27.380 1.00 51.65 123 LEU D N 1
ATOM 6896 C CA . LEU D 1 123 ? 17.827 -46.957 26.347 1.00 52.59 123 LEU D CA 1
ATOM 6897 C C . LEU D 1 123 ? 16.648 -46.223 25.746 1.00 53.54 123 LEU D C 1
ATOM 6898 O O . LEU D 1 123 ? 15.802 -45.689 26.470 1.00 46.27 123 LEU D O 1
ATOM 6903 N N . LEU D 1 124 ? 16.587 -46.225 24.415 1.00 57.45 124 LEU D N 1
ATOM 6904 C CA . LEU D 1 124 ? 15.504 -45.583 23.688 1.00 56.84 124 LEU D CA 1
ATOM 6905 C C . LEU D 1 124 ? 14.819 -46.586 22.782 1.00 55.65 124 LEU D C 1
ATOM 6906 O O . LEU D 1 124 ? 15.437 -47.560 22.338 1.00 51.58 124 LEU D O 1
ATOM 6911 N N . GLY D 1 125 ? 13.532 -46.338 22.535 1.00 56.06 125 GLY D N 1
ATOM 6912 C CA . GLY D 1 125 ? 12.731 -47.195 21.676 1.00 55.46 125 GLY D CA 1
ATOM 6913 C C . GLY D 1 125 ? 11.406 -46.519 21.354 1.00 54.67 125 GLY D C 1
ATOM 6914 O O . GLY D 1 125 ? 10.918 -45.702 22.139 1.00 53.48 125 GLY D O 1
ATOM 6915 N N . CYS D 1 126 ? 10.838 -46.821 20.189 1.00 51.01 126 CYS D N 1
ATOM 6916 C CA . CYS D 1 126 ? 9.549 -46.255 19.808 1.00 45.19 126 CYS D CA 1
ATOM 6917 C C . CYS D 1 126 ? 8.671 -47.318 19.160 1.00 43.45 126 CYS D C 1
ATOM 6918 O O . CYS D 1 126 ? 9.176 -48.267 18.571 1.00 43.99 126 CYS D O 1
ATOM 6921 N N . SER D 1 127 ? 7.354 -47.175 19.282 0.50 40.55 127 SER D N 1
ATOM 6922 C CA . SER D 1 127 ? 6.448 -48.168 18.720 0.50 36.72 127 SER D CA 1
ATOM 6923 C C . SER D 1 127 ? 6.931 -49.492 19.275 0.50 40.53 127 SER D C 1
ATOM 6924 O O . SER D 1 127 ? 7.349 -49.574 20.435 0.50 43.38 127 SER D O 1
ATOM 6927 N N . ALA D 1 128 ? 6.883 -50.531 18.456 1.00 41.80 128 ALA D N 1
ATOM 6928 C CA . ALA D 1 128 ? 7.342 -51.838 18.894 1.00 45.49 128 ALA D CA 1
ATOM 6929 C C . ALA D 1 128 ? 8.769 -51.752 19.427 1.00 48.30 128 ALA D C 1
ATOM 6930 O O . ALA D 1 128 ? 9.086 -52.348 20.453 1.00 48.66 128 ALA D O 1
ATOM 6932 N N . GLY D 1 129 ? 9.636 -51.027 18.722 1.00 49.95 129 GLY D N 1
ATOM 6933 C CA . GLY D 1 129 ? 11.010 -50.899 19.175 1.00 51.35 129 GLY D CA 1
ATOM 6934 C C . GLY D 1 129 ? 11.020 -50.500 20.642 1.00 54.99 129 GLY D C 1
ATOM 6935 O O . GLY D 1 129 ? 11.981 -50.754 21.368 1.00 56.49 129 GLY D O 1
ATOM 6936 N N . GLY D 1 130 ? 9.932 -49.875 21.077 1.00 54.15 130 GLY D N 1
ATOM 6937 C CA . GLY D 1 130 ? 9.829 -49.450 22.454 1.00 58.83 130 GLY D CA 1
ATOM 6938 C C . GLY D 1 130 ? 9.581 -50.640 23.344 1.00 61.02 130 GLY D C 1
ATOM 6939 O O . GLY D 1 130 ? 10.205 -50.810 24.394 1.00 64.40 130 GLY D O 1
ATOM 6940 N N . HIS D 1 131 ? 8.649 -51.474 22.914 1.00 61.52 131 HIS D N 1
ATOM 6941 C CA . HIS D 1 131 ? 8.301 -52.676 23.662 1.00 59.54 131 HIS D CA 1
ATOM 6942 C C . HIS D 1 131 ? 9.565 -53.380 24.139 1.00 56.75 131 HIS D C 1
ATOM 6943 O O . HIS D 1 131 ? 9.695 -53.662 25.325 1.00 56.26 131 HIS D O 1
ATOM 6950 N N . LEU D 1 132 ? 10.497 -53.639 23.222 1.00 52.78 132 LEU D N 1
ATOM 6951 C CA . LEU D 1 132 ? 11.743 -54.308 23.571 1.00 48.22 132 LEU D CA 1
ATOM 6952 C C . LEU D 1 132 ? 12.450 -53.546 24.671 1.00 51.35 132 LEU D C 1
ATOM 6953 O O . LEU D 1 132 ? 12.990 -54.141 25.601 1.00 50.47 132 LEU D O 1
ATOM 6958 N N . ALA D 1 133 ? 12.441 -52.220 24.548 1.00 55.72 133 ALA D N 1
ATOM 6959 C CA . ALA D 1 133 ? 13.093 -51.317 25.504 1.00 58.50 133 ALA D CA 1
ATOM 6960 C C . ALA D 1 133 ? 12.583 -51.498 26.927 1.00 61.15 133 ALA D C 1
ATOM 6961 O O . ALA D 1 133 ? 13.368 -51.734 27.849 1.00 56.80 133 ALA D O 1
ATOM 6963 N N . ALA D 1 134 ? 11.268 -51.363 27.093 1.00 65.63 134 ALA D N 1
ATOM 6964 C CA . ALA D 1 134 ? 10.629 -51.521 28.393 1.00 68.69 134 ALA D CA 1
ATOM 6965 C C . ALA D 1 134 ? 10.900 -52.940 28.869 1.00 72.72 134 ALA D C 1
ATOM 6966 O O . ALA D 1 134 ? 11.161 -53.170 30.051 1.00 73.95 134 ALA D O 1
ATOM 6968 N N . TRP D 1 135 ? 10.829 -53.885 27.932 1.00 77.38 135 TRP D N 1
ATOM 6969 C CA . TRP D 1 135 ? 11.081 -55.306 28.205 1.00 82.90 135 TRP D CA 1
ATOM 6970 C C . TRP D 1 135 ? 12.454 -55.433 28.881 1.00 82.61 135 TRP D C 1
ATOM 6971 O O . TRP D 1 135 ? 12.569 -55.918 30.011 1.00 81.47 135 TRP D O 1
ATOM 6982 N N . TYR D 1 136 ? 13.496 -54.991 28.185 1.00 81.59 136 TYR D N 1
ATOM 6983 C CA . TYR D 1 136 ? 14.843 -55.051 28.728 1.00 80.23 136 TYR D CA 1
ATOM 6984 C C . TYR D 1 136 ? 14.934 -54.228 30.008 1.00 81.19 136 TYR D C 1
ATOM 6985 O O . TYR D 1 136 ? 15.900 -54.335 30.755 1.00 79.30 136 TYR D O 1
ATOM 6994 N N . GLY D 1 137 ? 13.918 -53.402 30.246 1.00 85.44 137 GLY D N 1
ATOM 6995 C CA . GLY D 1 137 ? 13.888 -52.550 31.425 1.00 86.83 137 GLY D CA 1
ATOM 6996 C C . GLY D 1 137 ? 13.695 -53.281 32.738 1.00 88.45 137 GLY D C 1
ATOM 6997 O O . GLY D 1 137 ? 13.001 -52.780 33.633 1.00 88.51 137 GLY D O 1
ATOM 6998 N N . ASN D 1 138 ? 14.316 -54.460 32.838 1.00 87.81 138 ASN D N 1
ATOM 6999 C CA . ASN D 1 138 ? 14.264 -55.317 34.030 1.00 88.67 138 ASN D CA 1
ATOM 7000 C C . ASN D 1 138 ? 14.919 -56.691 33.825 1.00 90.50 138 ASN D C 1
ATOM 7001 O O . ASN D 1 138 ? 14.838 -57.270 32.741 1.00 89.20 138 ASN D O 1
ATOM 7006 N N . SER D 1 139 ? 15.553 -57.198 34.888 1.00 93.63 139 SER D N 1
ATOM 7007 C CA . SER D 1 139 ? 16.250 -58.492 34.898 1.00 97.70 139 SER D CA 1
ATOM 7008 C C . SER D 1 139 ? 17.581 -58.456 34.149 1.00 98.76 139 SER D C 1
ATOM 7009 O O . SER D 1 139 ? 17.725 -59.042 33.073 1.00 99.31 139 SER D O 1
ATOM 7012 N N . GLU D 1 140 ? 18.556 -57.772 34.732 1.00 98.33 140 GLU D N 1
ATOM 7013 C CA . GLU D 1 140 ? 19.870 -57.644 34.123 1.00 97.40 140 GLU D CA 1
ATOM 7014 C C . GLU D 1 140 ? 20.869 -57.287 35.188 1.00 99.96 140 GLU D C 1
ATOM 7015 O O . GLU D 1 140 ? 20.589 -57.421 36.373 1.00 98.91 140 GLU D O 1
ATOM 7021 N N . GLN D 1 141 ? 22.041 -56.825 34.774 1.00 103.77 141 GLN D N 1
ATOM 7022 C CA . GLN D 1 141 ? 23.029 -56.440 35.762 1.00 109.61 141 GLN D CA 1
ATOM 7023 C C . GLN D 1 141 ? 23.748 -55.128 35.454 1.00 111.43 141 GLN D C 1
ATOM 7024 O O . GLN D 1 141 ? 23.125 -54.058 35.450 1.00 114.85 141 GLN D O 1
ATOM 7030 N N . ILE D 1 142 ? 25.058 -55.198 35.213 1.00 112.17 142 ILE D N 1
ATOM 7031 C CA . ILE D 1 142 ? 25.851 -53.995 34.909 1.00 110.81 142 ILE D CA 1
ATOM 7032 C C . ILE D 1 142 ? 25.586 -53.680 33.438 1.00 108.03 142 ILE D C 1
ATOM 7033 O O . ILE D 1 142 ? 26.488 -53.359 32.654 1.00 106.62 142 ILE D O 1
ATOM 7038 N N . HIS D 1 143 ? 24.307 -53.801 33.096 1.00 105.44 143 HIS D N 1
ATOM 7039 C CA . HIS D 1 143 ? 23.796 -53.567 31.757 1.00 103.28 143 HIS D CA 1
ATOM 7040 C C . HIS D 1 143 ? 22.424 -52.891 31.910 1.00 97.91 143 HIS D C 1
ATOM 7041 O O . HIS D 1 143 ? 21.623 -52.830 30.975 1.00 96.78 143 HIS D O 1
ATOM 7048 N N . ARG D 1 144 ? 22.173 -52.389 33.113 1.00 90.17 144 ARG D N 1
ATOM 7049 C CA . ARG D 1 144 ? 20.928 -51.717 33.419 1.00 84.48 144 ARG D CA 1
ATOM 7050 C C . ARG D 1 144 ? 21.015 -50.252 33.013 1.00 83.75 144 ARG D C 1
ATOM 7051 O O . ARG D 1 144 ? 21.911 -49.531 33.454 1.00 85.70 144 ARG D O 1
ATOM 7059 N N . PRO D 1 145 ? 20.082 -49.788 32.162 1.00 79.89 145 PRO D N 1
ATOM 7060 C CA . PRO D 1 145 ? 20.068 -48.393 31.707 1.00 74.82 145 PRO D CA 1
ATOM 7061 C C . PRO D 1 145 ? 19.606 -47.448 32.809 1.00 70.95 145 PRO D C 1
ATOM 7062 O O . PRO D 1 145 ? 18.553 -47.663 33.399 1.00 69.88 145 PRO D O 1
ATOM 7066 N N . LYS D 1 146 ? 20.388 -46.410 33.091 1.00 68.91 146 LYS D N 1
ATOM 7067 C CA . LYS D 1 146 ? 20.009 -45.463 34.136 1.00 67.39 146 LYS D CA 1
ATOM 7068 C C . LYS D 1 146 ? 18.662 -44.827 33.843 1.00 63.25 146 LYS D C 1
ATOM 7069 O O . LYS D 1 146 ? 18.089 -44.145 34.694 1.00 64.60 146 LYS D O 1
ATOM 7075 N N . GLY D 1 147 ? 18.155 -45.068 32.638 1.00 61.71 147 GLY D N 1
ATOM 7076 C CA . GLY D 1 147 ? 16.864 -44.525 32.242 1.00 56.28 147 GLY D CA 1
ATOM 7077 C C . GLY D 1 147 ? 16.481 -44.911 30.822 1.00 48.28 147 GLY D C 1
ATOM 7078 O O . GLY D 1 147 ? 17.336 -45.238 29.999 1.00 45.07 147 GLY D O 1
ATOM 7079 N N . VAL D 1 148 ? 15.189 -44.884 30.533 1.00 42.32 148 VAL D N 1
ATOM 7080 C CA . VAL D 1 148 ? 14.735 -45.217 29.201 1.00 43.41 148 VAL D CA 1
ATOM 7081 C C . VAL D 1 148 ? 13.639 -44.274 28.723 1.00 44.27 148 VAL D C 1
ATOM 7082 O O . VAL D 1 148 ? 12.921 -43.655 29.510 1.00 39.31 148 VAL D O 1
ATOM 7086 N N . ILE D 1 149 ? 13.535 -44.173 27.409 1.00 46.29 149 ILE D N 1
ATOM 7087 C CA . ILE D 1 149 ? 12.554 -43.322 26.782 1.00 46.38 149 ILE D CA 1
ATOM 7088 C C . ILE D 1 149 ? 11.778 -44.216 25.844 1.00 49.44 149 ILE D C 1
ATOM 7089 O O . ILE D 1 149 ? 12.361 -45.063 25.154 1.00 46.63 149 ILE D O 1
ATOM 7094 N N . LEU D 1 150 ? 10.462 -44.024 25.818 1.00 50.16 150 LEU D N 1
ATOM 7095 C CA . LEU D 1 150 ? 9.595 -44.831 24.983 1.00 50.83 150 LEU D CA 1
ATOM 7096 C C . LEU D 1 150 ? 8.629 -43.973 24.191 1.00 51.28 150 LEU D C 1
ATOM 7097 O O . LEU D 1 150 ? 7.635 -43.476 24.729 1.00 48.20 150 LEU D O 1
ATOM 7102 N N . CYS D 1 151 ? 8.928 -43.821 22.904 1.00 54.92 151 CYS D N 1
ATOM 7103 C CA . CYS D 1 151 ? 8.103 -43.034 21.986 1.00 58.99 151 CYS D CA 1
ATOM 7104 C C . CYS D 1 151 ? 6.967 -43.911 21.485 1.00 58.49 151 CYS D C 1
ATOM 7105 O O . CYS D 1 151 ? 7.217 -44.943 20.857 1.00 55.97 151 CYS D O 1
ATOM 7108 N N . TYR D 1 152 ? 5.726 -43.494 21.743 1.00 61.13 152 TYR D N 1
ATOM 7109 C CA . TYR D 1 152 ? 4.557 -44.288 21.347 1.00 63.17 152 TYR D CA 1
ATOM 7110 C C . TYR D 1 152 ? 4.977 -45.777 21.350 1.00 66.53 152 TYR D C 1
ATOM 7111 O O . TYR D 1 152 ? 5.044 -46.441 20.309 1.00 61.86 152 TYR D O 1
ATOM 7120 N N . PRO D 1 153 ? 5.306 -46.305 22.541 1.00 68.89 153 PRO D N 1
ATOM 7121 C CA . PRO D 1 153 ? 5.729 -47.702 22.693 1.00 67.60 153 PRO D CA 1
ATOM 7122 C C . PRO D 1 153 ? 4.604 -48.732 22.669 1.00 67.48 153 PRO D C 1
ATOM 7123 O O . PRO D 1 153 ? 3.419 -48.396 22.685 1.00 66.83 153 PRO D O 1
ATOM 7127 N N . VAL D 1 154 ? 5.002 -49.994 22.616 1.00 67.76 154 VAL D N 1
ATOM 7128 C CA . VAL D 1 154 ? 4.058 -51.092 22.609 1.00 70.94 154 VAL D CA 1
ATOM 7129 C C . VAL D 1 154 ? 4.176 -51.744 23.967 1.00 73.19 154 VAL D C 1
ATOM 7130 O O . VAL D 1 154 ? 5.204 -52.337 24.298 1.00 74.94 154 VAL D O 1
ATOM 7134 N N . THR D 1 155 ? 3.119 -51.646 24.753 1.00 77.49 155 THR D N 1
ATOM 7135 C CA . THR D 1 155 ? 3.117 -52.200 26.103 1.00 82.38 155 THR D CA 1
ATOM 7136 C C . THR D 1 155 ? 2.862 -53.702 26.143 1.00 81.96 155 THR D C 1
ATOM 7137 O O . THR D 1 155 ? 3.444 -54.404 26.958 1.00 81.28 155 THR D O 1
ATOM 7141 N N . SER D 1 156 ? 1.976 -54.181 25.277 1.00 83.93 156 SER D N 1
ATOM 7142 C CA . SER D 1 156 ? 1.669 -55.608 25.209 1.00 84.88 156 SER D CA 1
ATOM 7143 C C . SER D 1 156 ? 0.936 -55.930 23.920 1.00 85.24 156 SER D C 1
ATOM 7144 O O . SER D 1 156 ? 0.222 -55.093 23.356 1.00 86.85 156 SER D O 1
ATOM 7147 N N . PHE D 1 157 ? 1.115 -57.161 23.469 1.00 81.89 157 PHE D N 1
ATOM 7148 C CA . PHE D 1 157 ? 0.486 -57.636 22.258 1.00 78.17 157 PHE D CA 1
ATOM 7149 C C . PHE D 1 157 ? -1.003 -57.844 22.543 1.00 80.30 157 PHE D C 1
ATOM 7150 O O . PHE D 1 157 ? -1.715 -58.525 21.798 1.00 82.15 157 PHE D O 1
ATOM 7158 N N . THR D 1 158 ? -1.466 -57.244 23.633 1.00 78.16 158 THR D N 1
ATOM 7159 C CA . THR D 1 158 ? -2.857 -57.358 24.033 1.00 78.51 158 THR D CA 1
ATOM 7160 C C . THR D 1 158 ? -3.520 -55.983 24.118 1.00 79.36 158 THR D C 1
ATOM 7161 O O . THR D 1 158 ? -4.682 -55.860 24.524 1.00 79.87 158 THR D O 1
ATOM 7165 N N . PHE D 1 159 ? -2.772 -54.955 23.725 1.00 78.74 159 PHE D N 1
ATOM 7166 C CA . PHE D 1 159 ? -3.261 -53.582 23.750 1.00 77.85 159 PHE D CA 1
ATOM 7167 C C . PHE D 1 159 ? -3.467 -53.031 22.356 1.00 75.98 159 PHE D C 1
ATOM 7168 O O . PHE D 1 159 ? -2.647 -52.269 21.862 1.00 74.47 159 PHE D O 1
ATOM 7176 N N . GLY D 1 160 ? -4.565 -53.414 21.723 1.00 77.05 160 GLY D N 1
ATOM 7177 C CA . GLY D 1 160 ? -4.828 -52.932 20.381 1.00 77.48 160 GLY D CA 1
ATOM 7178 C C . GLY D 1 160 ? -3.781 -53.312 19.341 1.00 75.71 160 GLY D C 1
ATOM 7179 O O . GLY D 1 160 ? -4.007 -53.125 18.147 1.00 77.01 160 GLY D O 1
ATOM 7180 N N . TRP D 1 161 ? -2.640 -53.837 19.773 1.00 72.87 161 TRP D N 1
ATOM 7181 C CA . TRP D 1 161 ? -1.595 -54.228 18.832 1.00 74.24 161 TRP D CA 1
ATOM 7182 C C . TRP D 1 161 ? -0.909 -55.517 19.295 1.00 77.43 161 TRP D C 1
ATOM 7183 O O . TRP D 1 161 ? -0.671 -55.701 20.487 1.00 77.82 161 TRP D O 1
ATOM 7194 N N . PRO D 1 162 ? -0.564 -56.420 18.356 1.00 80.14 162 PRO D N 1
ATOM 7195 C CA . PRO D 1 162 ? -0.744 -56.365 16.898 1.00 83.30 162 PRO D CA 1
ATOM 7196 C C . PRO D 1 162 ? -2.197 -56.265 16.463 1.00 87.56 162 PRO D C 1
ATOM 7197 O O . PRO D 1 162 ? -3.063 -56.965 16.993 1.00 90.98 162 PRO D O 1
ATOM 7201 N N . SER D 1 163 ? -2.455 -55.399 15.486 1.00 91.54 163 SER D N 1
ATOM 7202 C CA . SER D 1 163 ? -3.809 -55.195 14.976 1.00 95.77 163 SER D CA 1
ATOM 7203 C C . SER D 1 163 ? -4.478 -56.528 14.619 1.00 97.71 163 SER D C 1
ATOM 7204 O O . SER D 1 163 ? -5.638 -56.782 14.982 1.00 93.07 163 SER D O 1
ATOM 7207 N N . ASP D 1 164 ? -3.739 -57.377 13.910 1.00 101.17 164 ASP D N 1
ATOM 7208 C CA . ASP D 1 164 ? -4.264 -58.678 13.512 1.00 103.91 164 ASP D CA 1
ATOM 7209 C C . ASP D 1 164 ? -3.944 -59.749 14.550 1.00 102.20 164 ASP D C 1
ATOM 7210 O O . ASP D 1 164 ? -2.802 -59.906 14.966 1.00 101.50 164 ASP D O 1
ATOM 7215 N N . LEU D 1 165 ? -4.972 -60.476 14.966 1.00 103.07 165 LEU D N 1
ATOM 7216 C CA . LEU D 1 165 ? -4.802 -61.541 15.934 1.00 105.70 165 LEU D CA 1
ATOM 7217 C C . LEU D 1 165 ? -3.722 -62.513 15.438 1.00 108.00 165 LEU D C 1
ATOM 7218 O O . LEU D 1 165 ? -2.890 -62.972 16.220 1.00 107.50 165 LEU D O 1
ATOM 7223 N N . SER D 1 166 ? -3.728 -62.806 14.135 1.00 109.34 166 SER D N 1
ATOM 7224 C CA . SER D 1 166 ? -2.759 -63.735 13.543 1.00 108.98 166 SER D CA 1
ATOM 7225 C C . SER D 1 166 ? -1.972 -63.185 12.358 1.00 108.36 166 SER D C 1
ATOM 7226 O O . SER D 1 166 ? -2.438 -63.212 11.220 1.00 105.91 166 SER D O 1
ATOM 7229 N N . HIS D 1 167 ? -0.770 -62.699 12.635 1.00 110.46 167 HIS D N 1
ATOM 7230 C CA . HIS D 1 167 ? 0.110 -62.173 11.595 1.00 113.78 167 HIS D CA 1
ATOM 7231 C C . HIS D 1 167 ? 1.537 -62.546 11.978 1.00 114.24 167 HIS D C 1
ATOM 7232 O O . HIS D 1 167 ? 2.021 -63.631 11.640 1.00 112.26 167 HIS D O 1
ATOM 7239 N N . PHE D 1 168 ? 2.202 -61.638 12.692 1.00 114.25 168 PHE D N 1
ATOM 7240 C CA . PHE D 1 168 ? 3.566 -61.867 13.145 1.00 112.76 168 PHE D CA 1
ATOM 7241 C C . PHE D 1 168 ? 3.490 -62.958 14.210 1.00 110.61 168 PHE D C 1
ATOM 7242 O O . PHE D 1 168 ? 4.468 -63.246 14.906 1.00 108.43 168 PHE D O 1
ATOM 7250 N N . ASN D 1 169 ? 2.300 -63.547 14.316 1.00 109.77 169 ASN D N 1
ATOM 7251 C CA . ASN D 1 169 ? 2.008 -64.606 15.268 1.00 109.99 169 ASN D CA 1
ATOM 7252 C C . ASN D 1 169 ? 2.698 -65.914 14.873 1.00 111.21 169 ASN D C 1
ATOM 7253 O O . ASN D 1 169 ? 2.271 -66.613 13.948 1.00 111.71 169 ASN D O 1
ATOM 7258 N N . PHE D 1 170 ? 3.779 -66.228 15.580 1.00 110.71 170 PHE D N 1
ATOM 7259 C CA . PHE D 1 170 ? 4.545 -67.442 15.339 1.00 107.17 170 PHE D CA 1
ATOM 7260 C C . PHE D 1 170 ? 4.456 -68.383 16.541 1.00 108.42 170 PHE D C 1
ATOM 7261 O O . PHE D 1 170 ? 5.461 -68.907 17.024 1.00 107.91 170 PHE D O 1
ATOM 7269 N N . GLU D 1 171 ? 3.228 -68.567 17.019 1.00 109.38 171 GLU D N 1
ATOM 7270 C CA . GLU D 1 171 ? 2.923 -69.452 18.136 1.00 110.89 171 GLU D CA 1
ATOM 7271 C C . GLU D 1 171 ? 3.146 -68.885 19.539 1.00 111.13 171 GLU D C 1
ATOM 7272 O O . GLU D 1 171 ? 2.817 -67.730 19.808 1.00 109.66 171 GLU D O 1
ATOM 7278 N N . ILE D 1 172 ? 3.709 -69.713 20.422 1.00 112.30 172 ILE D N 1
ATOM 7279 C CA . ILE D 1 172 ? 3.952 -69.358 21.824 1.00 113.23 172 ILE D CA 1
ATOM 7280 C C . ILE D 1 172 ? 2.618 -69.037 22.516 1.00 115.75 172 ILE D C 1
ATOM 7281 O O . ILE D 1 172 ? 2.101 -67.917 22.431 1.00 116.09 172 ILE D O 1
ATOM 7286 N N . GLU D 1 173 ? 2.059 -70.044 23.184 1.00 116.68 173 GLU D N 1
ATOM 7287 C CA . GLU D 1 173 ? 0.794 -69.904 23.896 1.00 116.45 173 GLU D CA 1
ATOM 7288 C C . GLU D 1 173 ? 0.884 -68.729 24.864 1.00 115.05 173 GLU D C 1
ATOM 7289 O O . GLU D 1 173 ? 0.128 -67.754 24.762 1.00 114.60 173 GLU D O 1
ATOM 7295 N N . ASN D 1 174 ? 1.820 -68.840 25.803 1.00 113.40 174 ASN D N 1
ATOM 7296 C CA . ASN D 1 174 ? 2.054 -67.806 26.809 1.00 112.52 174 ASN D CA 1
ATOM 7297 C C . ASN D 1 174 ? 2.178 -66.436 26.143 1.00 108.83 174 ASN D C 1
ATOM 7298 O O . ASN D 1 174 ? 3.251 -66.051 25.687 1.00 108.12 174 ASN D O 1
ATOM 7303 N N . ILE D 1 175 ? 1.067 -65.710 26.086 1.00 104.91 175 ILE D N 1
ATOM 7304 C CA . ILE D 1 175 ? 1.053 -64.396 25.461 1.00 100.27 175 ILE D CA 1
ATOM 7305 C C . ILE D 1 175 ? 1.094 -63.307 26.514 1.00 98.81 175 ILE D C 1
ATOM 7306 O O . ILE D 1 175 ? 1.581 -62.201 26.264 1.00 99.67 175 ILE D O 1
ATOM 7311 N N . SER D 1 176 ? 0.575 -63.622 27.694 1.00 96.24 176 SER D N 1
ATOM 7312 C CA . SER D 1 176 ? 0.574 -62.666 28.791 1.00 94.55 176 SER D CA 1
ATOM 7313 C C . SER D 1 176 ? 2.015 -62.356 29.202 1.00 94.01 176 SER D C 1
ATOM 7314 O O . SER D 1 176 ? 2.282 -61.305 29.788 1.00 93.21 176 SER D O 1
ATOM 7317 N N . GLU D 1 177 ? 2.936 -63.269 28.882 1.00 92.35 177 GLU D N 1
ATOM 7318 C CA . GLU D 1 177 ? 4.356 -63.099 29.208 1.00 88.95 177 GLU D CA 1
ATOM 7319 C C . GLU D 1 177 ? 4.966 -61.938 28.422 1.00 86.30 177 GLU D C 1
ATOM 7320 O O . GLU D 1 177 ? 5.836 -61.229 28.922 1.00 87.58 177 GLU D O 1
ATOM 7326 N N . TYR D 1 178 ? 4.494 -61.744 27.196 1.00 83.51 178 TYR D N 1
ATOM 7327 C CA . TYR D 1 178 ? 4.998 -60.681 26.339 1.00 80.51 178 TYR D CA 1
ATOM 7328 C C . TYR D 1 178 ? 4.306 -59.335 26.554 1.00 77.62 178 TYR D C 1
ATOM 7329 O O . TYR D 1 178 ? 4.196 -58.505 25.651 1.00 75.04 178 TYR D O 1
ATOM 7338 N N . ASN D 1 179 ? 3.844 -59.137 27.779 1.00 75.59 179 ASN D N 1
ATOM 7339 C CA . ASN D 1 179 ? 3.205 -57.902 28.179 1.00 75.91 179 ASN D CA 1
ATOM 7340 C C . ASN D 1 179 ? 4.143 -57.240 29.186 1.00 75.66 179 ASN D C 1
ATOM 7341 O O . ASN D 1 179 ? 4.089 -57.533 30.383 1.00 74.31 179 ASN D O 1
ATOM 7346 N N . ILE D 1 180 ? 5.008 -56.356 28.699 1.00 77.15 180 ILE D N 1
ATOM 7347 C CA . ILE D 1 180 ? 5.965 -55.667 29.562 1.00 76.33 180 ILE D CA 1
ATOM 7348 C C . ILE D 1 180 ? 5.334 -54.657 30.536 1.00 73.84 180 ILE D C 1
ATOM 7349 O O . ILE D 1 180 ? 6.048 -53.945 31.222 1.00 75.53 180 ILE D O 1
ATOM 7354 N N . SER D 1 181 ? 4.005 -54.592 30.587 1.00 70.30 181 SER D N 1
ATOM 7355 C CA . SER D 1 181 ? 3.325 -53.686 31.499 1.00 68.29 181 SER D CA 1
ATOM 7356 C C . SER D 1 181 ? 3.440 -54.277 32.879 1.00 73.57 181 SER D C 1
ATOM 7357 O O . SER D 1 181 ? 3.875 -53.619 33.819 1.00 75.08 181 SER D O 1
ATOM 7360 N N . GLU D 1 182 ? 3.031 -55.534 32.999 1.00 78.68 182 GLU D N 1
ATOM 7361 C CA . GLU D 1 182 ? 3.092 -56.223 34.277 1.00 80.71 182 GLU D CA 1
ATOM 7362 C C . GLU D 1 182 ? 4.535 -56.303 34.744 1.00 83.41 182 GLU D C 1
ATOM 7363 O O . GLU D 1 182 ? 4.820 -56.145 35.937 1.00 85.31 182 GLU D O 1
ATOM 7369 N N . LYS D 1 183 ? 5.447 -56.513 33.797 1.00 84.92 183 LYS D N 1
ATOM 7370 C CA . LYS D 1 183 ? 6.874 -56.620 34.112 1.00 84.86 183 LYS D CA 1
ATOM 7371 C C . LYS D 1 183 ? 7.530 -55.325 34.625 1.00 83.35 183 LYS D C 1
ATOM 7372 O O . LYS D 1 183 ? 8.741 -55.120 34.477 1.00 83.86 183 LYS D O 1
ATOM 7378 N N . VAL D 1 184 ? 6.728 -54.468 35.250 1.00 79.76 184 VAL D N 1
ATOM 7379 C CA . VAL D 1 184 ? 7.241 -53.222 35.798 1.00 78.39 184 VAL D CA 1
ATOM 7380 C C . VAL D 1 184 ? 7.182 -53.237 37.320 1.00 75.91 184 VAL D C 1
ATOM 7381 O O . VAL D 1 184 ? 6.135 -53.492 37.911 1.00 72.32 184 VAL D O 1
ATOM 7385 N N . THR D 1 185 ? 8.323 -52.965 37.942 1.00 77.11 185 THR D N 1
ATOM 7386 C CA . THR D 1 185 ? 8.430 -52.956 39.394 1.00 77.59 185 THR D CA 1
ATOM 7387 C C . THR D 1 185 ? 9.193 -51.734 39.886 1.00 75.21 185 THR D C 1
ATOM 7388 O O . THR D 1 185 ? 9.624 -50.895 39.095 1.00 73.75 185 THR D O 1
ATOM 7392 N N . SER D 1 186 ? 9.368 -51.652 41.200 1.00 73.36 186 SER D N 1
ATOM 7393 C CA . SER D 1 186 ? 10.085 -50.543 41.819 1.00 72.35 186 SER D CA 1
ATOM 7394 C C . SER D 1 186 ? 11.512 -50.442 41.285 1.00 71.26 186 SER D C 1
ATOM 7395 O O . SER D 1 186 ? 12.106 -49.368 41.267 1.00 69.07 186 SER D O 1
ATOM 7398 N N . SER D 1 187 ? 12.056 -51.569 40.846 1.00 73.71 187 SER D N 1
ATOM 7399 C CA . SER D 1 187 ? 13.412 -51.601 40.318 1.00 75.26 187 SER D CA 1
ATOM 7400 C C . SER D 1 187 ? 13.487 -50.973 38.916 1.00 75.96 187 SER D C 1
ATOM 7401 O O . SER D 1 187 ? 14.569 -50.580 38.464 1.00 73.46 187 SER D O 1
ATOM 7404 N N . THR D 1 188 ? 12.338 -50.896 38.233 1.00 77.81 188 THR D N 1
ATOM 7405 C CA . THR D 1 188 ? 12.238 -50.302 36.882 1.00 76.40 188 THR D CA 1
ATOM 7406 C C . THR D 1 188 ? 12.840 -48.893 36.864 1.00 75.03 188 THR D C 1
ATOM 7407 O O . THR D 1 188 ? 12.469 -48.028 37.675 1.00 76.10 188 THR D O 1
ATOM 7411 N N . PRO D 1 189 ? 13.746 -48.635 35.910 1.00 69.46 189 PRO D N 1
ATOM 7412 C CA . PRO D 1 189 ? 14.403 -47.335 35.795 1.00 64.24 189 PRO D CA 1
ATOM 7413 C C . PRO D 1 189 ? 13.475 -46.1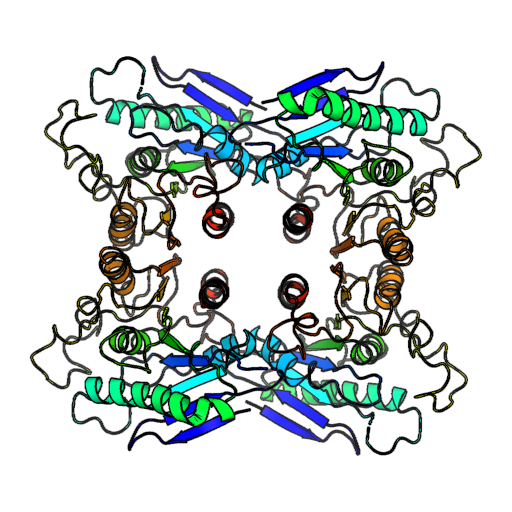97 35.436 1.00 60.01 189 PRO D C 1
ATOM 7414 O O . PRO D 1 189 ? 12.381 -46.411 34.934 1.00 62.13 189 PRO D O 1
ATOM 7418 N N . PRO D 1 190 ? 13.895 -44.961 35.723 1.00 55.41 190 PRO D N 1
ATOM 7419 C CA . PRO D 1 190 ? 13.057 -43.810 35.390 1.00 56.60 190 PRO D CA 1
ATOM 7420 C C . PRO D 1 190 ? 12.793 -43.816 33.873 1.00 55.26 190 PRO D C 1
ATOM 7421 O O . PRO D 1 190 ? 13.675 -44.168 33.076 1.00 55.51 190 PRO D O 1
ATOM 7425 N N . THR D 1 191 ? 11.583 -43.453 33.468 1.00 51.60 191 THR D N 1
ATOM 7426 C CA . THR D 1 191 ? 11.290 -43.441 32.047 1.00 48.32 191 THR D CA 1
ATOM 7427 C C . THR D 1 191 ? 10.543 -42.190 31.592 1.00 46.98 191 THR D C 1
ATOM 7428 O O . THR D 1 191 ? 9.901 -41.465 32.371 1.00 36.69 191 THR D O 1
ATOM 7432 N N . PHE D 1 192 ? 10.670 -41.945 30.298 1.00 48.41 192 PHE D N 1
ATOM 7433 C CA . PHE D 1 192 ? 10.047 -40.818 29.641 1.00 47.91 192 PHE D CA 1
ATOM 7434 C C . PHE D 1 192 ? 9.181 -41.451 28.559 1.00 49.53 192 PHE D C 1
ATOM 7435 O O . PHE D 1 192 ? 9.671 -42.196 27.719 1.00 53.27 192 PHE D O 1
ATOM 7443 N N . ILE D 1 193 ? 7.882 -41.189 28.613 1.00 48.18 193 ILE D N 1
ATOM 7444 C CA . ILE D 1 193 ? 6.959 -41.744 27.647 1.00 43.42 193 ILE D CA 1
ATOM 7445 C C . ILE D 1 193 ? 6.020 -40.699 27.117 1.00 45.79 193 ILE D C 1
ATOM 7446 O O . ILE D 1 193 ? 5.431 -39.928 27.880 1.00 48.65 193 ILE D O 1
ATOM 7451 N N . TRP D 1 194 ? 5.890 -40.676 25.797 1.00 47.02 194 TRP D N 1
ATOM 7452 C CA . TRP D 1 194 ? 4.981 -39.750 25.141 1.00 50.58 194 TRP D CA 1
ATOM 7453 C C . TRP D 1 194 ? 4.211 -40.508 24.110 1.00 54.34 194 TRP D C 1
ATOM 7454 O O . TRP D 1 194 ? 4.664 -41.541 23.625 1.00 57.37 194 TRP D O 1
ATOM 7465 N N . HIS D 1 195 ? 3.063 -39.977 23.729 1.00 58.29 195 HIS D N 1
ATOM 7466 C CA . HIS D 1 195 ? 2.257 -40.684 22.755 1.00 59.48 195 HIS D CA 1
ATOM 7467 C C . HIS D 1 195 ? 1.180 -39.759 22.185 1.00 56.88 195 HIS D C 1
ATOM 7468 O O . HIS D 1 195 ? 0.628 -38.912 22.885 1.00 52.07 195 HIS D O 1
ATOM 7475 N N . THR D 1 196 ? 0.900 -39.902 20.901 1.00 56.18 196 THR D N 1
ATOM 7476 C CA . THR D 1 196 ? -0.108 -39.063 20.278 1.00 59.23 196 THR D CA 1
ATOM 7477 C C . THR D 1 196 ? -1.475 -39.644 20.604 1.00 60.41 196 THR D C 1
ATOM 7478 O O . THR D 1 196 ? -1.725 -40.812 20.335 1.00 61.76 196 THR D O 1
ATOM 7482 N N . ALA D 1 197 ? -2.360 -38.833 21.182 1.00 63.39 197 ALA D N 1
ATOM 7483 C CA . ALA D 1 197 ? -3.699 -39.307 21.566 1.00 65.38 197 ALA D CA 1
ATOM 7484 C C . ALA D 1 197 ? -4.656 -39.496 20.404 1.00 66.33 197 ALA D C 1
ATOM 7485 O O . ALA D 1 197 ? -5.759 -38.954 20.409 1.00 64.49 197 ALA D O 1
ATOM 7487 N N . ASP D 1 198 ? -4.224 -40.273 19.414 1.00 69.64 198 ASP D N 1
ATOM 7488 C CA . ASP D 1 198 ? -5.035 -40.566 18.235 1.00 72.71 198 ASP D CA 1
ATOM 7489 C C . ASP D 1 198 ? -4.272 -41.549 17.361 1.00 72.15 198 ASP D C 1
ATOM 7490 O O . ASP D 1 198 ? -4.712 -41.867 16.262 1.00 74.65 198 ASP D O 1
ATOM 7495 N N . ASP D 1 199 ? -3.123 -42.015 17.850 1.00 73.58 199 ASP D N 1
ATOM 7496 C CA . ASP D 1 199 ? -2.295 -42.964 17.105 1.00 72.82 199 ASP D CA 1
ATOM 7497 C C . ASP D 1 199 ? -3.129 -44.190 16.811 1.00 75.44 199 ASP D C 1
ATOM 7498 O O . ASP D 1 199 ? -3.501 -44.932 17.721 1.00 75.70 199 ASP D O 1
ATOM 7503 N N . GLU D 1 200 ? -3.420 -44.401 15.532 1.00 80.07 200 GLU D N 1
ATOM 7504 C CA . GLU D 1 200 ? -4.258 -45.521 15.116 1.00 84.87 200 GLU D CA 1
ATOM 7505 C C . GLU D 1 200 ? -3.540 -46.885 15.030 1.00 85.86 200 GLU D C 1
ATOM 7506 O O . GLU D 1 200 ? -4.180 -47.946 15.103 1.00 83.91 200 GLU D O 1
ATOM 7512 N N . GLY D 1 201 ? -2.215 -46.859 14.883 1.00 84.74 201 GLY D N 1
ATOM 7513 C CA . GLY D 1 201 ? -1.466 -48.102 14.827 1.00 79.54 201 GLY D CA 1
ATOM 7514 C C . GLY D 1 201 ? -1.498 -48.765 16.192 1.00 76.79 201 GLY D C 1
ATOM 7515 O O . GLY D 1 201 ? -1.628 -49.981 16.286 1.00 77.30 201 GLY D O 1
ATOM 7516 N N . VAL D 1 202 ? -1.388 -47.954 17.248 1.00 73.26 202 VAL D N 1
ATOM 7517 C CA . VAL D 1 202 ? -1.403 -48.432 18.634 1.00 68.09 202 VAL D CA 1
ATOM 7518 C C . VAL D 1 202 ? -2.010 -47.383 19.567 1.00 65.57 202 VAL D C 1
ATOM 7519 O O . VAL D 1 202 ? -1.488 -46.277 19.696 1.00 64.08 202 VAL D O 1
ATOM 7523 N N . PRO D 1 203 ? -3.130 -47.726 20.230 1.00 64.86 203 PRO D N 1
ATOM 7524 C CA . PRO D 1 203 ? -3.820 -46.824 21.156 1.00 64.55 203 PRO D CA 1
ATOM 7525 C C . PRO D 1 203 ? -2.924 -46.276 22.270 1.00 63.70 203 PRO D C 1
ATOM 7526 O O . PRO D 1 203 ? -2.038 -46.966 22.777 1.00 61.36 203 PRO D O 1
ATOM 7530 N N . ILE D 1 204 ? -3.160 -45.024 22.640 1.00 62.26 204 ILE D N 1
ATOM 7531 C CA . ILE D 1 204 ? -2.392 -44.414 23.710 1.00 62.57 204 ILE D CA 1
ATOM 7532 C C . ILE D 1 204 ? -2.479 -45.277 24.965 1.00 64.37 204 ILE D C 1
ATOM 7533 O O . ILE D 1 204 ? -1.588 -45.238 25.816 1.00 64.84 204 ILE D O 1
ATOM 7538 N N . TYR D 1 205 ? -3.551 -46.058 25.080 1.00 66.42 205 TYR D N 1
ATOM 7539 C CA . TYR D 1 205 ? -3.730 -46.894 26.250 1.00 65.05 205 TYR D CA 1
ATOM 7540 C C . TYR D 1 205 ? -2.365 -47.459 26.586 1.00 63.03 205 TYR D C 1
ATOM 7541 O O . TYR D 1 205 ? -1.939 -47.373 27.730 1.00 62.82 205 TYR D O 1
ATOM 7550 N N . ASN D 1 206 ? -1.655 -47.983 25.585 1.00 62.62 206 ASN D N 1
ATOM 7551 C CA . ASN D 1 206 ? -0.317 -48.563 25.815 1.00 65.32 206 ASN D CA 1
ATOM 7552 C C . ASN D 1 206 ? 0.498 -47.747 26.802 1.00 65.77 206 ASN D C 1
ATOM 7553 O O . ASN D 1 206 ? 0.888 -48.235 27.867 1.00 67.55 206 ASN D O 1
ATOM 7558 N N . SER D 1 207 ? 0.768 -46.499 26.434 1.00 64.39 207 SER D N 1
ATOM 7559 C CA . SER D 1 207 ? 1.551 -45.622 27.292 1.00 61.83 207 SER D CA 1
ATOM 7560 C C . SER D 1 207 ? 0.750 -45.255 28.534 1.00 59.68 207 SER D C 1
ATOM 7561 O O . SER D 1 207 ? 1.271 -45.239 29.654 1.00 61.70 207 SER D O 1
ATOM 7564 N N . LEU D 1 208 ? -0.527 -44.981 28.331 1.00 56.21 208 LEU D N 1
ATOM 7565 C CA . LEU D 1 208 ? -1.401 -44.619 29.422 1.00 57.52 208 LEU D CA 1
ATOM 7566 C C . LEU D 1 208 ? -1.354 -45.605 30.575 1.00 61.31 208 LEU D C 1
ATOM 7567 O O . LEU D 1 208 ? -0.858 -45.288 31.662 1.00 62.51 208 LEU D O 1
ATOM 7572 N N . LYS D 1 209 ? -1.885 -46.799 30.336 1.00 64.38 209 LYS D N 1
ATOM 7573 C CA . LYS D 1 209 ? -1.918 -47.851 31.347 1.00 63.55 209 LYS D CA 1
ATOM 7574 C C . LYS D 1 209 ? -0.518 -48.039 31.873 1.00 59.66 209 LYS D C 1
ATOM 7575 O O . LYS D 1 209 ? -0.329 -48.224 33.063 1.00 62.87 209 LYS D O 1
ATOM 7581 N N . TYR D 1 210 ? 0.466 -47.994 30.987 1.00 55.46 210 TYR D N 1
ATOM 7582 C CA . TYR D 1 210 ? 1.824 -48.188 31.433 1.00 57.30 210 TYR D CA 1
ATOM 7583 C C . TYR D 1 210 ? 2.173 -47.189 32.525 1.00 63.06 210 TYR D C 1
ATOM 7584 O O . TYR D 1 210 ? 2.746 -47.572 33.540 1.00 66.74 210 TYR D O 1
ATOM 7593 N N . CYS D 1 211 ? 1.829 -45.915 32.325 1.00 66.51 211 CYS D N 1
ATOM 7594 C CA . CYS D 1 211 ? 2.109 -44.875 33.326 1.00 70.16 211 CYS D CA 1
ATOM 7595 C C . CYS D 1 211 ? 1.492 -45.219 34.677 1.00 71.92 211 CYS D C 1
ATOM 7596 O O . CYS D 1 211 ? 2.152 -45.157 35.718 1.00 72.76 211 CYS D O 1
ATOM 7599 N N . ASP D 1 212 ? 0.207 -45.552 34.649 1.00 73.43 212 ASP D N 1
ATOM 7600 C CA . ASP D 1 212 ? -0.512 -45.947 35.854 1.00 74.95 212 ASP D CA 1
ATOM 7601 C C . ASP D 1 212 ? 0.304 -47.067 36.521 1.00 75.63 212 ASP D C 1
ATOM 7602 O O . ASP D 1 212 ? 0.754 -46.934 37.662 1.00 71.99 212 ASP D O 1
ATOM 7607 N N . ARG D 1 213 ? 0.508 -48.157 35.782 1.00 77.20 213 ARG D N 1
ATOM 7608 C CA . ARG D 1 213 ? 1.259 -49.304 36.272 1.00 79.19 213 ARG D CA 1
ATOM 7609 C C . ARG D 1 213 ? 2.751 -48.969 36.329 1.00 78.02 213 ARG D C 1
ATOM 7610 O O . ARG D 1 213 ? 3.615 -49.844 36.201 1.00 77.55 213 ARG D O 1
ATOM 7618 N N . LEU D 1 214 ? 3.052 -47.693 36.523 1.00 74.80 214 LEU D N 1
ATOM 7619 C CA . LEU D 1 214 ? 4.434 -47.251 36.595 1.00 71.64 214 LEU D CA 1
ATOM 7620 C C . LEU D 1 214 ? 4.537 -46.305 37.759 1.00 72.82 214 LEU D C 1
ATOM 7621 O O . LEU D 1 214 ? 5.588 -46.202 38.384 1.00 74.24 214 LEU D O 1
ATOM 7626 N N . SER D 1 215 ? 3.435 -45.617 38.051 1.00 72.68 215 SER D N 1
ATOM 7627 C CA . SER D 1 215 ? 3.408 -44.661 39.150 1.00 71.83 215 SER D CA 1
ATOM 7628 C C . SER D 1 215 ? 3.144 -45.402 40.451 1.00 73.80 215 SER D C 1
ATOM 7629 O O . SER D 1 215 ? 3.747 -45.095 41.484 1.00 71.41 215 SER D O 1
ATOM 7632 N N . LYS D 1 216 ? 2.241 -46.383 40.387 1.00 76.30 216 LYS D N 1
ATOM 7633 C CA . LYS D 1 216 ? 1.879 -47.177 41.554 1.00 79.24 216 LYS D CA 1
ATOM 7634 C C . LYS D 1 216 ? 3.108 -47.840 42.152 1.00 81.18 216 LYS D C 1
ATOM 7635 O O . LYS D 1 216 ? 3.104 -48.243 43.314 1.00 83.09 216 LYS D O 1
ATOM 7641 N N . HIS D 1 217 ? 4.164 -47.968 41.365 1.00 80.89 217 HIS D N 1
ATOM 7642 C CA . HIS D 1 217 ? 5.377 -48.555 41.897 1.00 80.44 217 HIS D CA 1
ATOM 7643 C C . HIS D 1 217 ? 6.393 -47.463 42.212 1.00 79.01 217 HIS D C 1
ATOM 7644 O O . HIS D 1 217 ? 7.602 -47.700 42.219 1.00 75.76 217 HIS D O 1
ATOM 7651 N N . GLN D 1 218 ? 5.880 -46.265 42.484 1.00 77.44 218 GLN D N 1
ATOM 7652 C CA . GLN D 1 218 ? 6.712 -45.117 42.821 1.00 76.15 218 GLN D CA 1
ATOM 7653 C C . GLN D 1 218 ? 7.959 -45.012 41.936 1.00 74.06 218 GLN D C 1
ATOM 7654 O O . GLN D 1 218 ? 9.067 -44.797 42.436 1.00 71.08 218 GLN D O 1
ATOM 7660 N N . VAL D 1 219 ? 7.769 -45.182 40.627 1.00 71.53 219 VAL D N 1
ATOM 7661 C CA . VAL D 1 219 ? 8.858 -45.081 39.657 1.00 67.20 219 VAL D CA 1
ATOM 7662 C C . VAL D 1 219 ? 8.834 -43.664 39.104 1.00 67.77 219 VAL D C 1
ATOM 7663 O O . VAL D 1 219 ? 7.834 -43.236 38.532 1.00 63.45 219 VAL D O 1
ATOM 7667 N N . PRO D 1 220 ? 9.935 -42.903 39.299 1.00 67.75 220 PRO D N 1
ATOM 7668 C CA . PRO D 1 220 ? 10.027 -41.521 38.805 1.00 66.00 220 PRO D CA 1
ATOM 7669 C C . PRO D 1 220 ? 9.997 -41.508 37.255 1.00 67.86 220 PRO D C 1
ATOM 7670 O O . PRO D 1 220 ? 10.826 -42.155 36.582 1.00 71.12 220 PRO D O 1
ATOM 7674 N N . PHE D 1 221 ? 9.036 -40.782 36.693 1.00 60.92 221 PHE D N 1
ATOM 7675 C CA . PHE D 1 221 ? 8.904 -40.706 35.252 1.00 55.76 221 PHE D CA 1
ATOM 7676 C C . PHE D 1 221 ? 8.223 -39.420 34.824 1.00 56.73 221 PHE D C 1
ATOM 7677 O O . PHE D 1 221 ? 7.700 -38.643 35.643 1.00 50.78 221 PHE D O 1
ATOM 7685 N N . GLU D 1 222 ? 8.225 -39.203 33.516 1.00 56.24 222 GLU D N 1
ATOM 7686 C CA . GLU D 1 222 ? 7.616 -38.013 32.947 1.00 52.27 222 GLU D CA 1
ATOM 7687 C C . GLU D 1 222 ? 6.843 -38.491 31.740 1.00 50.92 222 GLU D C 1
ATOM 7688 O O . GLU D 1 222 ? 7.306 -39.373 31.022 1.00 48.26 222 GLU D O 1
ATOM 7694 N N . ALA D 1 223 ? 5.665 -37.918 31.525 1.00 49.71 223 ALA D N 1
ATOM 7695 C CA . ALA D 1 223 ? 4.846 -38.309 30.395 1.00 48.07 223 ALA D CA 1
ATOM 7696 C C . ALA D 1 223 ? 4.307 -37.117 29.651 1.00 49.27 223 ALA D C 1
ATOM 7697 O O . ALA D 1 223 ? 4.076 -36.036 30.220 1.00 51.85 223 ALA D O 1
ATOM 7699 N N . HIS D 1 224 ? 4.090 -37.325 28.360 1.00 46.90 224 HIS D N 1
ATOM 7700 C CA . HIS D 1 224 ? 3.544 -36.281 27.509 1.00 46.71 224 HIS D CA 1
ATOM 7701 C C . HIS D 1 224 ? 2.631 -36.921 26.504 1.00 44.23 224 HIS D C 1
ATOM 7702 O O . HIS D 1 224 ? 2.971 -37.950 25.919 1.00 40.47 224 HIS D O 1
ATOM 7709 N N . PHE D 1 225 ? 1.469 -36.311 26.312 1.00 41.73 225 PHE D N 1
ATOM 7710 C CA . PHE D 1 225 ? 0.511 -36.834 25.364 1.00 44.38 225 PHE D CA 1
ATOM 7711 C C . PHE D 1 225 ? -0.059 -35.755 24.479 1.00 43.60 225 PHE D C 1
ATOM 7712 O O . PHE D 1 225 ? -0.799 -34.881 24.934 1.00 39.66 225 PHE D O 1
ATOM 7720 N N . PHE D 1 226 ? 0.304 -35.826 23.203 1.00 45.24 226 PHE D N 1
ATOM 7721 C CA . PHE D 1 226 ? -0.144 -34.850 22.217 1.00 48.86 226 PHE D CA 1
ATOM 7722 C C . PHE D 1 226 ? -1.541 -35.140 21.648 1.00 50.52 226 PHE D C 1
ATOM 7723 O O . PHE D 1 226 ? -1.966 -36.286 21.536 1.00 48.71 226 PHE D O 1
ATOM 7731 N N . GLU D 1 227 ? -2.241 -34.076 21.283 1.00 53.31 227 GLU D N 1
ATOM 7732 C CA . GLU D 1 227 ? -3.587 -34.176 20.747 1.00 57.92 227 GLU D CA 1
ATOM 7733 C C . GLU D 1 227 ? -3.692 -35.155 19.586 1.00 59.85 227 GLU D C 1
ATOM 7734 O O . GLU D 1 227 ? -4.321 -36.202 19.711 1.00 61.99 227 GLU D O 1
ATOM 7740 N N . SER D 1 228 ? -3.068 -34.827 18.459 1.00 61.08 228 SER D N 1
ATOM 7741 C CA . SER D 1 228 ? -3.138 -35.698 17.294 1.00 63.53 228 SER D CA 1
ATOM 7742 C C . SER D 1 228 ? -1.764 -36.016 16.720 1.00 62.62 228 SER D C 1
ATOM 7743 O O . SER D 1 228 ? -0.774 -35.417 17.130 1.00 63.23 228 SER D O 1
ATOM 7746 N N . GLY D 1 229 ? -1.729 -36.969 15.781 1.00 62.54 229 GLY D N 1
ATOM 7747 C CA . GLY D 1 229 ? -0.498 -37.398 15.131 1.00 59.30 229 GLY D CA 1
ATOM 7748 C C . GLY D 1 229 ? -0.464 -38.893 14.848 1.00 58.42 229 GLY D C 1
ATOM 7749 O O . GLY D 1 229 ? -0.705 -39.689 15.751 1.00 53.35 229 GLY D O 1
ATOM 7750 N N . PRO D 1 230 ? -0.165 -39.305 13.599 1.00 59.50 230 PRO D N 1
ATOM 7751 C CA . PRO D 1 230 ? -0.088 -40.705 13.158 1.00 59.48 230 PRO D CA 1
ATOM 7752 C C . PRO D 1 230 ? 1.064 -41.502 13.802 1.00 59.97 230 PRO D C 1
ATOM 7753 O O . PRO D 1 230 ? 2.033 -40.931 14.310 1.00 55.82 230 PRO D O 1
ATOM 7757 N N . HIS D 1 231 ? 0.965 -42.828 13.754 1.00 60.15 231 HIS D N 1
ATOM 7758 C CA . HIS D 1 231 ? 1.984 -43.691 14.350 1.00 59.16 231 HIS D CA 1
ATOM 7759 C C . HIS D 1 231 ? 3.304 -43.619 13.587 1.00 58.64 231 HIS D C 1
ATOM 7760 O O . HIS D 1 231 ? 3.317 -43.508 12.359 1.00 62.05 231 HIS D O 1
ATOM 7767 N N . GLY D 1 232 ? 4.414 -43.677 14.322 1.00 56.05 232 GLY D N 1
ATOM 7768 C CA . GLY D 1 232 ? 5.734 -43.615 13.709 1.00 47.90 232 GLY D CA 1
ATOM 7769 C C . GLY D 1 232 ? 6.185 -42.182 13.486 1.00 46.73 232 GLY D C 1
ATOM 7770 O O . GLY D 1 232 ? 7.191 -41.972 12.829 1.00 41.55 232 GLY D O 1
ATOM 7771 N N . VAL D 1 233 ? 5.451 -41.214 14.046 1.00 44.30 233 VAL D N 1
ATOM 7772 C CA . VAL D 1 233 ? 5.765 -39.788 13.908 1.00 45.01 233 VAL D CA 1
ATOM 7773 C C . VAL D 1 233 ? 7.244 -39.438 14.095 1.00 44.09 233 VAL D C 1
ATOM 7774 O O . VAL D 1 233 ? 7.748 -38.471 13.512 1.00 40.66 233 VAL D O 1
ATOM 7778 N N . SER D 1 234 ? 7.936 -40.231 14.904 1.00 43.02 234 SER D N 1
ATOM 7779 C CA . SER D 1 234 ? 9.356 -40.016 15.174 1.00 43.49 234 SER D CA 1
ATOM 7780 C C . SER D 1 234 ? 9.674 -38.591 15.684 1.00 43.29 234 SER D C 1
ATOM 7781 O O . SER D 1 234 ? 9.173 -38.164 16.736 1.00 44.36 234 SER D O 1
ATOM 7784 N N . LEU D 1 235 ? 10.514 -37.868 14.946 1.00 36.99 235 LEU D N 1
ATOM 7785 C CA . LEU D 1 235 ? 10.910 -36.516 15.319 1.00 36.41 235 LEU D CA 1
ATOM 7786 C C . LEU D 1 235 ? 9.900 -35.465 14.900 1.00 42.22 235 LEU D C 1
ATOM 7787 O O . LEU D 1 235 ? 9.971 -34.313 15.338 1.00 39.16 235 LEU D O 1
ATOM 7792 N N . ALA D 1 236 ? 8.960 -35.855 14.046 1.00 49.04 236 ALA D N 1
ATOM 7793 C CA . ALA D 1 236 ? 7.930 -34.923 13.582 1.00 57.69 236 ALA D CA 1
ATOM 7794 C C . ALA D 1 236 ? 8.558 -33.762 12.814 1.00 61.81 236 ALA D C 1
ATOM 7795 O O . ALA D 1 236 ? 7.905 -32.725 12.589 1.00 60.51 236 ALA D O 1
ATOM 7797 N N . ASN D 1 237 ? 9.829 -33.942 12.435 1.00 63.10 237 ASN D N 1
ATOM 7798 C CA . ASN D 1 237 ? 10.594 -32.937 11.695 1.00 64.62 237 ASN D CA 1
ATOM 7799 C C . ASN D 1 237 ? 10.671 -33.312 10.231 1.00 64.66 237 ASN D C 1
ATOM 7800 O O . ASN D 1 237 ? 10.458 -34.468 9.864 1.00 63.75 237 ASN D O 1
ATOM 7805 N N . ARG D 1 238 ? 10.980 -32.339 9.386 1.00 59.88 238 ARG D N 1
ATOM 7806 C CA . ARG D 1 238 ? 11.075 -32.650 7.985 1.00 59.41 238 ARG D CA 1
ATOM 7807 C C . ARG D 1 238 ? 12.200 -33.666 7.749 1.00 62.65 238 ARG D C 1
ATOM 7808 O O . ARG D 1 238 ? 12.495 -34.005 6.605 1.00 65.71 238 ARG D O 1
ATOM 7816 N N . THR D 1 239 ? 12.819 -34.154 8.829 1.00 62.61 239 THR D N 1
ATOM 7817 C CA . THR D 1 239 ? 13.887 -35.163 8.748 1.00 61.13 239 THR D CA 1
ATOM 7818 C C . THR D 1 239 ? 13.253 -36.558 8.818 1.00 63.40 239 THR D C 1
ATOM 7819 O O . THR D 1 239 ? 13.708 -37.507 8.175 1.00 57.16 239 THR D O 1
ATOM 7823 N N . THR D 1 240 ? 12.181 -36.657 9.596 1.00 67.71 240 THR D N 1
ATOM 7824 C CA . THR D 1 240 ? 11.475 -37.915 9.793 1.00 73.11 240 THR D CA 1
ATOM 7825 C C . THR D 1 240 ? 9.983 -37.767 9.500 1.00 76.41 240 THR D C 1
ATOM 7826 O O . THR D 1 240 ? 9.173 -37.577 10.417 1.00 77.39 240 THR D O 1
ATOM 7830 N N . ALA D 1 241 ? 9.612 -37.854 8.226 1.00 74.89 241 ALA D N 1
ATOM 7831 C CA . ALA D 1 241 ? 8.209 -37.717 7.857 1.00 72.50 241 ALA D CA 1
ATOM 7832 C C . ALA D 1 241 ? 8.035 -37.850 6.370 1.00 72.85 241 ALA D C 1
ATOM 7833 O O . ALA D 1 241 ? 8.610 -37.101 5.596 1.00 73.24 241 ALA D O 1
ATOM 7835 N N . PRO D 1 242 ? 7.238 -38.827 5.951 1.00 76.87 242 PRO D N 1
ATOM 7836 C CA . PRO D 1 242 ? 6.941 -39.109 4.542 1.00 80.35 242 PRO D CA 1
ATOM 7837 C C . PRO D 1 242 ? 6.118 -37.999 3.872 1.00 79.33 242 PRO D C 1
ATOM 7838 O O . PRO D 1 242 ? 6.542 -37.420 2.868 1.00 80.65 242 PRO D O 1
ATOM 7842 N N . SER D 1 243 ? 4.951 -37.701 4.441 1.00 77.96 243 SER D N 1
ATOM 7843 C CA . SER D 1 243 ? 4.075 -36.650 3.921 1.00 74.60 243 SER D CA 1
ATOM 7844 C C . SER D 1 243 ? 4.064 -35.439 4.857 1.00 73.96 243 SER D C 1
ATOM 7845 O O . SER D 1 243 ? 4.876 -35.341 5.772 1.00 74.68 243 SER D O 1
ATOM 7848 N N . ASP D 1 244 ? 3.127 -34.525 4.635 1.00 73.83 244 ASP D N 1
ATOM 7849 C CA . ASP D 1 244 ? 3.020 -33.324 5.460 1.00 71.99 244 ASP D CA 1
ATOM 7850 C C . ASP D 1 244 ? 2.434 -33.609 6.826 1.00 72.32 244 ASP D C 1
ATOM 7851 O O . ASP D 1 244 ? 2.838 -33.006 7.816 1.00 73.35 244 ASP D O 1
ATOM 7856 N N . ALA D 1 245 ? 1.455 -34.509 6.864 1.00 72.62 245 ALA D N 1
ATOM 7857 C CA . ALA D 1 245 ? 0.793 -34.892 8.108 1.00 72.40 245 ALA D CA 1
ATOM 7858 C C . ALA D 1 245 ? 1.779 -35.493 9.132 1.00 73.06 245 ALA D C 1
ATOM 7859 O O . ALA D 1 245 ? 1.549 -35.445 10.350 1.00 70.73 245 ALA D O 1
ATOM 7861 N N . TYR D 1 246 ? 2.875 -36.053 8.630 1.00 71.32 246 TYR D N 1
ATOM 7862 C CA . TYR D 1 246 ? 3.887 -36.651 9.487 1.00 71.34 246 TYR D CA 1
ATOM 7863 C C . TYR D 1 246 ? 4.912 -35.613 9.942 1.00 71.02 246 TYR D C 1
ATOM 7864 O O . TYR D 1 246 ? 5.920 -35.955 10.549 1.00 73.62 246 TYR D O 1
ATOM 7873 N N . CYS D 1 247 ? 4.653 -34.346 9.640 1.00 69.85 247 CYS D N 1
ATOM 7874 C CA . CYS D 1 247 ? 5.548 -33.259 10.030 1.00 68.95 247 CYS D CA 1
ATOM 7875 C C . CYS D 1 247 ? 4.768 -32.361 10.980 1.00 68.06 247 CYS D C 1
ATOM 7876 O O . CYS D 1 247 ? 4.057 -31.458 10.547 1.00 66.76 247 CYS D O 1
ATOM 7879 N N . LEU D 1 248 ? 4.904 -32.616 12.277 1.00 67.36 248 LEU D N 1
ATOM 7880 C CA . LEU D 1 248 ? 4.176 -31.858 13.290 1.00 64.56 248 LEU D CA 1
ATOM 7881 C C . LEU D 1 248 ? 5.126 -31.138 14.218 1.00 64.39 248 LEU D C 1
ATOM 7882 O O . LEU D 1 248 ? 5.865 -31.773 14.977 1.00 61.72 248 LEU D O 1
ATOM 7887 N N . PRO D 1 249 ? 5.115 -29.790 14.171 1.00 65.27 249 PRO D N 1
ATOM 7888 C CA . PRO D 1 249 ? 5.982 -28.960 15.011 1.00 63.35 249 PRO D CA 1
ATOM 7889 C C . PRO D 1 249 ? 5.643 -29.107 16.501 1.00 62.44 249 PRO D C 1
ATOM 7890 O O . PRO D 1 249 ? 6.537 -29.247 17.330 1.00 65.87 249 PRO D O 1
ATOM 7894 N N . SER D 1 250 ? 4.361 -29.090 16.847 1.00 56.78 250 SER D N 1
ATOM 7895 C CA . SER D 1 250 ? 3.996 -29.223 18.247 1.00 54.17 250 SER D CA 1
ATOM 7896 C C . SER D 1 250 ? 4.471 -30.523 18.854 1.00 52.19 250 SER D C 1
ATOM 7897 O O . SER D 1 250 ? 4.890 -30.554 20.005 1.00 50.50 250 SER D O 1
ATOM 7900 N N . VAL D 1 251 ? 4.379 -31.598 18.078 1.00 55.18 251 VAL D N 1
ATOM 7901 C CA . VAL D 1 251 ? 4.797 -32.943 18.512 1.00 52.46 251 VAL D CA 1
ATOM 7902 C C . VAL D 1 251 ? 6.330 -33.042 18.575 1.00 54.01 251 VAL D C 1
ATOM 7903 O O . VAL D 1 251 ? 6.889 -33.701 19.453 1.00 57.99 251 VAL D O 1
ATOM 7907 N N . HIS D 1 252 ? 7.002 -32.385 17.639 1.00 51.00 252 HIS D N 1
ATOM 7908 C CA . HIS D 1 252 ? 8.450 -32.394 17.604 1.00 47.42 252 HIS D CA 1
ATOM 7909 C C . HIS D 1 252 ? 9.025 -31.944 18.950 1.00 45.51 252 HIS D C 1
ATOM 7910 O O . HIS D 1 252 ? 10.178 -32.254 19.282 1.00 45.62 252 HIS D O 1
ATOM 7917 N N . ARG D 1 253 ? 8.225 -31.226 19.737 1.00 42.23 253 ARG D N 1
ATOM 7918 C CA . ARG D 1 253 ? 8.685 -30.732 21.048 1.00 39.79 253 ARG D CA 1
ATOM 7919 C C . ARG D 1 253 ? 9.206 -31.829 21.984 1.00 38.37 253 ARG D C 1
ATOM 7920 O O . ARG D 1 253 ? 10.003 -31.545 22.876 1.00 33.68 253 ARG D O 1
ATOM 7928 N N . TRP D 1 254 ? 8.764 -33.071 21.778 1.00 37.63 254 TRP D N 1
ATOM 7929 C CA . TRP D 1 254 ? 9.183 -34.164 22.641 1.00 38.74 254 TRP D CA 1
ATOM 7930 C C . TRP D 1 254 ? 10.700 -34.365 22.669 1.00 36.80 254 TRP D C 1
ATOM 7931 O O . TRP D 1 254 ? 11.324 -34.546 23.720 1.00 31.68 254 TRP D O 1
ATOM 7942 N N . VAL D 1 255 ? 11.304 -34.328 21.499 1.00 40.70 255 VAL D N 1
ATOM 7943 C CA . VAL D 1 255 ? 12.734 -34.530 21.420 1.00 44.05 255 VAL D CA 1
ATOM 7944 C C . VAL D 1 255 ? 13.423 -33.473 22.276 1.00 45.89 255 VAL D C 1
ATOM 7945 O O . VAL D 1 255 ? 14.555 -33.667 22.722 1.00 43.93 255 VAL D O 1
ATOM 7949 N N . SER D 1 256 ? 12.741 -32.351 22.494 1.00 44.02 256 SER D N 1
ATOM 7950 C CA . SER D 1 256 ? 13.321 -31.289 23.300 1.00 43.10 256 SER D CA 1
ATOM 7951 C C . SER D 1 256 ? 13.060 -31.629 24.769 1.00 46.03 256 SER D C 1
ATOM 7952 O O . SER D 1 256 ? 13.975 -31.584 25.588 1.00 42.30 256 SER D O 1
ATOM 7955 N N . TRP D 1 257 ? 11.808 -31.980 25.083 1.00 49.08 257 TRP D N 1
ATOM 7956 C CA . TRP D 1 257 ? 11.431 -32.366 26.433 1.00 48.33 257 TRP D CA 1
ATOM 7957 C C . TRP D 1 257 ? 12.392 -33.487 26.826 1.00 47.67 257 TRP D C 1
ATOM 7958 O O . TRP D 1 257 ? 13.037 -33.441 27.872 1.00 51.52 257 TRP D O 1
ATOM 7969 N N . ALA D 1 258 ? 12.484 -34.509 25.988 1.00 43.87 258 ALA D N 1
ATOM 7970 C CA . ALA D 1 258 ? 13.369 -35.613 26.305 1.00 45.89 258 ALA D CA 1
ATOM 7971 C C . ALA D 1 258 ? 14.792 -35.122 26.607 1.00 47.46 258 ALA D C 1
ATOM 7972 O O . ALA D 1 258 ? 15.421 -35.566 27.572 1.00 44.96 258 ALA D O 1
ATOM 7974 N N . SER D 1 259 ? 15.316 -34.197 25.815 1.00 48.45 259 SER D N 1
ATOM 7975 C CA . SER D 1 259 ? 16.673 -33.734 26.101 1.00 51.71 259 SER D CA 1
ATOM 7976 C C . SER D 1 259 ? 16.804 -33.260 27.540 1.00 52.75 259 SER D C 1
ATOM 7977 O O . SER D 1 259 ? 17.680 -33.708 28.274 1.00 51.43 259 SER D O 1
ATOM 7980 N N . ASP D 1 260 ? 15.931 -32.342 27.933 1.00 55.12 260 ASP D N 1
ATOM 7981 C CA . ASP D 1 260 ? 15.951 -31.817 29.290 1.00 58.93 260 ASP D CA 1
ATOM 7982 C C . ASP D 1 260 ? 15.794 -32.943 30.306 1.00 56.04 260 ASP D C 1
ATOM 7983 O O . ASP D 1 260 ? 16.532 -33.015 31.289 1.00 55.11 260 ASP D O 1
ATOM 7988 N N . TRP D 1 261 ? 14.836 -33.826 30.069 1.00 52.70 261 TRP D N 1
ATOM 7989 C CA . TRP D 1 261 ? 14.631 -34.923 30.990 1.00 55.86 261 TRP D CA 1
ATOM 7990 C C . TRP D 1 261 ? 15.932 -35.707 31.226 1.00 58.00 261 TRP D C 1
ATOM 7991 O O . TRP D 1 261 ? 16.413 -35.828 32.362 1.00 59.79 261 TRP D O 1
ATOM 8002 N N . LEU D 1 262 ? 16.492 -36.245 30.148 1.00 57.78 262 LEU D N 1
ATOM 8003 C CA . LEU D 1 262 ? 17.733 -37.001 30.230 1.00 58.06 262 LEU D CA 1
ATOM 8004 C C . LEU D 1 262 ? 18.763 -36.270 31.066 1.00 56.08 262 LEU D C 1
ATOM 8005 O O . LEU D 1 262 ? 19.175 -36.741 32.114 1.00 53.23 262 LEU D O 1
ATOM 8010 N N . GLU D 1 263 ? 19.184 -35.111 30.588 1.00 58.54 263 GLU D N 1
ATOM 8011 C CA . GLU D 1 263 ? 20.170 -34.350 31.318 1.00 63.64 263 GLU D CA 1
ATOM 8012 C C . GLU D 1 263 ? 19.753 -34.087 32.751 1.00 63.34 263 GLU D C 1
ATOM 8013 O O . GLU D 1 263 ? 20.593 -34.061 33.652 1.00 61.79 263 GLU D O 1
ATOM 8019 N N . ARG D 1 264 ? 18.460 -33.905 32.983 1.00 63.45 264 ARG D N 1
ATOM 8020 C CA . ARG D 1 264 ? 18.030 -33.694 34.349 1.00 62.36 264 ARG D CA 1
ATOM 8021 C C . ARG D 1 264 ? 18.441 -34.956 35.120 1.00 60.95 264 ARG D C 1
ATOM 8022 O O . ARG D 1 264 ? 18.844 -34.868 36.274 1.00 64.16 264 ARG D O 1
ATOM 8030 N N . GLN D 1 265 ? 18.370 -36.125 34.484 1.00 58.57 265 GLN D N 1
ATOM 8031 C CA . GLN D 1 265 ? 18.768 -37.362 35.159 1.00 58.35 265 GLN D CA 1
ATOM 8032 C C . GLN D 1 265 ? 20.279 -37.420 35.343 1.00 60.29 265 GLN D C 1
ATOM 8033 O O . GLN D 1 265 ? 20.761 -37.833 36.387 1.00 62.50 265 GLN D O 1
ATOM 8039 N N . ILE D 1 266 ? 21.031 -36.993 34.335 1.00 61.84 266 ILE D N 1
ATOM 8040 C CA . ILE D 1 266 ? 22.480 -37.038 34.432 1.00 59.50 266 ILE D CA 1
ATOM 8041 C C . ILE D 1 266 ? 22.909 -36.297 35.663 1.00 62.79 266 ILE D C 1
ATOM 8042 O O . ILE D 1 266 ? 23.629 -36.835 36.496 1.00 59.79 266 ILE D O 1
ATOM 8047 N N . LYS D 1 267 ? 22.457 -35.052 35.778 1.00 70.69 267 LYS D N 1
ATOM 8048 C CA . LYS D 1 267 ? 22.817 -34.219 36.922 1.00 75.54 267 LYS D CA 1
ATOM 8049 C C . LYS D 1 267 ? 22.533 -34.961 38.230 1.00 74.52 267 LYS D C 1
ATOM 8050 O O . LYS D 1 267 ? 23.316 -34.877 39.179 1.00 77.71 267 LYS D O 1
ATOM 8056 N N . ASN D 1 268 ? 21.436 -35.710 38.287 1.00 70.35 268 ASN D N 1
ATOM 8057 C CA . ASN D 1 268 ? 21.147 -36.442 39.508 1.00 65.60 268 ASN D CA 1
ATOM 8058 C C . ASN D 1 268 ? 21.846 -37.827 39.482 1.00 65.98 268 ASN D C 1
ATOM 8059 O O . ASN D 1 268 ? 21.201 -38.875 39.543 1.00 67.13 268 ASN D O 1
ATOM 8064 N N . LEU D 1 269 ? 23.177 -37.824 39.378 1.00 65.09 269 LEU D N 1
ATOM 8065 C CA . LEU D 1 269 ? 23.924 -39.080 39.367 1.00 62.19 269 LEU D CA 1
ATOM 8066 C C . LEU D 1 269 ? 24.799 -39.259 40.593 1.00 66.03 269 LEU D C 1
ATOM 8067 O O . LEU D 1 269 ? 24.466 -40.064 41.462 1.00 68.17 269 LEU D O 1
ATOM 8072 N N . GLU D 1 270 ? 25.914 -38.536 40.687 1.00 70.14 270 GLU D N 1
ATOM 8073 C CA . GLU D 1 270 ? 26.770 -38.694 41.873 1.00 74.13 270 GLU D CA 1
ATOM 8074 C C . GLU D 1 270 ? 25.931 -38.525 43.146 1.00 75.39 270 GLU D C 1
ATOM 8075 O O . GLU D 1 270 ? 26.115 -39.345 44.071 1.00 75.30 270 GLU D O 1
#

Nearest PDB structures (foldseek):
  3hxk-assembly1_A  TM=1.004E+00  e=1.229E-55  Lactococcus lactis subsp. lactis
  4bzw-assembly1_A  TM=9.333E-01  e=1.177E-22  Lactiplantibacillus plantarum WCFS1
  3d3n-assembly1_A  TM=8.446E-01  e=2.071E-18  Lactiplantibacillus plantarum WCFS1
  3d3n-assembly1_B  TM=8.005E-01  e=1.271E-18  Lactiplantibacillus plantarum WCFS1
  3bxp-assembly1_A  TM=8.121E-01  e=2.341E-18  Lactiplantibacillus plantarum WCFS1

Secondary structure (DSSP, 8-state):
-EEE---BTTBEEEEE------BPEEEEE--STTTS--GGGSHHHHHHHHHTT-EEEEEE--------S-THHHHHHHHHHHHHHHHHHTTTTTB-TT--EEEEEHHHHHHHHHHSSS-STT--SEEEEEEE--BTTSS-SSSSSSS----S--GGGBTTTT--TTSPPEEEEEETT-SSS-THHHHHHHHHHHTTT--EEEEEES---TT-TT-STTS-SSSTT--HHHHTHHHHHHHHHHHHHHTT-/-EEE---BTTBEEEEE------BPEEEEE--STTTS--GGGSHHHHHHHHHTT-EEEEEE--------S-THHHHHHHHHHHHHHHHHHTTTTTB-TTS-EEEEEHHHHHHHHHHSSS-STT--S-EEEEEE--BTTSS-SSSSSSS----S--GGGBTTTT--TTSPPEEEEEETT-SSS-THHHHHHHHHHHTTT--EEEEEES---TT-TT-STTS-SSSTT--HHHHHHHHHHHHHHHHHHHS--/-EEE---BTTBEEEEE------BPEEEEE--STTTS--GGGSHHHHHHHHHTT-EEEEEE--------S-THHHHHHHHHHHHHHHHHHTTTTTB-TTS-EEEEEHHHHHHHHHHSSS-STT--SEEEEEEE--BTTSS-SSSSSSS----S--GGGBTTTT--TTSPPEEEEEETT-SSS-THHHHHHHHHHHTTT--EEEEEES---TT-TT-STTS-SSSTT--HHHHHHHHHHHHHHHHHHHTT-/-EEE---BTTBEEEEE------BPEEEEE--STTTS--GGGSHHHHHHHHHTT-EEEEEE--------S-THHHHHHHHHHHHHHHHHHTTTTTB-TTS-EEEEEHHHHHHHHHHSSS-STT--S-EEEEEE--BTTTT-SSSSSSS----S--GGGBTTTT--TTSPPEEEEEETT-SSS-THHHHHHHHHHHTTT--EEEEEES---TT-TT-STTS-SSSTT--HHHHHHHHHHHHHHHHHHHS--

Solvent-accessible surface area: 38368 Å² total

Radius of gyration: 30.25 Å; Cα contacts (8 Å, |Δi|>4): 2207; chains: 4; bounding box: 80×95×68 Å